Protein 8XZ6 (pdb70)

Secondary structure (DSSP, 8-state):
------EEEEEE-SS-EEEEEE-TT-BHHHHHHHHHHHHT---GGGEEEEEEBTTS-EEEPPTTSBGGGS-B---SSEEEEEEESS--S-HHHH--SHHHHHHHHHHHHHHHHTT-S---HHHHHHHHHHHHHHHH-S--TTTS-TTTTTTS--S-HHHHHHS---HHHHHHHHHHHHHHTTT--HHHHHHHHHHHHTTSTTTT-EEEEEE-TT--EEEEEEETTEEEEEETT-SSS-SEEEEGGGEEEEEEETTEEEEEESSTTSPPEEEE-SSHHHHHHHHHHHHHHHHHHHHHT-/--EEEEEE-SS-EEEEEE-TT-BHHHHHHHHHHHHT---GGGEEEEEEBTTS-EEEPPTTSBGGGS-BPP-SSEEEEEEESS--S-HHHH--SHHHHHHHHHHHHHHHHTTSS---HHHHHHHHHHHHHHHT-S--TTT--TTTTTTS--S-HHHHTS-SS-HHHHHHHHHHHHHTTTT--HHHHHHHHHHHHTTSTTTT-EEEEEE-TT--EEEEEEETTEEEEEETT-SSS-SEEEEGGGEEEEEEETTEEEEEESSTTSPPEEEE-SSHHHHHHHHHHHHHHHHHHHHHT-/-PPPEEEEEE-SS-EEEEEE-TT-BHHHHHHHHHHHHT---GGGEEEEEEBTTS-EEEPPTTSBGGGS-B---SSEEEEEEESS--S-HHHH--SHHHHHHHHHHHHHHHHTT-S---HHHHHHHHHHHHHHHH-S--TTTS-TTTTTTS--S-HHHHHSS---HHHHHHHHHHHHHTTTT--HHHHHHHHHHHHTTSTTTT-EEEEEE-TT--EEEEEEETTEEEEEETT-SSS-SEEEEGGGEEEEEEETTEEEEEES-TTSPPEEEE-SSHHHHHHHHHHHHHHHHHHHHHT-/----EEEEEE-SS-EEEEEE-TT-BHHHHHHHHHHHTT---GGGEEEEEEBTTS-EEEPPTTSBGGGS-B---SSEEEEEEE-S--S-HHHH--SHHHHHHHHHHHHHHHHTTSS---HHHHHHHHHHHHHHHH-S--TTTS-TTTTTTS--S-HHHHTSTTS-HHHHHHHHHHHHHHTTT--HHHHHHHHHHHHTTSTTTTPEEEEEE-TT--EEEEEEETTEEEEEETT-SSS-SEEEEGGGEEEEEEETTEEEEEESSTTSPPEEEE-SSHHHHHHHHHHHHHHHHHHHHHT-/--SS-EEEEE-/-EEEEE-/-EEEEE-/-EEEE--

Sequence (1216 aa):
GSMPKPINVRVTTMDAELEFAIQPNTTGKQLFDQVVKTVGLREVWFFGLQYVDSKGYSTWLKLNKKVTQQDVKKENPLQFKFRAKFFPEDVSEELIQEITQRLFFLQVKEAILNDEIYCPPETAVLLASYAVQAKYGDYNKEIHKPGYLANDRLLPQRVLEQHKLTKEQWEERIQNWHEEHRGMLREDSMMEYLKIAQDLEMYGVNYFEIKNKKGTELWLGVDALGLNIYEHDDK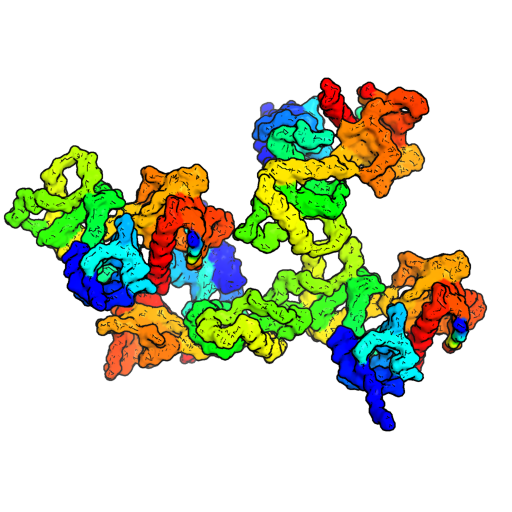LTPKIGFPWSEIRNISFNDKKFVIKPIDKKAPDFVFYAPRLRINKRILALCMGNHELYMRRRKKPINVRVTTMDAELEFAIQPNTTGKQLFDQVVKTVGLREVWFFGLQYVDSKGYSTWLKLNKKVTQQDVKKENPLQFKFRAKFFPEDVSEELIQEITQRLFFLQVKEAILNDEIYCPPETAVLLASYAVQAKYGDYNKEIHKPGYLANDRLLPQRVLEQHKLTKEQWEERIQNWHEEHRGMLREDSMMEYLKIAQDLEMYGVNYFEIKNKKGTELWLGVDALGLNIYEHDDKLTPKIGFPWSEIRNISFNDKKFVIKPIDKKAPDFVFYAPRLRINKRILALCMGNHELYMRRRKMPKPINVRVTTMDAELEFAIQPNTTGKQLFDQVVKTVGLREVWFFGLQYVDSKGYSTWLKLNKKVTQQDVKKENPLQFKFRAKFFPEDVSEELIQEITQRLFFLQVKEAILNDEIYCPPETAVLLASYAVQAKYGDYNKEIHKPGYLANDRLLPQRVLEQHKLTKEQWEERIQNWHEEHRGMLREDSMMEYLKIAQDLEMYGVNYFEIKNKKGTELWLGVDALGLNIYEHDDKLTPKIGFPWSEIRNISFNDKKFVIKPIDKKAPDFVFYAPRLRINKRILALCMGNHELYMRRRKMPKPINVRVTTMDAELEFAIQPNTTGKQLFDQVVKTVGLREVWFFGLQYVDSKGYSTWLKLNKKVTQQDVKKENPLQFKFRAKFFPEDVSEELIQEITQRLFFLQVKEAILNDEIYCPPETAVLLASYAVQAKYGDYNKEIHKPGYLANDRLLPQRVLEQHKLTKEQWEERIQNWHEEHRGMLREDSMMEYLKIAQDLEMYGVNYFEIKNKKGTELWLGVDALGLNIYEHDDKLTPKIGFPWSEIRNISFNDKKFVIKPIDKKAPDFVFYAPRLRINKRILALCMGNHELYMRRRKRCCDRYEEYDLRYEEYDLRYEEYDLRYEEYDL

Foldseek 3Di:
DDDFDWAWAWEDFLPDIDIDIDGQFAFLLNVLVVVCVVVVDDLSLFKFKWAAACVGDIDTGDRGGGPVPPRGHDDSHGYIYIAGPADDLACVPRPDDLVSLVRCLSVLVVCQQQVVFDDALVLLLLLLLLVCCLVVNQDDCVVCDQCNCVPPSRGHPVNPVPDPDDSSVSVVSSVVSNNVCRPDYSSNSSNVSVNSSSPGQSPQWDWAWWAAPVGQIWIWTFGLFAIFIGHPPDSRDGPDTDGPQQFDDWDDDWFKIWTAGPPNVDDIGIIGHPGSVRVVVVVVRNVSSVVVSVVVVD/DWAWAWEDFLPDIDTDTHHQFQAQQNVLVVVCVVVVHDLSLQKFKWAAACVGDIGTGDRPGGPNPPRGHDDRHGYIYIAGLADDPACVVRPDDLVSLVRCLSVLVVCQQQVVADDALVLLLLLLLLVVCLPPNQDDCVVCPQPPCVPPSRGHVVSCVVVPDDSSRSVVSSVVSNNVCRVAYNSRSSNVSVRSSCPGQLPQWDWAWWAAPVGQIWIWIQGLFGIFIGHPPDSRDGPDDDGPQQFDDWDDDWFKIWTAGPPNVDDIGIIGHPGSVRVVVVVVRNVSSVVVSVVVVD/DDDWAWAWEDFLPDIDTDTDDQFQFQQNVLVVVCVVVVHDLSLFKFKWAAACVGDIDTGDRPGGPVVPRGHDDRHRYIYIAGLADDPACVVRPDDLVSLVRCLSVLVVCQQQVVADDDLVLLLLLLLLVVCLVPNADDCVPCPQPSCVVPSRHHVVSCVPPPDDSSRSVVSSVVSNNVCNPPYNSRSSNVSVRSSSPGQCPQWDWAWWAAPVGQIWIWIDHLFAIFIGHPPDPRDGPDDGGPQQWDDWDDDWFKIWTQGPDPVDGIGIIGHPGSVVVVVRVVRNVSSVVVSVVVVD/DFDWAWAWEDFLPDIDIDTDGQQQFLLNVLVVVCVVVVHDLPLQKFKWAAACVGDIDTGDRRGGPVPPRGHDDSYRYIYIAGPADDLACVPRVDDLVSLVRCLSVLVVCQQQPVFDDALVLQLLLLLLVVCLVPNQDDCVPQPQCNCVPPSRGHVVNCVVVPDDPRVSVVSSVVSNNVCNPDYNSRSSSVSVRSSSPGQSPQWDWAWWAAPVGAIWIWTFHLFAIFIGHPPDSRDGPDTDGPQQFDDWDDDWFKIWTHGPPPVDDIGIIGHPGSVRVVVVVVSNVSSVVVSVVVVD/DDDPPDDDDDD/DDDDDDD/DDDDDDD/DDDDDDD

Structure (mmCIF, N/CA/C/O backbone):
data_8XZ6
#
_entry.id   8XZ6
#
_cell.length_a   70.310
_cell.length_b   94.100
_cell.length_c   134.300
_cell.angle_alpha   90.00
_cell.angle_beta   93.28
_cell.angle_gamma   90.00
#
_symmetry.space_group_name_H-M   'P 1 21 1'
#
loop_
_entity.id
_entity.type
_entity.pdbx_description
1 polymer Radixin
2 polymer "Spike protein S2'"
3 water water
#
loop_
_atom_site.group_PDB
_atom_site.id
_atom_site.type_symbol
_atom_site.label_atom_id
_atom_site.label_alt_id
_atom_site.label_comp_id
_atom_site.label_asym_id
_atom_site.label_entity_id
_atom_site.label_seq_id
_atom_site.pdbx_PDB_ins_code
_atom_site.Cartn_x
_atom_site.Cartn_y
_atom_site.Cartn_z
_atom_site.occupancy
_atom_site.B_iso_or_equiv
_atom_site.auth_seq_id
_atom_site.auth_comp_id
_atom_site.auth_asym_id
_atom_site.auth_atom_id
_atom_site.pdbx_PDB_model_num
ATOM 1 N N . GLY A 1 1 ? -8.350 51.708 17.137 1.00 47.80 -1 GLY A N 1
ATOM 2 C CA . GLY A 1 1 ? -7.647 50.742 17.963 1.00 56.51 -1 GLY A CA 1
ATOM 3 C C . GLY A 1 1 ? -8.180 49.347 17.714 1.00 57.07 -1 GLY A C 1
ATOM 4 O O . GLY A 1 1 ? -9.227 49.197 17.082 1.00 55.08 -1 GLY A O 1
ATOM 5 N N . SER A 1 2 ? -7.474 48.333 18.209 1.00 63.35 0 SER A N 1
ATOM 6 C CA . SER A 1 2 ? -7.835 46.942 17.953 1.00 60.92 0 SER A CA 1
ATOM 7 C C . SER A 1 2 ? -6.902 46.034 18.749 1.00 70.78 0 SER A C 1
ATOM 8 O O . SER A 1 2 ? -5.983 46.495 19.434 1.00 71.47 0 SER A O 1
ATOM 11 N N . MET A 1 3 ? -7.142 44.733 18.637 1.00 62.22 1 MET A N 1
ATOM 12 C CA . MET A 1 3 ? -6.440 43.705 19.386 1.00 71.36 1 MET A CA 1
ATOM 13 C C . MET A 1 3 ? -6.170 42.524 18.468 1.00 63.17 1 MET A C 1
ATOM 14 O O . MET A 1 3 ? -6.862 42.343 17.459 1.00 52.79 1 MET A O 1
ATOM 19 N N . PRO A 1 4 ? -5.165 41.708 18.781 1.00 68.55 2 PRO A N 1
ATOM 20 C CA . PRO A 1 4 ? -4.949 40.489 17.995 1.00 67.79 2 PRO A CA 1
ATOM 21 C C . PRO A 1 4 ? -6.114 39.523 18.162 1.00 65.64 2 PRO A C 1
ATOM 22 O O . PRO A 1 4 ? -6.795 39.505 19.189 1.00 67.10 2 PRO A O 1
ATOM 26 N N . LYS A 1 5 ? -6.348 38.725 17.117 1.00 58.94 3 LYS A N 1
ATOM 27 C CA . LYS A 1 5 ? -7.424 37.738 17.083 1.00 60.92 3 LYS A CA 1
ATOM 28 C C . LYS A 1 5 ? -6.804 36.344 17.036 1.00 59.55 3 LYS A C 1
ATOM 29 O O . LYS A 1 5 ? -6.650 35.756 15.954 1.00 55.69 3 LYS A O 1
ATOM 35 N N . PRO A 1 6 ? -6.444 35.782 18.189 1.00 53.28 4 PRO A N 1
ATOM 36 C CA . PRO A 1 6 ? -5.813 34.456 18.207 1.00 59.98 4 PRO A CA 1
ATOM 37 C C . PRO A 1 6 ? -6.776 33.380 17.731 1.00 68.76 4 PRO A C 1
ATOM 38 O O . PRO A 1 6 ? -7.982 33.593 17.579 1.00 63.25 4 PRO A O 1
ATOM 42 N N . ILE A 1 7 ? -6.216 32.195 17.494 1.00 63.76 5 ILE A N 1
ATOM 43 C CA . ILE A 1 7 ? -6.933 31.108 16.838 1.00 58.88 5 ILE A CA 1
ATOM 44 C C . ILE A 1 7 ? -6.547 29.798 17.510 1.00 57.90 5 ILE A C 1
ATOM 45 O O . ILE A 1 7 ? -5.382 29.387 17.459 1.00 55.64 5 ILE A O 1
ATOM 50 N N . ASN A 1 8 ? -7.520 29.157 18.152 1.00 58.99 6 ASN A N 1
ATOM 51 C CA . ASN A 1 8 ? -7.291 27.914 18.874 1.00 58.38 6 ASN A CA 1
ATOM 52 C C . ASN A 1 8 ? -7.201 26.749 17.905 1.00 51.55 6 ASN A C 1
ATOM 53 O O . ASN A 1 8 ? -7.976 26.653 16.950 1.00 55.70 6 ASN A O 1
ATOM 58 N N . VAL A 1 9 ? -6.249 25.863 18.154 1.00 53.04 7 VAL A N 1
ATOM 59 C CA . VAL A 1 9 ? -6.072 24.679 17.330 1.00 50.40 7 VAL A CA 1
ATOM 60 C C . VAL A 1 9 ? -5.860 23.493 18.252 1.00 54.39 7 VAL A C 1
ATOM 61 O O . VAL A 1 9 ? -5.348 23.628 19.369 1.00 53.60 7 VAL A O 1
ATOM 65 N N . ARG A 1 10 ? -6.280 22.324 17.779 1.00 51.96 8 ARG A N 1
ATOM 66 C CA . ARG A 1 10 ? -6.065 21.063 18.468 1.00 46.84 8 ARG A CA 1
ATOM 67 C C . ARG A 1 10 ? -5.314 20.136 17.523 1.00 46.54 8 ARG A C 1
ATOM 68 O O . ARG A 1 10 ? -5.709 19.978 16.361 1.00 45.58 8 ARG A O 1
ATOM 76 N N . VAL A 1 11 ? -4.225 19.546 18.009 1.00 44.19 9 VAL A N 1
ATOM 77 C CA . VAL A 1 11 ? -3.418 18.614 17.225 1.00 44.18 9 VAL A CA 1
ATOM 78 C C . VAL A 1 11 ? -3.302 17.317 18.011 1.00 48.84 9 VAL A C 1
ATOM 79 O O . VAL A 1 11 ? -2.889 17.329 19.178 1.00 50.71 9 VAL A O 1
ATOM 83 N N . THR A 1 12 ? -3.685 16.206 17.384 1.00 36.23 10 THR A N 1
ATOM 84 C CA . THR A 1 12 ? -3.558 14.886 17.980 1.00 39.43 10 THR A CA 1
ATOM 85 C C . THR A 1 12 ? -2.445 14.112 17.290 1.00 45.72 10 THR A C 1
ATOM 86 O O . THR A 1 12 ? -2.274 14.194 16.068 1.00 42.17 10 THR A O 1
ATOM 90 N N . THR A 1 13 ? -1.672 13.392 18.081 1.00 46.50 11 THR A N 1
ATOM 91 C CA . THR A 1 13 ? -0.818 12.346 17.558 1.00 46.64 11 THR A CA 1
ATOM 92 C C . THR A 1 13 ? -1.550 11.025 17.756 1.00 43.42 11 THR A C 1
ATOM 93 O O . THR A 1 13 ? -2.721 10.991 18.139 1.00 47.30 11 THR A O 1
ATOM 97 N N . MET A 1 14 ? -0.851 9.919 17.533 1.00 46.17 12 MET A N 1
ATOM 98 C CA . MET A 1 14 ? -1.468 8.622 17.761 1.00 47.05 12 MET A CA 1
ATOM 99 C C . MET A 1 14 ? -1.795 8.378 19.233 1.00 56.39 12 MET A C 1
ATOM 100 O O . MET A 1 14 ? -2.645 7.531 19.532 1.00 58.42 12 MET A O 1
ATOM 105 N N . ASP A 1 15 ? -1.159 9.104 20.162 1.00 55.11 13 ASP A N 1
ATOM 106 C CA . ASP A 1 15 ? -1.394 8.844 21.578 1.00 60.28 13 ASP A CA 1
ATOM 107 C C . ASP A 1 15 ? -1.353 10.113 22.427 1.00 52.82 13 ASP A C 1
ATOM 108 O O . ASP A 1 15 ? -1.184 10.025 23.648 1.00 50.94 13 ASP A O 1
ATOM 113 N N . ALA A 1 16 ? -1.496 11.288 21.825 1.00 55.29 14 ALA A N 1
ATOM 114 C CA . ALA A 1 16 ? -1.382 12.519 22.588 1.00 55.77 14 ALA A CA 1
ATOM 115 C C . ALA A 1 16 ? -2.249 13.593 21.954 1.00 55.49 14 ALA A C 1
ATOM 116 O O . ALA A 1 16 ? -2.568 13.542 20.761 1.00 51.76 14 ALA A O 1
ATOM 118 N N . GLU A 1 17 ? -2.633 14.569 22.776 1.00 55.82 15 GLU A N 1
ATOM 119 C CA . GLU A 1 17 ? -3.457 15.690 22.347 1.00 61.31 15 GLU A CA 1
ATOM 120 C C . GLU A 1 17 ? -2.776 16.993 22.742 1.00 56.68 15 GLU A C 1
ATOM 121 O O . GLU A 1 17 ? -2.342 17.149 23.888 1.00 49.79 15 GLU A O 1
ATOM 127 N N . LEU A 1 18 ? -2.692 17.926 21.795 1.00 47.93 16 LEU A N 1
ATOM 128 C CA . LEU A 1 18 ? -2.136 19.248 22.032 1.00 51.51 16 LEU A CA 1
ATOM 129 C C . LEU A 1 18 ? -3.179 20.311 21.718 1.00 58.18 16 LEU A C 1
ATOM 130 O O . LEU A 1 18 ? -3.959 20.171 20.769 1.00 53.24 16 LEU A O 1
ATOM 135 N N . GLU A 1 19 ? -3.187 21.379 22.515 1.00 56.43 17 GLU A N 1
ATOM 136 C CA . GLU A 1 19 ? -4.119 22.486 22.325 1.00 61.58 17 GLU A CA 1
ATOM 137 C C . GLU A 1 19 ? -3.384 23.785 22.614 1.00 64.87 17 GLU A C 1
ATOM 138 O O . GLU A 1 19 ? -2.785 23.932 23.683 1.00 70.59 17 GLU A O 1
ATOM 144 N N . PHE A 1 20 ? -3.419 24.715 21.661 1.00 61.07 18 PHE A N 1
ATOM 145 C CA . PHE A 1 20 ? -2.797 26.022 21.837 1.00 64.97 18 PHE A CA 1
ATOM 146 C C . PHE A 1 20 ? -3.326 26.958 20.759 1.00 65.74 18 PHE A C 1
ATOM 147 O O . PHE A 1 20 ? -4.060 26.545 19.858 1.00 58.00 18 PHE A O 1
ATOM 155 N N . ALA A 1 21 ? -2.941 28.232 20.864 1.00 54.60 19 ALA A N 1
ATOM 156 C CA . ALA A 1 21 ? -3.443 29.284 19.994 1.00 61.03 19 ALA A CA 1
ATOM 157 C C . ALA A 1 21 ? -2.368 29.718 19.008 1.00 59.83 19 ALA A C 1
ATOM 158 O O . ALA A 1 21 ? -1.169 29.657 19.296 1.00 47.81 19 ALA A O 1
ATOM 160 N N . ILE A 1 22 ? -2.811 30.151 17.834 1.00 58.85 20 ILE A N 1
ATOM 161 C CA . ILE A 1 22 ? -1.933 30.634 16.786 1.00 55.40 20 ILE A CA 1
ATOM 162 C C . ILE A 1 22 ? -2.458 31.983 16.302 1.00 56.60 20 ILE A C 1
ATOM 163 O O . ILE A 1 22 ? -3.479 32.480 16.774 1.00 48.65 20 ILE A O 1
ATOM 168 N N . GLN A 1 23 ? -1.749 32.569 15.348 1.00 51.48 21 GLN A N 1
ATOM 169 C CA . GLN A 1 23 ? -2.039 33.907 14.862 1.00 59.97 21 GLN A CA 1
ATOM 170 C C . GLN A 1 23 ? -2.570 33.865 13.432 1.00 53.72 21 GLN A C 1
ATOM 171 O O . GLN A 1 23 ? -2.299 32.917 12.689 1.00 57.19 21 GLN A O 1
ATOM 177 N N . PRO A 1 24 ? -3.345 34.883 13.010 1.00 65.32 22 PRO A N 1
ATOM 178 C CA . PRO A 1 24 ? -3.789 34.952 11.608 1.00 62.98 22 PRO A CA 1
ATOM 179 C C . PRO A 1 24 ? -2.671 34.805 10.581 1.00 55.80 22 PRO A C 1
ATOM 180 O O . PRO A 1 24 ? -2.933 34.414 9.438 1.00 47.52 22 PRO A O 1
ATOM 184 N N . ASN A 1 25 ? -1.430 35.115 10.959 1.00 50.86 23 ASN A N 1
ATOM 185 C CA . ASN A 1 25 ? -0.301 35.005 10.044 1.00 51.16 23 ASN A CA 1
ATOM 186 C C . ASN A 1 25 ? 0.594 33.809 10.352 1.00 55.31 23 ASN A C 1
ATOM 187 O O . ASN A 1 25 ? 1.695 33.711 9.798 1.00 51.83 23 ASN A O 1
ATOM 192 N N . THR A 1 26 ? 0.153 32.898 11.216 1.00 37.95 24 THR A N 1
ATOM 193 C CA . THR A 1 26 ? 0.966 31.738 11.547 1.00 50.85 24 THR A CA 1
ATOM 194 C C . THR A 1 26 ? 1.046 30.787 10.359 1.00 46.70 24 THR A C 1
ATOM 195 O O . THR A 1 26 ? 0.024 30.422 9.767 1.00 46.02 24 THR A O 1
ATOM 199 N N . THR A 1 27 ? 2.263 30.388 10.006 1.00 38.17 25 THR A N 1
ATOM 200 C CA . THR A 1 27 ? 2.458 29.459 8.904 1.00 37.51 25 THR A CA 1
ATOM 201 C C . THR A 1 27 ? 2.240 28.019 9.362 1.00 41.50 25 THR A C 1
ATOM 202 O O . THR A 1 27 ? 2.336 27.691 10.551 1.00 36.28 25 THR A O 1
ATOM 206 N N . GLY A 1 28 ? 1.981 27.143 8.390 1.00 39.41 26 GLY A N 1
ATOM 207 C CA . GLY A 1 28 ? 1.896 25.726 8.705 1.00 42.40 26 GLY A CA 1
ATOM 208 C C . GLY A 1 28 ? 3.195 25.189 9.277 1.00 45.05 26 GLY A C 1
ATOM 209 O O . GLY A 1 28 ? 3.192 24.398 10.225 1.00 40.37 26 GLY A O 1
ATOM 210 N N . LYS A 1 29 ? 4.326 25.633 8.725 1.00 37.81 27 LYS A N 1
ATOM 211 C CA . LYS A 1 29 ? 5.617 25.188 9.236 1.00 43.91 27 LYS A CA 1
ATOM 212 C C . LYS A 1 29 ? 5.800 25.583 10.698 1.00 42.45 27 LYS A C 1
ATOM 213 O O . LYS A 1 29 ? 6.306 24.791 11.504 1.00 42.65 27 LYS A O 1
ATOM 219 N N . GLN A 1 30 ? 5.384 26.802 11.059 1.00 38.64 28 GLN A N 1
ATOM 220 C CA . GLN A 1 30 ? 5.439 27.228 12.455 1.00 37.53 28 GLN A CA 1
ATOM 221 C C . GLN A 1 30 ? 4.557 26.348 13.341 1.00 45.04 28 GLN A C 1
ATOM 222 O O . GLN A 1 30 ? 4.934 26.015 14.471 1.00 45.55 28 GLN A O 1
ATOM 228 N N . LEU A 1 31 ? 3.371 25.970 12.857 1.00 37.82 29 LEU A N 1
ATOM 229 C CA . LEU A 1 31 ? 2.539 25.050 13.628 1.00 38.66 29 LEU A CA 1
ATOM 230 C C . LEU A 1 31 ? 3.215 23.689 13.734 1.00 39.19 29 LEU A C 1
ATOM 231 O O . LEU A 1 31 ? 3.321 23.114 14.826 1.00 36.59 29 LEU A O 1
ATOM 236 N N . PHE A 1 32 ? 3.710 23.176 12.605 1.00 41.00 30 PHE A N 1
ATOM 237 C CA . PHE A 1 32 ? 4.413 21.896 12.596 1.00 41.07 30 PHE A CA 1
ATOM 238 C C . PHE A 1 32 ? 5.595 21.912 13.557 1.00 42.80 30 PHE A C 1
ATOM 239 O O . PHE A 1 32 ? 5.783 20.980 14.350 1.00 42.45 30 PHE A O 1
ATOM 247 N N . ASP A 1 33 ? 6.402 22.973 13.513 1.00 41.32 31 ASP A N 1
ATOM 248 C CA . ASP A 1 33 ? 7.591 23.005 14.359 1.00 44.77 31 ASP A CA 1
ATOM 249 C C . ASP A 1 33 ? 7.235 23.081 15.838 1.00 45.20 31 ASP A C 1
ATOM 250 O O . ASP A 1 33 ? 7.958 22.528 16.673 1.00 40.68 31 ASP A O 1
ATOM 255 N N . GLN A 1 34 ? 6.127 23.742 16.188 1.00 41.37 32 GLN A N 1
ATOM 256 C CA . GLN A 1 34 ? 5.728 23.760 17.590 1.00 47.25 32 GLN A CA 1
ATOM 257 C C . GLN A 1 34 ? 5.180 22.407 18.025 1.00 46.48 32 GLN A C 1
ATOM 258 O O . GLN A 1 34 ? 5.382 21.996 19.173 1.00 51.43 32 GLN A O 1
ATOM 264 N N . VAL A 1 35 ? 4.500 21.700 17.122 1.00 49.76 33 VAL A N 1
ATOM 265 C CA . VAL A 1 35 ? 4.017 20.355 17.434 1.00 46.81 33 VAL A CA 1
ATOM 266 C C . VAL A 1 35 ? 5.186 19.427 17.757 1.00 42.77 33 VAL A C 1
ATOM 267 O O . VAL A 1 35 ? 5.222 18.795 18.818 1.00 44.05 33 VAL A O 1
ATOM 271 N N . VAL A 1 36 ? 6.169 19.341 16.856 1.00 40.78 34 VAL A N 1
ATOM 272 C CA . VAL A 1 36 ? 7.272 18.409 17.086 1.00 42.26 34 VAL A CA 1
ATOM 273 C C . VAL A 1 36 ? 8.188 18.865 18.214 1.00 48.69 34 VAL A C 1
ATOM 274 O O . VAL A 1 36 ? 8.857 18.031 18.832 1.00 50.16 34 VAL A O 1
ATOM 278 N N . LYS A 1 37 ? 8.250 20.165 18.504 1.00 49.45 35 LYS A N 1
ATOM 279 C CA . LYS A 1 37 ? 9.048 20.602 19.643 1.00 49.38 35 LYS A CA 1
ATOM 280 C C . LYS A 1 37 ? 8.455 20.090 20.952 1.00 48.19 35 LYS A C 1
ATOM 281 O O . LYS A 1 37 ? 9.183 19.593 21.819 1.00 54.67 35 LYS A O 1
ATOM 287 N N . THR A 1 38 ? 7.132 20.189 21.108 1.00 51.02 36 THR A N 1
ATOM 288 C CA . THR A 1 38 ? 6.524 19.842 22.391 1.00 51.48 36 THR A CA 1
ATOM 289 C C . THR A 1 38 ? 6.585 18.346 22.671 1.00 53.45 36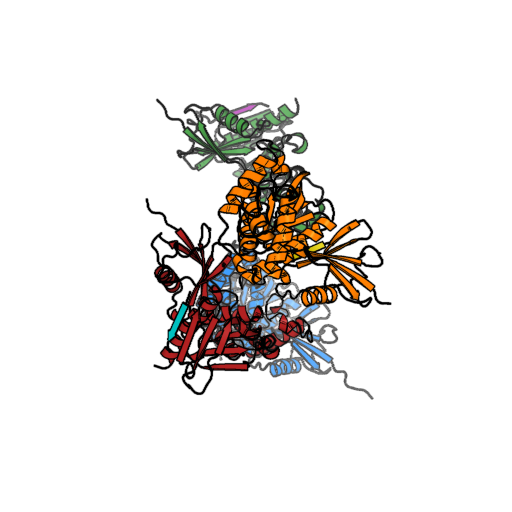 THR A C 1
ATOM 290 O O . THR A 1 38 ? 6.611 17.939 23.836 1.00 59.45 36 THR A O 1
ATOM 294 N N . VAL A 1 39 ? 6.592 17.515 21.628 1.00 52.70 37 VAL A N 1
ATOM 295 C CA . VAL A 1 39 ? 6.647 16.071 21.825 1.00 52.18 37 VAL A CA 1
ATOM 296 C C . VAL A 1 39 ? 8.054 15.517 21.635 1.00 58.69 37 VAL A C 1
ATOM 297 O O . VAL A 1 39 ? 8.274 14.315 21.857 1.00 57.17 37 VAL A O 1
ATOM 301 N N . GLY A 1 40 ? 9.018 16.352 21.266 1.00 51.05 38 GLY A N 1
ATOM 302 C CA . GLY A 1 40 ? 10.405 15.915 21.232 1.00 51.19 38 GLY A CA 1
ATOM 303 C C . GLY A 1 40 ? 10.748 15.009 20.072 1.00 52.40 38 GLY A C 1
ATOM 304 O O . GLY A 1 40 ? 11.559 14.088 20.232 1.00 51.90 38 GLY A O 1
ATOM 305 N N . LEU A 1 41 ? 10.168 15.256 18.904 1.00 49.35 39 LEU A N 1
ATOM 306 C CA . LEU A 1 41 ? 10.434 14.459 17.715 1.00 49.68 39 LEU A CA 1
ATOM 307 C C . LEU A 1 41 ? 11.397 15.201 16.796 1.00 44.41 39 LEU A C 1
ATOM 308 O O . LEU A 1 41 ? 11.146 16.353 16.423 1.00 49.80 39 LEU A O 1
ATOM 313 N N . ARG A 1 42 ? 12.488 14.534 16.416 1.00 40.99 40 ARG A N 1
ATOM 314 C CA . ARG A 1 42 ? 13.454 15.114 15.491 1.00 49.13 40 ARG A CA 1
ATOM 315 C C . ARG A 1 42 ? 13.422 14.486 14.104 1.00 45.28 40 ARG A C 1
ATOM 316 O O . ARG A 1 42 ? 13.881 15.119 13.148 1.00 43.20 40 ARG A O 1
ATOM 318 N N . GLU A 1 43 ? 12.870 13.281 13.964 1.00 42.39 41 GLU A N 1
ATOM 319 C CA . GLU A 1 43 ? 12.751 12.621 12.660 1.00 37.69 41 GLU A CA 1
ATOM 320 C C . GLU A 1 43 ? 11.457 13.078 11.977 1.00 49.27 41 GLU A C 1
ATOM 321 O O . GLU A 1 43 ? 10.524 12.312 11.728 1.00 40.66 41 GLU A O 1
ATOM 327 N N . VAL A 1 44 ? 11.440 14.373 11.646 1.00 39.66 42 VAL A N 1
ATOM 328 C CA . VAL A 1 44 ? 10.216 15.053 11.231 1.00 40.00 42 VAL A CA 1
ATOM 329 C C . VAL A 1 44 ? 9.886 14.876 9.754 1.00 36.82 42 VAL A C 1
ATOM 330 O O . VAL A 1 44 ? 8.740 15.117 9.359 1.00 35.93 42 VAL A O 1
ATOM 334 N N . TRP A 1 45 ? 10.855 14.490 8.919 1.00 37.31 43 TRP A N 1
ATOM 335 C CA . TRP A 1 45 ? 10.625 14.413 7.478 1.00 34.83 43 TRP A CA 1
ATOM 336 C C . TRP A 1 45 ? 9.582 13.369 7.091 1.00 36.33 43 TRP A C 1
ATOM 337 O O . TRP A 1 45 ? 9.121 13.380 5.944 1.00 36.10 43 TRP A O 1
ATOM 348 N N . PHE A 1 46 ? 9.208 12.462 7.999 1.00 34.93 44 PHE A N 1
ATOM 349 C CA . PHE A 1 46 ? 8.184 11.467 7.685 1.00 34.81 44 PHE A CA 1
ATOM 350 C C . PHE A 1 46 ? 6.767 12.006 7.827 1.00 41.15 44 PHE A C 1
ATOM 351 O O . PHE A 1 46 ? 5.830 11.414 7.273 1.00 34.48 44 PHE A O 1
ATOM 359 N N . PHE A 1 47 ? 6.581 13.096 8.560 1.00 32.84 45 PHE A N 1
ATOM 360 C CA . PHE A 1 47 ? 5.269 13.428 9.088 1.00 36.34 45 PHE A CA 1
ATOM 361 C C . PHE A 1 47 ? 4.680 14.654 8.403 1.00 39.82 45 PHE A C 1
ATOM 362 O O . PHE A 1 47 ? 5.380 15.444 7.767 1.00 33.07 45 PHE A O 1
ATOM 370 N N . GLY A 1 48 ? 3.365 14.790 8.543 1.00 32.37 46 GLY A N 1
ATOM 371 C CA . GLY A 1 48 ? 2.653 15.981 8.135 1.00 29.53 46 GLY A CA 1
ATOM 372 C C . GLY A 1 48 ? 1.487 16.191 9.076 1.00 42.74 46 GLY A C 1
ATOM 373 O O . GLY A 1 48 ? 1.252 15.395 9.992 1.00 38.19 46 GLY A O 1
ATOM 374 N N . LEU A 1 49 ? 0.745 17.274 8.839 1.00 35.57 47 LEU A N 1
ATOM 375 C CA . LEU A 1 49 ? -0.467 17.592 9.593 1.00 36.92 47 LEU A CA 1
ATOM 376 C C . LEU A 1 49 ? -1.682 17.439 8.685 1.00 37.52 47 LEU A C 1
ATOM 377 O O . LEU A 1 49 ? -1.771 18.092 7.633 1.00 39.87 47 LEU A O 1
ATOM 382 N N . GLN A 1 50 ? -2.618 16.595 9.105 1.00 34.10 48 GLN A N 1
ATOM 383 C CA . GLN A 1 50 ? -3.841 16.321 8.369 1.00 38.24 48 GLN A CA 1
ATOM 384 C C . GLN A 1 50 ? -4.972 17.188 8.895 1.00 33.86 48 GLN A C 1
ATOM 385 O O . GLN A 1 50 ? -5.164 17.309 10.108 1.00 35.66 48 GLN A O 1
ATOM 391 N N . TYR A 1 51 ? -5.754 17.743 7.979 1.00 39.40 49 TYR A N 1
ATOM 392 C CA . TYR A 1 51 ? -6.946 18.475 8.359 1.00 43.24 49 TYR A CA 1
ATOM 393 C C . TYR A 1 51 ? -8.069 18.127 7.397 1.00 36.09 49 TYR A C 1
ATOM 394 O O . TYR A 1 51 ? -7.873 17.422 6.405 1.00 35.16 49 TYR A O 1
ATOM 403 N N . VAL A 1 52 ? -9.254 18.634 7.713 1.00 35.24 50 VAL A N 1
ATOM 404 C CA . VAL A 1 52 ? -10.447 18.473 6.893 1.00 42.39 50 VAL A CA 1
ATOM 405 C C . VAL A 1 52 ? -10.843 19.851 6.380 1.00 40.18 50 VAL A C 1
ATOM 406 O O . VAL A 1 52 ? -10.957 20.794 7.172 1.00 33.67 50 VAL A O 1
ATOM 410 N N . ASP A 1 53 ? -11.082 19.949 5.075 1.00 35.76 51 ASP A N 1
ATOM 411 C CA . ASP A 1 53 ? -11.475 21.229 4.435 1.00 40.41 51 ASP A CA 1
ATOM 412 C C . ASP A 1 53 ? -12.958 21.552 4.654 1.00 41.85 51 ASP A C 1
ATOM 413 O O . ASP A 1 53 ? -13.662 20.728 5.246 1.00 38.71 51 ASP A O 1
ATOM 418 N N . SER A 1 54 ? -13.396 22.710 4.166 1.00 39.93 52 SER A N 1
ATOM 419 C CA . SER A 1 54 ? -14.793 23.171 4.359 1.00 48.32 52 SER A CA 1
ATOM 420 C C . SER A 1 54 ? -15.787 22.150 3.798 1.00 45.25 52 SER A C 1
ATOM 421 O O . SER A 1 54 ? -16.908 22.108 4.288 1.00 43.52 52 SER A O 1
ATOM 424 N N . LYS A 1 55 ? -15.368 21.353 2.822 1.00 48.74 53 LYS A N 1
ATOM 425 C CA . LYS A 1 55 ? -16.274 20.380 2.171 1.00 45.58 53 LYS A CA 1
ATOM 426 C C . LYS A 1 55 ? -16.041 18.953 2.691 1.00 47.60 53 LYS A C 1
ATOM 427 O O . LYS A 1 55 ? -16.545 18.031 2.061 1.00 41.65 53 LYS A O 1
ATOM 433 N N . GLY A 1 56 ? -15.314 18.780 3.793 1.00 45.32 54 GLY A N 1
ATOM 434 C CA . GLY A 1 56 ? -15.109 17.468 4.364 1.00 42.34 54 GLY A CA 1
ATOM 435 C C . GLY A 1 56 ? -14.031 16.624 3.716 1.00 40.67 54 GLY A C 1
ATOM 436 O O . GLY A 1 56 ? -13.984 15.418 3.976 1.00 43.84 54 GLY A O 1
ATOM 437 N N . TYR A 1 57 ? -13.161 17.205 2.892 1.00 35.84 55 TYR A N 1
ATOM 438 C CA . TYR A 1 57 ? -12.101 16.456 2.226 1.00 43.55 55 TYR A CA 1
ATOM 439 C C . TYR A 1 57 ? -10.831 16.462 3.073 1.00 52.06 55 TYR A C 1
ATOM 440 O O . TYR A 1 57 ? -10.360 17.529 3.486 1.00 39.11 55 TYR A O 1
ATOM 449 N N . SER A 1 58 ? -10.267 15.272 3.308 1.00 39.85 56 SER A N 1
ATOM 450 C CA . SER A 1 58 ? -9.017 15.153 4.056 1.00 36.14 56 SER A CA 1
ATOM 451 C C . SER A 1 58 ? -7.846 15.713 3.249 1.00 37.66 56 SER A C 1
ATOM 452 O O . SER A 1 58 ? -7.741 15.498 2.038 1.00 34.21 56 SER A O 1
ATOM 455 N N . THR A 1 59 ? -6.949 16.423 3.933 1.00 37.06 57 THR A N 1
ATOM 456 C CA . THR A 1 59 ? -5.939 17.232 3.259 1.00 33.45 57 THR A CA 1
ATOM 457 C C . THR A 1 59 ? -4.688 17.310 4.117 1.00 33.23 57 THR A C 1
ATOM 458 O O . THR A 1 59 ? -4.779 17.434 5.343 1.00 34.04 57 THR A O 1
ATOM 462 N N . TRP A 1 60 ? -3.527 17.262 3.464 1.00 33.58 58 TRP A N 1
ATOM 463 C CA . TRP A 1 60 ? -2.259 17.553 4.123 1.00 32.08 58 TRP A CA 1
ATOM 464 C C . TRP A 1 60 ? -2.022 19.061 4.158 1.00 42.00 58 TRP A C 1
ATOM 465 O O . TRP A 1 60 ? -2.054 19.731 3.118 1.00 35.19 58 TRP A O 1
ATOM 476 N N . LEU A 1 61 ? -1.776 19.589 5.353 1.00 33.50 59 LEU A N 1
ATOM 477 C CA . LEU A 1 61 ? -1.537 21.016 5.503 1.00 37.75 59 LEU A CA 1
ATOM 478 C C . LEU A 1 61 ? -0.225 21.405 4.830 1.00 42.70 59 LEU A C 1
ATOM 479 O O . LEU A 1 61 ? 0.813 20.783 5.071 1.00 42.32 59 LEU A O 1
ATOM 484 N N . LYS A 1 62 ? -0.272 22.423 3.972 1.00 38.85 60 LYS A N 1
ATOM 485 C CA . LYS A 1 62 ? 0.936 22.895 3.303 1.00 48.40 60 LYS A CA 1
ATOM 486 C C . LYS A 1 62 ? 1.715 23.799 4.251 1.00 41.70 60 LYS A C 1
ATOM 487 O O . LYS A 1 62 ? 1.178 24.791 4.756 1.00 39.32 60 LYS A O 1
ATOM 493 N N . LEU A 1 63 ? 2.975 23.438 4.510 1.00 39.61 61 LEU A N 1
ATOM 494 C CA . LEU A 1 63 ? 3.756 24.127 5.533 1.00 45.83 61 LEU A CA 1
ATOM 495 C C . LEU A 1 63 ? 4.258 25.493 5.078 1.00 48.66 61 LEU A C 1
ATOM 496 O O . LEU A 1 63 ? 4.649 26.304 5.923 1.00 45.01 61 LEU A O 1
ATOM 501 N N . ASN A 1 64 ? 4.251 25.772 3.776 1.00 41.03 62 ASN A N 1
ATOM 502 C CA . ASN A 1 64 ? 4.693 27.063 3.266 1.00 53.73 62 ASN A CA 1
ATOM 503 C C . ASN A 1 64 ? 3.540 28.044 3.077 1.00 50.84 62 ASN A C 1
ATOM 504 O O . ASN A 1 64 ? 3.698 29.040 2.365 1.00 49.13 62 ASN A O 1
ATOM 509 N N . LYS A 1 65 ? 2.382 27.782 3.684 1.00 53.22 63 LYS A N 1
ATOM 510 C CA . LYS A 1 65 ? 1.252 28.700 3.619 1.00 44.61 63 LYS A CA 1
ATOM 511 C C . LYS A 1 65 ? 0.689 28.913 5.016 1.00 40.48 63 LYS A C 1
ATOM 512 O O . LYS A 1 65 ? 0.989 28.161 5.947 1.00 43.19 63 LYS A O 1
ATOM 518 N N . LYS A 1 66 ? -0.119 29.963 5.157 1.00 38.32 64 LYS A N 1
ATOM 519 C CA . LYS A 1 66 ? -0.706 30.277 6.452 1.00 37.77 64 LYS A CA 1
ATOM 520 C C . LYS A 1 66 ? -1.767 29.251 6.814 1.00 41.54 64 LYS A C 1
ATOM 521 O O . LYS A 1 66 ? -2.533 28.796 5.961 1.00 33.91 64 LYS A O 1
ATOM 527 N N . VAL A 1 67 ? -1.805 28.895 8.099 1.00 37.59 65 VAL A N 1
ATOM 528 C CA . VAL A 1 67 ? -2.745 27.889 8.573 1.00 35.01 65 VAL A CA 1
ATOM 529 C C . VAL A 1 67 ? -4.177 28.304 8.273 1.00 42.86 65 VAL A C 1
ATOM 530 O O . VAL A 1 67 ? -5.017 27.471 7.909 1.00 41.80 65 VAL A O 1
ATOM 534 N N . THR A 1 68 ? -4.478 29.596 8.396 1.00 37.78 66 THR A N 1
ATOM 535 C CA . THR A 1 68 ? -5.837 30.087 8.196 1.00 34.89 66 THR A CA 1
ATOM 536 C C . THR A 1 68 ? -6.164 30.365 6.736 1.00 40.82 66 THR A C 1
ATOM 537 O O . THR A 1 68 ? -7.286 30.793 6.438 1.00 45.32 66 THR A O 1
ATOM 541 N N . GLN A 1 69 ? -5.229 30.133 5.817 1.00 36.12 67 GLN A N 1
ATOM 542 C CA . GLN A 1 69 ? -5.482 30.408 4.409 1.00 43.98 67 GLN A CA 1
ATOM 543 C C . GLN A 1 69 ? -5.468 29.130 3.577 1.00 37.30 67 GLN A C 1
ATOM 544 O O . GLN A 1 69 ? -5.045 29.125 2.421 1.00 42.50 67 GLN A O 1
ATOM 550 N N . GLN A 1 70 ? -6.020 28.035 4.114 1.00 34.71 68 GLN A N 1
ATOM 551 C CA . GLN A 1 70 ? -6.014 26.725 3.394 1.00 42.44 68 GLN A CA 1
ATOM 552 C C . GLN A 1 70 ? -7.391 26.046 3.459 1.00 46.82 68 GLN A C 1
ATOM 553 O O . GLN A 1 70 ? -7.449 24.850 3.182 1.00 44.80 68 GLN A O 1
ATOM 559 N N . ASP A 1 71 ? -8.451 26.784 3.800 1.00 51.78 69 ASP A N 1
ATOM 560 C CA . ASP A 1 71 ? -9.855 26.285 3.865 1.00 39.86 69 ASP A CA 1
ATOM 561 C C . ASP A 1 71 ? -9.988 25.132 4.855 1.00 42.22 69 ASP A C 1
ATOM 562 O O . ASP A 1 71 ? -10.772 24.228 4.596 1.00 45.87 69 ASP A O 1
ATOM 567 N N . VAL A 1 72 ? -9.263 25.227 5.960 1.00 47.89 70 VAL A N 1
ATOM 568 C CA . VAL A 1 72 ? -9.472 24.381 7.162 1.00 44.09 70 VAL A CA 1
ATOM 569 C C . VAL A 1 72 ? -10.880 24.657 7.683 1.00 59.78 70 VAL A C 1
ATOM 570 O O . VAL A 1 72 ? -11.310 25.806 7.619 1.00 61.97 70 VAL A O 1
ATOM 574 N N . LYS A 1 73 ? -11.555 23.642 8.206 1.00 62.22 71 LYS A N 1
ATOM 575 C CA . LYS A 1 73 ? -12.967 23.785 8.636 1.00 51.79 71 LYS A CA 1
ATOM 576 C C . LYS A 1 73 ? -13.148 24.646 9.883 1.00 54.08 71 LYS A C 1
ATOM 577 O O . LYS A 1 73 ? -12.216 24.715 10.670 1.00 53.41 71 LYS A O 1
ATOM 583 N N . LYS A 1 74 ? -14.348 25.194 10.064 1.00 51.86 72 LYS A N 1
ATOM 584 C CA . LYS A 1 74 ? -14.735 26.022 11.230 1.00 53.89 72 LYS A CA 1
ATOM 585 C C . LYS A 1 74 ? -14.970 25.227 12.487 1.00 43.17 72 LYS A C 1
ATOM 586 O O . LYS A 1 74 ? -15.995 24.561 12.573 1.00 63.18 72 LYS A O 1
ATOM 588 N N . GLU A 1 75 ? -14.106 25.384 13.447 1.00 54.86 73 GLU A N 1
ATOM 589 C CA . GLU A 1 75 ? -14.333 24.724 14.741 1.00 64.46 73 GLU A CA 1
ATOM 590 C C . GLU A 1 75 ? -13.604 25.656 15.684 1.00 51.37 73 GLU A C 1
ATOM 591 O O . GLU A 1 75 ? -12.589 26.212 15.256 1.00 45.60 73 GLU A O 1
ATOM 597 N N . ASN A 1 76 ? -14.127 25.850 16.888 1.00 61.23 74 ASN A N 1
ATOM 598 C CA . ASN A 1 76 ? -13.413 26.864 17.663 1.00 60.91 74 ASN A CA 1
ATOM 599 C C . ASN A 1 76 ? -11.980 26.393 17.843 1.00 78.00 74 ASN A C 1
ATOM 600 O O . ASN A 1 76 ? -11.044 27.154 17.531 1.00 79.12 74 ASN A O 1
ATOM 605 N N . PRO A 1 77 ? -11.733 25.161 18.294 1.00 68.45 75 PRO A N 1
ATOM 606 C CA . PRO A 1 77 ? -10.388 24.614 18.059 1.00 57.34 75 PRO A CA 1
ATOM 607 C C . PRO A 1 77 ? -10.358 23.997 16.669 1.00 52.93 75 PRO A C 1
ATOM 608 O O . PRO A 1 77 ? -11.204 23.169 16.326 1.00 42.26 75 PRO A O 1
ATOM 612 N N . LEU A 1 78 ? -9.435 24.470 15.841 1.00 49.70 76 LEU A N 1
ATOM 613 C CA . LEU A 1 78 ? -9.161 23.772 14.593 1.00 48.80 76 LEU A CA 1
ATOM 614 C C . LEU A 1 78 ? -8.588 22.399 14.924 1.00 44.52 76 LEU A C 1
ATOM 615 O O . LEU A 1 78 ? -7.892 22.224 15.927 1.00 46.78 76 LEU A O 1
ATOM 620 N N . GLN A 1 79 ? -8.910 21.412 14.096 1.00 42.82 77 GLN A N 1
ATOM 621 C CA . GLN A 1 79 ? -8.557 20.020 14.367 1.00 37.65 77 GLN A CA 1
ATOM 622 C C . GLN A 1 79 ? -7.525 19.550 13.353 1.00 39.48 77 GLN A C 1
ATOM 623 O O . GLN A 1 79 ? -7.793 19.543 12.146 1.00 42.33 77 GLN A O 1
ATOM 629 N N . PHE A 1 80 ? -6.351 19.158 13.844 1.00 38.44 78 PHE A N 1
ATOM 630 C CA . PHE A 1 80 ? -5.304 18.594 13.009 1.00 35.90 78 PHE A CA 1
ATOM 631 C C . PHE A 1 80 ? -4.906 17.224 13.537 1.00 35.48 78 PHE A C 1
ATOM 632 O O . PHE A 1 80 ? -4.925 16.974 14.745 1.00 37.40 78 PHE A O 1
ATOM 640 N N . LYS A 1 81 ? -4.523 16.344 12.614 1.00 41.04 79 LYS A N 1
ATOM 641 C CA . LYS A 1 81 ? -3.961 15.037 12.944 1.00 34.05 79 LYS A CA 1
ATOM 642 C C . LYS A 1 81 ? -2.505 14.991 12.506 1.00 38.47 79 LYS A C 1
ATOM 643 O O . LYS A 1 81 ? -2.203 15.133 11.315 1.00 34.80 79 LYS A O 1
ATOM 649 N N . PHE A 1 82 ? -1.609 14.772 13.461 1.00 33.78 80 PHE A N 1
ATOM 650 C CA . PHE A 1 82 ? -0.190 14.618 13.177 1.00 32.34 80 PHE A CA 1
ATOM 651 C C . PHE A 1 82 ? 0.069 13.154 12.832 1.00 36.55 80 PHE A C 1
ATOM 652 O O . PHE A 1 82 ? -0.043 12.282 13.698 1.00 39.06 80 PHE A O 1
ATOM 660 N N . ARG A 1 83 ? 0.414 12.877 11.573 1.00 33.42 81 ARG A N 1
ATOM 661 C CA . ARG A 1 83 ? 0.524 11.500 11.100 1.00 29.62 81 ARG A CA 1
ATOM 662 C C . ARG A 1 83 ? 1.719 11.348 10.171 1.00 40.23 81 ARG A C 1
ATOM 663 O O . ARG A 1 83 ? 2.255 12.325 9.639 1.00 39.47 81 ARG A O 1
ATOM 671 N N . ALA A 1 84 ? 2.115 10.098 9.954 1.00 31.96 82 ALA A N 1
ATOM 672 C CA . ALA A 1 84 ? 3.161 9.811 8.984 1.00 35.08 82 ALA A CA 1
ATOM 673 C C . ALA A 1 84 ? 2.567 9.830 7.579 1.00 33.95 82 ALA A C 1
ATOM 674 O O . ALA A 1 84 ? 1.586 9.133 7.305 1.00 33.71 82 ALA A O 1
ATOM 676 N N . LYS A 1 85 ? 3.149 10.649 6.705 1.00 34.27 83 LYS A N 1
ATOM 677 C CA . LYS A 1 85 ? 2.843 10.676 5.279 1.00 29.70 83 LYS A CA 1
ATOM 678 C C . LYS A 1 85 ? 3.774 9.782 4.469 1.00 32.62 83 LYS A C 1
ATOM 679 O O . LYS A 1 85 ? 3.366 9.228 3.439 1.00 34.61 83 LYS A O 1
ATOM 685 N N . PHE A 1 86 ? 5.024 9.653 4.894 1.00 32.26 84 PHE A N 1
ATOM 686 C CA . PHE A 1 86 ? 5.992 8.809 4.222 1.00 33.79 84 PHE A CA 1
ATOM 687 C C . PHE A 1 86 ? 6.466 7.737 5.186 1.00 35.62 84 PHE A C 1
ATOM 688 O O . PHE A 1 86 ? 6.463 7.936 6.403 1.00 34.64 84 PHE A O 1
ATOM 696 N N . PHE A 1 87 ? 6.853 6.589 4.632 1.00 34.91 85 PHE A N 1
ATOM 697 C CA . PHE A 1 87 ? 7.245 5.452 5.444 1.00 32.93 85 PHE A CA 1
ATOM 698 C C . PHE A 1 87 ? 8.656 5.017 5.070 1.00 31.18 85 PHE A C 1
ATOM 699 O O . PHE A 1 87 ? 9.020 5.015 3.885 1.00 33.04 85 PHE A O 1
ATOM 707 N N . PRO A 1 88 ? 9.482 4.675 6.055 1.00 33.79 86 PRO A N 1
ATOM 708 C CA . PRO A 1 88 ? 10.879 4.345 5.750 1.00 41.40 86 PRO A CA 1
ATOM 709 C C . PRO A 1 88 ? 10.967 3.083 4.908 1.00 42.12 86 PRO A C 1
ATOM 710 O O . PRO A 1 88 ? 10.032 2.280 4.838 1.00 36.05 86 PRO A O 1
ATOM 714 N N . GLU A 1 89 ? 12.100 2.934 4.225 1.00 37.81 87 GLU A N 1
ATOM 715 C CA . GLU A 1 89 ? 12.346 1.684 3.522 1.00 43.06 87 GLU A CA 1
ATOM 716 C C . GLU A 1 89 ? 12.696 0.570 4.493 1.00 42.60 87 GLU A C 1
ATOM 717 O O . GLU A 1 89 ? 12.522 -0.609 4.170 1.00 40.34 87 GLU A O 1
ATOM 723 N N . ASP A 1 90 ? 13.202 0.924 5.674 1.00 38.53 88 ASP A N 1
ATOM 724 C CA . ASP A 1 90 ? 13.704 -0.051 6.640 1.00 42.76 88 ASP A CA 1
ATOM 725 C C . ASP A 1 90 ? 13.589 0.583 8.016 1.00 35.31 88 ASP A C 1
ATOM 726 O O . ASP A 1 90 ? 14.336 1.509 8.344 1.00 39.89 88 ASP A O 1
ATOM 731 N N . VAL A 1 91 ? 12.657 0.072 8.815 1.00 39.81 89 VAL A N 1
ATOM 732 C CA . VAL A 1 91 ? 12.344 0.716 10.084 1.00 44.44 89 VAL A CA 1
ATOM 733 C C . VAL A 1 91 ? 13.523 0.618 11.047 1.00 53.31 89 VAL A C 1
ATOM 734 O O . VAL A 1 91 ? 13.799 1.560 11.797 1.00 47.16 89 VAL A O 1
ATOM 738 N N . SER A 1 92 ? 14.238 -0.516 11.044 1.00 48.41 90 SER A N 1
ATOM 739 C CA . SER A 1 92 ? 15.295 -0.718 12.029 1.00 47.90 90 SER A CA 1
ATOM 740 C C . SER A 1 92 ? 16.450 0.249 11.793 1.00 45.70 90 SER A C 1
ATOM 741 O O . SER A 1 92 ? 17.109 0.689 12.742 1.00 52.70 90 SER A O 1
ATOM 744 N N . GLU A 1 93 ? 16.684 0.628 10.536 1.00 39.24 91 GLU A N 1
ATOM 745 C CA . GLU A 1 93 ? 17.743 1.583 10.221 1.00 41.25 91 GLU A CA 1
ATOM 746 C C . GLU A 1 93 ? 17.321 3.043 10.353 1.00 47.74 91 GLU A C 1
ATOM 747 O O . GLU A 1 93 ? 18.185 3.892 10.584 1.00 46.16 91 GLU A O 1
ATOM 753 N N . GLU A 1 94 ? 16.029 3.365 10.210 1.00 48.77 92 GLU A N 1
ATOM 754 C CA . GLU A 1 94 ? 15.617 4.752 10.020 1.00 36.13 92 GLU A CA 1
ATOM 755 C C . GLU A 1 94 ? 14.841 5.355 11.178 1.00 42.55 92 GLU A C 1
ATOM 756 O O . GLU A 1 94 ? 14.704 6.580 11.228 1.00 47.13 92 GLU A O 1
ATOM 762 N N . LEU A 1 95 ? 14.317 4.547 12.091 1.00 46.80 93 LEU A N 1
ATOM 763 C CA . LEU A 1 95 ? 13.520 5.039 13.210 1.00 44.58 93 LEU A CA 1
ATOM 764 C C . LEU A 1 95 ? 14.373 4.911 14.464 1.00 47.43 93 LEU A C 1
ATOM 765 O O . LEU A 1 95 ? 14.494 3.821 15.033 1.00 45.70 93 LEU A O 1
ATOM 770 N N . ILE A 1 96 ? 14.953 6.024 14.897 1.00 43.85 94 ILE A N 1
ATOM 771 C CA . ILE A 1 96 ? 15.935 6.029 15.978 1.00 45.55 94 ILE A CA 1
ATOM 772 C C . ILE A 1 96 ? 15.308 6.414 17.313 1.00 48.13 94 ILE A C 1
ATOM 773 O O . ILE A 1 96 ? 15.497 5.724 18.313 1.00 53.79 94 ILE A O 1
ATOM 778 N N . GLN A 1 97 ? 14.570 7.522 17.352 1.00 38.06 95 GLN A N 1
ATOM 779 C CA . GLN A 1 97 ? 13.911 7.940 18.581 1.00 46.85 95 GLN A CA 1
ATOM 780 C C . GLN A 1 97 ? 12.782 6.991 18.957 1.00 49.82 95 GLN A C 1
ATOM 781 O O . GLN A 1 97 ? 12.095 6.433 18.098 1.00 46.63 95 GLN A O 1
ATOM 787 N N . GLU A 1 98 ? 12.562 6.855 20.267 1.00 47.65 96 GLU A N 1
ATOM 788 C CA . GLU A 1 98 ? 11.488 5.999 20.749 1.00 56.83 96 GLU A CA 1
ATOM 789 C C . GLU A 1 98 ? 10.120 6.598 20.453 1.00 51.89 96 GLU A C 1
ATOM 790 O O . GLU A 1 98 ? 9.158 5.853 20.235 1.00 50.66 96 GLU A O 1
ATOM 796 N N . ILE A 1 99 ? 10.015 7.932 20.416 1.00 54.30 97 ILE A N 1
ATOM 797 C CA . ILE A 1 99 ? 8.741 8.564 20.070 1.00 50.81 97 ILE A CA 1
ATOM 798 C C . ILE A 1 99 ? 8.361 8.235 18.632 1.00 40.70 97 ILE A C 1
ATOM 799 O O . ILE A 1 99 ? 7.218 7.856 18.346 1.00 43.20 97 ILE A O 1
ATOM 804 N N . THR A 1 100 ? 9.319 8.353 17.711 1.00 41.83 98 THR A N 1
ATOM 805 C CA . THR A 1 100 ? 9.067 8.048 16.306 1.00 43.88 98 THR A CA 1
ATOM 806 C C . THR A 1 100 ? 8.649 6.592 16.115 1.00 43.69 98 THR A C 1
ATOM 807 O O . THR A 1 100 ? 7.679 6.300 15.403 1.00 43.29 98 THR A O 1
ATOM 811 N N . GLN A 1 101 ? 9.371 5.663 16.748 1.00 42.92 99 GLN A N 1
ATOM 812 C CA . GLN A 1 101 ? 9.018 4.249 16.644 1.00 40.35 99 GLN A CA 1
ATOM 813 C C . GLN A 1 101 ? 7.608 3.998 17.155 1.00 36.14 99 GLN A C 1
ATOM 814 O O . GLN A 1 101 ? 6.813 3.309 16.507 1.00 39.25 99 GLN A O 1
ATOM 820 N N . ARG A 1 102 ? 7.282 4.549 18.324 1.00 39.43 100 ARG A N 1
ATOM 821 C CA . ARG A 1 102 ? 5.965 4.320 18.900 1.00 41.43 100 ARG A CA 1
ATOM 822 C C . ARG A 1 102 ? 4.870 4.899 18.018 1.00 40.00 100 ARG A C 1
ATOM 823 O O . ARG A 1 102 ? 3.808 4.286 17.853 1.00 40.63 100 ARG A O 1
ATOM 831 N N . LEU A 1 103 ? 5.110 6.077 17.433 1.00 38.38 101 LEU A N 1
ATOM 832 C CA . LEU A 1 103 ? 4.084 6.695 16.601 1.00 40.30 101 LEU A CA 1
ATOM 833 C C . LEU A 1 103 ? 3.861 5.901 15.318 1.00 38.67 101 LEU A C 1
ATOM 834 O O . LEU A 1 103 ? 2.714 5.693 14.903 1.00 37.43 101 LEU A O 1
ATOM 839 N N . PHE A 1 104 ? 4.940 5.450 14.674 1.00 36.69 102 PHE A N 1
ATOM 840 C CA . PHE A 1 104 ? 4.787 4.580 13.513 1.00 32.94 102 PHE A CA 1
ATOM 841 C C . PHE A 1 104 ? 4.092 3.279 13.892 1.00 40.10 102 PHE A C 1
ATOM 842 O O . PHE A 1 104 ? 3.181 2.829 13.189 1.00 37.76 102 PHE A O 1
ATOM 850 N N . PHE A 1 105 ? 4.505 2.666 15.007 1.00 38.11 103 PHE A N 1
ATOM 851 C CA . PHE A 1 105 ? 3.848 1.446 15.473 1.00 38.48 103 PHE A CA 1
ATOM 852 C C . PHE A 1 105 ? 2.349 1.653 15.616 1.00 39.89 103 PHE A C 1
ATOM 853 O O . PHE A 1 105 ? 1.548 0.871 15.092 1.00 34.83 103 PHE A O 1
ATOM 861 N N . LEU A 1 106 ? 1.951 2.710 16.328 1.00 35.40 104 LEU A N 1
ATOM 862 C CA . LEU A 1 106 ? 0.530 2.941 16.552 1.00 43.40 104 LEU A CA 1
ATOM 863 C C . LEU A 1 106 ? -0.204 3.180 15.238 1.00 39.72 104 LEU A C 1
ATOM 864 O O . LEU A 1 106 ? -1.313 2.671 15.040 1.00 39.54 104 LEU A O 1
ATOM 869 N N . GLN A 1 107 ? 0.407 3.931 14.317 1.00 33.26 105 GLN A N 1
ATOM 870 C CA . GLN A 1 107 ? -0.268 4.227 13.057 1.00 37.75 105 GLN A CA 1
ATOM 871 C C . GLN A 1 107 ? -0.355 2.991 12.172 1.00 34.41 105 GLN A C 1
ATOM 872 O O . GLN A 1 107 ? -1.401 2.722 11.567 1.00 33.22 105 GLN A O 1
ATOM 878 N N . VAL A 1 108 ? 0.731 2.228 12.077 1.00 28.38 106 VAL A N 1
ATOM 879 C CA . VAL A 1 108 ? 0.704 1.030 11.249 1.00 28.56 106 VAL A CA 1
ATOM 880 C C . VAL A 1 108 ? -0.252 -0.007 11.839 1.00 34.97 106 VAL A C 1
ATOM 881 O O . VAL A 1 108 ? -0.977 -0.697 11.104 1.00 33.92 106 VAL A O 1
ATOM 885 N N . LYS A 1 109 ? -0.279 -0.140 13.165 1.00 33.70 107 LYS A N 1
ATOM 886 C CA . LYS A 1 109 ? -1.181 -1.126 13.755 1.00 36.50 107 LYS A CA 1
ATOM 887 C C . LYS A 1 109 ? -2.630 -0.747 13.498 1.00 43.10 107 LYS A C 1
ATOM 888 O O . LYS A 1 109 ? -3.463 -1.611 13.202 1.00 42.00 107 LYS A O 1
ATOM 894 N N . GLU A 1 110 ? -2.941 0.549 13.588 1.00 34.89 108 GLU A N 1
ATOM 895 C CA . GLU A 1 110 ? -4.276 1.029 13.242 1.00 37.53 108 GLU A CA 1
ATOM 896 C C . GLU A 1 110 ? -4.642 0.657 11.806 1.00 41.48 108 GLU A C 1
ATOM 897 O O . GLU A 1 110 ? -5.737 0.144 11.545 1.00 37.35 108 GLU A O 1
ATOM 903 N N . ALA A 1 111 ? -3.733 0.899 10.856 1.00 31.27 109 ALA A N 1
ATOM 904 C CA . ALA A 1 111 ? -4.020 0.544 9.465 1.00 39.95 109 ALA A CA 1
ATOM 905 C C . ALA A 1 111 ? -4.267 -0.955 9.304 1.00 40.62 109 ALA A C 1
ATOM 906 O O . ALA A 1 111 ? -5.166 -1.364 8.558 1.00 47.03 109 ALA A O 1
ATOM 908 N N . ILE A 1 112 ? -3.485 -1.789 9.993 1.00 35.53 110 ILE A N 1
ATOM 909 C CA . ILE A 1 112 ? -3.640 -3.234 9.849 1.00 35.91 110 ILE A CA 1
ATOM 910 C C . ILE A 1 112 ? -4.974 -3.684 10.425 1.00 40.83 110 ILE A C 1
ATOM 911 O O . ILE A 1 112 ? -5.708 -4.459 9.802 1.00 38.68 110 ILE A O 1
ATOM 916 N N . LEU A 1 113 ? -5.297 -3.220 11.632 1.00 39.17 111 LEU A N 1
ATOM 917 C CA . LEU A 1 113 ? -6.558 -3.601 12.252 1.00 41.10 111 LEU A CA 1
ATOM 918 C C . LEU A 1 113 ? -7.755 -3.011 11.522 1.00 43.23 111 LEU A C 1
ATOM 919 O O . LEU A 1 113 ? -8.870 -3.504 11.693 1.00 39.46 111 LEU A O 1
ATOM 924 N N . ASN A 1 114 ? -7.552 -1.978 10.710 1.00 44.86 112 ASN A N 1
ATOM 925 C CA . ASN A 1 114 ? -8.600 -1.428 9.862 1.00 38.87 112 ASN A CA 1
ATOM 926 C C . ASN A 1 114 ? -8.662 -2.099 8.489 1.00 39.12 112 ASN A C 1
ATOM 927 O O . ASN A 1 114 ? -9.334 -1.586 7.592 1.00 41.02 112 ASN A O 1
ATOM 932 N N . ASP A 1 115 ? -7.973 -3.225 8.299 1.00 42.31 113 ASP A N 1
ATOM 933 C CA . ASP A 1 115 ? -8.042 -4.000 7.052 1.00 41.16 113 ASP A CA 1
ATOM 934 C C . ASP A 1 115 ? -7.510 -3.227 5.842 1.00 47.25 113 ASP A C 1
ATOM 935 O O . ASP A 1 115 ? -7.905 -3.496 4.705 1.00 44.75 113 ASP A O 1
ATOM 940 N N . GLU A 1 116 ? -6.590 -2.280 6.062 1.00 46.00 114 GLU A N 1
ATOM 941 C CA . GLU A 1 116 ? -5.953 -1.585 4.948 1.00 42.32 114 GLU A CA 1
ATOM 942 C C . GLU A 1 116 ? -4.813 -2.387 4.325 1.00 43.17 114 GLU A C 1
ATOM 943 O O . GLU A 1 116 ? -4.502 -2.194 3.145 1.00 43.43 114 GLU A O 1
ATOM 949 N N . ILE A 1 117 ? -4.195 -3.288 5.078 1.00 36.11 115 ILE A N 1
ATOM 950 C CA . ILE A 1 117 ? -3.022 -4.027 4.628 1.00 45.96 115 ILE A CA 1
ATOM 951 C C . ILE A 1 117 ? -3.347 -5.509 4.731 1.00 44.69 115 ILE A C 1
ATOM 952 O O . ILE A 1 117 ? -3.511 -6.036 5.839 1.00 42.11 115 ILE A O 1
ATOM 957 N N . TYR A 1 118 ? -3.426 -6.190 3.590 1.00 39.72 116 TYR A N 1
ATOM 958 C CA . TYR A 1 118 ? -3.723 -7.615 3.631 1.00 48.69 116 TYR A CA 1
ATOM 959 C C . TYR A 1 118 ? -2.673 -8.356 4.444 1.00 46.91 116 TYR A C 1
ATOM 960 O O . TYR A 1 118 ? -1.469 -8.130 4.300 1.00 45.57 116 TYR A O 1
ATOM 969 N N . CYS A 1 119 ? -3.137 -9.253 5.283 1.00 39.18 117 CYS A N 1
ATOM 970 C CA . CYS A 1 119 ? -2.272 -9.936 6.228 1.00 45.12 117 CYS A CA 1
ATOM 971 C C . CYS A 1 119 ? -2.607 -11.422 6.275 1.00 53.37 117 CYS A C 1
ATOM 972 O O . CYS A 1 119 ? -3.757 -11.785 6.554 1.00 54.54 117 CYS A O 1
ATOM 975 N N . PRO A 1 120 ? -1.657 -12.304 5.981 1.00 52.23 118 PRO A N 1
ATOM 976 C CA . PRO A 1 120 ? -1.896 -13.745 6.168 1.00 43.91 118 PRO A CA 1
ATOM 977 C C . PRO A 1 120 ? -2.171 -14.049 7.629 1.00 53.46 118 PRO A C 1
ATOM 978 O O . PRO A 1 120 ? -1.579 -13.421 8.521 1.00 45.00 118 PRO A O 1
ATOM 982 N N . PRO A 1 121 ? -3.070 -15.001 7.912 1.00 50.08 119 PRO A N 1
ATOM 983 C CA . PRO A 1 121 ? -3.536 -15.178 9.301 1.00 44.67 119 PRO A CA 1
ATOM 984 C C . PRO A 1 121 ? -2.422 -15.453 10.296 1.00 46.35 119 PRO A C 1
ATOM 985 O O . PRO A 1 121 ? -2.441 -14.899 11.402 1.00 49.11 119 PRO A O 1
ATOM 989 N N . GLU A 1 122 ? -1.446 -16.291 9.942 1.00 44.69 120 GLU A N 1
ATOM 990 C CA . GLU A 1 122 ? -0.372 -16.565 10.887 1.00 53.22 120 GLU A CA 1
ATOM 991 C C . GLU A 1 122 ? 0.504 -15.338 11.099 1.00 55.66 120 GLU A C 1
ATOM 992 O O . GLU A 1 122 ? 1.054 -15.156 12.191 1.00 55.66 120 GLU A O 1
ATOM 998 N N . THR A 1 123 ? 0.640 -14.482 10.081 1.00 49.66 121 THR A N 1
ATOM 999 C CA . THR A 1 123 ? 1.326 -13.212 10.289 1.00 43.90 121 THR A CA 1
ATOM 1000 C C . THR A 1 123 ? 0.516 -12.312 11.209 1.00 43.10 121 THR A C 1
ATOM 1001 O O . THR A 1 123 ? 1.064 -11.700 12.134 1.00 40.85 121 THR A O 1
ATOM 1005 N N . ALA A 1 124 ? -0.798 -12.242 10.980 1.00 44.24 122 ALA A N 1
ATOM 1006 C CA . ALA A 1 124 ? -1.659 -11.415 11.818 1.00 43.99 122 ALA A CA 1
ATOM 1007 C C . ALA A 1 124 ? -1.546 -11.814 13.281 1.00 46.48 122 ALA A C 1
ATOM 1008 O O . ALA A 1 124 ? -1.482 -10.952 14.165 1.00 40.74 122 ALA A O 1
ATOM 1010 N N . VAL A 1 125 ? -1.489 -13.121 13.551 1.00 52.01 123 VAL A N 1
ATOM 1011 C CA . VAL A 1 125 ? -1.393 -13.608 14.923 1.00 46.10 123 VAL A CA 1
ATOM 1012 C C . VAL A 1 125 ? -0.046 -13.233 15.526 1.00 42.11 123 VAL A C 1
ATOM 1013 O O . VAL A 1 125 ? 0.031 -12.782 16.677 1.00 48.85 123 VAL A O 1
ATOM 1017 N N . LEU A 1 126 ? 1.033 -13.389 14.760 1.00 40.59 124 LEU A N 1
ATOM 1018 C CA . LEU A 1 126 ? 2.339 -12.977 15.263 1.00 45.30 124 LEU A CA 1
ATOM 1019 C C . LEU A 1 126 ? 2.381 -11.469 15.504 1.00 46.30 124 LEU A C 1
ATOM 1020 O O . LEU A 1 126 ? 2.941 -11.008 16.507 1.00 37.81 124 LEU A O 1
ATOM 1025 N N . LEU A 1 127 ? 1.762 -10.689 14.612 1.00 48.22 125 LEU A N 1
ATOM 1026 C CA . LEU A 1 127 ? 1.659 -9.245 14.815 1.00 46.06 125 LEU A CA 1
ATOM 1027 C C . LEU A 1 127 ? 0.966 -8.919 16.133 1.00 45.04 125 LEU A C 1
ATOM 1028 O O . LEU A 1 127 ? 1.488 -8.144 16.947 1.00 41.66 125 LEU A O 1
ATOM 1033 N N . ALA A 1 128 ? -0.213 -9.512 16.360 1.00 38.68 126 ALA A N 1
ATOM 1034 C CA . ALA A 1 128 ? -0.962 -9.283 17.594 1.00 44.45 126 ALA A CA 1
ATOM 1035 C C . ALA A 1 128 ? -0.154 -9.639 18.836 1.00 40.55 126 ALA A C 1
ATOM 1036 O O . ALA A 1 128 ? -0.257 -8.952 19.860 1.00 42.62 126 ALA A O 1
ATOM 1038 N N . SER A 1 129 ? 0.649 -10.705 18.773 1.00 44.60 127 SER A N 1
ATOM 1039 C CA . SER A 1 129 ? 1.412 -11.118 19.949 1.00 42.12 127 SER A CA 1
ATOM 1040 C C . SER A 1 129 ? 2.445 -10.069 20.337 1.00 47.86 127 SER A C 1
ATOM 1041 O O . SER A 1 129 ? 2.655 -9.796 21.529 1.00 42.38 127 SER A O 1
ATOM 1044 N N . TYR A 1 130 ? 3.093 -9.459 19.348 1.00 42.48 128 TYR A N 1
ATOM 1045 C CA . TYR A 1 130 ? 3.997 -8.363 19.662 1.00 36.25 128 TYR A CA 1
ATOM 1046 C C . TYR A 1 130 ? 3.233 -7.161 20.207 1.00 41.78 128 TYR A C 1
ATOM 1047 O O . TYR A 1 130 ? 3.703 -6.496 21.137 1.00 39.50 128 TYR A O 1
ATOM 1056 N N . ALA A 1 131 ? 2.042 -6.875 19.665 1.00 35.18 129 ALA A N 1
ATOM 1057 C CA . ALA A 1 131 ? 1.265 -5.766 20.212 1.00 38.22 129 ALA A CA 1
ATOM 1058 C C . ALA A 1 131 ? 0.818 -6.070 21.633 1.00 39.61 129 ALA A C 1
ATOM 1059 O O . ALA A 1 131 ? 0.717 -5.160 22.464 1.00 40.90 129 ALA A O 1
ATOM 1061 N N . VAL A 1 132 ? 0.574 -7.348 21.933 1.00 46.69 130 VAL A N 1
ATOM 1062 C CA . VAL A 1 132 ? 0.235 -7.746 23.294 1.00 41.79 130 VAL A CA 1
ATOM 1063 C C . VAL A 1 132 ? 1.443 -7.586 24.213 1.00 39.76 130 VAL A C 1
ATOM 1064 O O . VAL A 1 132 ? 1.330 -7.061 25.328 1.00 41.40 130 VAL A O 1
ATOM 1068 N N . GLN A 1 133 ? 2.619 -8.027 23.762 1.00 39.83 131 GLN A N 1
ATOM 1069 C CA . GLN A 1 133 ? 3.812 -7.898 24.591 1.00 45.64 131 GLN A CA 1
ATOM 1070 C C . GLN A 1 133 ? 4.136 -6.433 24.869 1.00 52.99 131 GLN A C 1
ATOM 1071 O O . GLN A 1 133 ? 4.573 -6.083 25.973 1.00 50.61 131 GLN A O 1
ATOM 1077 N N . ALA A 1 134 ? 3.917 -5.559 23.885 1.00 48.55 132 ALA A N 1
ATOM 1078 C CA . ALA A 1 134 ? 4.178 -4.139 24.096 1.00 50.26 132 ALA A CA 1
ATOM 1079 C C . ALA A 1 134 ? 3.199 -3.528 25.090 1.00 48.17 132 ALA A C 1
ATOM 1080 O O . ALA A 1 134 ? 3.579 -2.649 25.870 1.00 48.75 132 ALA A O 1
ATOM 1082 N N . LYS A 1 135 ? 1.947 -3.988 25.088 1.00 45.23 133 LYS A N 1
ATOM 1083 C CA . LYS A 1 135 ? 0.916 -3.418 25.948 1.00 53.56 133 LYS A CA 1
ATOM 1084 C C . LYS A 1 135 ? 0.907 -4.040 27.347 1.00 50.77 133 LYS A C 1
ATOM 1085 O O . LYS A 1 135 ? 0.883 -3.316 28.347 1.00 54.47 133 LYS A O 1
ATOM 1091 N N . TYR A 1 136 ? 0.946 -5.372 27.435 1.00 46.51 134 TYR A N 1
ATOM 1092 C CA . TYR A 1 136 ? 0.852 -6.071 28.713 1.00 48.49 134 TYR A CA 1
ATOM 1093 C C . TYR A 1 136 ? 2.197 -6.310 29.384 1.00 50.81 134 TYR A C 1
ATOM 1094 O O . TYR A 1 136 ? 2.241 -6.480 30.610 1.00 54.37 134 TYR A O 1
ATOM 1103 N N . GLY A 1 137 ? 3.286 -6.328 28.626 1.00 52.72 135 GLY A N 1
ATOM 1104 C CA . GLY A 1 137 ? 4.559 -6.750 29.174 1.00 47.76 135 GLY A CA 1
ATOM 1105 C C . GLY A 1 137 ? 4.674 -8.267 29.168 1.00 54.19 135 GLY A C 1
ATOM 1106 O O . GLY A 1 137 ? 3.965 -8.979 28.441 1.00 49.59 135 GLY A O 1
ATOM 1107 N N . ASP A 1 138 ? 5.577 -8.763 30.010 1.00 53.07 136 ASP A N 1
ATOM 1108 C CA . ASP A 1 138 ? 5.881 -10.187 30.031 1.00 54.40 136 ASP A CA 1
ATOM 1109 C C . ASP A 1 138 ? 4.653 -10.997 30.414 1.00 56.09 136 ASP A C 1
ATOM 1110 O O . ASP A 1 138 ? 3.912 -10.643 31.338 1.00 48.00 136 ASP A O 1
ATOM 1115 N N . TYR A 1 139 ? 4.432 -12.086 29.684 1.00 54.83 137 TYR A N 1
ATOM 1116 C CA . TYR A 1 139 ? 3.356 -12.997 30.035 1.00 55.92 137 TYR A CA 1
ATOM 1117 C C . TYR A 1 139 ? 3.607 -13.600 31.411 1.00 61.35 137 TYR A C 1
ATOM 1118 O O . TYR A 1 139 ? 4.728 -14.001 31.737 1.00 54.44 137 TYR A O 1
ATOM 1127 N N . ASN A 1 140 ? 2.550 -13.659 32.219 1.00 57.05 138 ASN A N 1
ATOM 1128 C CA . ASN A 1 140 ? 2.583 -14.307 33.525 1.00 55.55 138 ASN A CA 1
ATOM 1129 C C . ASN A 1 140 ? 1.286 -15.084 33.696 1.00 60.92 138 ASN A C 1
ATOM 1130 O O . ASN A 1 140 ? 0.200 -14.496 33.644 1.00 59.00 138 ASN A O 1
ATOM 1135 N N . LYS A 1 141 ? 1.397 -16.403 33.898 1.00 57.37 139 LYS A N 1
ATOM 1136 C CA . LYS A 1 141 ? 0.205 -17.246 33.978 1.00 55.83 139 LYS A CA 1
ATOM 1137 C C . LYS A 1 141 ? -0.618 -16.947 35.223 1.00 58.42 139 LYS A C 1
ATOM 1138 O O . LYS A 1 141 ? -1.834 -17.168 35.233 1.00 64.40 139 LYS A O 1
ATOM 1144 N N . GLU A 1 142 ? 0.016 -16.430 36.270 1.00 67.39 140 GLU A N 1
ATOM 1145 C CA . GLU A 1 142 ? -0.705 -16.081 37.483 1.00 61.99 140 GLU A CA 1
ATOM 1146 C C . GLU A 1 142 ? -1.367 -14.710 37.411 1.00 61.31 140 GLU A C 1
ATOM 1147 O O . GLU A 1 142 ? -2.182 -14.393 38.283 1.00 58.01 140 GLU A O 1
ATOM 1153 N N . ILE A 1 143 ? -1.042 -13.899 36.405 1.00 64.29 141 ILE A N 1
ATOM 1154 C CA . ILE A 1 143 ? -1.638 -12.581 36.212 1.00 58.99 141 ILE A CA 1
ATOM 1155 C C . ILE A 1 143 ? -2.555 -12.564 34.994 1.00 53.02 141 ILE A C 1
ATOM 1156 O O . ILE A 1 143 ? -3.668 -12.040 35.048 1.00 52.89 141 ILE A O 1
ATOM 1161 N N . HIS A 1 144 ? -2.093 -13.129 33.880 1.00 55.16 142 HIS A N 1
ATOM 1162 C CA . HIS A 1 144 ? -2.877 -13.177 32.648 1.00 61.48 142 HIS A CA 1
ATOM 1163 C C . HIS A 1 144 ? -3.614 -14.509 32.610 1.00 62.85 142 HIS A C 1
ATOM 1164 O O . HIS A 1 144 ? -3.142 -15.495 32.042 1.00 55.07 142 HIS A O 1
ATOM 1171 N N . LYS A 1 145 ? -4.792 -14.529 33.234 1.00 59.04 143 LYS A N 1
ATOM 1172 C CA . LYS A 1 145 ? -5.627 -15.717 33.273 1.00 62.00 143 LYS A CA 1
ATOM 1173 C C . LYS A 1 145 ? -6.297 -15.940 31.918 1.00 65.08 143 LYS A C 1
ATOM 1174 O O . LYS A 1 145 ? -6.309 -15.044 31.069 1.00 64.75 143 LYS A O 1
ATOM 1180 N N . PRO A 1 146 ? -6.849 -17.134 31.683 1.00 67.51 144 PRO A N 1
ATOM 1181 C CA . PRO A 1 146 ? -7.571 -17.376 30.428 1.00 57.48 144 PRO A CA 1
ATOM 1182 C C . PRO A 1 146 ? -8.651 -16.330 30.196 1.00 58.62 144 PRO A C 1
ATOM 1183 O O . PRO A 1 146 ? -9.391 -15.957 31.109 1.00 61.40 144 PRO A O 1
ATOM 1187 N N . GLY A 1 147 ? -8.719 -15.839 28.962 1.00 64.73 145 GLY A N 1
ATOM 1188 C CA . GLY A 1 147 ? -9.607 -14.752 28.615 1.00 61.02 145 GLY A CA 1
ATOM 1189 C C . GLY A 1 147 ? -9.048 -13.362 28.824 1.00 60.16 145 GLY A C 1
ATOM 1190 O O . GLY A 1 147 ? -9.800 -12.389 28.690 1.00 60.21 145 GLY A O 1
ATOM 1191 N N . TYR A 1 148 ? -7.754 -13.228 29.142 1.00 61.50 146 TYR A N 1
ATOM 1192 C CA . TYR A 1 148 ? -7.201 -11.902 29.402 1.00 57.60 146 TYR A CA 1
ATOM 1193 C C . TYR A 1 148 ? -7.143 -11.042 28.147 1.00 53.08 146 TYR A C 1
ATOM 1194 O O . TYR A 1 148 ? -7.060 -9.816 28.259 1.00 52.36 146 TYR A O 1
ATOM 1203 N N . LEU A 1 149 ? -7.215 -11.653 26.965 1.00 52.41 147 LEU A N 1
ATOM 1204 C CA . LEU A 1 149 ? -7.264 -10.940 25.696 1.00 54.60 147 LEU A CA 1
ATOM 1205 C C . LEU A 1 149 ? -8.678 -10.811 25.142 1.00 58.18 147 LEU A C 1
ATOM 1206 O O . LEU A 1 149 ? -8.838 -10.460 23.968 1.00 56.94 147 LEU A O 1
ATOM 1211 N N . ALA A 1 150 ? -9.704 -11.092 25.953 1.00 57.37 148 ALA A N 1
ATOM 1212 C CA . ALA A 1 150 ? -11.053 -11.259 25.418 1.00 59.48 148 ALA A CA 1
ATOM 1213 C C . ALA A 1 150 ? -11.636 -9.956 24.887 1.00 61.08 148 ALA A C 1
ATOM 1214 O O . ALA A 1 150 ? -12.445 -9.982 23.954 1.00 64.58 148 ALA A O 1
ATOM 1216 N N . ASN A 1 151 ? -11.254 -8.817 25.462 1.00 60.89 149 ASN A N 1
ATOM 1217 C CA . ASN A 1 151 ? -11.773 -7.523 25.039 1.00 61.04 149 ASN A CA 1
ATOM 1218 C C . ASN A 1 151 ? -10.788 -6.742 24.179 1.00 65.31 149 ASN A C 1
ATOM 1219 O O . ASN A 1 151 ? -11.055 -5.584 23.848 1.00 62.65 149 ASN A O 1
ATOM 1224 N N . ASP A 1 152 ? -9.663 -7.343 23.809 1.00 61.05 150 ASP A N 1
ATOM 1225 C CA . ASP A 1 152 ? -8.700 -6.670 22.952 1.00 58.12 150 ASP A CA 1
ATOM 1226 C C . ASP A 1 152 ? -9.106 -6.794 21.488 1.00 58.18 150 ASP A C 1
ATOM 1227 O O . ASP A 1 152 ? -9.502 -7.869 21.028 1.00 52.13 150 ASP A O 1
ATOM 1232 N N . ARG A 1 153 ? -9.029 -5.680 20.768 1.00 58.13 151 ARG A N 1
ATOM 1233 C CA . ARG A 1 153 ? -9.059 -5.705 19.310 1.00 50.65 151 ARG A CA 1
ATOM 1234 C C . ARG A 1 153 ? -7.699 -6.197 18.831 1.00 55.93 151 ARG A C 1
ATOM 1235 O O . ARG A 1 153 ? -6.696 -5.485 18.951 1.00 53.15 151 ARG A O 1
ATOM 1243 N N . LEU A 1 154 ? -7.657 -7.429 18.323 1.00 50.42 152 LEU A N 1
ATOM 1244 C CA . LEU A 1 154 ? -6.409 -8.137 18.086 1.00 47.79 152 LEU A CA 1
ATOM 1245 C C . LEU A 1 154 ? -6.111 -8.405 16.623 1.00 42.62 152 LEU A C 1
ATOM 1246 O O . LEU A 1 154 ? -4.941 -8.388 16.232 1.00 36.30 152 LEU A O 1
ATOM 1251 N N . LEU A 1 155 ? -7.128 -8.666 15.813 1.00 36.64 153 LEU A N 1
ATOM 1252 C CA . LEU A 1 155 ? -6.926 -9.119 14.449 1.00 39.37 153 LEU A CA 1
ATOM 1253 C C . LEU A 1 155 ? -7.759 -8.291 13.484 1.00 35.22 153 LEU A C 1
ATOM 1254 O O . LEU A 1 155 ? -8.810 -7.760 13.856 1.00 52.21 153 LEU A O 1
ATOM 1259 N N . PRO A 1 156 ? -7.313 -8.165 12.237 1.00 38.56 154 PRO A N 1
ATOM 1260 C CA . PRO A 1 156 ? -8.142 -7.503 11.227 1.00 42.64 154 PRO A CA 1
ATOM 1261 C C . PRO A 1 156 ? -9.383 -8.325 10.922 1.00 53.74 154 PRO A C 1
ATOM 1262 O O . PRO A 1 156 ? -9.348 -9.559 10.916 1.00 51.24 154 PRO A O 1
ATOM 1266 N N . GLN A 1 157 ? -10.486 -7.620 10.663 1.00 50.49 155 GLN A N 1
ATOM 1267 C CA . GLN A 1 157 ? -11.766 -8.285 10.441 1.00 53.27 155 GLN A CA 1
ATOM 1268 C C . GLN A 1 157 ? -11.688 -9.279 9.293 1.00 55.07 155 GLN A C 1
ATOM 1269 O O . GLN A 1 157 ? -12.273 -10.366 9.362 1.00 49.22 155 GLN A O 1
ATOM 1275 N N . ARG A 1 158 ? -10.969 -8.931 8.228 1.00 45.58 156 ARG A N 1
ATOM 1276 C CA . ARG A 1 158 ? -10.956 -9.807 7.066 1.00 53.94 156 ARG A CA 1
ATOM 1277 C C . ARG A 1 158 ? -10.106 -11.053 7.289 1.00 61.15 156 ARG A C 1
ATOM 1278 O O . ARG A 1 158 ? -10.291 -12.043 6.572 1.00 57.39 156 ARG A O 1
ATOM 1286 N N . VAL A 1 159 ? -9.193 -11.039 8.266 1.00 50.69 157 VAL A N 1
ATOM 1287 C CA . VAL A 1 159 ? -8.536 -12.283 8.659 1.00 59.12 157 VAL A CA 1
ATOM 1288 C C . VAL A 1 159 ? -9.545 -13.212 9.323 1.00 63.09 157 VAL A C 1
ATOM 1289 O O . VAL A 1 159 ? -9.540 -14.428 9.095 1.00 57.60 157 VAL A O 1
ATOM 1293 N N . LEU A 1 160 ? -10.447 -12.644 10.126 1.00 59.61 158 LEU A N 1
ATOM 1294 C CA . LEU A 1 160 ? -11.444 -13.446 10.823 1.00 55.14 158 LEU A CA 1
ATOM 1295 C C . LEU A 1 160 ? -12.496 -13.999 9.868 1.00 60.53 158 LEU A C 1
ATOM 1296 O O . LEU A 1 160 ? -13.057 -15.072 10.122 1.00 59.03 158 LEU A O 1
ATOM 1301 N N . GLU A 1 161 ? -12.732 -13.306 8.779 1.00 52.53 159 GLU A N 1
ATOM 1302 C CA . GLU A 1 161 ? -13.828 -13.749 7.902 1.00 59.50 159 GLU A CA 1
ATOM 1303 C C . GLU A 1 161 ? -13.343 -14.909 7.029 1.00 67.11 159 GLU A C 1
ATOM 1304 O O . GLU A 1 161 ? -14.174 -15.735 6.658 1.00 71.23 159 GLU A O 1
ATOM 1310 N N . GLN A 1 162 ? -12.049 -15.000 6.759 1.00 62.73 160 GLN A N 1
ATOM 1311 C CA . GLN A 1 162 ? -11.563 -16.022 5.800 1.00 64.39 160 GLN A CA 1
ATOM 1312 C C . GLN A 1 162 ? -11.116 -17.283 6.532 1.00 70.19 160 GLN A C 1
ATOM 1313 O O . GLN A 1 162 ? -11.549 -18.371 6.145 1.00 76.30 160 GLN A O 1
ATOM 1319 N N . HIS A 1 163 ? -10.259 -17.138 7.528 1.00 73.83 161 HIS A N 1
ATOM 1320 C CA . HIS A 1 163 ? -9.737 -18.310 8.271 1.00 77.06 161 HIS A CA 1
ATOM 1321 C C . HIS A 1 163 ? -10.702 -18.530 9.430 1.00 74.40 161 HIS A C 1
ATOM 1322 O O . HIS A 1 163 ? -10.832 -17.641 10.280 1.00 75.96 161 HIS A O 1
ATOM 1329 N N . LYS A 1 164 ? -11.363 -19.678 9.467 1.00 65.15 162 LYS A N 1
ATOM 1330 C CA . LYS A 1 164 ? -12.416 -19.848 10.497 1.00 67.39 162 LYS A CA 1
ATOM 1331 C C . LYS A 1 164 ? -11.934 -20.556 11.759 1.00 70.58 162 LYS A C 1
ATOM 1332 O O . LYS A 1 164 ? -11.636 -21.748 11.678 1.00 75.06 162 LYS A O 1
ATOM 1338 N N . LEU A 1 165 ? -11.826 -19.827 12.860 1.00 70.26 163 LEU A N 1
ATOM 1339 C CA . LEU A 1 165 ? -11.569 -20.398 14.179 1.00 63.98 163 LEU A CA 1
ATOM 1340 C C . LEU A 1 165 ? -12.455 -19.659 15.176 1.00 58.39 163 LEU A C 1
ATOM 1341 O O . LEU A 1 165 ? -13.065 -18.638 14.844 1.00 67.45 163 LEU A O 1
ATOM 1346 N N . THR A 1 166 ? -12.543 -20.173 16.405 1.00 63.08 164 THR A N 1
ATOM 1347 C CA . THR A 1 166 ? -13.348 -19.467 17.399 1.00 65.03 164 THR A CA 1
ATOM 1348 C C . THR A 1 166 ? -12.539 -18.349 18.044 1.00 63.95 164 THR A C 1
ATOM 1349 O O . THR A 1 166 ? -11.306 -18.324 17.986 1.00 57.50 164 THR A O 1
ATOM 1353 N N . LYS A 1 167 ? -13.264 -17.411 18.660 1.00 62.87 165 LYS A N 1
ATOM 1354 C CA . LYS A 1 167 ? -12.620 -16.294 19.340 1.00 60.19 165 LYS A CA 1
ATOM 1355 C C . LYS A 1 167 ? -11.543 -16.783 20.300 1.00 72.44 165 LYS A C 1
ATOM 1356 O O . LYS A 1 167 ? -10.428 -16.241 20.329 1.00 60.29 165 LYS A O 1
ATOM 1362 N N . GLU A 1 168 ? -11.841 -17.843 21.057 1.00 63.96 166 GLU A N 1
ATOM 1363 C CA . GLU A 1 168 ? -10.897 -18.317 22.064 1.00 68.45 166 GLU A CA 1
ATOM 1364 C C . GLU A 1 168 ? -9.696 -19.016 21.437 1.00 61.16 166 GLU A C 1
ATOM 1365 O O . GLU A 1 168 ? -8.595 -18.962 21.999 1.00 62.05 166 GLU A O 1
ATOM 1371 N N . GLN A 1 169 ? -9.872 -19.664 20.280 1.00 56.30 167 GLN A N 1
ATOM 1372 C CA . GLN A 1 169 ? -8.732 -20.280 19.603 1.00 59.88 167 GLN A CA 1
ATOM 1373 C C . GLN A 1 169 ? -7.729 -19.227 19.147 1.00 56.61 167 GLN A C 1
ATOM 1374 O O . GLN A 1 169 ? -6.519 -19.377 19.362 1.00 59.53 167 GLN A O 1
ATOM 1380 N N . TRP A 1 170 ? -8.215 -18.165 18.494 1.00 54.83 168 TRP A N 1
ATOM 1381 C CA . TRP A 1 170 ? -7.351 -17.056 18.095 1.00 56.24 168 TRP A CA 1
ATOM 1382 C C . TRP A 1 170 ? -6.538 -16.548 19.279 1.00 47.62 168 TRP A C 1
ATOM 1383 O O . TRP A 1 170 ? -5.315 -16.400 19.194 1.00 58.08 168 TRP A O 1
ATOM 1394 N N . GLU A 1 171 ? -7.211 -16.284 20.400 1.00 51.31 169 GLU A N 1
ATOM 1395 C CA . GLU A 1 171 ? -6.530 -15.718 21.560 1.00 56.33 169 GLU A CA 1
ATOM 1396 C C . GLU A 1 171 ? -5.536 -16.698 22.158 1.00 55.18 169 GLU A C 1
ATOM 1397 O O . GLU A 1 171 ? -4.481 -16.289 22.658 1.00 56.76 169 GLU A O 1
ATOM 1403 N N . GLU A 1 172 ? -5.851 -17.993 22.127 1.00 52.88 170 GLU A N 1
ATOM 1404 C CA . GLU A 1 172 ? -4.896 -18.974 22.629 1.00 62.65 170 GLU A CA 1
ATOM 1405 C C . GLU A 1 172 ? -3.640 -18.995 21.772 1.00 45.14 170 GLU A C 1
ATOM 1406 O O . GLU A 1 172 ? -2.523 -19.048 22.297 1.00 57.64 170 GLU A O 1
ATOM 1412 N N . ARG A 1 173 ? -3.803 -18.939 20.448 1.00 54.15 171 ARG A N 1
ATOM 1413 C CA . ARG A 1 173 ? -2.641 -18.849 19.569 1.00 53.68 171 ARG A CA 1
ATOM 1414 C C . ARG A 1 173 ? -1.852 -17.570 19.828 1.00 47.76 171 ARG A C 1
ATOM 1415 O O . ARG A 1 173 ? -0.616 -17.593 19.883 1.00 55.36 171 ARG A O 1
ATOM 1423 N N . ILE A 1 174 ? -2.548 -16.444 19.997 1.00 45.15 172 ILE A N 1
ATOM 1424 C CA . ILE A 1 174 ? -1.859 -15.194 20.306 1.00 51.59 172 ILE A CA 1
ATOM 1425 C C . ILE A 1 174 ? -1.156 -15.298 21.655 1.00 43.65 172 ILE A C 1
ATOM 1426 O O . ILE A 1 174 ? 0.001 -14.886 21.803 1.00 54.12 172 ILE A O 1
ATOM 1431 N N . GLN A 1 175 ? -1.833 -15.871 22.655 1.00 53.55 173 GLN A N 1
ATOM 1432 C CA . GLN A 1 175 ? -1.213 -16.031 23.967 1.00 49.91 173 GLN A CA 1
ATOM 1433 C C . GLN A 1 175 ? 0.022 -16.916 23.887 1.00 52.99 173 GLN A C 1
ATOM 1434 O O . GLN A 1 175 ? 1.028 -16.657 24.562 1.00 56.92 173 GLN A O 1
ATOM 1440 N N . ASN A 1 176 ? -0.027 -17.956 23.053 1.00 51.76 174 ASN A N 1
ATOM 1441 C CA . ASN A 1 176 ? 1.118 -18.852 22.928 1.00 54.25 174 ASN A CA 1
ATOM 1442 C C . ASN A 1 176 ? 2.341 -18.122 22.381 1.00 55.02 174 ASN A C 1
ATOM 1443 O O . ASN A 1 176 ? 3.475 -18.391 22.800 1.00 52.95 174 ASN A O 1
ATOM 1448 N N . TRP A 1 177 ? 2.136 -17.188 21.449 1.00 55.72 175 TRP A N 1
ATOM 1449 C CA . TRP A 1 177 ? 3.258 -16.375 20.990 1.00 53.74 175 TRP A CA 1
ATOM 1450 C C . TRP A 1 177 ? 3.655 -15.338 22.035 1.00 53.22 175 TRP A C 1
ATOM 1451 O O . TRP A 1 177 ? 4.832 -14.968 22.128 1.00 51.97 175 TRP A O 1
ATOM 1462 N N . HIS A 1 178 ? 2.691 -14.857 22.824 1.00 47.95 176 HIS A N 1
ATOM 1463 C CA . HIS A 1 178 ? 3.013 -13.918 23.895 1.00 49.72 176 HIS A CA 1
ATOM 1464 C C . HIS A 1 178 ? 4.009 -14.530 24.872 1.00 59.22 176 HIS A C 1
ATOM 1465 O O . HIS A 1 178 ? 4.972 -13.871 25.287 1.00 55.28 176 HIS A O 1
ATOM 1472 N N . GLU A 1 179 ? 3.814 -15.807 25.214 1.00 56.98 177 GLU A N 1
ATOM 1473 C CA . GLU A 1 179 ? 4.712 -16.495 26.139 1.00 55.60 177 GLU A CA 1
ATOM 1474 C C . GLU A 1 179 ? 6.153 -16.472 25.653 1.00 60.25 177 GLU A C 1
ATOM 1475 O O . GLU A 1 179 ? 7.075 -16.219 26.438 1.00 65.50 177 GLU A O 1
ATOM 1481 N N . GLU A 1 180 ? 6.377 -16.749 24.368 1.00 60.63 178 GLU A N 1
ATOM 1482 C CA . GLU A 1 180 ? 7.751 -16.833 23.889 1.00 60.38 178 GLU A CA 1
ATOM 1483 C C . GLU A 1 180 ? 8.459 -15.485 23.870 1.00 65.59 178 GLU A C 1
ATOM 1484 O O . GLU A 1 180 ? 9.683 -15.456 23.692 1.00 67.10 178 GLU A O 1
ATOM 1490 N N . HIS A 1 181 ? 7.753 -14.373 24.091 1.00 56.68 179 HIS A N 1
ATOM 1491 C CA . HIS A 1 181 ? 8.384 -13.060 24.128 1.00 53.38 179 HIS A CA 1
ATOM 1492 C C . HIS A 1 181 ? 8.822 -12.650 25.531 1.00 59.14 179 HIS A C 1
ATOM 1493 O O . HIS A 1 181 ? 9.015 -11.453 25.773 1.00 64.09 179 HIS A O 1
ATOM 1500 N N . ARG A 1 182 ? 8.998 -13.606 26.448 1.00 66.08 180 ARG A N 1
ATOM 1501 C CA . ARG A 1 182 ? 9.253 -13.283 27.851 1.00 66.35 180 ARG A CA 1
ATOM 1502 C C . ARG A 1 182 ? 10.429 -12.331 28.050 1.00 62.91 180 ARG A C 1
ATOM 1503 O O . ARG A 1 182 ? 10.523 -11.690 29.100 1.00 77.70 180 ARG A O 1
ATOM 1511 N N . GLY A 1 183 ? 11.322 -12.194 27.082 1.00 65.57 181 GLY A N 1
ATOM 1512 C CA . GLY A 1 183 ? 12.417 -11.262 27.292 1.00 73.28 181 GLY A CA 1
ATOM 1513 C C . GLY A 1 183 ? 12.173 -9.840 26.819 1.00 68.19 181 GLY A C 1
ATOM 1514 O O . GLY A 1 183 ? 12.907 -8.921 27.197 1.00 61.53 181 GLY A O 1
ATOM 1515 N N . MET A 1 184 ? 11.126 -9.635 26.024 1.00 60.48 182 MET A N 1
ATOM 1516 C CA . MET A 1 184 ? 11.060 -8.479 25.137 1.00 55.83 182 MET A CA 1
ATOM 1517 C C . MET A 1 184 ? 10.637 -7.203 25.859 1.00 60.93 182 MET A C 1
ATOM 1518 O O . MET A 1 184 ? 9.585 -7.161 26.508 1.00 51.71 182 MET A O 1
ATOM 1523 N N . LEU A 1 185 ? 11.449 -6.155 25.717 1.00 60.35 183 LEU A N 1
ATOM 1524 C CA . LEU A 1 185 ? 11.061 -4.831 26.183 1.00 56.05 183 LEU A CA 1
ATOM 1525 C C . LEU A 1 185 ? 9.939 -4.268 25.317 1.00 50.68 183 LEU A C 1
ATOM 1526 O O . LEU A 1 185 ? 9.839 -4.561 24.121 1.00 53.99 183 LEU A O 1
ATOM 1531 N N . ARG A 1 186 ? 9.090 -3.454 25.946 1.00 55.27 184 ARG A N 1
ATOM 1532 C CA . ARG A 1 186 ? 7.986 -2.808 25.238 1.00 56.05 184 ARG A CA 1
ATOM 1533 C C . ARG A 1 186 ? 8.461 -2.130 23.958 1.00 57.09 184 ARG A C 1
ATOM 1534 O O . ARG A 1 186 ? 7.867 -2.322 22.889 1.00 48.14 184 ARG A O 1
ATOM 1542 N N . GLU A 1 187 ? 9.552 -1.363 24.041 1.00 51.94 185 GLU A N 1
ATOM 1543 C CA . GLU A 1 187 ? 10.069 -0.663 22.870 1.00 51.51 185 GLU A CA 1
ATOM 1544 C C . GLU A 1 187 ? 10.579 -1.645 21.819 1.00 55.31 185 GLU A C 1
ATOM 1545 O O . GLU A 1 187 ? 10.400 -1.427 20.612 1.00 45.93 185 GLU A O 1
ATOM 1551 N N . ASP A 1 188 ? 11.216 -2.735 22.257 1.00 53.47 186 ASP A N 1
ATOM 1552 C CA . ASP A 1 188 ? 11.660 -3.754 21.313 1.00 50.62 186 ASP A CA 1
ATOM 1553 C C . ASP A 1 188 ? 10.477 -4.433 20.631 1.00 48.79 186 ASP A C 1
ATOM 1554 O O . ASP A 1 188 ? 10.559 -4.778 19.445 1.00 45.17 186 ASP A O 1
ATOM 1559 N N . SER A 1 189 ? 9.372 -4.610 21.362 1.00 51.42 187 SER A N 1
ATOM 1560 C CA . SER A 1 189 ? 8.189 -5.271 20.811 1.00 52.32 187 SER A CA 1
ATOM 1561 C C . SER A 1 189 ? 7.626 -4.514 19.618 1.00 39.68 187 SER A C 1
ATOM 1562 O O . SER A 1 189 ? 7.364 -5.099 18.559 1.00 41.42 187 SER A O 1
ATOM 1565 N N . MET A 1 190 ? 7.408 -3.212 19.780 1.00 43.69 188 MET A N 1
ATOM 1566 C CA . MET A 1 190 ? 6.831 -2.427 18.697 1.00 37.25 188 MET A CA 1
ATOM 1567 C C . MET A 1 190 ? 7.707 -2.462 17.453 1.00 41.60 188 MET A C 1
ATOM 1568 O O . MET A 1 190 ? 7.188 -2.414 16.330 1.00 39.95 188 MET A O 1
ATOM 1573 N N . MET A 1 191 ? 9.032 -2.577 17.629 1.00 46.55 189 MET A N 1
ATOM 1574 C CA . MET A 1 191 ? 9.939 -2.669 16.489 1.00 39.96 189 MET A CA 1
ATOM 1575 C C . MET A 1 191 ? 9.827 -4.009 15.773 1.00 39.19 189 MET A C 1
ATOM 1576 O O . MET A 1 191 ? 9.807 -4.046 14.537 1.00 34.98 189 MET A O 1
ATOM 1581 N N . GLU A 1 192 ? 9.767 -5.115 16.522 1.00 39.92 190 GLU A N 1
ATOM 1582 C CA . GLU A 1 192 ? 9.514 -6.411 15.896 1.00 43.48 190 GLU A CA 1
ATOM 1583 C C . GLU A 1 192 ? 8.219 -6.381 15.092 1.00 42.26 190 GLU A C 1
ATOM 1584 O O . GLU A 1 192 ? 8.172 -6.870 13.956 1.00 38.69 190 GLU A O 1
ATOM 1590 N N . TYR A 1 193 ? 7.159 -5.807 15.671 1.00 43.06 191 TYR A N 1
ATOM 1591 C CA . TYR A 1 193 ? 5.915 -5.586 14.939 1.00 38.26 191 TYR A CA 1
ATOM 1592 C C . TYR A 1 193 ? 6.182 -4.868 13.623 1.00 32.61 191 TYR A C 1
ATOM 1593 O O . TYR A 1 193 ? 5.811 -5.353 12.547 1.00 33.82 191 TYR A O 1
ATOM 1602 N N . LEU A 1 194 ? 6.846 -3.711 13.693 1.00 36.91 192 LEU A N 1
ATOM 1603 C CA . LEU A 1 194 ? 7.129 -2.943 12.485 1.00 36.64 192 LEU A CA 1
ATOM 1604 C C . LEU A 1 194 ? 7.980 -3.740 11.506 1.00 37.43 192 LEU A C 1
ATOM 1605 O O . LEU A 1 194 ? 7.740 -3.696 10.294 1.00 36.97 192 LEU A O 1
ATOM 1610 N N . LYS A 1 195 ? 8.970 -4.489 12.007 1.00 40.37 193 LYS A N 1
ATOM 1611 C CA . LYS A 1 195 ? 9.826 -5.250 11.102 1.00 43.88 193 LYS A CA 1
ATOM 1612 C C . LYS A 1 195 ? 9.025 -6.291 10.336 1.00 42.28 193 LYS A C 1
ATOM 1613 O O . LYS A 1 195 ? 9.366 -6.625 9.194 1.00 45.90 193 LYS A O 1
ATOM 1619 N N . ILE A 1 196 ? 7.951 -6.793 10.941 1.00 39.59 194 ILE A N 1
ATOM 1620 C CA . ILE A 1 196 ? 7.074 -7.749 10.272 1.00 41.15 194 ILE A CA 1
ATOM 1621 C C . ILE A 1 196 ? 6.117 -7.036 9.331 1.00 36.10 194 ILE A C 1
ATOM 1622 O O . ILE A 1 196 ? 5.948 -7.432 8.172 1.00 37.97 194 ILE A O 1
ATOM 1627 N N . ALA A 1 197 ? 5.477 -5.972 9.818 1.00 34.16 195 ALA A N 1
ATOM 1628 C CA . ALA A 1 197 ? 4.494 -5.269 9.003 1.00 36.22 195 ALA A CA 1
ATOM 1629 C C . ALA A 1 197 ? 5.114 -4.705 7.734 1.00 35.07 195 ALA A C 1
ATOM 1630 O O . ALA A 1 197 ? 4.479 -4.731 6.671 1.00 33.89 195 ALA A O 1
ATOM 1632 N N . GLN A 1 198 ? 6.359 -4.223 7.810 1.00 33.47 196 GLN A N 1
ATOM 1633 C CA . GLN A 1 198 ? 6.931 -3.503 6.677 1.00 35.13 196 GLN A CA 1
ATOM 1634 C C . GLN A 1 198 ? 7.230 -4.407 5.492 1.00 38.96 196 GLN A C 1
ATOM 1635 O O . GLN A 1 198 ? 7.453 -3.890 4.390 1.00 37.01 196 GLN A O 1
ATOM 1641 N N . ASP A 1 199 ? 7.216 -5.730 5.682 1.00 35.50 197 ASP A N 1
ATOM 1642 C CA . ASP A 1 199 ? 7.422 -6.672 4.591 1.00 35.03 197 ASP A CA 1
ATOM 1643 C C . ASP A 1 199 ? 6.118 -7.089 3.922 1.00 44.43 197 ASP A C 1
ATOM 1644 O O . ASP A 1 199 ? 6.152 -7.786 2.901 1.00 42.25 197 ASP A O 1
ATOM 1649 N N . LEU A 1 200 ? 4.972 -6.696 4.469 1.00 38.92 198 LEU A N 1
ATOM 1650 C CA . LEU A 1 200 ? 3.718 -7.011 3.809 1.00 40.19 198 LEU A CA 1
ATOM 1651 C C . LEU A 1 200 ? 3.630 -6.244 2.493 1.00 43.95 198 LEU A C 1
ATOM 1652 O O . LEU A 1 200 ? 4.124 -5.120 2.372 1.00 36.05 198 LEU A O 1
ATOM 1657 N N . GLU A 1 201 ? 3.021 -6.879 1.486 1.00 41.00 199 GLU A N 1
ATOM 1658 C CA . GLU A 1 201 ? 3.020 -6.313 0.136 1.00 48.90 199 GLU A CA 1
ATOM 1659 C C . GLU A 1 201 ? 2.305 -4.967 0.071 1.00 42.65 199 GLU A C 1
ATOM 1660 O O . GLU A 1 201 ? 2.698 -4.095 -0.713 1.00 36.57 199 GLU A O 1
ATOM 1666 N N . MET A 1 202 ? 1.235 -4.786 0.847 1.00 34.67 200 MET A N 1
ATOM 1667 C CA . MET A 1 202 ? 0.469 -3.544 0.783 1.00 42.51 200 MET A CA 1
ATOM 1668 C C . MET A 1 202 ? 0.961 -2.491 1.759 1.00 33.22 200 MET A C 1
ATOM 1669 O O . MET A 1 202 ? 0.428 -1.374 1.761 1.00 35.44 200 MET A O 1
ATOM 1674 N N . TYR A 1 203 ? 1.940 -2.827 2.597 1.00 35.75 201 TYR A N 1
ATOM 1675 C CA . TYR A 1 203 ? 2.493 -1.872 3.549 1.00 35.42 201 TYR A CA 1
ATOM 1676 C C . TYR A 1 203 ? 3.131 -0.698 2.819 1.00 39.79 201 TYR A C 1
ATOM 1677 O O . TYR A 1 203 ? 3.905 -0.886 1.875 1.00 34.30 201 TYR A O 1
ATOM 1686 N N . GLY A 1 204 ? 2.829 0.513 3.284 1.00 35.68 202 GLY A N 1
ATOM 1687 C CA . GLY A 1 204 ? 3.482 1.695 2.758 1.00 34.71 202 GLY A CA 1
ATOM 1688 C C . GLY A 1 204 ? 3.033 2.113 1.379 1.00 37.95 202 GLY A C 1
ATOM 1689 O O . GLY A 1 204 ? 3.682 2.956 0.756 1.00 35.07 202 GLY A O 1
ATOM 1690 N N . VAL A 1 205 ? 1.932 1.564 0.876 1.00 37.49 203 VAL A N 1
ATOM 1691 C CA . VAL A 1 205 ? 1.473 1.862 -0.473 1.00 34.44 203 VAL A CA 1
ATOM 1692 C C . VAL A 1 205 ? 0.265 2.783 -0.395 1.00 45.68 203 VAL A C 1
ATOM 1693 O O . VAL A 1 205 ? -0.713 2.480 0.302 1.00 32.21 203 VAL A O 1
ATOM 1697 N N . ASN A 1 206 ? 0.338 3.908 -1.109 1.00 32.37 204 ASN A N 1
ATOM 1698 C CA . ASN A 1 206 ? -0.808 4.789 -1.301 1.00 33.30 204 ASN A CA 1
ATOM 1699 C C . ASN A 1 206 ? -1.524 4.388 -2.583 1.00 32.75 204 ASN A C 1
ATOM 1700 O O . ASN A 1 206 ? -0.948 4.482 -3.669 1.00 32.74 204 ASN A O 1
ATOM 1705 N N . TYR A 1 207 ? -2.781 3.965 -2.456 1.00 35.35 205 TYR A N 1
ATOM 1706 C CA . TYR A 1 207 ? -3.559 3.412 -3.559 1.00 39.33 205 TYR A CA 1
ATOM 1707 C C . TYR A 1 207 ? -4.531 4.448 -4.103 1.00 40.37 205 TYR A C 1
ATOM 1708 O O . TYR A 1 207 ? -5.208 5.137 -3.338 1.00 35.39 205 TYR A O 1
ATOM 1717 N N . PHE A 1 208 ? -4.626 4.526 -5.427 1.00 32.36 206 PHE A N 1
ATOM 1718 C CA . PHE A 1 208 ? -5.573 5.424 -6.073 1.00 35.80 206 PHE A CA 1
ATOM 1719 C C . PHE A 1 208 ? -6.295 4.676 -7.184 1.00 41.75 206 PHE A C 1
ATOM 1720 O O . PHE A 1 208 ? -5.692 3.859 -7.890 1.00 34.00 206 PHE A O 1
ATOM 1728 N N . GLU A 1 209 ? -7.589 4.953 -7.323 1.00 29.52 207 GLU A N 1
ATOM 1729 C CA . GLU A 1 209 ? -8.395 4.354 -8.375 1.00 41.19 207 GLU A CA 1
ATOM 1730 C C . GLU A 1 209 ? -8.209 5.125 -9.669 1.00 39.61 207 GLU A C 1
ATOM 1731 O O . GLU A 1 209 ? -8.355 6.352 -9.699 1.00 44.38 207 GLU A O 1
ATOM 1737 N N . ILE A 1 210 ? -7.904 4.406 -10.745 1.00 34.53 208 ILE A N 1
ATOM 1738 C CA . ILE A 1 210 ? -7.572 5.018 -12.025 1.00 41.13 208 ILE A CA 1
ATOM 1739 C C . ILE A 1 210 ? -8.074 4.115 -13.145 1.00 39.22 208 ILE A C 1
ATOM 1740 O O . ILE A 1 210 ? -8.507 2.984 -12.917 1.00 40.07 208 ILE A O 1
ATOM 1745 N N . LYS A 1 211 ? -7.993 4.622 -14.373 1.00 45.76 209 LYS A N 1
ATOM 1746 C CA . LYS A 1 211 ? -8.279 3.842 -15.567 1.00 48.78 209 LYS A CA 1
ATOM 1747 C C . LYS A 1 211 ? -7.195 4.111 -16.602 1.00 44.37 209 LYS A C 1
ATOM 1748 O O . LYS A 1 211 ? -6.492 5.122 -16.539 1.00 43.23 209 LYS A O 1
ATOM 1754 N N . ASN A 1 212 ? -7.059 3.195 -17.559 1.00 47.56 210 ASN A N 1
ATOM 1755 C CA . ASN A 1 212 ? -6.204 3.429 -18.711 1.00 56.37 210 ASN A CA 1
ATOM 1756 C C . ASN A 1 212 ? -7.057 3.945 -19.866 1.00 58.19 210 ASN A C 1
ATOM 1757 O O . ASN A 1 212 ? -8.263 4.160 -19.729 1.00 60.27 210 ASN A O 1
ATOM 1762 N N . LYS A 1 213 ? -6.419 4.142 -21.022 1.00 64.32 211 LYS A N 1
ATOM 1763 C CA . LYS A 1 213 ? -7.119 4.743 -22.160 1.00 66.74 211 LYS A CA 1
ATOM 1764 C C . LYS A 1 213 ? -8.322 3.912 -22.597 1.00 67.37 211 LYS A C 1
ATOM 1765 O O . LYS A 1 213 ? -9.389 4.461 -22.897 1.00 66.29 211 LYS A O 1
ATOM 1771 N N . LYS A 1 214 ? -8.181 2.586 -22.633 1.00 62.89 212 LYS A N 1
ATOM 1772 C CA . LYS A 1 214 ? -9.304 1.736 -23.031 1.00 65.72 212 LYS A CA 1
ATOM 1773 C C . LYS A 1 214 ? -10.396 1.700 -21.980 1.00 67.80 212 LYS A C 1
ATOM 1774 O O . LYS A 1 214 ? -11.546 1.343 -22.294 1.00 68.49 212 LYS A O 1
ATOM 1780 N N . GLY A 1 215 ? -10.091 2.106 -20.739 1.00 61.49 213 GLY A N 1
ATOM 1781 C CA . GLY A 1 215 ? -11.078 2.279 -19.694 1.00 61.93 213 GLY A CA 1
ATOM 1782 C C . GLY A 1 215 ? -11.027 1.243 -18.597 1.00 65.15 213 GLY A C 1
ATOM 1783 O O . GLY A 1 215 ? -11.889 1.273 -17.711 1.00 60.10 213 GLY A O 1
ATOM 1784 N N . THR A 1 216 ? -10.068 0.317 -18.641 1.00 63.71 214 THR A N 1
ATOM 1785 C CA . THR A 1 216 ? -9.918 -0.690 -17.596 1.00 54.78 214 THR A CA 1
ATOM 1786 C C . THR A 1 216 ? -9.636 -0.027 -16.251 1.00 54.12 214 THR A C 1
ATOM 1787 O O . THR A 1 216 ? -8.745 0.821 -16.138 1.00 55.02 214 THR A O 1
ATOM 1791 N N . GLU A 1 217 ? -10.405 -0.414 -15.233 1.00 53.42 215 GLU A N 1
ATOM 1792 C CA . GLU A 1 217 ? -10.199 0.091 -13.880 1.00 48.10 215 GLU A CA 1
ATOM 1793 C C . GLU A 1 217 ? -8.969 -0.567 -13.270 1.00 51.83 215 GLU A C 1
ATOM 1794 O O . GLU A 1 217 ? -8.903 -1.796 -13.168 1.00 49.26 215 GLU A O 1
ATOM 1800 N N . LEU A 1 218 ? -8.006 0.249 -12.855 1.00 46.89 216 LEU A N 1
ATOM 1801 C CA . LEU A 1 218 ? -6.758 -0.214 -12.270 1.00 41.11 216 LEU A CA 1
ATOM 1802 C C . LEU A 1 218 ? -6.531 0.488 -10.939 1.00 43.04 216 LEU A C 1
ATOM 1803 O O . LEU A 1 218 ? -7.242 1.429 -10.577 1.00 39.76 216 LEU A O 1
ATOM 1808 N N . TRP A 1 219 ? -5.523 0.024 -10.205 1.00 35.91 217 TRP A N 1
ATOM 1809 C CA . TRP A 1 219 ? -5.037 0.713 -9.018 1.00 35.59 217 TRP A CA 1
ATOM 1810 C C . TRP A 1 219 ? -3.641 1.261 -9.285 1.00 38.99 217 TRP A C 1
ATOM 1811 O O . TRP A 1 219 ? -2.789 0.577 -9.863 1.00 38.29 217 TRP A O 1
ATOM 1822 N N . LEU A 1 220 ? -3.413 2.493 -8.856 1.00 35.42 218 LEU A N 1
ATOM 1823 C CA . LEU A 1 220 ? -2.101 3.117 -8.901 1.00 40.44 218 LEU A CA 1
ATOM 1824 C C . LEU A 1 220 ? -1.550 3.147 -7.486 1.00 43.56 218 LEU A C 1
ATOM 1825 O O . LEU A 1 220 ? -2.223 3.626 -6.569 1.00 40.93 218 LEU A O 1
ATOM 1830 N N . GLY A 1 221 ? -0.351 2.606 -7.301 1.00 38.88 219 GLY A N 1
ATOM 1831 C CA . GLY A 1 221 ? 0.327 2.633 -6.016 1.00 31.54 219 GLY A CA 1
ATOM 1832 C C . GLY A 1 221 ? 1.483 3.618 -6.063 1.00 29.87 219 GLY A C 1
ATOM 1833 O O . GLY A 1 221 ? 2.174 3.723 -7.080 1.00 37.17 219 GLY A O 1
ATOM 1834 N N . VAL A 1 222 ? 1.678 4.348 -4.964 1.00 29.87 220 VAL A N 1
ATOM 1835 C CA . VAL A 1 222 ? 2.869 5.165 -4.737 1.00 26.73 220 VAL A CA 1
ATOM 1836 C C . VAL A 1 222 ? 3.479 4.717 -3.424 1.00 31.68 220 VAL A C 1
ATOM 1837 O O . VAL A 1 222 ? 2.799 4.725 -2.393 1.00 29.77 220 VAL A O 1
ATOM 1841 N N . ASP A 1 223 ? 4.761 4.352 -3.441 1.00 29.18 221 ASP A N 1
ATOM 1842 C CA . ASP A 1 223 ? 5.413 3.961 -2.203 1.00 35.66 221 ASP A CA 1
ATOM 1843 C C . ASP A 1 223 ? 6.834 4.503 -2.196 1.00 31.52 221 ASP A C 1
ATOM 1844 O O . ASP A 1 223 ? 7.250 5.236 -3.096 1.00 33.08 221 ASP A O 1
ATOM 1849 N N . ALA A 1 224 ? 7.585 4.133 -1.163 1.00 30.39 222 ALA A N 1
ATOM 1850 C CA . ALA A 1 224 ? 8.916 4.694 -0.978 1.00 33.15 222 ALA A CA 1
ATOM 1851 C C . ALA A 1 224 ? 9.825 4.418 -2.169 1.00 36.95 222 ALA A C 1
ATOM 1852 O O . ALA A 1 224 ? 10.793 5.161 -2.379 1.00 40.91 222 ALA A O 1
ATOM 1854 N N . LEU A 1 225 ? 9.504 3.402 -2.975 1.00 32.26 223 LEU A N 1
ATOM 1855 C CA . LEU A 1 225 ? 10.386 2.901 -4.008 1.00 32.13 223 LEU A CA 1
ATOM 1856 C C . LEU A 1 225 ? 9.977 3.319 -5.412 1.00 30.73 223 LEU A C 1
ATOM 1857 O O . LEU A 1 225 ? 10.766 3.133 -6.348 1.00 36.47 223 LEU A O 1
ATOM 1862 N N . GLY A 1 226 ? 8.793 3.851 -5.597 1.00 34.00 224 GLY A N 1
ATOM 1863 C CA . GLY A 1 226 ? 8.376 4.160 -6.952 1.00 29.74 224 GLY A CA 1
ATOM 1864 C C . GLY A 1 226 ? 6.876 3.987 -7.098 1.00 37.16 224 GLY A C 1
ATOM 1865 O O . GLY A 1 226 ? 6.129 4.117 -6.130 1.00 34.21 224 GLY A O 1
ATOM 1866 N N . LEU A 1 227 ? 6.465 3.709 -8.331 1.00 36.33 225 LEU A N 1
ATOM 1867 C CA . LEU A 1 227 ? 5.064 3.561 -8.672 1.00 34.31 225 LEU A CA 1
ATOM 1868 C C . LEU A 1 227 ? 4.777 2.126 -9.091 1.00 45.06 225 LEU A C 1
ATOM 1869 O O . LEU A 1 227 ? 5.661 1.411 -9.570 1.00 36.81 225 LEU A O 1
ATOM 1874 N N . ASN A 1 228 ? 3.520 1.715 -8.915 1.00 33.91 226 ASN A N 1
ATOM 1875 C CA . ASN A 1 228 ? 3.072 0.399 -9.346 1.00 39.31 226 ASN A CA 1
ATOM 1876 C C . ASN A 1 228 ? 1.661 0.491 -9.898 1.00 39.94 226 ASN A C 1
ATOM 1877 O O . ASN A 1 228 ? 0.860 1.320 -9.461 1.00 43.09 226 ASN A O 1
ATOM 1882 N N . ILE A 1 229 ? 1.368 -0.363 -10.874 1.00 39.18 227 ILE A N 1
ATOM 1883 C CA . ILE A 1 229 ? 0.022 -0.519 -11.414 1.00 36.28 227 ILE A CA 1
ATOM 1884 C C . ILE A 1 229 ? -0.489 -1.900 -11.027 1.00 43.74 227 ILE A C 1
ATOM 1885 O O . ILE A 1 229 ? 0.222 -2.903 -11.185 1.00 39.53 227 ILE A O 1
ATOM 1890 N N . TYR A 1 230 ? -1.716 -1.949 -10.514 1.00 39.41 228 TYR A N 1
ATOM 1891 C CA . TYR A 1 230 ? -2.362 -3.188 -10.108 1.00 42.76 228 TYR A CA 1
ATOM 1892 C C . TYR A 1 230 ? -3.648 -3.386 -10.898 1.00 42.44 228 TYR A C 1
ATOM 1893 O O . TYR A 1 230 ? -4.329 -2.419 -11.256 1.00 38.14 228 TYR A O 1
ATOM 1902 N N . GLU A 1 231 ? -3.982 -4.648 -11.157 1.00 35.25 229 GLU A N 1
ATOM 1903 C CA . GLU A 1 231 ? -5.303 -4.955 -11.679 1.00 44.62 229 GLU A CA 1
ATOM 1904 C C . GLU A 1 231 ? -6.354 -4.676 -10.607 1.00 42.78 229 GLU A C 1
ATOM 1905 O O . GLU A 1 231 ? -6.059 -4.655 -9.410 1.00 40.68 229 GLU A O 1
ATOM 1911 N N . HIS A 1 232 ? -7.599 -4.460 -11.054 1.00 50.84 230 HIS A N 1
ATOM 1912 C CA . HIS A 1 232 ? -8.643 -3.973 -10.150 1.00 47.13 230 HIS A CA 1
ATOM 1913 C C . HIS A 1 232 ? -8.850 -4.894 -8.955 1.00 48.22 230 HIS A C 1
ATOM 1914 O O . HIS A 1 232 ? -9.166 -4.415 -7.860 1.00 48.69 230 HIS A O 1
ATOM 1921 N N . ASP A 1 233 ? -8.655 -6.204 -9.129 1.00 47.17 231 ASP A N 1
ATOM 1922 C CA . ASP A 1 233 ? -8.956 -7.187 -8.093 1.00 46.46 231 ASP A CA 1
ATOM 1923 C C . ASP A 1 233 ? -7.723 -7.685 -7.344 1.00 50.61 231 ASP A C 1
ATOM 1924 O O . ASP A 1 233 ? -7.824 -8.662 -6.596 1.00 46.89 231 ASP A O 1
ATOM 1929 N N . ASP A 1 234 ? -6.561 -7.051 -7.519 1.00 41.87 232 ASP A N 1
ATOM 1930 C CA . ASP A 1 234 ? -5.366 -7.538 -6.823 1.00 43.13 232 ASP A CA 1
ATOM 1931 C C . ASP A 1 234 ? -4.499 -6.332 -6.459 1.00 43.09 232 ASP A C 1
ATOM 1932 O O . ASP A 1 234 ? -3.653 -5.901 -7.245 1.00 36.23 232 ASP A O 1
ATOM 1937 N N . LYS A 1 235 ? -4.703 -5.821 -5.246 1.00 45.14 233 LYS A N 1
ATOM 1938 C CA . LYS A 1 235 ? -3.871 -4.756 -4.703 1.00 40.90 233 LYS A CA 1
ATOM 1939 C C . LYS A 1 235 ? -2.591 -5.273 -4.056 1.00 48.84 233 LYS A C 1
ATOM 1940 O O . LYS A 1 235 ? -1.797 -4.461 -3.567 1.00 39.11 233 LYS A O 1
ATOM 1946 N N . LEU A 1 236 ? -2.377 -6.593 -4.035 1.00 36.50 234 LEU A N 1
ATOM 1947 C CA . LEU A 1 236 ? -1.191 -7.173 -3.406 1.00 43.35 234 LEU A CA 1
ATOM 1948 C C . LEU A 1 236 ? 0.037 -7.046 -4.296 1.00 37.24 234 LEU A C 1
ATOM 1949 O O . LEU A 1 236 ? 1.075 -6.531 -3.878 1.00 39.03 234 LEU A O 1
ATOM 1954 N N . THR A 1 237 ? -0.060 -7.559 -5.516 1.00 40.77 235 THR A N 1
ATOM 1955 C CA . THR A 1 237 ? 1.097 -7.818 -6.353 1.00 41.11 235 THR A CA 1
ATOM 1956 C C . THR A 1 237 ? 0.993 -6.953 -7.598 1.00 40.58 235 THR A C 1
ATOM 1957 O O . THR A 1 237 ? 0.066 -7.147 -8.405 1.00 38.77 235 THR A O 1
ATOM 1961 N N . PRO A 1 238 ? 1.898 -5.993 -7.781 1.00 37.65 236 PRO A N 1
ATOM 1962 C CA . PRO A 1 238 ? 1.872 -5.153 -8.985 1.00 34.28 236 PRO A CA 1
ATOM 1963 C C . PRO A 1 238 ? 1.870 -5.979 -10.261 1.00 38.82 236 PRO A C 1
ATOM 1964 O O . PRO A 1 238 ? 2.468 -7.056 -10.337 1.00 41.85 236 PRO A O 1
ATOM 1968 N N . LYS A 1 239 ? 1.198 -5.450 -11.280 1.00 45.27 237 LYS A N 1
ATOM 1969 C CA . LYS A 1 239 ? 1.328 -6.002 -12.620 1.00 44.69 237 LYS A CA 1
ATOM 1970 C C . LYS A 1 239 ? 2.420 -5.301 -13.422 1.00 48.50 237 LYS A C 1
ATOM 1971 O O . LYS A 1 239 ? 3.100 -5.939 -14.233 1.00 49.12 237 LYS A O 1
ATOM 1977 N N . ILE A 1 240 ? 2.599 -3.998 -13.211 1.00 43.92 238 ILE A N 1
ATOM 1978 C CA . ILE A 1 240 ? 3.688 -3.231 -13.807 1.00 47.40 238 ILE A CA 1
ATOM 1979 C C . ILE A 1 240 ? 4.364 -2.423 -12.707 1.00 42.63 238 ILE A C 1
ATOM 1980 O O . ILE A 1 240 ? 3.692 -1.801 -11.878 1.00 42.21 238 ILE A O 1
ATOM 1985 N N . GLY A 1 241 ? 5.690 -2.441 -12.686 1.00 46.59 239 GLY A N 1
ATOM 1986 C CA . GLY A 1 241 ? 6.468 -1.705 -11.699 1.00 38.58 239 GLY A CA 1
ATOM 1987 C C . GLY A 1 241 ? 7.139 -0.504 -12.344 1.00 39.55 239 GLY A C 1
ATOM 1988 O O . GLY A 1 241 ? 7.543 -0.560 -13.505 1.00 38.82 239 GLY A O 1
ATOM 1989 N N . PHE A 1 242 ? 7.255 0.578 -11.587 1.00 38.23 240 PHE A N 1
ATOM 1990 C CA . PHE A 1 242 ? 7.917 1.794 -12.051 1.00 34.07 240 PHE A CA 1
ATOM 1991 C C . PHE A 1 242 ? 8.870 2.250 -10.963 1.00 33.96 240 PHE A C 1
ATOM 1992 O O . PHE A 1 242 ? 8.585 3.219 -10.249 1.00 33.56 240 PHE A O 1
ATOM 2000 N N . PRO A 1 243 ? 10.007 1.569 -10.800 1.00 40.25 241 PRO A N 1
ATOM 2001 C CA . PRO A 1 243 ? 11.008 2.038 -9.840 1.00 38.42 241 PRO A CA 1
ATOM 2002 C C . PRO A 1 243 ? 11.519 3.405 -10.262 1.00 39.06 241 PRO A C 1
ATOM 2003 O O . PRO A 1 243 ? 11.541 3.731 -11.449 1.00 36.78 241 PRO A O 1
ATOM 2007 N N . TRP A 1 244 ? 11.926 4.205 -9.270 1.00 32.51 242 TRP A N 1
ATOM 2008 C CA . TRP A 1 244 ? 12.449 5.544 -9.546 1.00 42.76 242 TRP A CA 1
ATOM 2009 C C . TRP A 1 244 ? 13.513 5.526 -10.642 1.00 49.70 242 TRP A C 1
ATOM 2010 O O . TRP A 1 244 ? 13.456 6.323 -11.585 1.00 40.75 242 TRP A O 1
ATOM 2021 N N . SER A 1 245 ? 14.485 4.602 -10.543 1.00 43.86 243 SER A N 1
ATOM 2022 C CA . SER A 1 245 ? 15.610 4.570 -11.481 1.00 39.26 243 SER A CA 1
ATOM 2023 C C . SER A 1 245 ? 15.190 4.326 -12.929 1.00 49.80 243 SER A C 1
ATOM 2024 O O . SER A 1 245 ? 16.005 4.533 -13.835 1.00 51.77 243 SER A O 1
ATOM 2027 N N . GLU A 1 246 ? 13.960 3.869 -13.175 1.00 49.21 244 GLU A N 1
ATOM 2028 C CA . GLU A 1 246 ? 13.470 3.709 -14.540 1.00 48.26 244 GLU A CA 1
ATOM 2029 C C . GLU A 1 246 ? 12.644 4.893 -15.013 1.00 41.44 244 GLU A C 1
ATOM 2030 O O . GLU A 1 246 ? 12.410 5.028 -16.217 1.00 48.00 244 GLU A O 1
ATOM 2036 N N . ILE A 1 247 ? 12.204 5.743 -14.103 1.00 45.70 245 ILE A N 1
ATOM 2037 C CA . ILE A 1 247 ? 11.346 6.871 -14.434 1.00 45.68 245 ILE A CA 1
ATOM 2038 C C . ILE A 1 247 ? 12.214 8.077 -14.765 1.00 50.02 245 ILE A C 1
ATOM 2039 O O . ILE A 1 247 ? 13.079 8.464 -13.971 1.00 44.55 245 ILE A O 1
ATOM 2044 N N . ARG A 1 248 ? 11.972 8.689 -15.923 1.00 54.63 246 ARG A N 1
ATOM 2045 C CA . ARG A 1 248 ? 12.642 9.939 -16.263 1.00 59.20 246 ARG A CA 1
ATOM 2046 C C . ARG A 1 248 ? 11.810 11.172 -15.935 1.00 57.24 246 ARG A C 1
ATOM 2047 O O . ARG A 1 248 ? 12.385 12.220 -15.619 1.00 56.43 246 ARG A O 1
ATOM 2055 N N . ASN A 1 249 ? 10.476 11.061 -15.968 1.00 58.24 247 ASN A N 1
ATOM 2056 C CA . ASN A 1 249 ? 9.596 12.214 -15.806 1.00 53.17 247 ASN A CA 1
ATOM 2057 C C . ASN A 1 249 ? 8.144 11.795 -15.565 1.00 53.10 247 ASN A C 1
ATOM 2058 O O . ASN A 1 249 ? 7.594 10.971 -16.301 1.00 51.06 247 ASN A O 1
ATOM 2063 N N . ILE A 1 250 ? 7.509 12.368 -14.541 1.00 51.06 248 ILE A N 1
ATOM 2064 C CA . ILE A 1 250 ? 6.082 12.192 -14.306 1.00 50.04 248 ILE A CA 1
ATOM 2065 C C . ILE A 1 250 ? 5.409 13.554 -14.399 1.00 53.08 248 ILE A C 1
ATOM 2066 O O . ILE A 1 250 ? 5.941 14.561 -13.916 1.00 44.71 248 ILE A O 1
ATOM 2071 N N . SER A 1 251 ? 4.238 13.581 -15.024 1.00 55.29 249 SER A N 1
ATOM 2072 C CA . SER A 1 251 ? 3.516 14.827 -15.227 1.00 54.54 249 SER A CA 1
ATOM 2073 C C . SER A 1 251 ? 2.039 14.513 -15.388 1.00 44.91 249 SER A C 1
ATOM 2074 O O . SER A 1 251 ? 1.657 13.392 -15.729 1.00 47.88 249 SER A O 1
ATOM 2077 N N . PHE A 1 252 ? 1.213 15.524 -15.156 1.00 47.42 250 PHE A N 1
ATOM 2078 C CA . PHE A 1 252 ? -0.213 15.388 -15.402 1.00 54.34 250 PHE A CA 1
ATOM 2079 C C . PHE A 1 252 ? -0.773 16.692 -15.941 1.00 55.33 250 PHE A C 1
ATOM 2080 O O . PHE A 1 252 ? -0.239 17.773 -15.682 1.00 56.94 250 PHE A O 1
ATOM 2088 N N . ASN A 1 253 ? -1.858 16.572 -16.700 1.00 53.58 251 ASN A N 1
ATOM 2089 C CA . ASN A 1 253 ? -2.637 17.713 -17.165 1.00 57.17 251 ASN A CA 1
ATOM 2090 C C . ASN A 1 253 ? -4.102 17.373 -16.940 1.00 54.94 251 ASN A C 1
ATOM 2091 O O . ASN A 1 253 ? -4.635 16.472 -17.594 1.00 54.08 251 ASN A O 1
ATOM 2096 N N . ASP A 1 254 ? -4.743 18.095 -16.021 1.00 57.59 252 ASP A N 1
ATOM 2097 C CA . ASP A 1 254 ? -6.074 17.759 -15.531 1.00 56.15 252 ASP A CA 1
ATOM 2098 C C . ASP A 1 254 ? -6.104 16.310 -15.063 1.00 55.23 252 ASP A C 1
ATOM 2099 O O . ASP A 1 254 ? -5.462 15.967 -14.067 1.00 58.41 252 ASP A O 1
ATOM 2104 N N . LYS A 1 255 ? -6.831 15.453 -15.777 1.00 52.91 253 LYS A N 1
ATOM 2105 C CA . LYS A 1 255 ? -7.018 14.070 -15.361 1.00 58.08 253 LYS A CA 1
ATOM 2106 C C . LYS A 1 255 ? -5.988 13.116 -15.960 1.00 54.54 253 LYS A C 1
ATOM 2107 O O . LYS A 1 255 ? -5.851 11.988 -15.472 1.00 49.65 253 LYS A O 1
ATOM 2113 N N . LYS A 1 256 ? -5.260 13.541 -16.986 1.00 52.66 254 LYS A N 1
ATOM 2114 C CA . LYS A 1 256 ? -4.324 12.672 -17.683 1.00 56.17 254 LYS A CA 1
ATOM 2115 C C . LYS A 1 256 ? -2.972 12.714 -16.983 1.00 47.82 254 LYS A C 1
ATOM 2116 O O . LYS A 1 256 ? -2.354 13.776 -16.877 1.00 46.68 254 LYS A O 1
ATOM 2122 N N . PHE A 1 257 ? -2.520 11.559 -16.508 1.00 52.48 255 PHE A N 1
ATOM 2123 C CA . PHE A 1 257 ? -1.212 11.399 -15.889 1.00 49.31 255 PHE A CA 1
ATOM 2124 C C . PHE A 1 257 ? -0.311 10.611 -16.833 1.00 45.60 255 PHE A C 1
ATOM 2125 O O . PHE A 1 257 ? -0.762 9.663 -17.485 1.00 53.02 255 PHE A O 1
ATOM 2133 N N . VAL A 1 258 ? 0.957 11.008 -16.922 1.00 53.31 256 VAL A N 1
ATOM 2134 C CA . VAL A 1 258 ? 1.902 10.388 -17.845 1.00 47.15 256 VAL A CA 1
ATOM 2135 C C . VAL A 1 258 ? 3.201 10.088 -17.111 1.00 49.41 256 VAL A C 1
ATOM 2136 O O . VAL A 1 258 ? 3.775 10.973 -16.465 1.00 47.25 256 VAL A O 1
ATOM 2140 N N . ILE A 1 259 ? 3.664 8.842 -17.217 1.00 50.31 257 ILE A N 1
ATOM 2141 C CA . ILE A 1 259 ? 4.958 8.417 -16.693 1.00 47.19 257 ILE A CA 1
ATOM 2142 C C . ILE A 1 259 ? 5.868 8.128 -17.881 1.00 57.25 257 ILE A C 1
ATOM 2143 O O . ILE A 1 259 ? 5.546 7.278 -18.724 1.00 49.95 257 ILE A O 1
ATOM 2148 N N . LYS A 1 260 ? 7.011 8.822 -17.943 1.00 41.79 258 LYS A N 1
ATOM 2149 C CA . LYS A 1 260 ? 7.933 8.657 -19.059 1.00 57.87 258 LYS A CA 1
ATOM 2150 C C . LYS A 1 260 ? 9.197 7.936 -18.616 1.00 55.16 258 LYS A C 1
ATOM 2151 O O . LYS A 1 260 ? 9.771 8.273 -17.571 1.00 51.96 258 LYS A O 1
ATOM 2157 N N . PRO A 1 261 ? 9.653 6.944 -19.373 1.00 50.08 259 PRO A N 1
ATOM 2158 C CA . PRO A 1 261 ? 10.815 6.156 -18.955 1.00 49.76 259 PRO A CA 1
ATOM 2159 C C . PRO A 1 261 ? 12.148 6.746 -19.390 1.00 55.51 259 PRO A C 1
ATOM 2160 O O . PRO A 1 261 ? 12.268 7.433 -20.406 1.00 58.63 259 PRO A O 1
ATOM 2164 N N . ILE A 1 262 ? 13.165 6.459 -18.576 1.00 47.71 260 ILE A N 1
ATOM 2165 C CA . ILE A 1 262 ? 14.539 6.807 -18.925 1.00 56.91 260 ILE A CA 1
ATOM 2166 C C . ILE A 1 262 ? 14.940 6.144 -20.237 1.00 64.95 260 ILE A C 1
ATOM 2167 O O . ILE A 1 262 ? 15.545 6.777 -21.111 1.00 68.01 260 ILE A O 1
ATOM 2172 N N . ASP A 1 263 ? 14.602 4.866 -20.400 1.00 58.70 261 ASP A N 1
ATOM 2173 C CA . ASP A 1 263 ? 14.844 4.157 -21.651 1.00 59.82 261 ASP A CA 1
ATOM 2174 C C . ASP A 1 263 ? 13.783 4.570 -22.662 1.00 67.15 261 ASP A C 1
ATOM 2175 O O . ASP A 1 263 ? 12.624 4.153 -22.560 1.00 70.72 261 ASP A O 1
ATOM 2180 N N . LYS A 1 264 ? 14.178 5.378 -23.650 1.00 71.31 262 LYS A N 1
ATOM 2181 C CA . LYS A 1 264 ? 13.234 5.822 -24.671 1.00 71.58 262 LYS A CA 1
ATOM 2182 C C . LYS A 1 264 ? 12.656 4.660 -25.475 1.00 71.05 262 LYS A C 1
ATOM 2183 O O . LYS A 1 264 ? 11.619 4.825 -26.125 1.00 67.43 262 LYS A O 1
ATOM 2189 N N . LYS A 1 265 ? 13.301 3.489 -25.444 1.00 65.22 263 LYS A N 1
ATOM 2190 C CA . LYS A 1 265 ? 12.773 2.333 -26.163 1.00 75.24 263 LYS A CA 1
ATOM 2191 C C . LYS A 1 265 ? 11.467 1.839 -25.552 1.00 74.88 263 LYS A C 1
ATOM 2192 O O . LYS A 1 265 ? 10.634 1.259 -26.259 1.00 71.14 263 LYS A O 1
ATOM 2198 N N . ALA A 1 266 ? 11.269 2.056 -24.245 1.00 75.34 264 ALA A N 1
ATOM 2199 C CA . ALA A 1 266 ? 10.052 1.643 -23.562 1.00 69.36 264 ALA A CA 1
ATOM 2200 C C . ALA A 1 266 ? 8.928 2.649 -23.806 1.00 60.48 264 ALA A C 1
ATOM 2201 O O . ALA A 1 266 ? 9.180 3.844 -23.992 1.00 65.53 264 ALA A O 1
ATOM 2203 N N . PRO A 1 267 ? 7.677 2.191 -23.815 1.00 68.20 265 PRO A N 1
ATOM 2204 C CA . PRO A 1 267 ? 6.561 3.108 -24.071 1.00 57.56 265 PRO A CA 1
ATOM 2205 C C . PRO A 1 267 ? 6.173 3.883 -22.823 1.00 60.68 265 PRO A C 1
ATOM 2206 O O . PRO A 1 267 ? 6.210 3.363 -21.704 1.00 59.77 265 PRO A O 1
ATOM 2210 N N . ASP A 1 268 ? 5.811 5.149 -23.027 1.00 58.00 266 ASP A N 1
ATOM 2211 C CA . ASP A 1 268 ? 5.217 5.940 -21.959 1.00 56.78 266 ASP A CA 1
ATOM 2212 C C . ASP A 1 268 ? 4.004 5.222 -21.385 1.00 65.17 266 ASP A C 1
ATOM 2213 O O . ASP A 1 268 ? 3.263 4.538 -22.099 1.00 56.15 266 ASP A O 1
ATOM 2218 N N . PHE A 1 269 ? 3.801 5.378 -20.082 1.00 57.29 267 PHE A N 1
ATOM 2219 C CA . PHE A 1 269 ? 2.601 4.868 -19.441 1.00 54.40 267 PHE A CA 1
ATOM 2220 C C . PHE A 1 269 ? 1.672 6.027 -19.117 1.00 48.84 267 PHE A C 1
ATOM 2221 O O . PHE A 1 269 ? 2.092 7.023 -18.517 1.00 44.95 267 PHE A O 1
ATOM 2229 N N . VAL A 1 270 ? 0.410 5.881 -19.506 1.00 44.36 268 VAL A N 1
ATOM 2230 C CA . VAL A 1 270 ? -0.591 6.925 -19.357 1.00 50.79 268 VAL A CA 1
ATOM 2231 C C . VAL A 1 270 ? -1.809 6.322 -18.677 1.00 48.80 268 VAL A C 1
ATOM 2232 O O . VAL A 1 270 ? -2.255 5.230 -19.051 1.00 49.01 268 VAL A O 1
ATOM 2236 N N . PHE A 1 271 ? -2.330 7.018 -17.666 1.00 44.67 269 PHE A N 1
ATOM 2237 C CA . PHE A 1 271 ? -3.581 6.637 -17.024 1.00 50.07 269 PHE A CA 1
ATOM 2238 C C . PHE A 1 271 ? -4.384 7.896 -16.729 1.00 52.20 269 PHE A C 1
ATOM 2239 O O . PHE A 1 271 ? -3.902 9.023 -16.890 1.00 38.89 269 PHE A O 1
ATOM 2247 N N . TYR A 1 272 ? -5.623 7.694 -16.287 1.00 54.89 270 TYR A N 1
ATOM 2248 C CA . TYR A 1 272 ? -6.561 8.791 -16.092 1.00 52.11 270 TYR A CA 1
ATOM 2249 C C . TYR A 1 272 ? -7.131 8.733 -14.683 1.00 44.99 270 TYR A C 1
ATOM 2250 O O . TYR A 1 272 ? -7.634 7.692 -14.252 1.00 41.87 270 TYR A O 1
ATOM 2259 N N . ALA A 1 273 ? -7.012 9.835 -13.964 1.00 44.60 271 ALA A N 1
ATOM 2260 C CA . ALA A 1 273 ? -7.594 10.001 -12.645 1.00 45.10 271 ALA A CA 1
ATOM 2261 C C . ALA A 1 273 ? -9.022 10.515 -12.765 1.00 44.25 271 ALA A C 1
ATOM 2262 O O . ALA A 1 273 ? -9.390 11.112 -13.782 1.00 47.50 271 ALA A O 1
ATOM 2264 N N . PRO A 1 274 ? -9.860 10.284 -11.747 1.00 48.11 272 PRO A N 1
ATOM 2265 C CA . PRO A 1 274 ? -11.229 10.831 -11.802 1.00 47.22 272 PRO A CA 1
ATOM 2266 C C . PRO A 1 274 ? -11.287 12.338 -11.613 1.00 53.83 272 PRO A C 1
ATOM 2267 O O . PRO A 1 274 ? -12.130 13.002 -12.231 1.00 54.09 272 PRO A O 1
ATOM 2271 N N . ARG A 1 275 ? -10.419 12.895 -10.767 1.00 56.89 273 ARG A N 1
ATOM 2272 C CA . ARG A 1 275 ? -10.401 14.316 -10.453 1.00 54.80 273 ARG A CA 1
ATOM 2273 C C . ARG A 1 275 ? -8.975 14.836 -10.532 1.00 60.08 273 ARG A C 1
ATOM 2274 O O . ARG A 1 275 ? -8.012 14.088 -10.337 1.00 44.02 273 ARG A O 1
ATOM 2282 N N . LEU A 1 276 ? -8.855 16.136 -10.819 1.00 60.30 274 LEU A N 1
ATOM 2283 C CA . LEU A 1 276 ? -7.549 16.787 -10.786 1.00 55.67 274 LEU A CA 1
ATOM 2284 C C . LEU A 1 276 ? -6.912 16.643 -9.412 1.00 55.85 274 LEU A C 1
ATOM 2285 O O . LEU A 1 276 ? -5.706 16.393 -9.300 1.00 55.31 274 LEU A O 1
ATOM 2290 N N . ARG A 1 277 ? -7.720 16.778 -8.358 1.00 48.09 275 ARG A N 1
ATOM 2291 C CA . ARG A 1 277 ? -7.224 16.633 -6.993 1.00 52.61 275 ARG A CA 1
ATOM 2292 C C . ARG A 1 277 ? -6.477 15.311 -6.798 1.00 48.15 275 ARG A C 1
ATOM 2293 O O . ARG A 1 277 ? -5.452 15.265 -6.105 1.00 43.64 275 ARG A O 1
ATOM 2301 N N . ILE A 1 278 ? -6.969 14.228 -7.411 1.00 46.23 276 ILE A N 1
ATOM 2302 C CA . ILE A 1 278 ? -6.314 12.927 -7.266 1.00 49.44 276 ILE A CA 1
ATOM 2303 C C . ILE A 1 278 ? -4.896 12.987 -7.822 1.00 44.98 276 ILE A C 1
ATOM 2304 O O . ILE A 1 278 ? -3.935 12.577 -7.165 1.00 51.49 276 ILE A O 1
ATOM 2309 N N . ASN A 1 279 ? -4.745 13.529 -9.033 1.00 44.93 277 ASN A N 1
ATOM 2310 C CA . ASN A 1 279 ? -3.424 13.613 -9.650 1.00 48.06 277 ASN A CA 1
ATOM 2311 C C . ASN A 1 279 ? -2.480 14.503 -8.853 1.00 46.97 277 ASN A C 1
ATOM 2312 O O . ASN A 1 279 ? -1.278 14.222 -8.791 1.00 42.01 277 ASN A O 1
ATOM 2317 N N . LYS A 1 280 ? -3.000 15.570 -8.237 1.00 45.53 278 LYS A N 1
ATOM 2318 C CA . LYS A 1 280 ? -2.168 16.426 -7.395 1.00 43.02 278 LYS A CA 1
ATOM 2319 C C . LYS A 1 280 ? -1.644 15.662 -6.183 1.00 40.32 278 LYS A C 1
ATOM 2320 O O . LYS A 1 280 ? -0.470 15.783 -5.813 1.00 41.57 278 LYS A O 1
ATOM 2326 N N . ARG A 1 281 ? -2.510 14.884 -5.534 1.00 40.46 279 ARG A N 1
ATOM 2327 C CA . ARG A 1 281 ? -2.058 14.104 -4.387 1.00 39.96 279 ARG A CA 1
ATOM 2328 C C . ARG A 1 281 ? -1.053 13.048 -4.815 1.00 36.86 279 ARG A C 1
ATOM 2329 O O . ARG A 1 281 ? -0.078 12.788 -4.102 1.00 34.94 279 ARG A O 1
ATOM 2337 N N . ILE A 1 282 ? -1.265 12.448 -5.987 1.00 38.23 280 ILE A N 1
ATOM 2338 C CA . ILE A 1 282 ? -0.321 11.454 -6.483 1.00 43.59 280 ILE A CA 1
ATOM 2339 C C . ILE A 1 282 ? 1.040 12.090 -6.699 1.00 43.04 280 ILE A C 1
ATOM 2340 O O . ILE A 1 282 ? 2.078 11.506 -6.363 1.00 42.64 280 ILE A O 1
ATOM 2345 N N . LEU A 1 283 ? 1.061 13.308 -7.239 1.00 38.61 281 LEU A N 1
ATOM 2346 C CA . LEU A 1 283 ? 2.340 13.941 -7.524 1.00 35.32 281 LEU A CA 1
ATOM 2347 C C . LEU A 1 283 ? 3.029 14.394 -6.244 1.00 38.92 281 LEU A C 1
ATOM 2348 O O . LEU A 1 283 ? 4.250 14.245 -6.110 1.00 43.34 281 LEU A O 1
ATOM 2353 N N . ALA A 1 284 ? 2.280 14.945 -5.289 1.00 32.08 282 ALA A N 1
ATOM 2354 C CA . ALA A 1 284 ? 2.918 15.321 -4.031 1.00 31.53 282 ALA A CA 1
ATOM 2355 C C . ALA A 1 284 ? 3.541 14.104 -3.349 1.00 36.96 282 ALA A C 1
ATOM 2356 O O . ALA A 1 284 ? 4.645 14.192 -2.800 1.00 41.31 282 ALA A O 1
ATOM 2358 N N . LEU A 1 285 ? 2.877 12.944 -3.418 1.00 40.35 283 LEU A N 1
ATOM 2359 C CA . LEU A 1 285 ? 3.431 11.730 -2.810 1.00 39.64 283 LEU A CA 1
ATOM 2360 C C . LEU A 1 285 ? 4.620 11.193 -3.602 1.00 38.09 283 LEU A C 1
ATOM 2361 O O . LEU A 1 285 ? 5.570 10.644 -3.022 1.00 32.38 283 LEU A O 1
ATOM 2366 N N . CYS A 1 286 ? 4.564 11.303 -4.929 1.00 32.89 284 CYS A N 1
ATOM 2367 C CA . CYS A 1 286 ? 5.684 10.888 -5.762 1.00 39.20 284 CYS A CA 1
ATOM 2368 C C . CYS A 1 286 ? 6.920 11.725 -5.453 1.00 42.34 284 CYS A C 1
ATOM 2369 O O . CYS A 1 286 ? 8.022 11.194 -5.275 1.00 39.56 284 CYS A O 1
ATOM 2372 N N . MET A 1 287 ? 6.749 13.047 -5.403 1.00 33.88 285 MET A N 1
ATOM 2373 C CA . MET A 1 287 ? 7.884 13.936 -5.178 1.00 38.86 285 MET A CA 1
ATOM 2374 C C . MET A 1 287 ? 8.441 13.778 -3.773 1.00 37.84 285 MET A C 1
ATOM 2375 O O . MET A 1 287 ? 9.665 13.780 -3.580 1.00 41.15 285 MET A O 1
ATOM 2380 N N . GLY A 1 288 ? 7.560 13.653 -2.777 1.00 32.07 286 GLY A N 1
ATOM 2381 C CA . GLY A 1 288 ? 8.027 13.427 -1.418 1.00 31.64 286 GLY A CA 1
ATOM 2382 C C . GLY A 1 288 ? 8.791 12.122 -1.281 1.00 43.07 286 GLY A C 1
ATOM 2383 O O . GLY A 1 288 ? 9.899 12.084 -0.739 1.00 36.99 286 GLY A O 1
ATOM 2384 N N . ASN A 1 289 ? 8.217 11.032 -1.786 1.00 36.32 287 ASN A N 1
ATOM 2385 C CA . ASN A 1 289 ? 8.892 9.746 -1.662 1.00 32.53 287 ASN A CA 1
ATOM 2386 C C . ASN A 1 289 ? 10.203 9.734 -2.439 1.00 38.62 287 ASN A C 1
ATOM 2387 O O . ASN A 1 289 ? 11.231 9.260 -1.938 1.00 30.98 287 ASN A O 1
ATOM 2392 N N . HIS A 1 290 ? 10.200 10.269 -3.663 1.00 35.55 288 HIS A N 1
ATOM 2393 C CA . HIS A 1 290 ? 11.439 10.268 -4.431 1.00 37.09 288 HIS A CA 1
ATOM 2394 C C . HIS A 1 290 ? 12.519 11.074 -3.730 1.00 36.70 288 HIS A C 1
ATOM 2395 O O . HIS A 1 290 ? 13.697 10.699 -3.770 1.00 38.74 288 HIS A O 1
ATOM 2402 N N . GLU A 1 291 ? 12.136 12.165 -3.060 1.00 39.13 289 GLU A N 1
ATOM 2403 C CA . GLU A 1 291 ? 13.113 12.973 -2.341 1.00 38.55 289 GLU A CA 1
ATOM 2404 C C . GLU A 1 291 ? 13.746 12.193 -1.196 1.00 41.02 289 GLU A C 1
ATOM 2405 O O . GLU A 1 291 ? 14.970 12.208 -1.027 1.00 41.40 289 GLU A O 1
ATOM 2411 N N . LEU A 1 292 ? 12.933 11.515 -0.384 1.00 35.76 290 LEU A N 1
ATOM 2412 C CA . LEU A 1 292 ? 13.502 10.727 0.705 1.00 42.78 290 LEU A CA 1
ATOM 2413 C C . LEU A 1 292 ? 14.337 9.569 0.167 1.00 38.55 290 LEU A C 1
ATOM 2414 O O . LEU A 1 292 ? 15.369 9.215 0.749 1.00 38.28 290 LEU A O 1
ATOM 2419 N N . TYR A 1 293 ? 13.901 8.969 -0.944 1.00 35.94 291 TYR A N 1
ATOM 2420 C CA . TYR A 1 293 ? 14.679 7.911 -1.585 1.00 37.92 291 TYR A CA 1
ATOM 2421 C C . TYR A 1 293 ? 16.070 8.407 -1.964 1.00 40.65 291 TYR A C 1
ATOM 2422 O O . TYR A 1 293 ? 17.071 7.718 -1.721 1.00 36.68 291 TYR A O 1
ATOM 2431 N N . MET A 1 294 ? 16.151 9.604 -2.555 1.00 41.66 292 MET A N 1
ATOM 2432 C CA . MET A 1 294 ? 17.443 10.156 -2.953 1.00 46.30 292 MET A CA 1
ATOM 2433 C C . MET A 1 294 ? 18.306 10.454 -1.737 1.00 43.66 292 MET A C 1
ATOM 2434 O O . MET A 1 294 ? 19.497 10.126 -1.713 1.00 44.35 292 MET A O 1
ATOM 2439 N N . ARG A 1 295 ? 17.720 11.077 -0.715 1.00 37.43 293 ARG A N 1
ATOM 2440 C CA . ARG A 1 295 ? 18.512 11.439 0.452 1.00 42.98 293 ARG A CA 1
ATOM 2441 C C . ARG A 1 295 ? 19.113 10.220 1.131 1.00 45.78 293 ARG A C 1
ATOM 2442 O O . ARG A 1 295 ? 20.197 10.314 1.713 1.00 40.93 293 ARG A O 1
ATOM 2450 N N . ARG A 1 296 ? 18.466 9.070 1.040 1.00 44.89 294 ARG A N 1
ATOM 2451 C CA . ARG A 1 296 ? 18.996 7.892 1.756 1.00 45.59 294 ARG A CA 1
ATOM 2452 C C . ARG A 1 296 ? 20.218 7.398 0.986 1.00 39.33 294 ARG A C 1
ATOM 2453 O O . ARG A 1 296 ? 21.075 6.773 1.594 1.00 40.56 294 ARG A O 1
ATOM 2461 N N . ARG A 1 297 ? 20.297 7.734 -0.292 1.00 37.67 295 ARG A N 1
ATOM 2462 C CA . ARG A 1 297 ? 21.370 7.191 -1.156 1.00 48.97 295 ARG A CA 1
ATOM 2463 C C . ARG A 1 297 ? 22.400 8.279 -1.475 1.00 58.65 295 ARG A C 1
ATOM 2464 O O . ARG A 1 297 ? 22.843 8.354 -2.616 1.00 59.80 295 ARG A O 1
ATOM 2472 N N . LYS A 1 298 ? 22.758 9.086 -0.491 1.00 54.28 296 LYS A N 1
ATOM 2473 C CA . LYS A 1 298 ? 23.783 10.121 -0.722 1.00 69.88 296 LYS A CA 1
ATOM 2474 C C . LYS A 1 298 ? 25.034 9.777 0.095 1.00 51.47 296 LYS A C 1
ATOM 2475 O O . LYS A 1 298 ? 26.120 9.851 -0.484 1.00 65.14 296 LYS A O 1
ATOM 2477 N N . LYS B 1 5 ? -45.582 7.322 84.897 1.00 70.53 3 LYS B N 1
ATOM 2478 C CA . LYS B 1 5 ? -46.096 6.195 85.721 1.00 72.45 3 LYS B CA 1
ATOM 2479 C C . LYS B 1 5 ? -45.334 4.893 85.474 1.00 71.09 3 LYS B C 1
ATOM 2480 O O . LYS B 1 5 ? -45.239 4.465 84.326 1.00 64.95 3 LYS B O 1
ATOM 2486 N N . PRO B 1 6 ? -44.812 4.245 86.526 1.00 66.40 4 PRO B N 1
ATOM 2487 C CA . PRO B 1 6 ? -44.156 2.954 86.373 1.00 66.97 4 PRO B CA 1
ATOM 2488 C C . PRO B 1 6 ? -45.112 1.855 85.887 1.00 67.81 4 PRO B C 1
ATOM 2489 O O . PRO B 1 6 ? -46.289 1.959 86.133 1.00 63.32 4 PRO B O 1
ATOM 2493 N N . ILE B 1 7 ? -44.572 0.841 85.210 1.00 63.99 5 ILE B N 1
ATOM 2494 C CA . ILE B 1 7 ? -45.388 -0.286 84.677 1.00 59.50 5 ILE B CA 1
ATOM 2495 C C . ILE B 1 7 ? -45.173 -1.499 85.572 1.00 56.61 5 ILE B C 1
ATOM 2496 O O . ILE B 1 7 ? -44.023 -1.871 85.780 1.00 60.04 5 ILE B O 1
ATOM 2501 N N . ASN B 1 8 ? -46.249 -2.046 86.115 1.00 51.18 6 ASN B N 1
ATOM 2502 C CA . ASN B 1 8 ? -46.136 -3.250 86.926 1.00 56.20 6 ASN B CA 1
ATOM 2503 C C . ASN B 1 8 ? -46.023 -4.468 86.022 1.00 57.21 6 ASN B C 1
ATOM 2504 O O . ASN B 1 8 ? -46.768 -4.599 85.045 1.00 55.89 6 ASN B O 1
ATOM 2509 N N . VAL B 1 9 ? -45.079 -5.353 86.340 1.00 50.79 7 VAL B N 1
ATOM 2510 C CA . VAL B 1 9 ? -44.853 -6.559 85.561 1.00 43.98 7 VAL B CA 1
ATOM 2511 C C . VAL B 1 9 ? -44.737 -7.742 86.509 1.00 57.21 7 VAL B C 1
ATOM 2512 O O . VAL B 1 9 ? -44.422 -7.604 87.695 1.00 55.39 7 VAL B O 1
ATOM 2516 N N . ARG B 1 10 ? -44.993 -8.920 85.961 1.00 40.69 8 ARG B N 1
ATOM 2517 C CA . ARG B 1 10 ? -44.844 -10.157 86.699 1.00 53.25 8 ARG B CA 1
ATOM 2518 C C . ARG B 1 10 ? -44.146 -11.144 85.779 1.00 53.23 8 ARG B C 1
ATOM 2519 O O . ARG B 1 10 ? -44.578 -11.351 84.641 1.00 51.23 8 ARG B O 1
ATOM 2527 N N . VAL B 1 11 ? -43.048 -11.718 86.255 1.00 50.78 9 VAL B N 1
ATOM 2528 C CA . VAL B 1 11 ? -42.267 -12.675 85.486 1.00 44.56 9 VAL B CA 1
ATOM 2529 C C . VAL B 1 11 ? -42.175 -13.954 86.295 1.00 49.27 9 VAL B C 1
ATOM 2530 O O . VAL B 1 11 ? -41.698 -13.942 87.437 1.00 52.37 9 VAL B O 1
ATOM 2534 N N . THR B 1 12 ? -42.645 -15.052 85.715 1.00 44.48 10 THR B N 1
ATOM 2535 C CA . THR B 1 12 ? -42.539 -16.360 86.337 1.00 48.71 10 THR B CA 1
ATOM 2536 C C . THR B 1 12 ? -41.435 -17.173 85.670 1.00 52.11 10 THR B C 1
ATOM 2537 O O . THR B 1 12 ? -41.245 -17.106 84.451 1.00 45.79 10 THR B O 1
ATOM 2541 N N . THR B 1 13 ? -40.673 -17.894 86.483 1.00 50.72 11 THR B N 1
ATOM 2542 C CA . THR B 1 13 ? -39.905 -19.024 86.000 1.00 50.06 11 THR B CA 1
ATOM 2543 C C . THR B 1 13 ? -40.679 -20.296 86.344 1.00 51.31 11 THR B C 1
ATOM 2544 O O . THR B 1 13 ? -41.800 -20.252 86.855 1.00 56.72 11 THR B O 1
ATOM 2548 N N . MET B 1 14 ? -40.078 -21.448 86.066 1.00 46.27 12 MET B N 1
ATOM 2549 C CA . MET B 1 14 ? -40.713 -22.716 86.393 1.00 52.37 12 MET B CA 1
ATOM 2550 C C . MET B 1 14 ? -40.981 -22.874 87.889 1.00 54.34 12 MET B C 1
ATOM 2551 O O . MET B 1 14 ? -41.904 -23.601 88.267 1.00 54.50 12 MET B O 1
ATOM 2556 N N . ASP B 1 15 ? -40.216 -22.198 88.748 1.00 57.09 13 ASP B N 1
ATOM 2557 C CA . ASP B 1 15 ? -40.320 -22.405 90.187 1.00 62.84 13 ASP B CA 1
ATOM 2558 C C . ASP B 1 15 ? -40.356 -21.118 91.001 1.00 57.89 13 ASP B C 1
ATOM 2559 O O . ASP B 1 15 ? -40.351 -21.187 92.235 1.00 68.05 13 ASP B O 1
ATOM 2564 N N . ALA B 1 16 ? -40.384 -19.955 90.360 1.00 53.53 14 ALA B N 1
ATOM 2565 C CA . ALA B 1 16 ? -40.256 -18.698 91.078 1.00 56.98 14 ALA B CA 1
ATOM 2566 C C . ALA B 1 16 ? -41.210 -17.671 90.489 1.00 60.40 14 ALA B C 1
ATOM 2567 O O . ALA B 1 16 ? -41.634 -17.766 89.334 1.00 57.73 14 ALA B O 1
ATOM 2569 N N . GLU B 1 17 ? -41.539 -16.681 91.313 1.00 56.91 15 GLU B N 1
ATOM 2570 C CA . GLU B 1 17 ? -42.447 -15.604 90.949 1.00 59.86 15 GLU B CA 1
ATOM 2571 C C . GLU B 1 17 ? -41.743 -14.285 91.222 1.00 59.86 15 GLU B C 1
ATOM 2572 O O . GLU B 1 17 ? -41.293 -14.045 92.348 1.00 63.73 15 GLU B O 1
ATOM 2578 N N . LEU B 1 18 ? -41.626 -13.446 90.194 1.00 54.20 16 LEU B N 1
ATOM 2579 C CA . LEU B 1 18 ? -41.016 -12.128 90.318 1.00 51.70 16 LEU B CA 1
ATOM 2580 C C . LEU B 1 18 ? -42.068 -11.084 89.990 1.00 60.10 16 LEU B C 1
ATOM 2581 O O . LEU B 1 18 ? -42.677 -11.130 88.916 1.00 56.74 16 LEU B O 1
ATOM 2586 N N . GLU B 1 19 ? -42.285 -10.153 90.915 1.00 60.71 17 GLU B N 1
ATOM 2587 C CA . GLU B 1 19 ? -43.203 -9.040 90.708 1.00 65.80 17 GLU B CA 1
ATOM 2588 C C . GLU B 1 19 ? -42.453 -7.758 91.018 1.00 63.87 17 GLU B C 1
ATOM 2589 O O . GLU B 1 19 ? -41.918 -7.603 92.120 1.00 68.50 17 GLU B O 1
ATOM 2595 N N . PHE B 1 20 ? -42.403 -6.852 90.049 1.00 58.50 18 PHE B N 1
ATOM 2596 C CA . PHE B 1 20 ? -41.689 -5.597 90.229 1.00 61.63 18 PHE B CA 1
ATOM 2597 C C . PHE B 1 20 ? -42.139 -4.636 89.144 1.00 53.84 18 PHE B C 1
ATOM 2598 O O . PHE B 1 20 ? -42.852 -5.012 88.210 1.00 49.94 18 PHE B O 1
ATOM 2606 N N . ALA B 1 21 ? -41.708 -3.385 89.279 1.00 49.66 19 ALA B N 1
ATOM 2607 C CA . ALA B 1 21 ? -42.108 -2.318 88.378 1.00 53.85 19 ALA B CA 1
ATOM 2608 C C . ALA B 1 21 ? -40.941 -1.903 87.494 1.00 53.96 19 ALA B C 1
ATOM 2609 O O . ALA B 1 21 ? -39.775 -2.019 87.879 1.00 65.57 19 ALA B O 1
ATOM 2611 N N . ILE B 1 22 ? -41.272 -1.410 86.300 1.00 57.23 20 ILE B N 1
ATOM 2612 C CA . ILE B 1 22 ? -40.286 -0.952 85.331 1.00 45.95 20 ILE B CA 1
ATOM 2613 C C . ILE B 1 22 ? -40.734 0.387 84.758 1.00 56.55 20 ILE B C 1
ATOM 2614 O O . ILE B 1 22 ? -41.920 0.725 84.750 1.00 56.20 20 ILE B O 1
ATOM 2619 N N . GLN B 1 23 ? -39.757 1.152 84.279 1.00 57.43 21 GLN B N 1
ATOM 2620 C CA . GLN B 1 23 ? -40.050 2.402 83.597 1.00 59.69 21 GLN B CA 1
ATOM 2621 C C . GLN B 1 23 ? -40.799 2.116 82.298 1.00 52.07 21 GLN B C 1
ATOM 2622 O O . GLN B 1 23 ? -40.672 1.030 81.726 1.00 59.85 21 GLN B O 1
ATOM 2628 N N . PRO B 1 24 ? -41.603 3.068 81.822 1.00 53.50 22 PRO B N 1
ATOM 2629 C CA . PRO B 1 24 ? -42.379 2.823 80.597 1.00 54.25 22 PRO B CA 1
ATOM 2630 C C . PRO B 1 24 ? -41.531 2.493 79.393 1.00 46.69 22 PRO B C 1
ATOM 2631 O O . PRO B 1 24 ? -42.005 1.806 78.483 1.00 56.74 22 PRO B O 1
ATOM 2635 N N . ASN B 1 25 ? -40.293 2.966 79.341 1.00 49.87 23 ASN B N 1
ATOM 2636 C CA . ASN B 1 25 ? -39.489 2.816 78.143 1.00 49.26 23 ASN B CA 1
ATOM 2637 C C . ASN B 1 25 ? -38.441 1.731 78.278 1.00 42.77 23 ASN B C 1
ATOM 2638 O O . ASN B 1 25 ? -37.564 1.633 77.420 1.00 48.69 23 ASN B O 1
ATOM 2643 N N . THR B 1 26 ? -38.512 0.927 79.340 1.00 34.75 24 THR B N 1
ATOM 2644 C CA . THR B 1 26 ? -37.652 -0.241 79.472 1.00 45.38 24 THR B CA 1
ATOM 2645 C C . THR B 1 26 ? -37.707 -1.088 78.207 1.00 50.21 24 THR B C 1
ATOM 2646 O O . THR B 1 26 ? -38.788 -1.396 77.696 1.00 41.57 24 THR B O 1
ATOM 2650 N N . THR B 1 27 ? -36.534 -1.437 77.687 1.00 46.69 25 THR B N 1
ATOM 2651 C CA . THR B 1 27 ? -36.483 -2.353 76.563 1.00 44.53 25 THR B CA 1
ATOM 2652 C C . THR B 1 27 ? -36.623 -3.787 77.053 1.00 46.87 25 THR B C 1
ATOM 2653 O O . THR B 1 27 ? -36.449 -4.089 78.240 1.00 42.74 25 THR B O 1
ATOM 2657 N N . GLY B 1 28 ? -36.939 -4.682 76.115 1.00 46.64 26 GLY B N 1
ATOM 2658 C CA . GLY B 1 28 ? -36.978 -6.097 76.452 1.00 40.80 26 GLY B CA 1
ATOM 2659 C C . GLY B 1 28 ? -35.685 -6.571 77.085 1.00 35.89 26 GLY B C 1
ATOM 2660 O O . GLY B 1 28 ? -35.697 -7.305 78.077 1.00 38.47 26 GLY B O 1
ATOM 2661 N N . LYS B 1 29 ? -34.550 -6.128 76.540 1.00 44.00 27 LYS B N 1
ATOM 2662 C CA . LYS B 1 29 ? -33.257 -6.534 77.088 1.00 43.20 27 LYS B CA 1
ATOM 2663 C C . LYS B 1 29 ? -33.107 -6.115 78.548 1.00 41.77 27 LYS B C 1
ATOM 2664 O O . LYS B 1 29 ? -32.669 -6.914 79.388 1.00 40.46 27 LYS B O 1
ATOM 2670 N N . GLN B 1 30 ? -33.482 -4.871 78.876 1.00 52.71 28 GLN B N 1
ATOM 2671 C CA . GLN B 1 30 ? -33.343 -4.391 80.252 1.00 44.89 28 GLN B CA 1
ATOM 2672 C C . GLN B 1 30 ? -34.253 -5.160 81.196 1.00 45.20 28 GLN B C 1
ATOM 2673 O O . GLN B 1 30 ? -33.866 -5.488 82.324 1.00 49.39 28 GLN B O 1
ATOM 2679 N N . LEU B 1 31 ? -35.478 -5.441 80.763 1.00 42.96 29 LEU B N 1
ATOM 2680 C CA . LEU B 1 31 ? -36.335 -6.312 81.553 1.00 41.44 29 LEU B CA 1
ATOM 2681 C C . LEU B 1 31 ? -35.688 -7.681 81.717 1.00 47.08 29 LEU B C 1
ATOM 2682 O O . LEU B 1 31 ? -35.584 -8.206 82.834 1.00 47.81 29 LEU B O 1
ATOM 2687 N N . PHE B 1 32 ? -35.201 -8.249 80.605 1.00 45.15 30 PHE B N 1
ATOM 2688 C CA . PHE B 1 32 ? -34.538 -9.552 80.634 1.00 44.79 30 PHE B CA 1
ATOM 2689 C C . PHE B 1 32 ? -33.375 -9.571 81.620 1.00 40.56 30 PHE B C 1
ATOM 2690 O O . PHE B 1 32 ? -33.200 -10.537 82.375 1.00 46.92 30 PHE B O 1
ATOM 2698 N N . ASP B 1 33 ? -32.571 -8.509 81.633 1.00 43.87 31 ASP B N 1
ATOM 2699 C CA . ASP B 1 33 ? -31.387 -8.513 82.487 1.00 46.16 31 ASP B CA 1
ATOM 2700 C C . ASP B 1 33 ? -31.749 -8.413 83.962 1.00 46.15 31 ASP B C 1
ATOM 2701 O O . ASP B 1 33 ? -31.041 -8.972 84.808 1.00 45.39 31 ASP B O 1
ATOM 2706 N N . GLN B 1 34 ? -32.847 -7.720 84.291 1.00 42.24 32 GLN B N 1
ATOM 2707 C CA . GLN B 1 34 ? -33.276 -7.641 85.684 1.00 43.26 32 GLN B CA 1
ATOM 2708 C C . GLN B 1 34 ? -33.809 -8.978 86.179 1.00 44.36 32 GLN B C 1
ATOM 2709 O O . GLN B 1 34 ? -33.653 -9.315 87.360 1.00 40.90 32 GLN B O 1
ATOM 2715 N N . VAL B 1 35 ? -34.442 -9.751 85.299 1.00 47.71 33 VAL B N 1
ATOM 2716 C CA . VAL B 1 35 ? -34.890 -11.083 85.687 1.00 49.12 33 VAL B CA 1
ATOM 2717 C C . VAL B 1 35 ? -33.694 -11.952 86.060 1.00 53.12 33 VAL B C 1
ATOM 2718 O O . VAL B 1 35 ? -33.610 -12.485 87.174 1.00 51.01 33 VAL B O 1
ATOM 2722 N N . VAL B 1 36 ? -32.734 -12.081 85.137 1.00 54.86 34 VAL B N 1
ATOM 2723 C CA . VAL B 1 36 ? -31.640 -13.032 85.330 1.00 49.73 34 VAL B CA 1
ATOM 2724 C C . VAL B 1 36 ? -30.746 -12.616 86.490 1.00 56.02 34 VAL B C 1
ATOM 2725 O O . VAL B 1 36 ? -30.116 -13.466 87.134 1.00 61.75 34 VAL B O 1
ATOM 2729 N N . LYS B 1 37 ? -30.675 -11.314 86.780 1.00 52.91 35 LYS B N 1
ATOM 2730 C CA . LYS B 1 37 ? -29.875 -10.855 87.909 1.00 54.36 35 LYS B CA 1
ATOM 2731 C C . LYS B 1 37 ? -30.552 -11.201 89.227 1.00 56.69 35 LYS B C 1
ATOM 2732 O O . LYS B 1 37 ? -29.884 -11.582 90.195 1.00 56.15 35 LYS B O 1
ATOM 2738 N N . THR B 1 38 ? -31.884 -11.076 89.280 1.00 55.94 36 THR B N 1
ATOM 2739 C CA . THR B 1 38 ? -32.616 -11.399 90.503 1.00 50.13 36 THR B CA 1
ATOM 2740 C C . THR B 1 38 ? -32.514 -12.882 90.825 1.00 54.09 36 THR B C 1
ATOM 2741 O O . THR B 1 38 ? -32.401 -13.261 91.996 1.00 62.19 36 THR B O 1
ATOM 2745 N N . VAL B 1 39 ? -32.549 -13.745 89.801 1.00 58.90 37 VAL B N 1
ATOM 2746 C CA . VAL B 1 39 ? -32.461 -15.184 90.030 1.00 56.56 37 VAL B CA 1
ATOM 2747 C C . VAL B 1 39 ? -31.030 -15.700 89.962 1.00 60.90 37 VAL B C 1
ATOM 2748 O O . VAL B 1 39 ? -30.804 -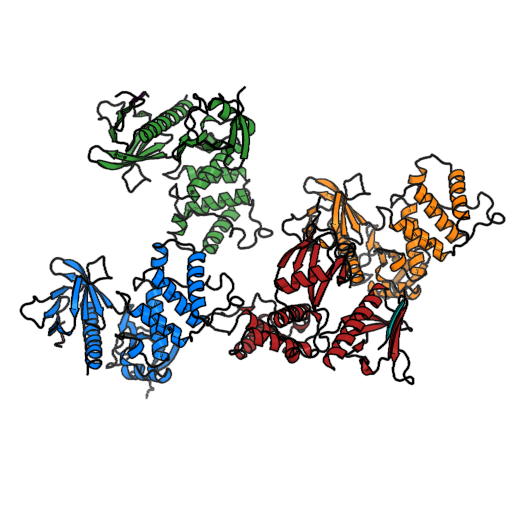16.897 90.188 1.00 60.09 37 VAL B O 1
ATOM 2752 N N . GLY B 1 40 ? -30.057 -14.840 89.666 1.00 59.32 38 GLY B N 1
ATOM 2753 C CA . GLY B 1 40 ? -28.663 -15.246 89.657 1.00 57.00 38 GLY B CA 1
ATOM 2754 C C . GLY B 1 40 ? -28.350 -16.276 88.593 1.00 60.98 38 GLY B C 1
ATOM 2755 O O . GLY B 1 40 ? -27.777 -17.331 88.886 1.00 62.45 38 GLY B O 1
ATOM 2756 N N . LEU B 1 41 ? -28.723 -15.985 87.350 1.00 57.31 39 LEU B N 1
ATOM 2757 C CA . LEU B 1 41 ? -28.522 -16.897 86.232 1.00 58.59 39 LEU B CA 1
ATOM 2758 C C . LEU B 1 41 ? -27.616 -16.219 85.218 1.00 54.46 39 LEU B C 1
ATOM 2759 O O . LEU B 1 41 ? -27.941 -15.137 84.719 1.00 53.18 39 LEU B O 1
ATOM 2764 N N . ARG B 1 42 ? -26.493 -16.861 84.907 1.00 57.03 40 ARG B N 1
ATOM 2765 C CA . ARG B 1 42 ? -25.536 -16.315 83.954 1.00 59.09 40 ARG B CA 1
ATOM 2766 C C . ARG B 1 42 ? -25.614 -16.966 82.580 1.00 52.10 40 ARG B C 1
ATOM 2767 O O . ARG B 1 42 ? -25.244 -16.330 81.587 1.00 52.22 40 ARG B O 1
ATOM 2769 N N . GLU B 1 43 ? -26.078 -18.213 82.494 1.00 45.30 41 GLU B N 1
ATOM 2770 C CA . GLU B 1 43 ? -26.194 -18.912 81.213 1.00 44.37 41 GLU B CA 1
ATOM 2771 C C . GLU B 1 43 ? -27.477 -18.481 80.496 1.00 47.74 41 GLU B C 1
ATOM 2772 O O . GLU B 1 43 ? -28.389 -19.266 80.234 1.00 45.37 41 GLU B O 1
ATOM 2778 N N . VAL B 1 44 ? -27.517 -17.189 80.163 1.00 39.62 42 VAL B N 1
ATOM 2779 C CA . VAL B 1 44 ? -28.762 -16.542 79.758 1.00 41.33 42 VAL B CA 1
ATOM 2780 C C . VAL B 1 44 ? -29.120 -16.780 78.299 1.00 42.25 42 VAL B C 1
ATOM 2781 O O . VAL B 1 44 ? -30.276 -16.558 77.915 1.00 37.35 42 VAL B O 1
ATOM 2785 N N . TRP B 1 45 ? -28.167 -17.223 77.471 1.00 38.61 43 TRP B N 1
ATOM 2786 C CA . TRP B 1 45 ? -28.393 -17.293 76.028 1.00 34.58 43 TRP B CA 1
ATOM 2787 C C . TRP B 1 45 ? -29.429 -18.340 75.627 1.00 37.24 43 TRP B C 1
ATOM 2788 O O . TRP B 1 45 ? -29.874 -18.331 74.472 1.00 34.92 43 TRP B O 1
ATOM 2799 N N . PHE B 1 46 ? -29.807 -19.253 76.531 1.00 36.42 44 PHE B N 1
ATOM 2800 C CA . PHE B 1 46 ? -30.829 -20.252 76.210 1.00 39.64 44 PHE B CA 1
ATOM 2801 C C . PHE B 1 46 ? -32.248 -19.711 76.317 1.00 42.19 44 PHE B C 1
ATOM 2802 O O . PHE B 1 46 ? -33.180 -20.355 75.814 1.00 40.60 44 PHE B O 1
ATOM 2810 N N . PHE B 1 47 ? -32.433 -18.565 76.968 1.00 35.13 45 PHE B N 1
ATOM 2811 C CA . PHE B 1 47 ? -33.721 -18.173 77.516 1.00 36.04 45 PHE B CA 1
ATOM 2812 C C . PHE B 1 47 ? -34.304 -16.960 76.808 1.00 39.03 45 PHE B C 1
ATOM 2813 O O . PHE B 1 47 ? -33.593 -16.151 76.209 1.00 35.97 45 PHE B O 1
ATOM 2821 N N . GLY B 1 48 ? -35.627 -16.839 76.918 1.00 36.47 46 GLY B N 1
ATOM 2822 C CA . GLY B 1 48 ? -36.349 -15.675 76.449 1.00 30.31 46 GLY B CA 1
ATOM 2823 C C . GLY B 1 48 ? -37.510 -15.389 77.379 1.00 41.74 46 GLY B C 1
ATOM 2824 O O . GLY B 1 48 ? -37.750 -16.110 78.351 1.00 34.41 46 GLY B O 1
ATOM 2825 N N . LEU B 1 49 ? -38.224 -14.308 77.077 1.00 34.96 47 LEU B N 1
ATOM 2826 C CA . LEU B 1 49 ? -39.424 -13.921 77.809 1.00 42.73 47 LEU B CA 1
ATOM 2827 C C . LEU B 1 49 ? -40.600 -14.029 76.854 1.00 36.41 47 LEU B C 1
ATOM 2828 O O . LEU B 1 49 ? -40.626 -13.359 75.816 1.00 35.40 47 LEU B O 1
ATOM 2833 N N . GLN B 1 50 ? -41.556 -14.879 77.181 1.00 33.92 48 GLN B N 1
ATOM 2834 C CA . GLN B 1 50 ? -42.717 -14.983 76.320 1.00 38.41 48 GLN B CA 1
ATOM 2835 C C . GLN B 1 50 ? -43.902 -14.284 76.969 1.00 40.70 48 GLN B C 1
ATOM 2836 O O . GLN B 1 50 ? -43.992 -14.168 78.195 1.00 35.90 48 GLN B O 1
ATOM 2842 N N . TYR B 1 51 ? -44.779 -13.763 76.121 1.00 34.07 49 TYR B N 1
ATOM 2843 C CA . TYR B 1 51 ? -45.937 -13.017 76.569 1.00 44.34 49 TYR B CA 1
ATOM 2844 C C . TYR B 1 51 ? -47.090 -13.330 75.634 1.00 42.71 49 TYR B C 1
ATOM 2845 O O . TYR B 1 51 ? -46.925 -14.011 74.616 1.00 36.52 49 TYR B O 1
ATOM 2854 N N . VAL B 1 52 ? -48.250 -12.806 76.013 1.00 43.50 50 VAL B N 1
ATOM 2855 C CA . VAL B 1 52 ? -49.465 -12.949 75.178 1.00 38.58 50 VAL B CA 1
ATOM 2856 C C . VAL B 1 52 ? -49.809 -11.576 74.593 1.00 36.53 50 VAL B C 1
ATOM 2857 O O . VAL B 1 52 ? -49.851 -10.605 75.352 1.00 35.20 50 VAL B O 1
ATOM 2861 N N . ASP B 1 53 ? -50.031 -11.520 73.290 1.00 32.73 51 ASP B N 1
ATOM 2862 C CA . ASP B 1 53 ? -50.421 -10.272 72.597 1.00 39.11 51 ASP B CA 1
ATOM 2863 C C . ASP B 1 53 ? -51.896 -9.920 72.854 1.00 45.66 51 ASP B C 1
ATOM 2864 O O . ASP B 1 53 ? -52.569 -10.690 73.543 1.00 38.31 51 ASP B O 1
ATOM 2869 N N . SER B 1 54 ? -52.367 -8.811 72.285 1.00 41.99 52 SER B N 1
ATOM 2870 C CA . SER B 1 54 ? -53.756 -8.336 72.503 1.00 49.38 52 SER B CA 1
ATOM 2871 C C . SER B 1 54 ? -54.765 -9.392 72.051 1.00 47.42 52 SER B C 1
ATOM 2872 O O . SER B 1 54 ? -55.839 -9.443 72.641 1.00 44.99 52 SER B O 1
ATOM 2875 N N . LYS B 1 55 ? -54.403 -10.203 71.061 1.00 45.78 53 LYS B N 1
ATOM 2876 C CA . LYS B 1 55 ? -55.320 -11.210 70.475 1.00 45.81 53 LYS B CA 1
ATOM 2877 C C . LYS B 1 55 ? -55.101 -12.610 71.063 1.00 53.70 53 LYS B C 1
ATOM 2878 O O . LYS B 1 55 ? -55.617 -13.549 70.470 1.00 77.31 53 LYS B O 1
ATOM 2884 N N . GLY B 1 56 ? -54.344 -12.756 72.148 1.00 41.63 54 GLY B N 1
ATOM 2885 C CA . GLY B 1 56 ? -54.148 -14.054 72.825 1.00 45.22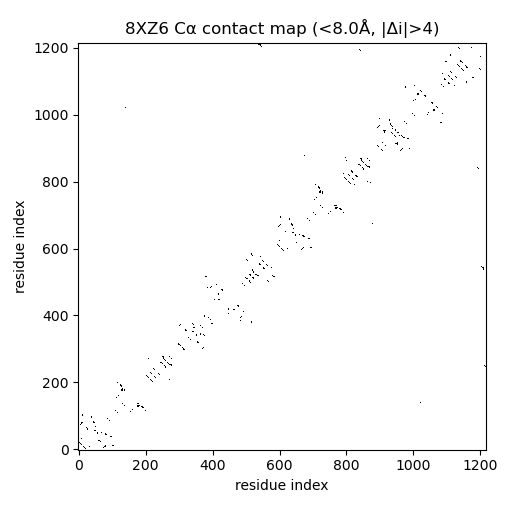 54 GLY B CA 1
ATOM 2886 C C . GLY B 1 56 ? -53.043 -14.938 72.263 1.00 41.81 54 GLY B C 1
ATOM 2887 O O . GLY B 1 56 ? -53.007 -16.114 72.623 1.00 41.05 54 GLY B O 1
ATOM 2888 N N . TYR B 1 57 ? -52.163 -14.394 71.435 1.00 32.61 55 TYR B N 1
ATOM 2889 C CA . TYR B 1 57 ? -51.097 -15.199 70.799 1.00 36.01 55 TYR B CA 1
ATOM 2890 C C . TYR B 1 57 ? -49.827 -15.198 71.656 1.00 44.33 55 TYR B C 1
ATOM 2891 O O . TYR B 1 57 ? -49.375 -14.113 72.051 1.00 44.56 55 TYR B O 1
ATOM 2900 N N . SER B 1 58 ? -49.282 -16.379 71.948 1.00 40.46 56 SER B N 1
ATOM 2901 C CA . SER B 1 58 ? -47.989 -16.464 72.670 1.00 36.64 56 SER B CA 1
ATOM 2902 C C . SER B 1 58 ? -46.893 -15.893 71.775 1.00 32.85 56 SER B C 1
ATOM 2903 O O . SER B 1 58 ? -46.817 -16.272 70.606 1.00 33.88 56 SER B O 1
ATOM 2906 N N . THR B 1 59 ? -46.082 -15.012 72.330 1.00 35.98 57 THR B N 1
ATOM 2907 C CA . THR B 1 59 ? -45.048 -14.313 71.537 1.00 38.39 57 THR B CA 1
ATOM 2908 C C . THR B 1 59 ? -43.768 -14.163 72.360 1.00 34.62 57 THR B C 1
ATOM 2909 O O . THR B 1 59 ? -43.867 -13.987 73.571 1.00 33.97 57 THR B O 1
ATOM 2913 N N . TRP B 1 60 ? -42.617 -14.277 71.708 1.00 32.62 58 TRP B N 1
ATOM 2914 C CA . TRP B 1 60 ? -41.316 -14.058 72.383 1.00 41.20 58 TRP B CA 1
ATOM 2915 C C . TRP B 1 60 ? -41.038 -12.555 72.396 1.00 34.08 58 TRP B C 1
ATOM 2916 O O . TRP B 1 60 ? -41.156 -11.917 71.348 1.00 32.18 58 TRP B O 1
ATOM 2927 N N . LEU B 1 61 ? -40.652 -12.045 73.548 1.00 33.03 59 LEU B N 1
ATOM 2928 C CA . LEU B 1 61 ? -40.374 -10.600 73.668 1.00 36.78 59 LEU B CA 1
ATOM 2929 C C . LEU B 1 61 ? -39.124 -10.250 72.864 1.00 40.31 59 LEU B C 1
ATOM 2930 O O . LEU B 1 61 ? -38.108 -10.908 73.041 1.00 41.37 59 LEU B O 1
ATOM 2935 N N . LYS B 1 62 ? -39.237 -9.266 71.993 1.00 40.83 60 LYS B N 1
ATOM 2936 C CA . LYS B 1 62 ? -38.055 -8.778 71.253 1.00 44.17 60 LYS B CA 1
ATOM 2937 C C . LYS B 1 62 ? -37.247 -7.938 72.236 1.00 48.20 60 LYS B C 1
ATOM 2938 O O . LYS B 1 62 ? -37.802 -6.988 72.782 1.00 40.43 60 LYS B O 1
ATOM 2944 N N . LEU B 1 63 ? -35.988 -8.291 72.448 1.00 39.90 61 LEU B N 1
ATOM 2945 C CA . LEU B 1 63 ? -35.181 -7.625 73.493 1.00 43.83 61 LEU B CA 1
ATOM 2946 C C . LEU B 1 63 ? -34.696 -6.253 73.023 1.00 47.17 61 LEU B C 1
ATOM 2947 O O . LEU B 1 63 ? -34.481 -5.402 73.884 1.00 45.83 61 LEU B O 1
ATOM 2952 N N . ASN B 1 64 ? -34.611 -6.046 71.713 1.00 48.40 62 ASN B N 1
ATOM 2953 C CA . ASN B 1 64 ? -34.101 -4.774 71.144 1.00 49.72 62 ASN B CA 1
ATOM 2954 C C . ASN B 1 64 ? -35.261 -3.820 70.867 1.00 48.85 62 ASN B C 1
ATOM 2955 O O . ASN B 1 64 ? -35.067 -2.862 70.119 1.00 46.05 62 ASN B O 1
ATOM 2960 N N . LYS B 1 65 ? -36.428 -4.120 71.412 1.00 48.67 63 LYS B N 1
ATOM 2961 C CA . LYS B 1 65 ? -37.566 -3.188 71.251 1.00 40.59 63 LYS B CA 1
ATOM 2962 C C . LYS B 1 65 ? -38.157 -2.916 72.634 1.00 43.57 63 LYS B C 1
ATOM 2963 O O . LYS B 1 65 ? -37.803 -3.628 73.581 1.00 35.69 63 LYS B O 1
ATOM 2969 N N . LYS B 1 66 ? -38.991 -1.890 72.733 1.00 36.83 64 LYS B N 1
ATOM 2970 C CA . LYS B 1 66 ? -39.571 -1.511 74.044 1.00 43.63 64 LYS B CA 1
ATOM 2971 C C . LYS B 1 66 ? -40.699 -2.476 74.431 1.00 39.54 64 LYS B C 1
ATOM 2972 O O . LYS B 1 66 ? -41.402 -2.934 73.547 1.00 35.06 64 LYS B O 1
ATOM 2978 N N . VAL B 1 67 ? -40.828 -2.766 75.718 1.00 32.79 65 VAL B N 1
ATOM 2979 C CA . VAL B 1 67 ? -41.873 -3.690 76.232 1.00 37.39 65 VAL B CA 1
ATOM 2980 C C . VAL B 1 67 ? -43.268 -3.113 75.980 1.00 40.17 65 VAL B C 1
ATOM 2981 O O . VAL B 1 67 ? -44.207 -3.901 75.933 1.00 40.54 65 VAL B O 1
ATOM 2985 N N . THR B 1 68 ? -43.382 -1.800 75.793 1.00 37.44 66 THR B N 1
ATOM 2986 C CA . THR B 1 68 ? -44.695 -1.127 75.618 1.00 36.64 66 THR B CA 1
ATOM 2987 C C . THR B 1 68 ? -45.057 -0.991 74.139 1.00 37.17 66 THR B C 1
ATOM 2988 O O . THR B 1 68 ? -46.129 -0.476 73.856 1.00 42.83 66 THR B O 1
ATOM 2992 N N . GLN B 1 69 ? -44.197 -1.451 73.244 1.00 41.42 67 GLN B N 1
ATOM 2993 C CA . GLN B 1 69 ? -44.440 -1.282 71.789 1.00 41.82 67 GLN B CA 1
ATOM 2994 C C . GLN B 1 69 ? -44.436 -2.648 71.098 1.00 39.39 67 GLN B C 1
ATOM 2995 O O . GLN B 1 69 ? -44.087 -2.712 69.920 1.00 45.67 67 GLN B O 1
ATOM 3001 N N . GLN B 1 70 ? -44.846 -3.688 71.811 1.00 45.57 68 GLN B N 1
ATOM 3002 C CA . GLN B 1 70 ? -44.862 -5.064 71.248 1.00 47.67 68 GLN B CA 1
ATOM 3003 C C . GLN B 1 70 ? -46.272 -5.675 71.373 1.00 55.26 68 GLN B C 1
ATOM 3004 O O . GLN B 1 70 ? -46.385 -6.898 71.229 1.00 43.61 68 GLN B O 1
ATOM 3010 N N . ASP B 1 71 ? -47.305 -4.854 71.607 1.00 55.01 69 ASP B N 1
ATOM 3011 C CA . ASP B 1 71 ? -48.727 -5.292 71.701 1.00 45.13 69 ASP B CA 1
ATOM 3012 C C . ASP B 1 71 ? -48.929 -6.294 72.832 1.00 44.15 69 ASP B C 1
ATOM 3013 O O . ASP B 1 71 ? -49.776 -7.160 72.692 1.00 38.45 69 ASP B O 1
ATOM 3018 N N . VAL B 1 72 ? -48.193 -6.132 73.918 1.00 48.31 70 VAL B N 1
ATOM 3019 C CA . VAL B 1 72 ? -48.390 -7.010 75.096 1.00 39.35 70 VAL B CA 1
ATOM 3020 C C . VAL B 1 72 ? -49.798 -6.758 75.626 1.00 48.27 70 VAL B C 1
ATOM 3021 O O . VAL B 1 72 ? -50.203 -5.604 75.721 1.00 44.86 70 VAL B O 1
ATOM 3025 N N . LYS B 1 73 ? -50.512 -7.830 75.917 1.00 45.60 71 LYS B N 1
ATOM 3026 C CA . LYS B 1 73 ? -51.856 -7.715 76.472 1.00 46.81 71 LYS B CA 1
ATOM 3027 C C . LYS B 1 73 ? -51.852 -6.809 77.699 1.00 49.26 71 LYS B C 1
ATOM 3028 O O . LYS B 1 73 ? -50.927 -6.859 78.514 1.00 48.42 71 LYS B O 1
ATOM 3034 N N . LYS B 1 74 ? -52.857 -5.937 77.753 1.00 43.41 72 LYS B N 1
ATOM 3035 C CA . LYS B 1 74 ? -52.924 -4.906 78.818 1.00 50.05 72 LYS B CA 1
ATOM 3036 C C . LYS B 1 74 ? -53.566 -5.454 80.087 1.00 50.12 72 LYS B C 1
ATOM 3037 O O . LYS B 1 74 ? -54.732 -5.839 80.049 1.00 76.02 72 LYS B O 1
ATOM 3043 N N . GLU B 1 75 ? -52.804 -5.490 81.154 1.00 40.57 73 GLU B N 1
ATOM 3044 C CA . GLU B 1 75 ? -53.302 -6.005 82.444 1.00 54.13 73 GLU B CA 1
ATOM 3045 C C . GLU B 1 75 ? -52.466 -5.247 83.457 1.00 43.18 73 GLU B C 1
ATOM 3046 O O . GLU B 1 75 ? -51.367 -4.851 83.085 1.00 49.53 73 GLU B O 1
ATOM 3052 N N . ASN B 1 76 ? -52.987 -5.020 84.658 1.00 63.32 74 ASN B N 1
ATOM 3053 C CA . ASN B 1 76 ? -52.211 -4.138 85.562 1.00 65.00 74 ASN B CA 1
ATOM 3054 C C . ASN B 1 76 ? -50.823 -4.751 85.626 1.00 83.60 74 ASN B C 1
ATOM 3055 O O . ASN B 1 76 ? -49.871 -4.109 85.137 1.00 83.12 74 ASN B O 1
ATOM 3060 N N . PRO B 1 77 ? -50.657 -5.970 86.162 1.00 73.32 75 PRO B N 1
ATOM 3061 C CA . PRO B 1 77 ? -49.355 -6.576 86.095 1.00 55.93 75 PRO B CA 1
ATOM 3062 C C . PRO B 1 77 ? -49.191 -7.224 84.722 1.00 57.97 75 PRO B C 1
ATOM 3063 O O . PRO B 1 77 ? -49.920 -8.138 84.447 1.00 46.17 75 PRO B O 1
ATOM 3067 N N . LEU B 1 78 ? -48.319 -6.683 83.867 1.00 50.94 76 LEU B N 1
ATOM 3068 C CA . LEU B 1 78 ? -48.019 -7.419 82.648 1.00 48.49 76 LEU B CA 1
ATOM 3069 C C . LEU B 1 78 ? -47.466 -8.788 83.021 1.00 51.95 76 LEU B C 1
ATOM 3070 O O . LEU B 1 78 ? -46.738 -8.929 84.006 1.00 55.29 76 LEU B O 1
ATOM 3075 N N . GLN B 1 79 ? -47.836 -9.808 82.249 1.00 44.41 77 GLN B N 1
ATOM 3076 C CA . GLN B 1 79 ? -47.466 -11.185 82.549 1.00 44.89 77 GLN B CA 1
ATOM 3077 C C . GLN B 1 79 ? -46.411 -11.661 81.559 1.00 45.58 77 GLN B C 1
ATOM 3078 O O . GLN B 1 79 ? -46.611 -11.590 80.340 1.00 40.09 77 GLN B O 1
ATOM 3084 N N . PHE B 1 80 ? -45.290 -12.136 82.086 1.00 44.66 78 PHE B N 1
ATOM 3085 C CA . PHE B 1 80 ? -44.230 -12.693 81.271 1.00 43.49 78 PHE B CA 1
ATOM 3086 C C . PHE B 1 80 ? -43.829 -14.048 81.828 1.00 43.63 78 PHE B C 1
ATOM 3087 O O . PHE B 1 80 ? -43.866 -14.281 83.042 1.00 41.97 78 PHE B O 1
ATOM 3095 N N . LYS B 1 81 ? -43.456 -14.947 80.925 1.00 42.04 79 LYS B N 1
ATOM 3096 C CA . LYS B 1 81 ? -42.948 -16.261 81.294 1.00 39.29 79 LYS B CA 1
ATOM 3097 C C . LYS B 1 81 ? -41.497 -16.346 80.854 1.00 37.00 79 LYS B C 1
ATOM 3098 O O . LYS B 1 81 ? -41.193 -16.167 79.670 1.00 44.22 79 LYS B O 1
ATOM 3104 N N . PHE B 1 82 ? -40.607 -16.586 81.808 1.00 40.63 80 PHE B N 1
ATOM 3105 C CA . PHE B 1 82 ? -39.183 -16.757 81.539 1.00 39.60 80 PHE B CA 1
ATOM 3106 C C . PHE B 1 82 ? -38.935 -18.230 81.231 1.00 41.15 80 PHE B C 1
ATOM 3107 O O . PHE B 1 82 ? -38.985 -19.068 82.135 1.00 39.59 80 PHE B O 1
ATOM 3115 N N . ARG B 1 83 ? -38.680 -18.549 79.958 1.00 43.45 81 ARG B N 1
ATOM 3116 C CA . ARG B 1 83 ? -38.558 -19.939 79.527 1.00 37.65 81 ARG B CA 1
ATOM 3117 C C . ARG B 1 83 ? -37.385 -20.093 78.576 1.00 41.45 81 ARG B C 1
ATOM 3118 O O . ARG B 1 83 ? -36.946 -19.135 77.934 1.00 38.14 81 ARG B O 1
ATOM 3126 N N . ALA B 1 84 ? -36.907 -21.329 78.464 1.00 40.85 82 ALA B N 1
ATOM 3127 C CA . ALA B 1 84 ? -35.850 -21.647 77.518 1.00 38.30 82 ALA B CA 1
ATOM 3128 C C . ALA B 1 84 ? -36.418 -21.666 76.104 1.00 33.50 82 ALA B C 1
ATOM 3129 O O . ALA B 1 84 ? -37.343 -22.428 75.806 1.00 39.75 82 ALA B O 1
ATOM 3131 N N . LYS B 1 85 ? -35.865 -20.816 75.245 1.00 38.26 83 LYS B N 1
ATOM 3132 C CA . LYS B 1 85 ? -36.158 -20.803 73.821 1.00 28.47 83 LYS B CA 1
ATOM 3133 C C . LYS B 1 85 ? -35.244 -21.732 73.030 1.00 41.59 83 LYS B C 1
ATOM 3134 O O . LYS B 1 85 ? -35.660 -22.265 71.992 1.00 35.91 83 LYS B O 1
ATOM 3140 N N . PHE B 1 86 ? -34.008 -21.936 73.494 1.00 34.96 84 PHE B N 1
ATOM 3141 C CA . PHE B 1 86 ? -33.040 -22.785 72.814 1.00 36.81 84 PHE B CA 1
ATOM 3142 C C . PHE B 1 86 ? -32.548 -23.877 73.753 1.00 32.04 84 PHE B C 1
ATOM 3143 O O . PHE B 1 86 ? -32.499 -23.699 74.973 1.00 36.34 84 PHE B O 1
ATOM 3151 N N . PHE B 1 87 ? -32.201 -25.023 73.174 1.00 34.13 85 PHE B N 1
ATOM 3152 C CA . PHE B 1 87 ? -31.799 -26.167 73.971 1.00 37.94 85 PHE B CA 1
ATOM 3153 C C . PHE B 1 87 ? -30.394 -26.618 73.593 1.00 45.27 85 PHE B C 1
ATOM 3154 O O . PHE B 1 87 ? -30.029 -26.630 72.407 1.00 34.25 85 PHE B O 1
ATOM 3162 N N . PRO B 1 88 ? -29.579 -26.970 74.582 1.00 33.61 86 PRO B N 1
ATOM 3163 C CA . PRO B 1 88 ? -28.196 -27.345 74.298 1.00 38.20 86 PRO B CA 1
ATOM 3164 C C . PRO B 1 88 ? -28.127 -28.620 73.484 1.00 43.25 86 PRO B C 1
ATOM 3165 O O . PRO B 1 88 ? -29.076 -29.409 73.405 1.00 41.79 86 PRO B O 1
ATOM 3169 N N . GLU B 1 89 ? -26.974 -28.803 72.850 1.00 38.83 87 GLU B N 1
ATOM 3170 C CA . GLU B 1 89 ? -26.686 -30.080 72.224 1.00 36.14 87 GLU B CA 1
ATOM 3171 C C . GLU B 1 89 ? -26.351 -31.154 73.250 1.00 38.53 87 GLU B C 1
ATOM 3172 O O . GLU B 1 89 ? -26.563 -32.337 72.970 1.00 34.97 87 GLU B O 1
ATOM 3178 N N . ASP B 1 90 ? -25.859 -30.772 74.431 1.00 32.22 88 ASP B N 1
ATOM 3179 C CA . ASP B 1 90 ? -25.574 -31.737 75.496 1.00 43.63 88 ASP B CA 1
ATOM 3180 C C . ASP B 1 90 ? -25.710 -31.027 76.838 1.00 47.65 88 ASP B C 1
ATOM 3181 O O . ASP B 1 90 ? -24.934 -30.113 77.127 1.00 41.85 88 ASP B O 1
ATOM 3186 N N . VAL B 1 91 ? -26.671 -31.459 77.663 1.00 43.84 89 VAL B N 1
ATOM 3187 C CA . VAL B 1 91 ? -26.897 -30.796 78.950 1.00 38.07 89 VAL B CA 1
ATOM 3188 C C . VAL B 1 91 ? -25.681 -30.945 79.861 1.00 45.47 89 VAL B C 1
ATOM 3189 O O . VAL B 1 91 ? -25.353 -30.038 80.635 1.00 46.29 89 VAL B O 1
ATOM 3193 N N . SER B 1 92 ? -25.006 -32.097 79.802 1.00 44.15 90 SER B N 1
ATOM 3194 C CA . SER B 1 92 ? -23.870 -32.336 80.688 1.00 51.55 90 SER B CA 1
ATOM 3195 C C . SER B 1 92 ? -22.746 -31.347 80.420 1.00 44.68 90 SER B C 1
ATOM 3196 O O . SER B 1 92 ? -22.107 -30.850 81.353 1.00 51.03 90 SER B O 1
ATOM 3199 N N . GLU B 1 93 ? -22.507 -31.031 79.150 1.00 44.09 91 GLU B N 1
ATOM 3200 C CA . GLU B 1 93 ? -21.440 -30.100 78.813 1.00 51.06 91 GLU B CA 1
ATOM 3201 C C . GLU B 1 93 ? -21.857 -28.648 78.999 1.00 53.17 91 GLU B C 1
ATOM 3202 O O . GLU B 1 93 ? -21.021 -27.818 79.371 1.00 51.52 91 GLU B O 1
ATOM 3208 N N . GLU B 1 94 ? -23.132 -28.318 78.774 1.00 46.25 92 GLU B N 1
ATOM 3209 C CA . GLU B 1 94 ? -23.528 -26.924 78.641 1.00 48.27 92 GLU B CA 1
ATOM 3210 C C . GLU B 1 94 ? -24.302 -26.355 79.822 1.00 47.13 92 GLU B C 1
ATOM 3211 O O . GLU B 1 94 ? -24.423 -25.134 79.911 1.00 41.65 92 GLU B O 1
ATOM 3217 N N . LEU B 1 95 ? -24.814 -27.179 80.732 1.00 43.46 93 LEU B N 1
ATOM 3218 C CA . LEU B 1 95 ? -25.611 -26.685 81.855 1.00 44.83 93 LEU B CA 1
ATOM 3219 C C . LEU B 1 95 ? -24.786 -26.795 83.132 1.00 47.55 93 LEU B C 1
ATOM 3220 O O . LEU B 1 95 ? -24.734 -27.858 83.757 1.00 49.57 93 LEU B O 1
ATOM 3225 N N . ILE B 1 96 ? -24.168 -25.687 83.529 1.00 45.27 94 ILE B N 1
ATOM 3226 C CA . ILE B 1 96 ? -23.220 -25.665 84.643 1.00 49.77 94 ILE B CA 1
ATOM 3227 C C . ILE B 1 96 ? -23.876 -25.201 85.941 1.00 47.00 94 ILE B C 1
ATOM 3228 O O . ILE B 1 96 ? -23.710 -25.832 86.985 1.00 60.82 94 ILE B O 1
ATOM 3233 N N . GLN B 1 97 ? -24.612 -24.093 85.906 1.00 46.46 95 GLN B N 1
ATOM 3234 C CA . GLN B 1 97 ? -25.243 -23.587 87.119 1.00 56.09 95 GLN B CA 1
ATOM 3235 C C . GLN B 1 97 ? -26.379 -24.494 87.562 1.00 50.11 95 GLN B C 1
ATOM 3236 O O . GLN B 1 97 ? -27.119 -25.033 86.735 1.00 55.03 95 GLN B O 1
ATOM 3242 N N . GLU B 1 98 ? -26.534 -24.632 88.882 1.00 45.80 96 GLU B N 1
ATOM 3243 C CA . GLU B 1 98 ? -27.602 -25.470 89.414 1.00 56.37 96 GLU B CA 1
ATOM 3244 C C . GLU B 1 98 ? -28.981 -24.930 89.051 1.00 48.16 96 GLU B C 1
ATOM 3245 O O . GLU B 1 98 ? -29.909 -25.716 88.827 1.00 56.29 96 GLU B O 1
ATOM 3251 N N . ILE B 1 99 ? -29.142 -23.605 88.984 1.00 53.84 97 ILE B N 1
ATOM 3252 C CA . ILE B 1 99 ? -30.458 -23.053 88.663 1.00 52.21 97 ILE B CA 1
ATOM 3253 C C . ILE B 1 99 ? -30.791 -23.281 87.192 1.00 50.65 97 ILE B C 1
ATOM 3254 O O . ILE B 1 99 ? -31.931 -23.616 86.848 1.00 54.26 97 ILE B O 1
ATOM 3259 N N . THR B 1 100 ? -29.805 -23.113 86.303 1.00 48.31 98 THR B N 1
ATOM 3260 C CA . THR B 1 100 ? -30.017 -23.396 84.885 1.00 50.94 98 THR B CA 1
ATOM 3261 C C . THR B 1 100 ? -30.416 -24.853 84.672 1.00 51.29 98 THR B C 1
ATOM 3262 O O . THR B 1 100 ? -31.319 -25.151 83.881 1.00 45.01 98 THR B O 1
ATOM 3266 N N . GLN B 1 101 ? -29.748 -25.775 85.370 1.00 53.01 99 GLN B N 1
ATOM 3267 C CA . GLN B 1 101 ? -30.124 -27.182 85.297 1.00 48.45 99 GLN B CA 1
ATOM 3268 C C . GLN B 1 101 ? -31.524 -27.415 85.856 1.00 52.62 99 GLN B C 1
ATOM 3269 O O . GLN B 1 101 ? -32.289 -28.219 85.310 1.00 45.64 99 GLN B O 1
ATOM 3275 N N . ARG B 1 102 ? -31.867 -26.742 86.956 1.00 48.49 100 ARG B N 1
ATOM 3276 C CA . ARG B 1 102 ? -33.186 -26.932 87.551 1.00 50.62 100 ARG B CA 1
ATOM 3277 C C . ARG B 1 102 ? -34.282 -26.396 86.641 1.00 48.39 100 ARG B C 1
ATOM 3278 O O . ARG B 1 102 ? -35.328 -27.035 86.480 1.00 51.26 100 ARG B O 1
ATOM 3286 N N . LEU B 1 103 ? -34.060 -25.225 86.037 1.00 41.88 101 LEU B N 1
ATOM 3287 C CA . LEU B 1 103 ? -35.068 -24.630 85.166 1.00 43.60 101 LEU B CA 1
ATOM 3288 C C . LEU B 1 103 ? -35.299 -25.488 83.927 1.00 44.99 101 LEU B C 1
ATOM 3289 O O . LEU B 1 103 ? -36.446 -25.733 83.538 1.00 47.47 101 LEU B O 1
ATOM 3294 N N . PHE B 1 104 ? -34.221 -25.963 83.299 1.00 43.53 102 PHE B N 1
ATOM 3295 C CA . PHE B 1 104 ? -34.378 -26.874 82.169 1.00 44.39 102 PHE B CA 1
ATOM 3296 C C . PHE B 1 104 ? -35.110 -28.139 82.587 1.00 41.65 102 PHE B C 1
ATOM 3297 O O . PHE B 1 104 ? -35.990 -28.623 81.867 1.00 43.91 102 PHE B O 1
ATOM 3305 N N . PHE B 1 105 ? -34.767 -28.681 83.759 1.00 40.24 103 PHE B N 1
ATOM 3306 C CA . PHE B 1 105 ? -35.393 -29.915 84.217 1.00 44.87 103 PHE B CA 1
ATOM 3307 C C . PHE B 1 105 ? -36.902 -29.744 84.340 1.00 45.76 103 PHE B C 1
ATOM 3308 O O . PHE B 1 105 ? -37.676 -30.579 83.859 1.00 44.64 103 PHE B O 1
ATOM 3316 N N . LEU B 1 106 ? -37.338 -28.653 84.973 1.00 40.45 104 LEU B N 1
ATOM 3317 C CA . LEU B 1 106 ? -38.768 -28.445 85.177 1.00 44.49 104 LEU B CA 1
ATOM 3318 C C . LEU B 1 106 ? -39.491 -28.228 83.853 1.00 42.84 104 LEU B C 1
ATOM 3319 O O . LEU B 1 106 ? -40.571 -28.788 83.629 1.00 46.69 104 LEU B O 1
ATOM 3324 N N . GLN B 1 107 ? -38.908 -27.425 82.959 1.00 44.40 105 GLN B N 1
ATOM 3325 C CA . GLN B 1 107 ? -39.558 -27.158 81.681 1.00 38.60 105 GLN B CA 1
ATOM 3326 C C . GLN B 1 107 ? -39.608 -28.405 80.811 1.00 41.57 105 GLN B C 1
ATOM 3327 O O . GLN B 1 107 ? -40.625 -28.672 80.163 1.00 40.76 105 GLN B O 1
ATOM 3333 N N . VAL B 1 108 ? -38.520 -29.180 80.777 1.00 42.80 106 VAL B N 1
ATOM 3334 C CA . VAL B 1 108 ? -38.507 -30.385 79.953 1.00 38.05 106 VAL B CA 1
ATOM 3335 C C . VAL B 1 108 ? -39.484 -31.419 80.505 1.00 37.34 106 VAL B C 1
ATOM 3336 O O . VAL B 1 108 ? -40.214 -32.069 79.746 1.00 34.98 106 VAL B O 1
ATOM 3340 N N . LYS B 1 109 ? -39.523 -31.585 81.829 1.00 38.31 107 LYS B N 1
ATOM 3341 C CA . LYS B 1 109 ? -40.474 -32.520 82.426 1.00 42.94 107 LYS B CA 1
ATOM 3342 C C . LYS B 1 109 ? -41.907 -32.091 82.149 1.00 44.73 107 LYS B C 1
ATOM 3343 O O . LYS B 1 109 ? -42.775 -32.928 81.867 1.00 40.93 107 LYS B O 1
ATOM 3349 N N . GLU B 1 110 ? -42.171 -30.786 82.220 1.00 47.75 108 GLU B N 1
ATOM 3350 C CA . GLU B 1 110 ? -43.506 -30.290 81.911 1.00 45.06 108 GLU B CA 1
ATOM 3351 C C . GLU B 1 110 ? -43.905 -30.647 80.485 1.00 43.63 108 GLU B C 1
ATOM 3352 O O . GLU B 1 110 ? -45.037 -31.075 80.241 1.00 47.04 108 GLU B O 1
ATOM 3358 N N . ALA B 1 111 ? -42.979 -30.510 79.533 1.00 40.36 109 ALA B N 1
ATOM 3359 C CA . ALA B 1 111 ? -43.284 -30.872 78.150 1.00 41.16 109 ALA B CA 1
ATOM 3360 C C . ALA B 1 111 ? -43.588 -32.360 78.024 1.00 46.95 109 ALA B C 1
ATOM 3361 O O . ALA B 1 111 ? -44.556 -32.753 77.362 1.00 52.06 109 ALA B O 1
ATOM 3363 N N . ILE B 1 112 ? -42.768 -33.205 78.656 1.00 41.12 110 ILE B N 1
ATOM 3364 C CA . ILE B 1 112 ? -42.978 -34.649 78.571 1.00 47.82 110 ILE B CA 1
ATOM 3365 C C . ILE B 1 112 ? -44.311 -35.039 79.200 1.00 41.81 110 ILE B C 1
ATOM 3366 O O . ILE B 1 112 ? -45.061 -35.851 78.645 1.00 45.10 110 ILE B O 1
ATOM 3371 N N . LEU B 1 113 ? -44.634 -34.457 80.359 1.00 45.99 111 LEU B N 1
ATOM 3372 C CA . LEU B 1 113 ? -45.861 -34.792 81.074 1.00 48.74 111 LEU B CA 1
ATOM 3373 C C . LEU B 1 113 ? -47.120 -34.239 80.411 1.00 54.63 111 LEU B C 1
ATOM 3374 O O . LEU B 1 113 ? -48.222 -34.644 80.793 1.00 54.26 111 LEU B O 1
ATOM 3379 N N . ASN B 1 114 ? -46.990 -33.322 79.449 1.00 46.11 112 ASN B N 1
ATOM 3380 C CA . ASN B 1 114 ? -48.124 -32.869 78.653 1.00 51.44 112 ASN B CA 1
ATOM 3381 C C . ASN B 1 114 ? -48.101 -33.437 77.239 1.00 48.85 112 ASN B C 1
ATOM 3382 O O . ASN B 1 114 ? -48.773 -32.903 76.353 1.00 48.88 112 ASN B O 1
ATOM 3387 N N . ASP B 1 115 ? -47.333 -34.508 77.025 1.00 43.23 113 ASP B N 1
ATOM 3388 C CA . ASP B 1 115 ? -47.298 -35.289 75.790 1.00 47.16 113 ASP B CA 1
ATOM 3389 C C . ASP B 1 115 ? -46.765 -34.509 74.588 1.00 47.62 113 ASP B C 1
ATOM 3390 O O . ASP B 1 115 ? -46.966 -34.924 73.442 1.00 45.46 113 ASP B O 1
ATOM 3395 N N . GLU B 1 116 ? -46.048 -33.406 74.818 1.00 45.67 114 GLU B N 1
ATOM 3396 C CA . GLU B 1 116 ? -45.448 -32.674 73.706 1.00 47.09 114 GLU B CA 1
ATOM 3397 C C . GLU B 1 116 ? -44.337 -33.470 73.029 1.00 50.44 114 GLU B C 1
ATOM 3398 O O . GLU B 1 116 ? -44.095 -33.297 71.827 1.00 52.58 114 GLU B O 1
ATOM 3404 N N . ILE B 1 117 ? -43.651 -34.332 73.776 1.00 47.54 115 ILE B N 1
ATOM 3405 C CA . ILE B 1 117 ? -42.533 -35.123 73.274 1.00 46.02 115 ILE B CA 1
ATOM 3406 C C . ILE B 1 117 ? -42.896 -36.599 73.371 1.00 53.06 115 ILE B C 1
ATOM 3407 O O . ILE B 1 117 ? -43.268 -37.080 74.447 1.00 53.07 115 ILE B O 1
ATOM 3412 N N . TYR B 1 118 ? -42.781 -37.314 72.254 1.00 42.40 116 TYR B N 1
ATOM 3413 C CA . TYR B 1 118 ? -43.029 -38.746 72.283 1.00 48.69 116 TYR B CA 1
ATOM 3414 C C . TYR B 1 118 ? -42.044 -39.415 73.225 1.00 58.18 116 TYR B C 1
ATOM 3415 O O . TYR B 1 118 ? -40.836 -39.161 73.160 1.00 48.48 116 TYR B O 1
ATOM 3424 N N . CYS B 1 119 ? -42.562 -40.269 74.107 1.00 43.30 117 CYS B N 1
ATOM 3425 C CA . CYS B 1 119 ? -41.741 -40.963 75.096 1.00 48.41 117 CYS B CA 1
ATOM 3426 C C . CYS B 1 119 ? -42.145 -42.430 75.131 1.00 53.95 117 CYS B C 1
ATOM 3427 O O . CYS B 1 119 ? -43.336 -42.737 75.349 1.00 57.73 117 CYS B O 1
ATOM 3430 N N . PRO B 1 120 ? -41.215 -43.358 74.908 1.00 59.32 118 PRO B N 1
ATOM 3431 C CA . PRO B 1 120 ? -41.531 -44.764 75.148 1.00 49.52 118 PRO B CA 1
ATOM 3432 C C . PRO B 1 120 ? -41.898 -44.989 76.570 1.00 52.43 118 PRO B C 1
ATOM 3433 O O . PRO B 1 120 ? -41.402 -44.304 77.501 1.00 48.75 118 PRO B O 1
ATOM 3437 N N . PRO B 1 121 ? -42.779 -45.960 76.859 1.00 55.88 119 PRO B N 1
ATOM 3438 C CA . PRO B 1 121 ? -43.285 -46.135 78.229 1.00 53.62 119 PRO B CA 1
ATOM 3439 C C . PRO B 1 121 ? -42.203 -46.451 79.244 1.00 47.15 119 PRO B C 1
ATOM 3440 O O . PRO B 1 121 ? -42.222 -45.891 80.348 1.00 50.67 119 PRO B O 1
ATOM 3444 N N . GLU B 1 122 ? -41.256 -47.333 78.902 1.00 50.00 120 GLU B N 1
ATOM 3445 C CA . GLU B 1 122 ? -40.180 -47.661 79.836 1.00 58.08 120 GLU B CA 1
ATOM 3446 C C . GLU B 1 122 ? -39.289 -46.455 80.090 1.00 50.43 120 GLU B C 1
ATOM 3447 O O . GLU B 1 122 ? -38.854 -46.221 81.225 1.00 54.64 120 GLU B O 1
ATOM 3453 N N . THR B 1 123 ? -38.992 -45.685 79.045 1.00 54.24 121 THR B N 1
ATOM 3454 C CA . THR B 1 123 ? -38.286 -44.428 79.257 1.00 42.38 121 THR B CA 1
ATOM 3455 C C . THR B 1 123 ? -39.100 -43.503 80.156 1.00 48.63 121 THR B C 1
ATOM 3456 O O . THR B 1 123 ? -38.550 -42.852 81.054 1.00 42.68 121 THR B O 1
ATOM 3460 N N . ALA B 1 124 ? -40.427 -43.485 79.971 1.00 44.43 122 ALA B N 1
ATOM 3461 C CA . ALA B 1 124 ? -41.286 -42.646 80.804 1.00 44.00 122 ALA B CA 1
ATOM 3462 C C . ALA B 1 124 ? -41.204 -43.034 82.276 1.00 49.43 122 ALA B C 1
ATOM 3463 O O . ALA B 1 124 ? -41.184 -42.159 83.150 1.00 49.13 122 ALA B O 1
ATOM 3465 N N . VAL B 1 125 ? -41.158 -44.337 82.580 1.00 49.78 123 VAL B N 1
ATOM 3466 C CA . VAL B 1 125 ? -41.072 -44.734 83.984 1.00 50.53 123 VAL B CA 1
ATOM 3467 C C . VAL B 1 125 ? -39.681 -44.423 84.533 1.00 47.81 123 VAL B C 1
ATOM 3468 O O . VAL B 1 125 ? -39.543 -43.911 85.651 1.00 48.25 123 VAL B O 1
ATOM 3472 N N . LEU B 1 126 ? -38.634 -44.655 83.735 1.00 46.17 124 LEU B N 1
ATOM 3473 C CA . LEU B 1 126 ? -37.287 -44.292 84.174 1.00 52.38 124 LEU B CA 1
ATOM 3474 C C . LEU B 1 126 ? -37.181 -42.798 84.461 1.00 50.94 124 LEU B C 1
ATOM 3475 O O . LEU B 1 126 ? -36.592 -42.390 85.471 1.00 48.58 124 LEU B O 1
ATOM 3480 N N . LEU B 1 127 ? -37.749 -41.966 83.586 1.00 52.04 125 LEU B N 1
ATOM 3481 C CA . LEU B 1 127 ? -37.735 -40.524 83.816 1.00 53.00 125 LEU B CA 1
ATOM 3482 C C . LEU B 1 127 ? -38.433 -40.175 85.127 1.00 48.16 125 LEU B C 1
ATOM 3483 O O . LEU B 1 127 ? -37.902 -39.414 85.945 1.00 49.35 125 LEU B O 1
ATOM 3488 N N . ALA B 1 128 ? -39.624 -40.742 85.351 1.00 44.38 126 ALA B N 1
ATOM 3489 C CA . ALA B 1 128 ? -40.363 -40.445 86.575 1.00 48.34 126 ALA B CA 1
ATOM 3490 C C . ALA B 1 128 ? -39.583 -40.856 87.818 1.00 50.64 126 ALA B C 1
ATOM 3491 O O . ALA B 1 128 ? -39.670 -40.188 88.855 1.00 53.87 126 ALA B O 1
ATOM 3493 N N . SER B 1 129 ? -38.801 -41.934 87.733 1.00 48.21 127 SER B N 1
ATOM 3494 C CA . SER B 1 129 ? -37.995 -42.339 88.881 1.00 47.75 127 SER B CA 1
ATOM 3495 C C . SER B 1 129 ? -36.965 -41.275 89.237 1.00 56.78 127 SER B C 1
ATOM 3496 O O . SER B 1 129 ? -36.744 -40.984 90.419 1.00 62.26 127 SER B O 1
ATOM 3499 N N . TYR B 1 130 ? -36.328 -40.676 88.233 1.00 56.21 128 TYR B N 1
ATOM 3500 C CA . TYR B 1 130 ? -35.371 -39.623 88.542 1.00 50.51 128 TYR B CA 1
ATOM 3501 C C . TYR B 1 130 ? -36.070 -38.391 89.095 1.00 54.04 128 TYR B C 1
ATOM 3502 O O . TYR B 1 130 ? -35.519 -37.704 89.961 1.00 55.40 128 TYR B O 1
ATOM 3511 N N . ALA B 1 131 ? -37.292 -38.115 88.632 1.00 54.31 129 ALA B N 1
ATOM 3512 C CA . ALA B 1 131 ? -38.054 -36.999 89.187 1.00 60.39 129 ALA B CA 1
ATOM 3513 C C . ALA B 1 131 ? -38.433 -37.261 90.642 1.00 63.75 129 ALA B C 1
ATOM 3514 O O . ALA B 1 131 ? -38.448 -36.331 91.461 1.00 60.29 129 ALA B O 1
ATOM 3516 N N . VAL B 1 132 ? -38.735 -38.520 90.982 1.00 62.93 130 VAL B N 1
ATOM 3517 C CA . VAL B 1 132 ? -39.084 -38.868 92.359 1.00 56.91 130 VAL B CA 1
ATOM 3518 C C . VAL B 1 132 ? -37.867 -38.734 93.269 1.00 68.69 130 VAL B C 1
ATOM 3519 O O . VAL B 1 132 ? -37.952 -38.167 94.365 1.00 69.02 130 VAL B O 1
ATOM 3523 N N . GLN B 1 133 ? -36.717 -39.257 92.831 1.00 65.89 131 GLN B N 1
ATOM 3524 C CA . GLN B 1 133 ? -35.487 -39.085 93.601 1.00 65.41 131 GLN B CA 1
ATOM 3525 C C . GLN B 1 133 ? -35.149 -37.613 93.796 1.00 74.13 131 GLN B C 1
ATOM 3526 O O . GLN B 1 133 ? -34.549 -37.242 94.813 1.00 71.33 131 GLN B O 1
ATOM 3532 N N . ALA B 1 134 ? -35.530 -36.761 92.840 1.00 72.92 132 ALA B N 1
ATOM 3533 C CA . ALA B 1 134 ? -35.280 -35.331 92.977 1.00 66.56 132 ALA B CA 1
ATOM 3534 C C . ALA B 1 134 ? -36.189 -34.715 94.032 1.00 69.63 132 ALA B C 1
ATOM 3535 O O . ALA B 1 134 ? -35.715 -34.045 94.958 1.00 72.15 132 ALA B O 1
ATOM 3537 N N . LYS B 1 135 ? -37.499 -34.933 93.910 1.00 72.59 133 LYS B N 1
ATOM 3538 C CA . LYS B 1 135 ? -38.469 -34.323 94.814 1.00 75.82 133 LYS B CA 1
ATOM 3539 C C . LYS B 1 135 ? -38.271 -34.790 96.251 1.00 77.71 133 LYS B C 1
ATOM 3540 O O . LYS B 1 135 ? -37.901 -33.996 97.123 1.00 75.77 133 LYS B O 1
ATOM 3546 N N . TYR B 1 136 ? -38.518 -36.078 96.502 1.00 74.71 134 TYR B N 1
ATOM 3547 C CA . TYR B 1 136 ? -38.425 -36.614 97.856 1.00 80.32 134 TYR B CA 1
ATOM 3548 C C . TYR B 1 136 ? -36.973 -36.799 98.289 1.00 81.96 134 TYR B C 1
ATOM 3549 O O . TYR B 1 136 ? -36.512 -36.162 99.242 1.00 90.86 134 TYR B O 1
ATOM 3558 N N . GLY B 1 137 ? -36.239 -37.662 97.599 1.00 75.84 135 GLY B N 1
ATOM 3559 C CA . GLY B 1 137 ? -34.906 -38.019 98.031 1.00 73.97 135 GLY B CA 1
ATOM 3560 C C . GLY B 1 137 ? -34.733 -39.517 97.889 1.00 74.60 135 GLY B C 1
ATOM 3561 O O . GLY B 1 137 ? -35.409 -40.136 97.071 1.00 75.60 135 GLY B O 1
ATOM 3562 N N . ASP B 1 138 ? -33.845 -40.094 98.692 1.00 80.50 136 ASP B N 1
ATOM 3563 C CA . ASP B 1 138 ? -33.631 -41.532 98.642 1.00 79.99 136 ASP B CA 1
ATOM 3564 C C . ASP B 1 138 ? -34.834 -42.275 99.193 1.00 85.97 136 ASP B C 1
ATOM 3565 O O . ASP B 1 138 ? -35.458 -41.851 100.173 1.00 83.14 136 ASP B O 1
ATOM 3570 N N . TYR B 1 139 ? -35.154 -43.393 98.551 1.00 88.55 137 TYR B N 1
ATOM 3571 C CA . TYR B 1 139 ? -36.267 -44.202 99.010 1.00 88.39 137 TYR B CA 1
ATOM 3572 C C . TYR B 1 139 ? -36.001 -44.686 100.422 1.00 95.84 137 TYR B C 1
ATOM 3573 O O . TYR B 1 139 ? -34.883 -45.084 100.768 1.00 89.90 137 TYR B O 1
ATOM 3582 N N . ASN B 1 140 ? -37.038 -44.651 101.234 1.00 98.96 138 ASN B N 1
ATOM 3583 C CA . ASN B 1 140 ? -36.941 -45.098 102.616 1.00 98.75 138 ASN B CA 1
ATOM 3584 C C . ASN B 1 140 ? -38.265 -45.772 102.962 1.00 99.56 138 ASN B C 1
ATOM 3585 O O . ASN B 1 140 ? -39.276 -45.094 103.160 1.00 93.49 138 ASN B O 1
ATOM 3590 N N . LYS B 1 141 ? -38.238 -47.110 103.060 1.00 99.78 139 LYS B N 1
ATOM 3591 C CA . LYS B 1 141 ? -39.444 -47.889 103.329 1.00 96.12 139 LYS B CA 1
ATOM 3592 C C . LYS B 1 141 ? -40.153 -47.445 104.615 1.00 95.58 139 LYS B C 1
ATOM 3593 O O . LYS B 1 141 ? -41.373 -47.584 104.730 1.00 98.25 139 LYS B O 1
ATOM 3599 N N . GLU B 1 142 ? -39.421 -46.914 105.593 1.00 96.18 140 GLU B N 1
ATOM 3600 C CA . GLU B 1 142 ? -40.061 -46.254 106.743 1.00 95.88 140 GLU B CA 1
ATOM 3601 C C . GLU B 1 142 ? -40.989 -45.128 106.302 1.00 100.47 140 GLU B C 1
ATOM 3602 O O . GLU B 1 142 ? -42.193 -45.148 106.595 1.00 101.71 140 GLU B O 1
ATOM 3608 N N . ILE B 1 143 ? -40.459 -44.156 105.553 1.00 101.67 141 ILE B N 1
ATOM 3609 C CA . ILE B 1 143 ? -41.213 -42.944 105.254 1.00 98.65 141 ILE B CA 1
ATOM 3610 C C . ILE B 1 143 ? -42.158 -43.142 104.068 1.00 94.83 141 ILE B C 1
ATOM 3611 O O . ILE B 1 143 ? -43.258 -42.579 104.034 1.00 94.49 141 ILE B O 1
ATOM 3616 N N . HIS B 1 144 ? -41.737 -43.935 103.088 1.00 97.37 142 HIS B N 1
ATOM 3617 C CA . HIS B 1 144 ? -42.456 -44.139 101.833 1.00 93.33 142 HIS B CA 1
ATOM 3618 C C . HIS B 1 144 ? -43.058 -45.541 101.854 1.00 95.29 142 HIS B C 1
ATOM 3619 O O . HIS B 1 144 ? -42.548 -46.469 101.223 1.00 96.96 142 HIS B O 1
ATOM 3626 N N . LYS B 1 145 ? -44.133 -45.701 102.615 1.00 96.66 143 LYS B N 1
ATOM 3627 C CA . LYS B 1 145 ? -44.908 -46.908 102.395 1.00 99.87 143 LYS B CA 1
ATOM 3628 C C . LYS B 1 145 ? -45.741 -46.635 101.147 1.00 97.88 143 LYS B C 1
ATOM 3629 O O . LYS B 1 145 ? -45.873 -45.482 100.731 1.00 99.00 143 LYS B O 1
ATOM 3635 N N . PRO B 1 146 ? -46.287 -47.701 100.513 1.00 100.77 144 PRO B N 1
ATOM 3636 C CA . PRO B 1 146 ? -47.104 -47.526 99.300 1.00 93.71 144 PRO B CA 1
ATOM 3637 C C . PRO B 1 146 ? -48.214 -46.481 99.372 1.00 99.42 144 PRO B C 1
ATOM 3638 O O . PRO B 1 146 ? -48.840 -46.274 100.416 1.00 97.69 144 PRO B O 1
ATOM 3642 N N . GLY B 1 147 ? -48.467 -45.826 98.236 1.00 97.30 145 GLY B N 1
ATOM 3643 C CA . GLY B 1 147 ? -49.355 -44.686 98.180 1.00 91.88 145 GLY B CA 1
ATOM 3644 C C . GLY B 1 147 ? -48.663 -43.348 98.318 1.00 89.99 145 GLY B C 1
ATOM 3645 O O . GLY B 1 147 ? -49.328 -42.309 98.197 1.00 86.23 145 GLY B O 1
ATOM 3646 N N . TYR B 1 148 ? -47.351 -43.337 98.568 1.00 86.85 146 TYR B N 1
ATOM 3647 C CA . TYR B 1 148 ? -46.633 -42.079 98.726 1.00 83.52 146 TYR B CA 1
ATOM 3648 C C . TYR B 1 148 ? -46.454 -41.347 97.402 1.00 80.49 146 TYR B C 1
ATOM 3649 O O . TYR B 1 148 ? -46.187 -40.142 97.407 1.00 82.06 146 TYR B O 1
ATOM 3658 N N . LEU B 1 149 ? -46.615 -42.041 96.276 1.00 77.16 147 LEU B N 1
ATOM 3659 C CA . LEU B 1 149 ? -46.602 -41.425 94.958 1.00 82.62 147 LEU B CA 1
ATOM 3660 C C . LEU B 1 149 ? -48.006 -41.196 94.402 1.00 86.57 147 LEU B C 1
ATOM 3661 O O . LEU B 1 149 ? -48.144 -40.855 93.222 1.00 87.50 147 LEU B O 1
ATOM 3666 N N . ALA B 1 150 ? -49.049 -41.357 95.229 1.00 89.57 148 ALA B N 1
ATOM 3667 C CA . ALA B 1 150 ? -50.419 -41.384 94.720 1.00 80.01 148 ALA B CA 1
ATOM 3668 C C . ALA B 1 150 ? -50.897 -40.021 94.225 1.00 75.18 148 ALA B C 1
ATOM 3669 O O . ALA B 1 150 ? -51.703 -39.958 93.292 1.00 78.54 148 ALA B O 1
ATOM 3671 N N . ASN B 1 151 ? -50.434 -38.930 94.834 1.00 80.19 149 ASN B N 1
ATOM 3672 C CA . ASN B 1 151 ? -50.844 -37.585 94.439 1.00 84.88 149 ASN B CA 1
ATOM 3673 C C . ASN B 1 151 ? -49.944 -36.989 93.362 1.00 86.37 149 ASN B C 1
ATOM 3674 O O . ASN B 1 151 ? -50.214 -35.880 92.888 1.00 86.32 149 ASN B O 1
ATOM 3679 N N . ASP B 1 152 ? -48.892 -37.686 92.954 1.00 83.19 150 ASP B N 1
ATOM 3680 C CA . ASP B 1 152 ? -47.927 -37.102 92.034 1.00 77.24 150 ASP B CA 1
ATOM 3681 C C . ASP B 1 152 ? -48.346 -37.319 90.585 1.00 74.90 150 ASP B C 1
ATOM 3682 O O . ASP B 1 152 ? -48.837 -38.390 90.210 1.00 74.85 150 ASP B O 1
ATOM 3687 N N . ARG B 1 153 ? -48.160 -36.275 89.780 1.00 67.87 151 ARG B N 1
ATOM 3688 C CA . ARG B 1 153 ? -48.305 -36.365 88.333 1.00 56.71 151 ARG B CA 1
ATOM 3689 C C . ARG B 1 153 ? -46.997 -36.937 87.779 1.00 65.72 151 ARG B C 1
ATOM 3690 O O . ARG B 1 153 ? -45.993 -36.240 87.693 1.00 60.43 151 ARG B O 1
ATOM 3698 N N . LEU B 1 154 ? -47.009 -38.219 87.400 1.00 59.70 152 LEU B N 1
ATOM 3699 C CA . LEU B 1 154 ? -45.763 -38.933 87.135 1.00 56.25 152 LEU B CA 1
ATOM 3700 C C . LEU B 1 154 ? -45.533 -39.287 85.680 1.00 53.52 152 LEU B C 1
ATOM 3701 O O . LEU B 1 154 ? -44.381 -39.395 85.270 1.00 56.21 152 LEU B O 1
ATOM 3706 N N . LEU B 1 155 ? -46.581 -39.481 84.893 1.00 49.38 153 LEU B N 1
ATOM 3707 C CA . LEU B 1 155 ? -46.443 -40.019 83.551 1.00 52.72 153 LEU B CA 1
ATOM 3708 C C . LEU B 1 155 ? -47.240 -39.193 82.556 1.00 53.79 153 LEU B C 1
ATOM 3709 O O . LEU B 1 155 ? -48.217 -38.530 82.924 1.00 54.59 153 LEU B O 1
ATOM 3714 N N . PRO B 1 156 ? -46.836 -39.199 81.284 1.00 52.68 154 PRO B N 1
ATOM 3715 C CA . PRO B 1 156 ? -47.655 -38.560 80.252 1.00 60.34 154 PRO B CA 1
ATOM 3716 C C . PRO B 1 156 ? -48.906 -39.376 79.987 1.00 63.97 154 PRO B C 1
ATOM 3717 O O . PRO B 1 156 ? -48.912 -40.605 80.099 1.00 59.13 154 PRO B O 1
ATOM 3721 N N . GLN B 1 157 ? -49.973 -38.669 79.618 1.00 55.32 155 GLN B N 1
ATOM 3722 C CA . GLN B 1 157 ? -51.267 -39.325 79.472 1.00 66.95 155 GLN B CA 1
ATOM 3723 C C . GLN B 1 157 ? -51.244 -40.372 78.366 1.00 64.16 155 GLN B C 1
ATOM 3724 O O . GLN B 1 157 ? -51.865 -41.431 78.499 1.00 65.39 155 GLN B O 1
ATOM 3730 N N . ARG B 1 158 ? -50.526 -40.108 77.270 1.00 56.63 156 ARG B N 1
ATOM 3731 C CA . ARG B 1 158 ? -50.567 -41.053 76.154 1.00 67.21 156 ARG B CA 1
ATOM 3732 C C . ARG B 1 158 ? -49.793 -42.321 76.480 1.00 69.41 156 ARG B C 1
ATOM 3733 O O . ARG B 1 158 ? -50.041 -43.372 75.876 1.00 70.04 156 ARG B O 1
ATOM 3741 N N . VAL B 1 159 ? -48.862 -42.251 77.433 1.00 64.35 157 VAL B N 1
ATOM 3742 C CA . VAL B 1 159 ? -48.279 -43.469 77.982 1.00 67.53 157 VAL B CA 1
ATOM 3743 C C . VAL B 1 159 ? -49.333 -44.256 78.757 1.00 70.97 157 VAL B C 1
ATOM 3744 O O . VAL B 1 159 ? -49.406 -45.488 78.659 1.00 66.08 157 VAL B O 1
ATOM 3748 N N . LEU B 1 160 ? -50.180 -43.563 79.523 1.00 70.25 158 LEU B N 1
ATOM 3749 C CA . LEU B 1 160 ? -51.241 -44.251 80.249 1.00 70.47 158 LEU B CA 1
ATOM 3750 C C . LEU B 1 160 ? -52.347 -44.730 79.324 1.00 77.57 158 LEU B C 1
ATOM 3751 O O . LEU B 1 160 ? -53.063 -45.675 79.671 1.00 80.13 158 LEU B O 1
ATOM 3756 N N . GLU B 1 161 ? -52.491 -44.117 78.151 1.00 80.33 159 GLU B N 1
ATOM 3757 C CA . GLU B 1 161 ? -53.583 -44.458 77.252 1.00 77.44 159 GLU B CA 1
ATOM 3758 C C . GLU B 1 161 ? -53.391 -45.784 76.532 1.00 85.01 159 GLU B C 1
ATOM 3759 O O . GLU B 1 161 ? -54.225 -46.146 75.701 1.00 90.87 159 GLU B O 1
ATOM 3765 N N . GLN B 1 162 ? -52.306 -46.512 76.800 1.00 81.87 160 GLN B N 1
ATOM 3766 C CA . GLN B 1 162 ? -52.305 -47.963 76.661 1.00 83.89 160 GLN B CA 1
ATOM 3767 C C . GLN B 1 162 ? -52.488 -48.485 78.081 1.00 92.22 160 GLN B C 1
ATOM 3768 O O . GLN B 1 162 ? -51.640 -48.271 78.946 1.00 97.12 160 GLN B O 1
ATOM 3774 N N . HIS B 1 163 ? -53.642 -49.098 78.347 1.00 97.66 161 HIS B N 1
ATOM 3775 C CA . HIS B 1 163 ? -53.972 -49.499 79.713 1.00 95.29 161 HIS B CA 1
ATOM 3776 C C . HIS B 1 163 ? -53.409 -50.874 80.022 1.00 92.98 161 HIS B C 1
ATOM 3777 O O . HIS B 1 163 ? -54.138 -51.755 80.485 1.00 89.62 161 HIS B O 1
ATOM 3784 N N . LYS B 1 164 ? -52.113 -51.073 79.784 1.00 92.38 162 LYS B N 1
ATOM 3785 C CA . LYS B 1 164 ? -51.495 -52.336 80.188 1.00 97.43 162 LYS B CA 1
ATOM 3786 C C . LYS B 1 164 ? -51.134 -52.360 81.663 1.00 99.34 162 LYS B C 1
ATOM 3787 O O . LYS B 1 164 ? -50.627 -53.382 82.150 1.00 109.92 162 LYS B O 1
ATOM 3793 N N . LEU B 1 165 ? -51.404 -51.278 82.390 1.00 88.53 163 LEU B N 1
ATOM 3794 C CA . LEU B 1 165 ? -51.047 -51.173 83.792 1.00 85.00 163 LEU B CA 1
ATOM 3795 C C . LEU B 1 165 ? -52.213 -50.555 84.537 1.00 77.47 163 LEU B C 1
ATOM 3796 O O . LEU B 1 165 ? -53.215 -50.147 83.938 1.00 86.87 163 LEU B O 1
ATOM 3801 N N . THR B 1 166 ? -52.085 -50.493 85.854 1.00 79.21 164 THR B N 1
ATOM 3802 C CA . THR B 1 166 ? -52.991 -49.759 86.719 1.00 72.69 164 THR B CA 1
ATOM 3803 C C . THR B 1 166 ? -52.229 -48.625 87.397 1.00 74.84 164 THR B C 1
ATOM 3804 O O . THR B 1 166 ? -50.998 -48.605 87.422 1.00 77.48 164 THR B O 1
ATOM 3808 N N . LYS B 1 167 ? -52.982 -47.683 87.985 1.00 64.93 165 LYS B N 1
ATOM 3809 C CA . LYS B 1 167 ? -52.346 -46.506 88.578 1.00 76.87 165 LYS B CA 1
ATOM 3810 C C . LYS B 1 167 ? -51.373 -46.883 89.688 1.00 83.46 165 LYS B C 1
ATOM 3811 O O . LYS B 1 167 ? -50.345 -46.216 89.868 1.00 81.35 165 LYS B O 1
ATOM 3817 N N . GLU B 1 168 ? -51.664 -47.943 90.442 1.00 84.49 166 GLU B N 1
ATOM 3818 C CA . GLU B 1 168 ? -50.717 -48.424 91.439 1.00 80.02 166 GLU B CA 1
ATOM 3819 C C . GLU B 1 168 ? -49.663 -49.337 90.839 1.00 79.93 166 GLU B C 1
ATOM 3820 O O . GLU B 1 168 ? -48.525 -49.349 91.320 1.00 83.59 166 GLU B O 1
ATOM 3826 N N . GLN B 1 169 ? -50.015 -50.097 89.800 1.00 77.65 167 GLN B N 1
ATOM 3827 C CA . GLN B 1 169 ? -49.011 -50.878 89.087 1.00 79.38 167 GLN B CA 1
ATOM 3828 C C . GLN B 1 169 ? -47.938 -49.973 88.484 1.00 78.00 167 GLN B C 1
ATOM 3829 O O . GLN B 1 169 ? -46.748 -50.309 88.513 1.00 73.64 167 GLN B O 1
ATOM 3835 N N . TRP B 1 170 ? -48.340 -48.826 87.924 1.00 75.27 168 TRP B N 1
ATOM 3836 C CA . TRP B 1 170 ? -47.365 -47.827 87.489 1.00 75.25 168 TRP B CA 1
ATOM 3837 C C . TRP B 1 170 ? -46.569 -47.297 88.677 1.00 71.67 168 TRP B C 1
ATOM 3838 O O . TRP B 1 170 ? -45.333 -47.251 88.643 1.00 73.65 168 TRP B O 1
ATOM 3849 N N . GLU B 1 171 ? -47.269 -46.879 89.737 1.00 69.97 169 GLU B N 1
ATOM 3850 C CA . GLU B 1 171 ? -46.591 -46.381 90.930 1.00 69.25 169 GLU B CA 1
ATOM 3851 C C . GLU B 1 171 ? -45.649 -47.430 91.503 1.00 78.60 169 GLU B C 1
ATOM 3852 O O . GLU B 1 171 ? -44.574 -47.096 92.014 1.00 73.81 169 GLU B O 1
ATOM 3858 N N . GLU B 1 172 ? -46.039 -48.704 91.432 1.00 79.05 170 GLU B N 1
ATOM 3859 C CA . GLU B 1 172 ? -45.140 -49.777 91.839 1.00 82.15 170 GLU B CA 1
ATOM 3860 C C . GLU B 1 172 ? -43.843 -49.718 91.048 1.00 75.92 170 GLU B C 1
ATOM 3861 O O . GLU B 1 172 ? -42.769 -49.474 91.610 1.00 79.79 170 GLU B O 1
ATOM 3867 N N . ARG B 1 173 ? -43.934 -49.901 89.727 1.00 75.40 171 ARG B N 1
ATOM 3868 C CA . ARG B 1 173 ? -42.738 -49.982 88.894 1.00 78.80 171 ARG B CA 1
ATOM 3869 C C . ARG B 1 173 ? -41.880 -48.723 88.994 1.00 68.30 171 ARG B C 1
ATOM 3870 O O . ARG B 1 173 ? -40.650 -48.806 88.898 1.00 73.97 171 ARG B O 1
ATOM 3878 N N . ILE B 1 174 ? -42.500 -47.557 89.191 1.00 71.47 172 ILE B N 1
ATOM 3879 C CA . ILE B 1 174 ? -41.732 -46.330 89.402 1.00 73.11 172 ILE B CA 1
ATOM 3880 C C . ILE B 1 174 ? -40.979 -46.397 90.726 1.00 73.82 172 ILE B C 1
ATOM 3881 O O . ILE B 1 174 ? -39.786 -46.083 90.800 1.00 66.19 172 ILE B O 1
ATOM 3886 N N . GLN B 1 175 ? -41.670 -46.809 91.793 1.00 78.90 173 GLN B N 1
ATOM 3887 C CA . GLN B 1 175 ? -41.035 -46.910 93.104 1.00 73.75 173 GLN B CA 1
ATOM 3888 C C . GLN B 1 175 ? -39.842 -47.861 93.083 1.00 76.23 173 GLN B C 1
ATOM 3889 O O . GLN B 1 175 ? -38.862 -47.640 93.806 1.00 72.82 173 GLN B O 1
ATOM 3895 N N . ASN B 1 176 ? -39.904 -48.914 92.259 1.00 69.12 174 ASN B N 1
ATOM 3896 C CA . ASN B 1 176 ? -38.797 -49.857 92.171 1.00 72.42 174 ASN B CA 1
ATOM 3897 C C . ASN B 1 176 ? -37.550 -49.187 91.597 1.00 73.88 174 ASN B C 1
ATOM 3898 O O . ASN B 1 176 ? -36.456 -49.302 92.157 1.00 71.70 174 ASN B O 1
ATOM 3903 N N . TRP B 1 177 ? -37.702 -48.467 90.482 1.00 74.07 175 TRP B N 1
ATOM 3904 C CA . TRP B 1 177 ? -36.579 -47.702 89.942 1.00 71.22 175 TRP B CA 1
ATOM 3905 C C . TRP B 1 177 ? -36.107 -46.634 90.921 1.00 64.81 175 TRP B C 1
ATOM 3906 O O . TRP B 1 177 ? -34.907 -46.345 90.993 1.00 63.54 175 TRP B O 1
ATOM 3917 N N . HIS B 1 178 ? -37.034 -46.036 91.675 1.00 65.53 176 HIS B N 1
ATOM 3918 C CA . HIS B 1 178 ? -36.663 -45.078 92.712 1.00 63.90 176 HIS B CA 1
ATOM 3919 C C . HIS B 1 178 ? -35.776 -45.716 93.774 1.00 70.18 176 HIS B C 1
ATOM 3920 O O . HIS B 1 178 ? -34.975 -45.023 94.412 1.00 67.27 176 HIS B O 1
ATOM 3927 N N . GLU B 1 179 ? -35.908 -47.029 93.978 1.00 75.51 177 GLU B N 1
ATOM 3928 C CA . GLU B 1 179 ? -35.108 -47.712 94.987 1.00 76.91 177 GLU B CA 1
ATOM 3929 C C . GLU B 1 179 ? -33.642 -47.805 94.586 1.00 69.92 177 GLU B C 1
ATOM 3930 O O . GLU B 1 179 ? -32.763 -47.734 95.451 1.00 75.15 177 GLU B O 1
ATOM 3936 N N . GLU B 1 180 ? -33.357 -47.964 93.291 1.00 71.26 178 GLU B N 1
ATOM 3937 C CA . GLU B 1 180 ? -31.973 -48.091 92.851 1.00 65.77 178 GLU B CA 1
ATOM 3938 C C . GLU B 1 180 ? -31.226 -46.763 92.840 1.00 72.50 178 GLU B C 1
ATOM 3939 O O . GLU B 1 180 ? -30.008 -46.764 92.623 1.00 76.48 178 GLU B O 1
ATOM 3945 N N . HIS B 1 181 ? -31.897 -45.642 93.108 1.00 68.12 179 HIS B N 1
ATOM 3946 C CA . HIS B 1 181 ? -31.272 -44.326 93.000 1.00 71.59 179 HIS B CA 1
ATOM 3947 C C . HIS B 1 181 ? -30.766 -43.785 94.330 1.00 75.36 179 HIS B C 1
ATOM 3948 O O . HIS B 1 181 ? -30.720 -42.567 94.499 1.00 78.64 179 HIS B O 1
ATOM 3955 N N . ARG B 1 182 ? -30.372 -44.651 95.270 1.00 75.81 180 ARG B N 1
ATOM 3956 C CA . ARG B 1 182 ? -30.134 -44.140 96.620 1.00 79.71 180 ARG B CA 1
ATOM 3957 C C . ARG B 1 182 ? -28.794 -43.440 96.754 1.00 82.19 180 ARG B C 1
ATOM 3958 O O . ARG B 1 182 ? -28.597 -42.663 97.709 1.00 85.26 180 ARG B O 1
ATOM 3966 N N . GLY B 1 183 ? -27.875 -43.617 95.804 1.00 84.72 181 GLY B N 1
ATOM 3967 C CA . GLY B 1 183 ? -26.658 -42.834 95.848 1.00 84.84 181 GLY B CA 1
ATOM 3968 C C . GLY B 1 183 ? -26.721 -41.564 95.021 1.00 86.38 181 GLY B C 1
ATOM 3969 O O . GLY B 1 183 ? -25.718 -41.189 94.406 1.00 81.63 181 GLY B O 1
ATOM 3970 N N . MET B 1 184 ? -27.867 -40.877 95.007 1.00 81.19 182 MET B N 1
ATOM 3971 C CA . MET B 1 184 ? -28.100 -39.788 94.060 1.00 74.19 182 MET B CA 1
ATOM 3972 C C . MET B 1 184 ? -28.559 -38.524 94.773 1.00 62.13 182 MET B C 1
ATOM 3973 O O . MET B 1 184 ? -29.605 -38.520 95.428 1.00 67.41 182 MET B O 1
ATOM 3978 N N . LEU B 1 185 ? -27.788 -37.449 94.620 1.00 64.71 183 LEU B N 1
ATOM 3979 C CA . LEU B 1 185 ? -28.222 -36.140 95.076 1.00 67.70 183 LEU B CA 1
ATOM 3980 C C . LEU B 1 185 ? -29.421 -35.674 94.258 1.00 65.21 183 LEU B C 1
ATOM 3981 O O . LEU B 1 185 ? -29.704 -36.188 93.172 1.00 67.58 183 LEU B O 1
ATOM 3986 N N . ARG B 1 186 ? -30.131 -34.682 94.795 1.00 62.32 184 ARG B N 1
ATOM 3987 C CA . ARG B 1 186 ? -31.260 -34.114 94.070 1.00 67.19 184 ARG B CA 1
ATOM 3988 C C . ARG B 1 186 ? -30.805 -33.527 92.736 1.00 65.86 184 ARG B C 1
ATOM 3989 O O . ARG B 1 186 ? -31.394 -33.808 91.684 1.00 56.58 184 ARG B O 1
ATOM 3997 N N . GLU B 1 187 ? -29.726 -32.736 92.757 1.00 67.44 185 GLU B N 1
ATOM 3998 C CA . GLU B 1 187 ? -29.244 -32.095 91.536 1.00 54.89 185 GLU B CA 1
ATOM 3999 C C . GLU B 1 187 ? -28.764 -33.113 90.515 1.00 56.19 185 GLU B C 1
ATOM 4000 O O . GLU B 1 187 ? -28.855 -32.870 89.305 1.00 50.93 185 GLU B O 1
ATOM 4006 N N . ASP B 1 188 ? -28.250 -34.253 90.977 1.00 64.63 186 ASP B N 1
ATOM 4007 C CA . ASP B 1 188 ? -27.771 -35.277 90.060 1.00 61.27 186 ASP B CA 1
ATOM 4008 C C . ASP B 1 188 ? -28.915 -36.039 89.412 1.00 55.84 186 ASP B C 1
ATOM 4009 O O . ASP B 1 188 ? -28.802 -36.449 88.253 1.00 55.10 186 ASP B O 1
ATOM 4014 N N . SER B 1 189 ? -30.018 -36.242 90.133 1.00 60.06 187 SER B N 1
ATOM 4015 C CA . SER B 1 189 ? -31.153 -36.929 89.529 1.00 60.26 187 SER B CA 1
ATOM 4016 C C . SER B 1 189 ? -31.812 -36.079 88.449 1.00 54.65 187 SER B C 1
ATOM 4017 O O . SER B 1 189 ? -32.292 -36.621 87.448 1.00 50.70 187 SER B O 1
ATOM 4020 N N . MET B 1 190 ? -31.830 -34.752 88.620 1.00 49.53 188 MET B N 1
ATOM 4021 C CA . MET B 1 190 ? -32.364 -33.884 87.574 1.00 50.31 188 MET B CA 1
ATOM 4022 C C . MET B 1 190 ? -31.513 -33.936 86.312 1.00 52.72 188 MET B C 1
ATOM 4023 O O . MET B 1 190 ? -32.050 -33.872 85.199 1.00 49.27 188 MET B O 1
ATOM 4028 N N . MET B 1 191 ? -30.193 -34.060 86.461 1.00 52.16 189 MET B N 1
ATOM 4029 C CA . MET B 1 191 ? -29.326 -34.134 85.294 1.00 44.57 189 MET B CA 1
ATOM 4030 C C . MET B 1 191 ? -29.413 -35.498 84.615 1.00 45.83 189 MET B C 1
ATOM 4031 O O . MET B 1 191 ? -29.388 -35.578 83.380 1.00 44.34 189 MET B O 1
ATOM 4036 N N . GLU B 1 192 ? -29.514 -36.582 85.394 1.00 45.48 190 GLU B N 1
ATOM 4037 C CA . GLU B 1 192 ? -29.805 -37.879 84.789 1.00 48.88 190 GLU B CA 1
ATOM 4038 C C . GLU B 1 192 ? -31.111 -37.821 84.006 1.00 45.21 190 GLU B C 1
ATOM 4039 O O . GLU B 1 192 ? -31.224 -38.400 82.916 1.00 45.20 190 GLU B O 1
ATOM 4045 N N . TYR B 1 193 ? -32.107 -37.117 84.549 1.00 47.22 191 TYR B N 1
ATOM 4046 C CA . TYR B 1 193 ? -33.369 -36.933 83.844 1.00 44.44 191 TYR B CA 1
ATOM 4047 C C . TYR B 1 193 ? -33.137 -36.276 82.490 1.00 43.45 191 TYR B C 1
ATOM 4048 O O . TYR B 1 193 ? -33.555 -36.800 81.451 1.00 41.87 191 TYR B O 1
ATOM 4057 N N . LEU B 1 194 ? -32.445 -35.135 82.483 1.00 42.02 192 LEU B N 1
ATOM 4058 C CA . LEU B 1 194 ? -32.216 -34.416 81.233 1.00 40.47 192 LEU B CA 1
ATOM 4059 C C . LEU B 1 194 ? -31.412 -35.256 80.247 1.00 43.80 192 LEU B C 1
ATOM 4060 O O . LEU B 1 194 ? -31.697 -35.256 79.042 1.00 37.60 192 LEU B O 1
ATOM 4065 N N . LYS B 1 195 ? -30.402 -35.982 80.739 1.00 42.30 193 LYS B N 1
ATOM 4066 C CA . LYS B 1 195 ? -29.589 -36.809 79.854 1.00 42.14 193 LYS B CA 1
ATOM 4067 C C . LYS B 1 195 ? -30.444 -37.835 79.120 1.00 45.14 193 LYS B C 1
ATOM 4068 O O . LYS B 1 195 ? -30.260 -38.062 77.918 1.00 43.81 193 LYS B O 1
ATOM 4074 N N . ILE B 1 196 ? -31.405 -38.445 79.817 1.00 39.71 194 ILE B N 1
ATOM 4075 C CA . ILE B 1 196 ? -32.329 -39.354 79.145 1.00 47.14 194 ILE B CA 1
ATOM 4076 C C . ILE B 1 196 ? -33.226 -38.588 78.182 1.00 34.23 194 ILE B C 1
ATOM 4077 O O . ILE B 1 196 ? -33.424 -39.000 77.033 1.00 47.06 194 ILE B O 1
ATOM 4082 N N . ALA B 1 197 ? -33.774 -37.458 78.631 1.00 36.92 195 ALA B N 1
ATOM 4083 C CA . ALA B 1 197 ? -34.782 -36.759 77.834 1.00 33.80 195 ALA B CA 1
ATOM 4084 C C . ALA B 1 197 ? -34.193 -36.189 76.546 1.00 42.49 195 ALA B C 1
ATOM 4085 O O . ALA B 1 197 ? -34.870 -36.151 75.511 1.00 35.20 195 ALA B O 1
ATOM 4087 N N . GLN B 1 198 ? -32.936 -35.745 76.579 1.00 43.76 196 GLN B N 1
ATOM 4088 C CA . GLN B 1 198 ? -32.396 -35.071 75.403 1.00 41.40 196 GLN B CA 1
ATOM 4089 C C . GLN B 1 198 ? -32.160 -36.019 74.235 1.00 42.09 196 GLN B C 1
ATOM 4090 O O . GLN B 1 198 ? -31.979 -35.554 73.103 1.00 40.54 196 GLN B O 1
ATOM 4096 N N . ASP B 1 199 ? -32.190 -37.327 74.469 1.00 38.00 197 ASP B N 1
ATOM 4097 C CA . ASP B 1 199 ? -32.002 -38.292 73.393 1.00 43.65 197 ASP B CA 1
ATOM 4098 C C . ASP B 1 199 ? -33.311 -38.729 72.748 1.00 40.17 197 ASP B C 1
ATOM 4099 O O . ASP B 1 199 ? -33.276 -39.444 71.739 1.00 45.07 197 ASP B O 1
ATOM 4104 N N . LEU B 1 200 ? -34.453 -38.318 73.295 1.00 39.50 198 LEU B N 1
ATOM 4105 C CA . LEU B 1 200 ? -35.726 -38.571 72.634 1.00 38.27 198 LEU B CA 1
ATOM 4106 C C . LEU B 1 200 ? -35.776 -37.850 71.290 1.00 43.65 198 LEU B C 1
ATOM 4107 O O . LEU B 1 200 ? -35.261 -36.736 71.143 1.00 44.93 198 LEU B O 1
ATOM 4112 N N . GLU B 1 201 ? -36.408 -38.495 70.303 1.00 35.88 199 GLU B N 1
ATOM 4113 C CA . GLU B 1 201 ? -36.338 -38.017 68.925 1.00 48.21 199 GLU B CA 1
ATOM 4114 C C . GLU B 1 201 ? -36.971 -36.640 68.767 1.00 48.74 199 GLU B C 1
ATOM 4115 O O . GLU B 1 201 ? -36.503 -35.822 67.963 1.00 44.72 199 GLU B O 1
ATOM 4121 N N . MET B 1 202 ? -38.045 -36.371 69.503 1.00 34.50 200 MET B N 1
ATOM 4122 C CA . MET B 1 202 ? -38.757 -35.106 69.389 1.00 44.83 200 MET B CA 1
ATOM 4123 C C . MET B 1 202 ? -38.192 -34.009 70.290 1.00 45.88 200 MET B C 1
ATOM 4124 O O . MET B 1 202 ? -38.676 -32.874 70.231 1.00 37.40 200 MET B O 1
ATOM 4129 N N . TYR B 1 203 ? -37.192 -34.316 71.118 1.00 41.93 201 TYR B N 1
ATOM 4130 C CA . TYR B 1 203 ? -36.696 -33.361 72.102 1.00 34.08 201 TYR B CA 1
ATOM 4131 C C . TYR B 1 203 ? -36.012 -32.188 71.416 1.00 38.76 201 TYR B C 1
ATOM 4132 O O . TYR B 1 203 ? -35.237 -32.371 70.474 1.00 33.51 201 TYR B O 1
ATOM 4141 N N . GLY B 1 204 ? -36.281 -30.980 71.910 1.00 35.72 202 GLY B N 1
ATOM 4142 C CA . GLY B 1 204 ? -35.616 -29.796 71.376 1.00 34.89 202 GLY B CA 1
ATOM 4143 C C . GLY B 1 204 ? -35.966 -29.476 69.939 1.00 35.97 202 GLY B C 1
ATOM 4144 O O . GLY B 1 204 ? -35.206 -28.774 69.270 1.00 33.59 202 GLY B O 1
ATOM 4145 N N . VAL B 1 205 ? -37.100 -29.961 69.438 1.00 32.93 203 VAL B N 1
ATOM 4146 C CA . VAL B 1 205 ? -37.528 -29.653 68.078 1.00 35.45 203 VAL B CA 1
ATOM 4147 C C . VAL B 1 205 ? -38.727 -28.713 68.138 1.00 34.26 203 VAL B C 1
ATOM 4148 O O . VAL B 1 205 ? -39.689 -28.972 68.870 1.00 33.10 203 VAL B O 1
ATOM 4152 N N . ASN B 1 206 ? -38.651 -27.606 67.393 1.00 33.02 204 ASN B N 1
ATOM 4153 C CA . ASN B 1 206 ? -39.784 -26.706 67.188 1.00 33.14 204 ASN B CA 1
ATOM 4154 C C . ASN B 1 206 ? -40.502 -27.112 65.909 1.00 29.28 204 ASN B C 1
ATOM 4155 O O . ASN B 1 206 ? -39.941 -26.991 64.815 1.00 31.42 204 ASN B O 1
ATOM 4160 N N . TYR B 1 207 ? -41.752 -27.563 66.035 1.00 31.04 205 TYR B N 1
ATOM 4161 C CA . TYR B 1 207 ? -42.519 -28.094 64.912 1.00 38.34 205 TYR B CA 1
ATOM 4162 C C . TYR B 1 207 ? -43.504 -27.058 64.386 1.00 31.81 205 TYR B C 1
ATOM 4163 O O . TYR B 1 207 ? -44.165 -26.373 65.165 1.00 35.12 205 TYR B O 1
ATOM 4172 N N . PHE B 1 208 ? -43.651 -27.007 63.062 1.00 33.89 206 PHE B N 1
ATOM 4173 C CA . PHE B 1 208 ? -44.567 -26.082 62.408 1.00 33.43 206 PHE B CA 1
ATOM 4174 C C . PHE B 1 208 ? -45.257 -26.795 61.258 1.00 40.84 206 PHE B C 1
ATOM 4175 O O . PHE B 1 208 ? -44.591 -27.431 60.433 1.00 34.01 206 PHE B O 1
ATOM 4183 N N . GLU B 1 209 ? -46.587 -26.670 61.204 1.00 35.78 207 GLU B N 1
ATOM 4184 C CA . GLU B 1 209 ? -47.378 -27.218 60.107 1.00 40.89 207 GLU B CA 1
ATOM 4185 C C . GLU B 1 209 ? -47.185 -26.388 58.848 1.00 36.32 207 GLU B C 1
ATOM 4186 O O . GLU B 1 209 ? -47.361 -25.167 58.862 1.00 37.82 207 GLU B O 1
ATOM 4192 N N . ILE B 1 210 ? -46.879 -27.063 57.748 1.00 34.46 208 ILE B N 1
ATOM 4193 C CA . ILE B 1 210 ? -46.483 -26.440 56.496 1.00 40.28 208 ILE B CA 1
ATOM 4194 C C . ILE B 1 210 ? -47.025 -27.286 55.349 1.00 41.84 208 ILE B C 1
ATOM 4195 O O . ILE B 1 210 ? -47.575 -28.375 55.550 1.00 37.11 208 ILE B O 1
ATOM 4200 N N . LYS B 1 211 ? -46.831 -26.789 54.130 1.00 37.56 209 LYS B N 1
ATOM 4201 C CA . LYS B 1 211 ? -47.196 -27.514 52.924 1.00 42.83 209 LYS B CA 1
ATOM 4202 C C . LYS B 1 211 ? -46.102 -27.321 51.885 1.00 43.71 209 LYS B C 1
ATOM 4203 O O . LYS B 1 211 ? -45.381 -26.319 51.909 1.00 37.25 209 LYS B O 1
ATOM 4209 N N . ASN B 1 212 ? -45.979 -28.286 50.973 1.00 39.78 210 ASN B N 1
ATOM 4210 C CA . ASN B 1 212 ? -45.130 -28.104 49.808 1.00 46.95 210 ASN B CA 1
ATOM 4211 C C . ASN B 1 212 ? -45.962 -27.556 48.651 1.00 51.68 210 ASN B C 1
ATOM 4212 O O . ASN B 1 212 ? -47.155 -27.277 48.793 1.00 59.17 210 ASN B O 1
ATOM 4217 N N . LYS B 1 213 ? -45.315 -27.398 47.490 1.00 54.17 211 LYS B N 1
ATOM 4218 C CA . LYS B 1 213 ? -45.954 -26.735 46.354 1.00 62.26 211 LYS B CA 1
ATOM 4219 C C . LYS B 1 213 ? -47.269 -27.411 45.982 1.00 65.56 211 LYS B C 1
ATOM 4220 O O . LYS B 1 213 ? -48.291 -26.744 45.775 1.00 65.22 211 LYS B O 1
ATOM 4226 N N . LYS B 1 214 ? -47.264 -28.738 45.902 1.00 63.29 212 LYS B N 1
ATOM 4227 C CA . LYS B 1 214 ? -48.459 -29.486 45.531 1.00 64.12 212 LYS B CA 1
ATOM 4228 C C . LYS B 1 214 ? -49.494 -29.568 46.650 1.00 62.09 212 LYS B C 1
ATOM 4229 O O . LYS B 1 214 ? -50.514 -30.239 46.472 1.00 70.40 212 LYS B O 1
ATOM 4235 N N . GLY B 1 215 ? -49.271 -28.904 47.783 1.00 57.33 213 GLY B N 1
ATOM 4236 C CA . GLY B 1 215 ? -50.269 -28.851 48.836 1.00 59.93 213 GLY B CA 1
ATOM 4237 C C . GLY B 1 215 ? -50.241 -29.993 49.826 1.00 52.73 213 GLY B C 1
ATOM 4238 O O . GLY B 1 215 ? -51.133 -30.068 50.684 1.00 40.84 213 GLY B O 1
ATOM 4239 N N . THR B 1 216 ? -49.257 -30.886 49.734 1.00 49.29 214 THR B N 1
ATOM 4240 C CA . THR B 1 216 ? -49.110 -31.952 50.714 1.00 43.19 214 THR B CA 1
ATOM 4241 C C . THR B 1 216 ? -48.737 -31.357 52.067 1.00 50.89 214 THR B C 1
ATOM 4242 O O . THR B 1 216 ? -47.896 -30.456 52.153 1.00 47.66 214 THR B O 1
ATOM 4246 N N . GLU B 1 217 ? -49.374 -31.860 53.125 1.00 45.39 215 GLU B N 1
ATOM 4247 C CA . GLU B 1 217 ? -49.170 -31.355 54.479 1.00 45.56 215 GLU B CA 1
ATOM 4248 C C . GLU B 1 217 ? -47.948 -32.009 55.118 1.00 41.98 215 GLU B C 1
ATOM 4249 O O . GLU B 1 217 ? -47.827 -33.237 55.133 1.00 46.48 215 GLU B O 1
ATOM 4255 N N . LEU B 1 218 ? -47.056 -31.181 55.662 1.00 41.51 216 LEU B N 1
ATOM 4256 C CA . LEU B 1 218 ? -45.802 -31.639 56.240 1.00 37.55 216 LEU B CA 1
ATOM 4257 C C . LEU B 1 218 ? -45.572 -30.935 57.569 1.00 40.15 216 LEU B C 1
ATOM 4258 O O . LEU B 1 218 ? -46.286 -29.998 57.936 1.00 35.85 216 LEU B O 1
ATOM 4263 N N . TRP B 1 219 ? -44.560 -31.405 58.294 1.00 37.30 217 TRP B N 1
ATOM 4264 C CA . TRP B 1 219 ? -44.067 -30.736 59.492 1.00 40.37 217 TRP B CA 1
ATOM 4265 C C . TRP B 1 219 ? -42.675 -30.192 59.217 1.00 40.16 217 TRP B C 1
ATOM 4266 O O . TRP B 1 219 ? -41.817 -30.906 58.683 1.00 38.95 217 TRP B O 1
ATOM 4277 N N . LEU B 1 220 ? -42.464 -28.928 59.564 1.00 33.43 218 LEU B N 1
ATOM 4278 C CA . LEU B 1 220 ? -41.150 -28.313 59.542 1.00 39.39 218 LEU B CA 1
ATOM 4279 C C . LEU B 1 220 ? -40.597 -28.357 60.957 1.00 42.66 218 LEU B C 1
ATOM 4280 O O . LEU B 1 220 ? -41.256 -27.891 61.895 1.00 46.59 218 LEU B O 1
ATOM 4285 N N . GLY B 1 221 ? -39.411 -28.940 61.113 1.00 34.29 219 GLY B N 1
ATOM 4286 C CA . GLY B 1 221 ? -38.718 -28.911 62.386 1.00 35.26 219 GLY B CA 1
ATOM 4287 C C . GLY B 1 221 ? -37.506 -27.988 62.375 1.00 40.46 219 GLY B C 1
ATOM 4288 O O . GLY B 1 221 ? -36.772 -27.939 61.386 1.00 30.67 219 GLY B O 1
ATOM 4289 N N . VAL B 1 222 ? -37.310 -27.239 63.463 1.00 26.65 220 VAL B N 1
ATOM 4290 C CA . VAL B 1 222 ? -36.113 -26.431 63.684 1.00 34.62 220 VAL B CA 1
ATOM 4291 C C . VAL B 1 222 ? -35.523 -26.847 65.025 1.00 34.57 220 VAL B C 1
ATOM 4292 O O . VAL B 1 222 ? -36.236 -26.892 66.034 1.00 30.21 220 VAL B O 1
ATOM 4296 N N . ASP B 1 223 ? -34.231 -27.156 65.039 1.00 34.41 221 ASP B N 1
ATOM 4297 C CA . ASP B 1 223 ? -33.585 -27.576 66.273 1.00 33.72 221 ASP B CA 1
ATOM 4298 C C . ASP B 1 223 ? -32.149 -27.076 66.251 1.00 33.29 221 ASP B C 1
ATOM 4299 O O . ASP B 1 223 ? -31.719 -26.399 65.314 1.00 32.14 221 ASP B O 1
ATOM 4304 N N . ALA B 1 224 ? -31.397 -27.435 67.289 1.00 30.69 222 ALA B N 1
ATOM 4305 C CA . ALA B 1 224 ? -30.046 -26.921 67.456 1.00 36.57 222 ALA B CA 1
ATOM 4306 C C . ALA B 1 224 ? -29.144 -27.253 66.271 1.00 34.03 222 ALA B C 1
ATOM 4307 O O . ALA B 1 224 ? -28.219 -26.485 65.980 1.00 36.06 222 ALA B O 1
ATOM 4309 N N . LEU B 1 225 ? -29.422 -28.349 65.551 1.00 30.72 223 LEU B N 1
ATOM 4310 C CA . LEU B 1 225 ? -28.556 -28.831 64.478 1.00 37.49 223 LEU B CA 1
ATOM 4311 C C . LEU B 1 225 ? -29.003 -28.411 63.081 1.00 35.59 223 LEU B C 1
ATOM 4312 O O . LEU B 1 225 ? -28.230 -28.563 62.133 1.00 34.09 223 LEU B O 1
ATOM 4317 N N . GLY B 1 226 ? -30.202 -27.897 62.922 1.00 35.91 224 GLY B N 1
ATOM 4318 C CA . GLY B 1 226 ? -30.631 -27.479 61.602 1.00 33.12 224 GLY B CA 1
ATOM 4319 C C . GLY B 1 226 ? -32.138 -27.622 61.467 1.00 34.82 224 GLY B C 1
ATOM 4320 O O . GLY B 1 226 ? -32.867 -27.548 62.454 1.00 32.43 224 GLY B O 1
ATOM 4321 N N . LEU B 1 227 ? -32.569 -27.812 60.222 1.00 28.32 225 LEU B N 1
ATOM 4322 C CA . LEU B 1 227 ? -33.969 -27.943 59.864 1.00 38.35 225 LEU B CA 1
ATOM 4323 C C . LEU B 1 227 ? -34.258 -29.381 59.461 1.00 43.58 225 LEU B C 1
ATOM 4324 O O . LEU B 1 227 ? -33.364 -30.114 59.033 1.00 35.30 225 LEU B O 1
ATOM 4329 N N . ASN B 1 228 ? -35.532 -29.764 59.570 1.00 30.68 226 ASN B N 1
ATOM 4330 C CA . ASN B 1 228 ? -35.979 -31.086 59.157 1.00 35.01 226 ASN B CA 1
ATOM 4331 C C . ASN B 1 228 ? -37.404 -30.996 58.627 1.00 41.81 226 ASN B C 1
ATOM 4332 O O . ASN B 1 228 ? -38.214 -30.207 59.125 1.00 38.46 226 ASN B O 1
ATOM 4337 N N . ILE B 1 229 ? -37.687 -31.785 57.593 1.00 37.54 227 ILE B N 1
ATOM 4338 C CA . ILE B 1 229 ? -39.028 -31.954 57.046 1.00 41.34 227 ILE B CA 1
ATOM 4339 C C . ILE B 1 229 ? -39.528 -33.334 57.452 1.00 42.84 227 ILE B C 1
ATOM 4340 O O . ILE B 1 229 ? -38.812 -34.330 57.290 1.00 35.94 227 ILE B O 1
ATOM 4345 N N . TYR B 1 230 ? -40.750 -33.389 57.982 1.00 38.21 228 TYR B N 1
ATOM 4346 C CA . TYR B 1 230 ? -41.395 -34.630 58.391 1.00 34.99 228 TYR B CA 1
ATOM 4347 C C . TYR B 1 230 ? -42.697 -34.810 57.626 1.00 44.00 228 TYR B C 1
ATOM 4348 O O . TYR B 1 230 ? -43.416 -33.837 57.372 1.00 35.34 228 TYR B O 1
ATOM 4357 N N . GLU B 1 231 ? -43.012 -36.060 57.285 1.00 41.90 229 GLU B N 1
ATOM 4358 C CA . GLU B 1 231 ? -44.342 -36.363 56.780 1.00 44.55 229 GLU B CA 1
ATOM 4359 C C . GLU B 1 231 ? -45.378 -36.173 57.889 1.00 41.69 229 GLU B C 1
ATOM 4360 O O . GLU B 1 231 ? -45.070 -36.259 59.083 1.00 42.41 229 GLU B O 1
ATOM 4366 N N . HIS B 1 232 ? -46.623 -35.905 57.474 1.00 49.69 230 HIS B N 1
ATOM 4367 C CA . HIS B 1 232 ? -47.642 -35.416 58.404 1.00 45.43 230 HIS B CA 1
ATOM 4368 C C . HIS B 1 232 ? -47.811 -36.345 59.598 1.00 44.14 230 HIS B C 1
ATOM 4369 O O . HIS B 1 232 ? -47.948 -35.884 60.738 1.00 44.65 230 HIS B O 1
ATOM 4376 N N . ASP B 1 233 ? -47.773 -37.655 59.363 1.00 41.85 231 ASP B N 1
ATOM 4377 C CA . ASP B 1 233 ? -48.062 -38.646 60.388 1.00 46.38 231 ASP B CA 1
ATOM 4378 C C . ASP B 1 233 ? -46.804 -39.225 61.037 1.00 43.57 231 ASP B C 1
ATOM 4379 O O . ASP B 1 233 ? -46.875 -40.294 61.651 1.00 47.80 231 ASP B O 1
ATOM 4384 N N . ASP B 1 234 ? -45.657 -38.547 60.931 1.00 39.20 232 ASP B N 1
ATOM 4385 C CA . ASP B 1 234 ? -44.443 -39.075 61.563 1.00 42.07 232 ASP B CA 1
ATOM 4386 C C . ASP B 1 234 ? -43.547 -37.903 61.976 1.00 42.14 232 ASP B C 1
ATOM 4387 O O . ASP B 1 234 ? -42.683 -37.467 61.211 1.00 37.59 232 ASP B O 1
ATOM 4392 N N . LYS B 1 235 ? -43.737 -37.437 63.209 1.00 40.15 233 LYS B N 1
ATOM 4393 C CA . LYS B 1 235 ? -42.925 -36.374 63.785 1.00 40.09 233 LYS B CA 1
ATOM 4394 C C . LYS B 1 235 ? -41.660 -36.901 64.452 1.00 48.85 233 LYS B C 1
ATOM 4395 O O . LYS B 1 235 ? -40.927 -36.122 65.077 1.00 38.15 233 LYS B O 1
ATOM 4401 N N . LEU B 1 236 ? -41.383 -38.198 64.322 1.00 41.52 234 LEU B N 1
ATOM 4402 C CA . LEU B 1 236 ? -40.221 -38.798 64.968 1.00 40.16 234 LEU B CA 1
ATOM 4403 C C . LEU B 1 236 ? -38.985 -38.769 64.083 1.00 41.53 234 LEU B C 1
ATOM 4404 O O . LEU B 1 236 ? -37.884 -38.493 64.569 1.00 41.88 234 LEU B O 1
ATOM 4409 N N . THR B 1 237 ? -39.145 -39.071 62.797 1.00 36.31 235 THR B N 1
ATOM 4410 C CA . THR B 1 237 ? -38.021 -39.303 61.905 1.00 33.77 235 THR B CA 1
ATOM 4411 C C . THR B 1 237 ? -38.120 -38.385 60.701 1.00 35.05 235 THR B C 1
ATOM 4412 O O . THR B 1 237 ? -39.105 -38.473 59.947 1.00 35.66 235 THR B O 1
ATOM 4416 N N . PRO B 1 238 ? -37.124 -37.523 60.470 1.00 35.06 236 PRO B N 1
ATOM 4417 C CA . PRO B 1 238 ? -37.161 -36.636 59.300 1.00 36.88 236 PRO B CA 1
ATOM 4418 C C . PRO B 1 238 ? -37.231 -37.415 57.995 1.00 40.57 236 PRO B C 1
ATOM 4419 O O . PRO B 1 238 ? -36.588 -38.454 57.827 1.00 40.22 236 PRO B O 1
ATOM 4423 N N . LYS B 1 239 ? -38.034 -36.897 57.071 1.00 49.38 237 LYS B N 1
ATOM 4424 C CA . LYS B 1 239 ? -38.012 -37.336 55.685 1.00 43.64 237 LYS B CA 1
ATOM 4425 C C . LYS B 1 239 ? -36.926 -36.628 54.887 1.00 44.54 237 LYS B C 1
ATOM 4426 O O . LYS B 1 239 ? -36.397 -37.204 53.930 1.00 48.28 237 LYS B O 1
ATOM 4432 N N . ILE B 1 240 ? -36.597 -35.383 55.254 1.00 46.78 238 ILE B N 1
ATOM 4433 C CA . ILE B 1 240 ? -35.504 -34.612 54.656 1.00 41.07 238 ILE B CA 1
ATOM 4434 C C . ILE B 1 240 ? -34.777 -33.867 55.768 1.00 41.27 238 ILE B C 1
ATOM 4435 O O . ILE B 1 240 ? -35.417 -33.217 56.604 1.00 40.62 238 ILE B O 1
ATOM 4440 N N . GLY B 1 241 ? -33.444 -33.941 55.768 1.00 38.14 239 GLY B N 1
ATOM 4441 C CA . GLY B 1 241 ? -32.620 -33.258 56.750 1.00 38.55 239 GLY B CA 1
ATOM 4442 C C . GLY B 1 241 ? -31.901 -32.065 56.146 1.00 35.80 239 GLY B C 1
ATOM 4443 O O . GLY B 1 241 ? -31.527 -32.079 54.972 1.00 39.59 239 GLY B O 1
ATOM 4444 N N . PHE B 1 242 ? -31.716 -31.022 56.954 1.00 34.15 240 PHE B N 1
ATOM 4445 C CA . PHE B 1 242 ? -31.048 -29.791 56.523 1.00 39.88 240 PHE B CA 1
ATOM 4446 C C . PHE B 1 242 ? -30.081 -29.346 57.609 1.00 32.94 240 PHE B C 1
ATOM 4447 O O . PHE B 1 242 ? -30.324 -28.359 58.313 1.00 42.61 240 PHE B O 1
ATOM 4455 N N . PRO B 1 243 ? -28.971 -30.060 57.780 1.00 38.65 241 PRO B N 1
ATOM 4456 C CA . PRO B 1 243 ? -27.925 -29.574 58.685 1.00 36.47 241 PRO B CA 1
ATOM 4457 C C . PRO B 1 243 ? -27.460 -28.185 58.250 1.00 37.04 241 PRO B C 1
ATOM 4458 O O . PRO B 1 243 ? -27.431 -27.871 57.058 1.00 29.15 241 PRO B O 1
ATOM 4462 N N . TRP B 1 244 ? -27.113 -27.347 59.236 1.00 33.64 242 TRP B N 1
ATOM 4463 C CA . TRP B 1 244 ? -26.609 -26.000 58.944 1.00 42.02 242 TRP B CA 1
ATOM 4464 C C . TRP B 1 244 ? -25.537 -26.013 57.853 1.00 46.58 242 TRP B C 1
ATOM 4465 O O . TRP B 1 244 ? -25.603 -25.229 56.898 1.00 37.74 242 TRP B O 1
ATOM 4476 N N . SER B 1 245 ? -24.546 -26.915 57.974 1.00 35.49 243 SER B N 1
ATOM 4477 C CA . SER B 1 245 ? -23.398 -26.936 57.066 1.00 41.43 243 SER B CA 1
ATOM 4478 C C . SER B 1 245 ? -23.792 -27.100 55.604 1.00 43.02 243 SER B C 1
ATOM 4479 O O . SER B 1 245 ? -23.018 -26.717 54.720 1.00 47.88 243 SER B O 1
ATOM 4482 N N . GLU B 1 246 ? -24.965 -27.654 55.324 1.00 48.77 244 GLU B N 1
ATOM 4483 C CA . GLU B 1 246 ? -25.421 -27.834 53.953 1.00 40.24 244 GLU B CA 1
ATOM 4484 C C . GLU B 1 246 ? -26.289 -26.679 53.463 1.00 43.48 244 GLU B C 1
ATOM 4485 O O . GLU B 1 246 ? -26.700 -26.681 52.301 1.00 43.98 244 GLU B O 1
ATOM 4491 N N . ILE B 1 247 ? -26.546 -25.678 54.299 1.00 40.57 245 ILE B N 1
ATOM 4492 C CA . ILE B 1 247 ? -27.503 -24.623 53.985 1.00 40.12 245 ILE B CA 1
ATOM 4493 C C . ILE B 1 247 ? -26.747 -23.339 53.670 1.00 42.96 245 ILE B C 1
ATOM 4494 O O . ILE B 1 247 ? -26.016 -22.814 54.516 1.00 44.48 245 ILE B O 1
ATOM 4499 N N . ARG B 1 248 ? -26.962 -22.810 52.464 1.00 41.12 246 ARG B N 1
ATOM 4500 C CA . ARG B 1 248 ? -26.328 -21.560 52.056 1.00 52.88 246 ARG B CA 1
ATOM 4501 C C . ARG B 1 248 ? -27.113 -20.343 52.529 1.00 51.99 246 ARG B C 1
ATOM 4502 O O . ARG B 1 248 ? -26.520 -19.326 52.902 1.00 49.36 246 ARG B O 1
ATOM 4510 N N . ASN B 1 249 ? -28.441 -20.424 52.529 1.00 50.53 247 ASN B N 1
ATOM 4511 C CA . ASN B 1 249 ? -29.251 -19.256 52.839 1.00 43.49 247 ASN B CA 1
ATOM 4512 C C . ASN B 1 249 ? -30.692 -19.690 53.059 1.00 44.77 247 ASN B C 1
ATOM 4513 O O . ASN B 1 249 ? -31.208 -20.530 52.320 1.00 45.86 247 ASN B O 1
ATOM 4518 N N . ILE B 1 250 ? -31.336 -19.118 54.071 1.00 42.60 248 ILE B N 1
ATOM 4519 C CA . ILE B 1 250 ? -32.759 -19.328 54.298 1.00 45.18 248 ILE B CA 1
ATOM 4520 C C . ILE B 1 250 ? -33.459 -17.982 54.214 1.00 54.55 248 ILE B C 1
ATOM 4521 O O . ILE B 1 250 ? -32.929 -16.965 54.678 1.00 40.28 248 ILE B O 1
ATOM 4526 N N . SER B 1 251 ? -34.654 -17.977 53.624 1.00 49.06 249 SER B N 1
ATOM 4527 C CA . SER B 1 251 ? -35.407 -16.741 53.470 1.00 46.79 249 SER B CA 1
ATOM 4528 C C . SER B 1 251 ? -36.882 -17.070 53.339 1.00 48.36 249 SER B C 1
ATOM 4529 O O . SER B 1 251 ? -37.264 -18.198 53.013 1.00 46.34 249 SER B O 1
ATOM 4532 N N . PHE B 1 252 ? -37.690 -16.035 53.588 1.00 45.64 250 PHE B N 1
ATOM 4533 C CA . PHE B 1 252 ? -39.155 -16.136 53.414 1.00 46.18 250 PHE B CA 1
ATOM 4534 C C . PHE B 1 252 ? -39.686 -14.882 52.721 1.00 51.56 250 PHE B C 1
ATOM 4535 O O . PHE B 1 252 ? -39.158 -13.799 52.983 1.00 48.89 250 PHE B O 1
ATOM 4543 N N . ASN B 1 253 ? -40.637 -15.049 51.810 1.00 49.95 251 ASN B N 1
ATOM 4544 C CA . ASN B 1 253 ? -41.356 -13.906 51.195 1.00 53.29 251 ASN B CA 1
ATOM 4545 C C . ASN B 1 253 ? -42.831 -14.200 51.447 1.00 49.20 251 ASN B C 1
ATOM 4546 O O . ASN B 1 253 ? -43.363 -15.103 50.806 1.00 45.18 251 ASN B O 1
ATOM 4551 N N . ASP B 1 254 ? -43.423 -13.499 52.401 1.00 52.04 252 ASP B N 1
ATOM 4552 C CA . ASP B 1 254 ? -44.821 -13.769 52.807 1.00 44.65 252 ASP B CA 1
ATOM 4553 C C . ASP B 1 254 ? -44.838 -15.238 53.222 1.00 43.88 252 ASP B C 1
ATOM 4554 O O . ASP B 1 254 ? -44.191 -15.557 54.208 1.00 46.98 252 ASP B O 1
ATOM 4559 N N . LYS B 1 255 ? -45.546 -16.089 52.488 1.00 46.77 253 LYS B N 1
ATOM 4560 C CA . LYS B 1 255 ? -45.831 -17.428 53.034 1.00 47.78 253 LYS B CA 1
ATOM 4561 C C . LYS B 1 255 ? -44.830 -18.393 52.402 1.00 45.64 253 LYS B C 1
ATOM 4562 O O . LYS B 1 255 ? -44.715 -19.512 52.883 1.00 44.08 253 LYS B O 1
ATOM 4568 N N . LYS B 1 256 ? -44.122 -17.931 51.380 1.00 45.13 254 LYS B N 1
ATOM 4569 C CA . LYS B 1 256 ? -43.198 -18.813 50.680 1.00 51.48 254 LYS B CA 1
ATOM 4570 C C . LYS B 1 256 ? -41.842 -18.785 51.377 1.00 48.25 254 LYS B C 1
ATOM 4571 O O . LYS B 1 256 ? -41.222 -17.724 51.497 1.00 46.05 254 LYS B O 1
ATOM 4577 N N . PHE B 1 257 ? -41.391 -19.948 51.836 1.00 51.40 255 PHE B N 1
ATOM 4578 C CA . PHE B 1 257 ? -40.112 -20.105 52.513 1.00 44.67 255 PHE B CA 1
ATOM 4579 C C . PHE B 1 257 ? -39.171 -20.895 51.617 1.00 41.36 255 PHE B C 1
ATOM 4580 O O . PHE B 1 257 ? -39.588 -21.856 50.963 1.00 41.22 255 PHE B O 1
ATOM 4588 N N . VAL B 1 258 ? -37.900 -20.494 51.576 1.00 40.47 256 VAL B N 1
ATOM 4589 C CA . VAL B 1 258 ? -36.940 -21.077 50.644 1.00 35.76 256 VAL B CA 1
ATOM 4590 C C . VAL B 1 258 ? -35.653 -21.418 51.385 1.00 45.59 256 VAL B C 1
ATOM 4591 O O . VAL B 1 258 ? -35.092 -20.571 52.088 1.00 40.04 256 VAL B O 1
ATOM 4595 N N . ILE B 1 259 ? -35.184 -22.656 51.217 1.00 38.75 257 ILE B N 1
ATOM 4596 C CA . ILE B 1 259 ? -33.912 -23.117 51.764 1.00 46.69 257 ILE B CA 1
ATOM 4597 C C . ILE B 1 259 ? -32.979 -23.415 50.597 1.00 49.79 257 ILE B C 1
ATOM 4598 O O . ILE B 1 259 ? -33.253 -24.310 49.787 1.00 43.08 257 ILE B O 1
ATOM 4603 N N . LYS B 1 260 ? -31.874 -22.677 50.515 1.00 47.34 258 LYS B N 1
ATOM 4604 C CA . LYS B 1 260 ? -30.952 -22.814 49.399 1.00 49.05 258 LYS B CA 1
ATOM 4605 C C . LYS B 1 260 ? -29.698 -23.552 49.835 1.00 42.40 258 LYS B C 1
ATOM 4606 O O . LYS B 1 260 ? -29.132 -23.243 50.892 1.00 48.32 258 LYS B O 1
ATOM 4612 N N . PRO B 1 261 ? -29.251 -24.534 49.069 1.00 43.72 259 PRO B N 1
ATOM 4613 C CA . PRO B 1 261 ? -28.128 -25.366 49.510 1.00 50.36 259 PRO B CA 1
ATOM 4614 C C . PRO B 1 261 ? -26.772 -24.745 49.199 1.00 54.25 259 PRO B C 1
ATOM 4615 O O . PRO B 1 261 ? -26.610 -23.976 48.249 1.00 47.31 259 PRO B O 1
ATOM 4619 N N . ILE B 1 262 ? -25.787 -25.092 50.035 1.00 51.54 260 ILE B N 1
ATOM 4620 C CA . ILE B 1 262 ? -24.393 -24.782 49.716 1.00 57.49 260 ILE B CA 1
ATOM 4621 C C . ILE B 1 262 ? -24.000 -25.435 48.395 1.00 58.36 260 ILE B C 1
ATOM 4622 O O . ILE B 1 262 ? -23.447 -24.784 47.500 1.00 59.85 260 ILE B O 1
ATOM 4627 N N . ASP B 1 263 ? -24.268 -26.735 48.257 1.00 60.09 261 ASP B N 1
ATOM 4628 C CA . ASP B 1 263 ? -24.064 -27.421 46.986 1.00 61.59 261 ASP B CA 1
ATOM 4629 C C . ASP B 1 263 ? -25.053 -26.870 45.971 1.00 63.32 261 ASP B C 1
ATOM 4630 O O . ASP B 1 263 ? -26.248 -27.156 46.046 1.00 60.11 261 ASP B O 1
ATOM 4635 N N . LYS B 1 264 ? -24.564 -26.079 45.019 1.00 70.13 262 LYS B N 1
ATOM 4636 C CA . LYS B 1 264 ? -25.440 -25.479 44.022 1.00 67.96 262 LYS B CA 1
ATOM 4637 C C . LYS B 1 264 ? -25.870 -26.457 42.932 1.00 73.52 262 LYS B C 1
ATOM 4638 O O . LYS B 1 264 ? -26.745 -26.114 42.130 1.00 71.38 262 LYS B O 1
ATOM 4644 N N . LYS B 1 265 ? -25.297 -27.664 42.890 1.00 73.26 263 LYS B N 1
ATOM 4645 C CA . LYS B 1 265 ? -25.805 -28.706 42.000 1.00 78.77 263 LYS B CA 1
ATOM 4646 C C . LYS B 1 265 ? -27.171 -29.217 42.419 1.00 72.73 263 LYS B C 1
ATOM 4647 O O . LYS B 1 265 ? -27.735 -30.079 41.730 1.00 81.94 263 LYS B O 1
ATOM 4649 N N . ALA B 1 266 ? -27.696 -28.716 43.556 1.00 73.60 264 ALA B N 1
ATOM 4650 C CA . ALA B 1 266 ? -28.867 -29.060 44.348 1.00 68.97 264 ALA B CA 1
ATOM 4651 C C . ALA B 1 266 ? -29.990 -28.049 44.133 1.00 60.97 264 ALA B C 1
ATOM 4652 O O . ALA B 1 266 ? -29.725 -26.848 44.031 1.00 61.58 264 ALA B O 1
ATOM 4654 N N . PRO B 1 267 ? -31.244 -28.482 44.011 1.00 60.01 265 PRO B N 1
ATOM 4655 C CA . PRO B 1 267 ? -32.332 -27.505 43.961 1.00 61.37 265 PRO B CA 1
ATOM 4656 C C . PRO B 1 267 ? -32.682 -26.989 45.345 1.00 47.71 265 PRO B C 1
ATOM 4657 O O . PRO B 1 267 ? -32.532 -27.676 46.359 1.00 50.09 265 PRO B O 1
ATOM 4661 N N . ASP B 1 268 ? -33.137 -25.743 45.371 1.00 55.10 266 ASP B N 1
ATOM 4662 C CA . ASP B 1 268 ? -33.686 -25.189 46.598 1.00 48.35 266 ASP B CA 1
ATOM 4663 C C . ASP B 1 268 ? -34.880 -26.015 47.056 1.00 49.12 266 ASP B C 1
ATOM 4664 O O . ASP B 1 268 ? -35.609 -26.595 46.247 1.00 48.46 266 ASP B O 1
ATOM 4669 N N . PHE B 1 269 ? -35.069 -26.081 48.368 1.00 46.18 267 PHE B N 1
ATOM 4670 C CA . PHE B 1 269 ? -36.301 -26.605 48.930 1.00 50.39 267 PHE B CA 1
ATOM 4671 C C . PHE B 1 269 ? -37.216 -25.441 49.287 1.00 46.54 267 PHE B C 1
ATOM 4672 O O . PHE B 1 269 ? -36.767 -24.437 49.847 1.00 44.23 267 PHE B O 1
ATOM 4680 N N . VAL B 1 270 ? -38.496 -25.582 48.950 1.00 42.16 268 VAL B N 1
ATOM 4681 C CA . VAL B 1 270 ? -39.493 -24.541 49.172 1.00 46.74 268 VAL B CA 1
ATOM 4682 C C . VAL B 1 270 ? -40.707 -25.159 49.852 1.00 51.96 268 VAL B C 1
ATOM 4683 O O . VAL B 1 270 ? -41.191 -26.217 49.431 1.00 51.01 268 VAL B O 1
ATOM 4687 N N . PHE B 1 271 ? -41.182 -24.512 50.916 1.00 45.72 269 PHE B N 1
ATOM 4688 C CA . PHE B 1 271 ? -42.457 -24.839 51.531 1.00 45.24 269 PHE B CA 1
ATOM 4689 C C . PHE B 1 271 ? -43.239 -23.555 51.765 1.00 48.34 269 PHE B C 1
ATOM 4690 O O . PHE B 1 271 ? -42.705 -22.446 51.680 1.00 40.20 269 PHE B O 1
ATOM 4698 N N . TYR B 1 272 ? -44.524 -23.723 52.060 1.00 51.11 270 TYR B N 1
ATOM 4699 C CA . TYR B 1 272 ? -45.447 -22.611 52.228 1.00 47.12 270 TYR B CA 1
ATOM 4700 C C . TYR B 1 272 ? -46.032 -22.677 53.629 1.00 37.23 270 TYR B C 1
ATOM 4701 O O . TYR B 1 272 ? -46.592 -23.705 54.027 1.00 43.98 270 TYR B O 1
ATOM 4710 N N . ALA B 1 273 ? -45.870 -21.593 54.376 1.00 40.55 271 ALA B N 1
ATOM 4711 C CA . ALA B 1 273 ? -46.478 -21.444 55.683 1.00 42.85 271 ALA B CA 1
ATOM 4712 C C . ALA B 1 273 ? -47.943 -21.036 55.543 1.00 47.38 271 ALA B C 1
ATOM 4713 O O . ALA B 1 273 ? -48.366 -20.562 54.484 1.00 42.70 271 ALA B O 1
ATOM 4715 N N . PRO B 1 274 ? -48.754 -21.225 56.606 1.00 41.33 272 PRO B N 1
ATOM 4716 C CA . PRO B 1 274 ? -50.134 -20.712 56.575 1.00 52.66 272 PRO B CA 1
ATOM 4717 C C . PRO B 1 274 ? -50.211 -19.202 56.771 1.00 51.16 272 PRO B C 1
ATOM 4718 O O . PRO B 1 274 ? -51.119 -18.558 56.236 1.00 45.32 272 PRO B O 1
ATOM 4722 N N . ARG B 1 275 ? -49.273 -18.626 57.529 1.00 49.67 273 ARG B N 1
ATOM 4723 C CA . ARG B 1 275 ? -49.239 -17.194 57.804 1.00 47.28 273 ARG B CA 1
ATOM 4724 C C . ARG B 1 275 ? -47.809 -16.686 57.739 1.00 48.95 273 ARG B C 1
ATOM 4725 O O . ARG B 1 275 ? -46.857 -17.425 57.999 1.00 43.21 273 ARG B O 1
ATOM 4733 N N . LEU B 1 276 ? -47.674 -15.398 57.410 1.00 49.68 274 LEU B N 1
ATOM 4734 C CA . LEU B 1 276 ? -46.374 -14.740 57.469 1.00 40.54 274 LEU B CA 1
ATOM 4735 C C . LEU B 1 276 ? -45.772 -14.848 58.866 1.00 49.80 274 LEU B C 1
ATOM 4736 O O . LEU B 1 276 ? -44.554 -15.016 59.018 1.00 48.07 274 LEU B O 1
ATOM 4741 N N . ARG B 1 277 ? -46.621 -14.787 59.896 1.00 40.07 275 ARG B N 1
ATOM 4742 C CA . ARG B 1 277 ? -46.149 -14.868 61.274 1.00 46.80 275 ARG B CA 1
ATOM 4743 C C . ARG B 1 277 ? -45.450 -16.198 61.551 1.00 47.79 275 ARG B C 1
ATOM 4744 O O . ARG B 1 277 ? -44.441 -16.235 62.266 1.00 43.60 275 ARG B O 1
ATOM 4752 N N . ILE B 1 278 ? -45.971 -17.297 60.997 1.00 43.14 276 ILE B N 1
ATOM 4753 C CA . ILE B 1 278 ? -45.312 -18.600 61.130 1.00 47.52 276 ILE B CA 1
ATOM 4754 C C . ILE B 1 278 ? -43.890 -18.534 60.585 1.00 38.39 276 ILE B C 1
ATOM 4755 O O . ILE B 1 278 ? -42.929 -18.942 61.250 1.00 43.74 276 ILE B O 1
ATOM 4760 N N . ASN B 1 279 ? -43.738 -18.024 59.356 1.00 41.83 277 ASN B N 1
ATOM 4761 C CA . ASN B 1 279 ? -42.415 -17.933 58.741 1.00 43.99 277 ASN B CA 1
ATOM 4762 C C . ASN B 1 279 ? -41.485 -17.051 59.563 1.00 45.09 277 ASN B C 1
ATOM 4763 O O . ASN B 1 279 ? -40.291 -17.349 59.700 1.00 41.69 277 ASN B O 1
ATOM 4768 N N . LYS B 1 280 ? -42.021 -15.974 60.134 1.00 39.03 278 LYS B N 1
ATOM 4769 C CA . LYS B 1 280 ? -41.212 -15.110 60.992 1.00 45.75 278 LYS B CA 1
ATOM 4770 C C . LYS B 1 280 ? -40.665 -15.865 62.196 1.00 43.29 278 LYS B C 1
ATOM 4771 O O . LYS B 1 280 ? -39.482 -15.735 62.530 1.00 37.60 278 LYS B O 1
ATOM 4777 N N . ARG B 1 281 ? -41.509 -16.651 62.872 1.00 33.91 279 ARG B N 1
ATOM 4778 C CA . ARG B 1 281 ? -41.019 -17.365 64.042 1.00 43.47 279 ARG B CA 1
ATOM 4779 C C . ARG B 1 281 ? -40.056 -18.479 63.653 1.00 37.01 279 ARG B C 1
ATOM 4780 O O . ARG B 1 281 ? -39.149 -18.813 64.417 1.00 32.65 279 ARG B O 1
ATOM 4788 N N . ILE B 1 282 ? -40.247 -19.070 62.472 1.00 33.40 280 ILE B N 1
ATOM 4789 C CA . ILE B 1 282 ? -39.301 -20.074 61.980 1.00 38.14 280 ILE B CA 1
ATOM 4790 C C . ILE B 1 282 ? -37.928 -19.444 61.793 1.00 37.66 280 ILE B C 1
ATOM 4791 O O . ILE B 1 282 ? -36.908 -19.991 62.223 1.00 32.99 280 ILE B O 1
ATOM 4796 N N . LEU B 1 283 ? -37.885 -18.291 61.119 1.00 39.67 281 LEU B N 1
ATOM 4797 C CA . LEU B 1 283 ? -36.598 -17.651 60.860 1.00 36.76 281 LEU B CA 1
ATOM 4798 C C . LEU B 1 283 ? -35.930 -17.210 62.154 1.00 33.41 281 LEU B C 1
ATOM 4799 O O . LEU B 1 283 ? -34.726 -17.433 62.341 1.00 34.60 281 LEU B O 1
ATOM 4804 N N . ALA B 1 284 ? -36.677 -16.575 63.061 1.00 31.63 282 ALA B N 1
ATOM 4805 C CA . ALA B 1 284 ? -36.077 -16.232 64.348 1.00 34.76 282 ALA B CA 1
ATOM 4806 C C . ALA B 1 284 ? -35.480 -17.465 65.024 1.00 31.54 282 ALA B C 1
ATOM 4807 O O . ALA B 1 284 ? -34.364 -17.412 65.552 1.00 37.72 282 ALA B O 1
ATOM 4809 N N . LEU B 1 285 ? -36.181 -18.602 64.981 1.00 36.53 283 LEU B N 1
ATOM 4810 C CA . LEU B 1 285 ? -35.643 -19.796 65.632 1.00 37.80 283 LEU B CA 1
ATOM 4811 C C . LEU B 1 285 ? -34.400 -20.333 64.924 1.00 32.94 283 LEU B C 1
ATOM 4812 O O . LEU B 1 285 ? -33.486 -20.842 65.585 1.00 31.41 283 LEU B O 1
ATOM 4817 N N . CYS B 1 286 ? -34.348 -20.248 63.590 1.00 34.27 284 CYS B N 1
ATOM 4818 C CA . CYS B 1 286 ? -33.174 -20.735 62.867 1.00 35.22 284 CYS B CA 1
ATOM 4819 C C . CYS B 1 286 ? -31.951 -19.869 63.133 1.00 41.74 284 CYS B C 1
ATOM 4820 O O . CYS B 1 286 ? -30.836 -20.383 63.287 1.00 35.74 284 CYS B O 1
ATOM 4823 N N . MET B 1 287 ? -32.129 -18.547 63.124 1.00 39.21 285 MET B N 1
ATOM 4824 C CA . MET B 1 287 ? -30.998 -17.652 63.342 1.00 35.66 285 MET B CA 1
ATOM 4825 C C . MET B 1 287 ? -30.444 -17.816 64.751 1.00 41.26 285 MET B C 1
ATOM 4826 O O . MET B 1 287 ? -29.222 -17.892 64.940 1.00 38.96 285 MET B O 1
ATOM 4831 N N . GLY B 1 288 ? -31.330 -17.885 65.748 1.00 36.06 286 GLY B N 1
ATOM 4832 C CA . GLY B 1 288 ? -30.886 -18.118 67.114 1.00 30.44 286 GLY B CA 1
ATOM 4833 C C . GLY B 1 288 ? -30.193 -19.456 67.286 1.00 37.28 286 GLY B C 1
ATOM 4834 O O . GLY B 1 288 ? -29.155 -19.548 67.943 1.00 33.50 286 GLY B O 1
ATOM 4835 N N . ASN B 1 289 ? -30.749 -20.514 66.696 1.00 37.41 287 ASN B N 1
ATOM 4836 C CA . ASN B 1 289 ? -30.112 -21.819 66.836 1.00 35.26 287 ASN B CA 1
ATOM 4837 C C . ASN B 1 289 ? -28.786 -21.878 66.087 1.00 33.56 287 ASN B C 1
ATOM 4838 O O . ASN B 1 289 ? -27.800 -22.413 66.605 1.00 33.38 287 ASN B O 1
ATOM 4843 N N . HIS B 1 290 ? -28.738 -21.343 64.865 1.00 33.32 288 HIS B N 1
ATOM 4844 C CA . HIS B 1 290 ? -27.488 -21.359 64.112 1.00 37.65 288 HIS B CA 1
ATOM 4845 C C . HIS B 1 290 ? -26.409 -20.581 64.848 1.00 37.48 288 HIS B C 1
ATOM 4846 O O . HIS B 1 290 ? -25.240 -20.997 64.885 1.00 34.02 288 HIS B O 1
ATOM 4853 N N . GLU B 1 291 ? -26.798 -19.468 65.475 1.00 31.17 289 GLU B N 1
ATOM 4854 C CA . GLU B 1 291 ? -25.851 -18.652 66.229 1.00 40.22 289 GLU B CA 1
ATOM 4855 C C . GLU B 1 291 ? -25.216 -19.447 67.362 1.00 39.29 289 GLU B C 1
ATOM 4856 O O . GLU B 1 291 ? -23.994 -19.426 67.539 1.00 36.08 289 GLU B O 1
ATOM 4862 N N . LEU B 1 292 ? -26.032 -20.152 68.148 1.00 37.40 290 LEU B N 1
ATOM 4863 C CA . LEU B 1 292 ? -25.470 -20.941 69.239 1.00 34.69 290 LEU B CA 1
ATOM 4864 C C . LEU B 1 292 ? -24.680 -22.135 68.713 1.00 40.13 290 LEU B C 1
ATOM 4865 O O . LEU B 1 292 ? -23.726 -22.575 69.361 1.00 41.93 290 LEU B O 1
ATOM 4870 N N . TYR B 1 293 ? -25.065 -22.667 67.548 1.00 33.56 291 TYR B N 1
ATOM 4871 C CA . TYR B 1 293 ? -24.294 -23.731 66.908 1.00 34.24 291 TYR B CA 1
ATOM 4872 C C . TYR B 1 293 ? -22.887 -23.250 66.564 1.00 36.29 291 TYR B C 1
ATOM 4873 O O . TYR B 1 293 ? -21.900 -23.940 66.845 1.00 33.47 291 TYR B O 1
ATOM 4882 N N . MET B 1 294 ? -22.776 -22.055 65.964 1.00 40.93 292 MET B N 1
ATOM 4883 C CA . MET B 1 294 ? -21.459 -21.519 65.613 1.00 43.08 292 MET B CA 1
ATOM 4884 C C . MET B 1 294 ? -20.643 -21.183 66.854 1.00 39.11 292 MET B C 1
ATOM 4885 O O . MET B 1 294 ? -19.425 -21.393 66.879 1.00 51.76 292 MET B O 1
ATOM 4890 N N . ARG B 1 295 ? -21.288 -20.631 67.882 1.00 36.97 293 ARG B N 1
ATOM 4891 C CA . ARG B 1 295 ? -20.554 -20.256 69.084 1.00 40.85 293 ARG B CA 1
ATOM 4892 C C . ARG B 1 295 ? -19.957 -21.479 69.767 1.00 51.10 293 ARG B C 1
ATOM 4893 O O . ARG B 1 295 ? -18.867 -21.403 70.342 1.00 42.62 293 ARG B O 1
ATOM 4901 N N . ARG B 1 296 ? -20.647 -22.621 69.701 1.00 36.00 294 ARG B N 1
ATOM 4902 C CA . ARG B 1 296 ? -20.115 -23.830 70.325 1.00 44.82 294 ARG B CA 1
ATOM 4903 C C . ARG B 1 296 ? -18.821 -24.291 69.657 1.00 41.89 294 ARG B C 1
ATOM 4904 O O . ARG B 1 296 ? -17.985 -24.937 70.302 1.00 44.96 294 ARG B O 1
ATOM 4912 N N . ARG B 1 297 ? -18.684 -24.012 68.371 1.00 40.57 295 ARG B N 1
ATOM 4913 C CA . ARG B 1 297 ? -17.559 -24.572 67.597 1.00 41.44 295 ARG B CA 1
ATOM 4914 C C . ARG B 1 297 ? -16.533 -23.499 67.237 1.00 50.97 295 ARG B C 1
ATOM 4915 O O . ARG B 1 297 ? -15.917 -23.631 66.187 1.00 59.26 295 ARG B O 1
ATOM 4923 N N . LYS B 1 298 ? -16.352 -22.490 68.079 1.00 50.46 296 LYS B N 1
ATOM 4924 C CA . LYS B 1 298 ? -15.445 -21.375 67.725 1.00 70.73 296 LYS B CA 1
ATOM 4925 C C . LYS B 1 298 ? -14.036 -21.638 68.278 1.00 52.69 296 LYS B C 1
ATOM 4926 O O . LYS B 1 298 ? -13.902 -22.555 69.090 1.00 55.51 296 LYS B O 1
ATOM 4928 N N . MET C 1 3 ? -28.943 -72.735 16.526 1.00 73.33 1 MET C N 1
ATOM 4929 C CA . MET C 1 3 ? -29.172 -72.187 17.881 1.00 82.77 1 MET C CA 1
ATOM 4930 C C . MET C 1 3 ? -28.746 -70.723 17.845 1.00 79.06 1 MET C C 1
ATOM 4931 O O . MET C 1 3 ? -27.985 -70.309 18.730 1.00 79.04 1 MET C O 1
ATOM 4936 N N . PRO C 1 4 ? -29.257 -69.904 16.904 1.00 86.12 2 PRO C N 1
ATOM 4937 C CA . PRO C 1 4 ? -28.742 -68.539 16.703 1.00 80.73 2 PRO C CA 1
ATOM 4938 C C . PRO C 1 4 ? -28.917 -67.525 17.837 1.00 80.15 2 PRO C C 1
ATOM 4939 O O . PRO C 1 4 ? -29.944 -67.509 18.463 1.00 77.32 2 PRO C O 1
ATOM 4943 N N . LYS C 1 5 ? -27.905 -66.685 18.023 1.00 79.34 3 LYS C N 1
ATOM 4944 C CA . LYS C 1 5 ? -27.930 -65.668 19.101 1.00 76.08 3 LYS C CA 1
ATOM 4945 C C . LYS C 1 5 ? -28.701 -64.442 18.636 1.00 72.99 3 LYS C C 1
ATOM 4946 O O . LYS C 1 5 ? -28.714 -64.159 17.434 1.00 63.13 3 LYS C O 1
ATOM 4952 N N . PRO C 1 6 ? -29.348 -63.712 19.554 1.00 65.05 4 PRO C N 1
ATOM 4953 C CA . PRO C 1 6 ? -30.018 -62.463 19.179 1.00 65.13 4 PRO C CA 1
ATOM 4954 C C . PRO C 1 6 ? -29.013 -61.385 18.799 1.00 66.17 4 PRO C C 1
ATOM 4955 O O . PRO C 1 6 ? -27.810 -61.470 19.061 1.00 70.14 4 PRO C O 1
ATOM 4959 N N . ILE C 1 7 ? -29.540 -60.345 18.160 1.00 68.63 5 ILE C N 1
ATOM 4960 C CA . ILE C 1 7 ? -28.747 -59.213 17.696 1.00 59.21 5 ILE C CA 1
ATOM 4961 C C . ILE C 1 7 ? -28.986 -58.038 18.631 1.00 62.11 5 ILE C C 1
ATOM 4962 O O . ILE C 1 7 ? -30.137 -57.646 18.870 1.00 55.23 5 ILE C O 1
ATOM 4967 N N . ASN C 1 8 ? -27.905 -57.483 19.170 1.00 60.68 6 ASN C N 1
ATOM 4968 C CA . ASN C 1 8 ? -27.994 -56.265 19.961 1.00 63.24 6 ASN C CA 1
ATOM 4969 C C . ASN C 1 8 ? -28.187 -55.067 19.042 1.00 62.79 6 ASN C C 1
ATOM 4970 O O . ASN C 1 8 ? -27.548 -54.967 17.991 1.00 55.96 6 ASN C O 1
ATOM 4975 N N . VAL C 1 9 ? -29.081 -54.159 19.434 1.00 56.32 7 VAL C N 1
ATOM 4976 C CA . VAL C 1 9 ? -29.321 -52.940 18.672 1.00 53.72 7 VAL C CA 1
ATOM 4977 C C . VAL C 1 9 ? -29.430 -51.766 19.630 1.00 57.77 7 VAL C C 1
ATOM 4978 O O . VAL C 1 9 ? -29.737 -51.917 20.814 1.00 58.10 7 VAL C O 1
ATOM 4982 N N . ARG C 1 10 ? -29.173 -50.581 19.090 1.00 46.50 8 ARG C N 1
ATOM 4983 C CA . ARG C 1 10 ? -29.348 -49.332 19.809 1.00 55.27 8 ARG C CA 1
ATOM 4984 C C . ARG C 1 10 ? -30.054 -48.370 18.867 1.00 54.48 8 ARG C C 1
ATOM 4985 O O . ARG C 1 10 ? -29.594 -48.148 17.741 1.00 47.43 8 ARG C O 1
ATOM 4993 N N . VAL C 1 11 ? -31.182 -47.830 19.311 1.00 57.59 9 VAL C N 1
ATOM 4994 C CA . VAL C 1 11 ? -31.966 -46.885 18.528 1.00 53.48 9 VAL C CA 1
ATOM 4995 C C . VAL C 1 11 ? -32.038 -45.590 19.314 1.00 56.21 9 VAL C C 1
ATOM 4996 O O . VAL C 1 11 ? -32.480 -45.580 20.470 1.00 55.57 9 VAL C O 1
ATOM 5000 N N . THR C 1 12 ? -31.598 -44.503 18.695 1.00 46.73 10 THR C N 1
ATOM 5001 C CA . THR C 1 12 ? -31.684 -43.185 19.291 1.00 45.50 10 THR C CA 1
ATOM 5002 C C . THR C 1 12 ? -32.756 -42.361 18.591 1.00 50.41 10 THR C C 1
ATOM 5003 O O . THR C 1 12 ? -32.865 -42.374 17.359 1.00 48.60 10 THR C O 1
ATOM 5007 N N . THR C 1 13 ? -33.555 -41.666 19.385 1.00 49.91 11 THR C N 1
ATOM 5008 C CA . THR C 1 13 ? -34.347 -40.552 18.908 1.00 50.37 11 THR C CA 1
ATOM 5009 C C . THR C 1 13 ? -33.609 -39.265 19.268 1.00 50.57 11 THR C C 1
ATOM 5010 O O . THR C 1 13 ? -32.443 -39.283 19.678 1.00 50.36 11 THR C O 1
ATOM 5014 N N . MET C 1 14 ? -34.291 -38.133 19.130 1.00 55.57 12 MET C N 1
ATOM 5015 C CA . MET C 1 14 ? -33.676 -36.849 19.439 1.00 56.46 12 MET C CA 1
ATOM 5016 C C . MET C 1 14 ? -33.374 -36.676 20.925 1.00 58.49 12 MET C C 1
ATOM 5017 O O . MET C 1 14 ? -32.560 -35.816 21.279 1.00 63.39 12 MET C O 1
ATOM 5022 N N . ASP C 1 15 ? -33.997 -37.471 21.810 1.00 56.63 13 ASP C N 1
ATOM 5023 C CA . ASP C 1 15 ? -33.702 -37.323 23.234 1.00 62.29 13 ASP C CA 1
ATOM 5024 C C . ASP C 1 15 ? -33.874 -38.617 24.027 1.00 57.25 13 ASP C C 1
ATOM 5025 O O . ASP C 1 15 ? -33.971 -38.560 25.259 1.00 60.90 13 ASP C O 1
ATOM 5030 N N . ALA C 1 16 ? -33.913 -39.770 23.372 1.00 53.86 14 ALA C N 1
ATOM 5031 C CA . ALA C 1 16 ? -34.035 -41.047 24.054 1.00 63.42 14 ALA C CA 1
ATOM 5032 C C . ALA C 1 16 ? -33.001 -42.018 23.509 1.00 57.31 14 ALA C C 1
ATOM 5033 O O . ALA C 1 16 ? -32.638 -41.972 22.330 1.00 58.14 14 ALA C O 1
ATOM 5035 N N . GLU C 1 17 ? -32.515 -42.885 24.389 1.00 64.06 15 GLU C N 1
ATOM 5036 C CA . GLU C 1 17 ? -31.684 -44.019 24.012 1.00 64.19 15 GLU C CA 1
ATOM 5037 C C . GLU C 1 17 ? -32.495 -45.287 24.220 1.00 59.94 15 GLU C C 1
ATOM 5038 O O . GLU C 1 17 ? -33.032 -45.510 25.310 1.00 60.33 15 GLU C O 1
ATOM 5044 N N . LEU C 1 18 ? -32.601 -46.101 23.176 1.00 54.69 16 LEU C N 1
ATOM 5045 C CA . LEU C 1 18 ? -33.254 -47.399 23.263 1.00 58.40 16 LEU C CA 1
ATOM 5046 C C . LEU C 1 18 ? -32.223 -48.473 22.954 1.00 62.59 16 LEU C C 1
ATOM 5047 O O . LEU C 1 18 ? -31.587 -48.440 21.896 1.00 64.51 16 LEU C O 1
ATOM 5052 N N . GLU C 1 19 ? -32.055 -49.416 23.876 1.00 62.97 17 GLU C N 1
ATOM 5053 C CA . GLU C 1 19 ? -31.131 -50.527 23.705 1.00 67.45 17 GLU C CA 1
ATOM 5054 C C . GLU C 1 19 ? -31.864 -51.821 24.023 1.00 70.38 17 GLU C C 1
ATOM 5055 O O . GLU C 1 19 ? -32.498 -51.932 25.077 1.00 67.43 17 GLU C O 1
ATOM 5061 N N . PHE C 1 20 ? -31.788 -52.788 23.117 1.00 67.60 18 PHE C N 1
ATOM 5062 C CA . PHE C 1 20 ? -32.453 -54.072 23.319 1.00 65.48 18 PHE C CA 1
ATOM 5063 C C . PHE C 1 20 ? -31.969 -55.039 22.247 1.00 64.81 18 PHE C C 1
ATOM 5064 O O . PHE C 1 20 ? -31.211 -54.672 21.344 1.00 59.42 18 PHE C O 1
ATOM 5072 N N . ALA C 1 21 ? -32.427 -56.283 22.355 1.00 60.86 19 ALA C N 1
ATOM 5073 C CA . ALA C 1 21 ? -32.058 -57.352 21.445 1.00 62.44 19 ALA C CA 1
ATOM 5074 C C . ALA C 1 21 ? -33.224 -57.676 20.521 1.00 63.65 19 ALA C C 1
ATOM 5075 O O . ALA C 1 21 ? -34.388 -57.450 20.860 1.00 68.11 19 ALA C O 1
ATOM 5077 N N . ILE C 1 22 ? -32.903 -58.211 19.342 1.00 63.17 20 ILE C N 1
ATOM 5078 C CA . ILE C 1 22 ? -33.917 -58.591 18.371 1.00 57.26 20 ILE C CA 1
ATOM 5079 C C . ILE C 1 22 ? -33.561 -59.936 17.764 1.00 62.04 20 ILE C C 1
ATOM 5080 O O . ILE C 1 22 ? -32.389 -60.289 17.609 1.00 59.92 20 ILE C O 1
ATOM 5085 N N . GLN C 1 23 ? -34.601 -60.680 17.430 1.00 63.47 21 GLN C N 1
ATOM 5086 C CA . GLN C 1 23 ? -34.478 -61.932 16.705 1.00 63.41 21 GLN C CA 1
ATOM 5087 C C . GLN C 1 23 ? -33.635 -61.739 15.440 1.00 61.35 21 GLN C C 1
ATOM 5088 O O . GLN C 1 23 ? -33.737 -60.693 14.783 1.00 56.49 21 GLN C O 1
ATOM 5094 N N . PRO C 1 24 ? -32.778 -62.708 15.089 1.00 55.41 22 PRO C N 1
ATOM 5095 C CA . PRO C 1 24 ? -31.911 -62.548 13.911 1.00 59.49 22 PRO C CA 1
ATOM 5096 C C . PRO C 1 24 ? -32.632 -62.190 12.616 1.00 54.09 22 PRO C C 1
ATOM 5097 O O . PRO C 1 24 ? -32.050 -61.490 11.781 1.00 58.10 22 PRO C O 1
ATOM 5101 N N . ASN C 1 25 ? -33.865 -62.652 12.409 1.00 52.04 23 ASN C N 1
ATOM 5102 C CA . ASN C 1 25 ? -34.549 -62.393 11.146 1.00 57.28 23 ASN C CA 1
ATOM 5103 C C . ASN C 1 25 ? -35.654 -61.353 11.275 1.00 43.53 23 ASN C C 1
ATOM 5104 O O . ASN C 1 25 ? -36.517 -61.270 10.398 1.00 49.56 23 ASN C O 1
ATOM 5109 N N . THR C 1 26 ? -35.612 -60.544 12.333 1.00 42.25 24 THR C N 1
ATOM 5110 C CA . THR C 1 26 ? -36.527 -59.420 12.478 1.00 44.90 24 THR C CA 1
ATOM 5111 C C . THR C 1 26 ? -36.471 -58.525 11.242 1.00 49.59 24 THR C C 1
ATOM 5112 O O . THR C 1 26 ? -35.391 -58.198 10.742 1.00 48.37 24 THR C O 1
ATOM 5116 N N . THR C 1 27 ? -37.639 -58.152 10.736 1.00 48.12 25 THR C N 1
ATOM 5117 C CA . THR C 1 27 ? -37.693 -57.225 9.616 1.00 49.86 25 THR C CA 1
ATOM 5118 C C . THR C 1 27 ? -37.518 -55.791 10.097 1.00 46.26 25 THR C C 1
ATOM 5119 O O . THR C 1 27 ? -37.694 -55.475 11.279 1.00 42.72 25 THR C O 1
ATOM 5123 N N . GLY C 1 28 ? -37.202 -54.907 9.150 1.00 48.01 26 GLY C N 1
ATOM 5124 C CA . GLY C 1 28 ? -37.140 -53.490 9.483 1.00 43.73 26 GLY C CA 1
ATOM 5125 C C . GLY C 1 28 ? -38.438 -52.992 10.089 1.00 38.81 26 GLY C C 1
ATOM 5126 O O . GLY C 1 28 ? -38.433 -52.268 11.088 1.00 38.42 26 GLY C O 1
ATOM 5127 N N . LYS C 1 29 ? -39.568 -53.411 9.515 1.00 43.79 27 LYS C N 1
ATOM 5128 C CA . LYS C 1 29 ? -40.867 -53.004 10.042 1.00 37.62 27 LYS C CA 1
ATOM 5129 C C . LYS C 1 29 ? -41.081 -53.496 11.469 1.00 41.60 27 LYS C C 1
ATOM 5130 O O . LYS C 1 29 ? -41.676 -52.780 12.287 1.00 40.41 27 LYS C O 1
ATOM 5136 N N . GLN C 1 30 ? -40.589 -54.697 11.795 1.00 48.23 28 GLN C N 1
ATOM 5137 C CA . GLN C 1 30 ? -40.766 -55.224 13.146 1.00 44.80 28 GLN C CA 1
ATOM 5138 C C . GLN C 1 30 ? -39.905 -54.465 14.142 1.00 46.86 28 GLN C C 1
ATOM 5139 O O . GLN C 1 30 ? -40.348 -54.170 15.259 1.00 46.19 28 GLN C O 1
ATOM 5145 N N . LEU C 1 31 ? -38.665 -54.150 13.763 1.00 48.78 29 LEU C N 1
ATOM 5146 C CA . LEU C 1 31 ? -37.846 -53.280 14.599 1.00 44.69 29 LEU C CA 1
ATOM 5147 C C . LEU C 1 31 ? -38.503 -51.916 14.736 1.00 43.15 29 LEU C C 1
ATOM 5148 O O . LEU C 1 31 ? -38.631 -51.380 15.845 1.00 45.27 29 LEU C O 1
ATOM 5153 N N . PHE C 1 32 ? -38.951 -51.353 13.608 1.00 47.08 30 PHE C N 1
ATOM 5154 C CA . PHE C 1 32 ? -39.606 -50.047 13.615 1.00 47.66 30 PHE C CA 1
ATOM 5155 C C . PHE C 1 32 ? -40.791 -50.025 14.575 1.00 47.81 30 PHE C C 1
ATOM 5156 O O . PHE C 1 32 ? -41.037 -49.021 15.257 1.00 51.49 30 PHE C O 1
ATOM 5164 N N . ASP C 1 33 ? -41.529 -51.131 14.654 1.00 50.43 31 ASP C N 1
ATOM 5165 C CA . ASP C 1 33 ? -42.707 -51.160 15.514 1.00 46.95 31 ASP C CA 1
ATOM 5166 C C . ASP C 1 33 ? -42.321 -51.231 16.987 1.00 45.92 31 ASP C C 1
ATOM 5167 O O . ASP C 1 33 ? -42.976 -50.615 17.831 1.00 45.43 31 ASP C O 1
ATOM 5172 N N . GLN C 1 34 ? -41.245 -51.949 17.318 1.00 50.85 32 GLN C N 1
ATOM 5173 C CA . GLN C 1 34 ? -40.818 -52.017 18.713 1.00 48.59 32 GLN C CA 1
ATOM 5174 C C . GLN C 1 34 ? -40.362 -50.651 19.214 1.00 54.50 32 GLN C C 1
ATOM 5175 O O . GLN C 1 34 ? -40.708 -50.240 20.331 1.00 53.12 32 GLN C O 1
ATOM 5181 N N . VAL C 1 35 ? -39.580 -49.931 18.402 1.00 46.47 33 VAL C N 1
ATOM 5182 C CA . VAL C 1 35 ? -39.184 -48.572 18.769 1.00 50.97 33 VAL C CA 1
ATOM 5183 C C . VAL C 1 35 ? -40.417 -47.716 19.022 1.00 49.83 33 VAL C C 1
ATOM 5184 O O . VAL C 1 35 ? -40.524 -47.016 20.036 1.00 46.68 33 VAL C O 1
ATOM 5188 N N . VAL C 1 36 ? -41.377 -47.786 18.107 1.00 50.78 34 VAL C N 1
ATOM 5189 C CA . VAL C 1 36 ? -42.531 -46.898 18.155 1.00 53.42 34 VAL C CA 1
ATOM 5190 C C . VAL C 1 36 ? -43.399 -47.193 19.377 1.00 61.39 34 VAL C C 1
ATOM 5191 O O . VAL C 1 36 ? -43.880 -46.271 20.050 1.00 58.93 34 VAL C O 1
ATOM 5195 N N . LYS C 1 37 ? -43.595 -48.480 19.701 1.00 61.36 35 LYS C N 1
ATOM 5196 C CA . LYS C 1 37 ? -44.386 -48.831 20.879 1.00 51.30 35 LYS C CA 1
ATOM 5197 C C . LYS C 1 37 ? -43.675 -48.425 22.162 1.00 60.07 35 LYS C C 1
ATOM 5198 O O . LYS C 1 37 ? -44.322 -47.986 23.122 1.00 61.89 35 LYS C O 1
ATOM 5204 N N . THR C 1 38 ? -42.346 -48.566 22.200 1.00 56.93 36 THR C N 1
ATOM 5205 C CA . THR C 1 38 ? -41.609 -48.235 23.414 1.00 51.69 36 THR C CA 1
ATOM 5206 C C . THR C 1 38 ? -41.710 -46.752 23.755 1.00 64.81 36 THR C C 1
ATOM 5207 O O . THR C 1 38 ? -41.777 -46.394 24.936 1.00 72.97 36 THR C O 1
ATOM 5211 N N . VAL C 1 39 ? -41.739 -45.875 22.745 1.00 65.64 37 VAL C N 1
ATOM 5212 C CA . VAL C 1 39 ? -41.806 -44.441 23.013 1.00 64.42 37 VAL C CA 1
ATOM 5213 C C . VAL C 1 39 ? -43.227 -43.905 23.007 1.00 63.73 37 VAL C C 1
ATOM 5214 O O . VAL C 1 39 ? -43.447 -42.761 23.429 1.00 63.64 37 VAL C O 1
ATOM 5218 N N . GLY C 1 40 ? -44.198 -44.689 22.548 1.00 62.70 38 GLY C N 1
ATOM 5219 C CA . GLY C 1 40 ? -45.585 -44.265 22.570 1.00 63.87 38 GLY C CA 1
ATOM 5220 C C . GLY C 1 40 ? -45.915 -43.250 21.499 1.00 64.05 38 GLY C C 1
ATOM 5221 O O . GLY C 1 40 ? -46.552 -42.230 21.774 1.00 59.63 38 GLY C O 1
ATOM 5222 N N . LEU C 1 41 ? -45.491 -43.526 20.271 1.00 60.84 39 LEU C N 1
ATOM 5223 C CA . LEU C 1 41 ? -45.692 -42.630 19.143 1.00 55.71 39 LEU C CA 1
ATOM 5224 C C . LEU C 1 41 ? -46.634 -43.289 18.147 1.00 52.90 39 LEU C C 1
ATOM 5225 O O . LEU C 1 41 ? -46.381 -44.412 17.706 1.00 54.37 39 LEU C O 1
ATOM 5230 N N . ARG C 1 42 ? -47.709 -42.593 17.787 1.00 52.81 40 ARG C N 1
ATOM 5231 C CA . ARG C 1 42 ? -48.690 -43.147 16.865 1.00 51.81 40 ARG C CA 1
ATOM 5232 C C . ARG C 1 42 ? -48.624 -42.554 15.465 1.00 48.79 40 ARG C C 1
ATOM 5233 O O . ARG C 1 42 ? -49.048 -43.210 14.513 1.00 54.18 40 ARG C O 1
ATOM 5235 N N . GLU C 1 43 ? -48.109 -41.333 15.319 1.00 54.74 41 GLU C N 1
ATOM 5236 C CA . GLU C 1 43 ? -48.013 -40.683 14.009 1.00 49.60 41 GLU C CA 1
ATOM 5237 C C . GLU C 1 43 ? -46.699 -41.098 13.349 1.00 51.37 41 GLU C C 1
ATOM 5238 O O . GLU C 1 43 ? -45.776 -40.309 13.128 1.00 43.56 41 GLU C O 1
ATOM 5244 N N . VAL C 1 44 ? -46.649 -42.393 13.023 1.00 46.64 42 VAL C N 1
ATOM 5245 C CA . VAL C 1 44 ? -45.407 -43.047 12.627 1.00 46.02 42 VAL C CA 1
ATOM 5246 C C . VAL C 1 44 ? -45.055 -42.839 11.166 1.00 45.28 42 VAL C C 1
ATOM 5247 O O . VAL C 1 44 ? -43.907 -43.091 10.776 1.00 39.75 42 VAL C O 1
ATOM 5251 N N . TRP C 1 45 ? -46.008 -42.397 10.343 1.00 38.92 43 TRP C N 1
ATOM 5252 C CA . TRP C 1 45 ? -45.789 -42.331 8.904 1.00 43.54 43 TRP C CA 1
ATOM 5253 C C . TRP C 1 45 ? -44.772 -41.270 8.496 1.00 42.00 43 TRP C C 1
ATOM 5254 O O . TRP C 1 45 ? -44.362 -41.265 7.331 1.00 41.77 43 TRP C O 1
ATOM 5265 N N . PHE C 1 46 ? -44.360 -40.377 9.406 1.00 39.77 44 PHE C N 1
ATOM 5266 C CA . PHE C 1 46 ? -43.320 -39.395 9.097 1.00 41.99 44 PHE C CA 1
ATOM 5267 C C . PHE C 1 46 ? -41.908 -39.952 9.233 1.00 45.15 44 PHE C C 1
ATOM 5268 O O . PHE C 1 46 ? -40.981 -39.400 8.629 1.00 43.67 44 PHE C O 1
ATOM 5276 N N . PHE C 1 47 ? -41.716 -41.012 10.013 1.00 41.99 45 PHE C N 1
ATOM 5277 C CA . PHE C 1 47 ? -40.394 -41.364 10.505 1.00 37.37 45 PHE C CA 1
ATOM 5278 C C . PHE C 1 47 ? -39.819 -42.568 9.776 1.00 41.59 45 PHE C C 1
ATOM 5279 O O . PHE C 1 47 ? -40.521 -43.319 9.093 1.00 35.27 45 PHE C O 1
ATOM 5287 N N . GLY C 1 48 ? -38.509 -42.731 9.939 1.00 36.30 46 GLY C N 1
ATOM 5288 C CA . GLY C 1 48 ? -37.805 -43.897 9.454 1.00 33.53 46 GLY C CA 1
ATOM 5289 C C . GLY C 1 48 ? -36.656 -44.189 10.392 1.00 43.89 46 GLY C C 1
ATOM 5290 O O . GLY C 1 48 ? -36.404 -43.459 11.357 1.00 37.86 46 GLY C O 1
ATOM 5291 N N . LEU C 1 49 ? -35.961 -45.282 10.100 1.00 39.28 47 LEU C N 1
ATOM 5292 C CA . LEU C 1 49 ? -34.775 -45.673 10.847 1.00 42.53 47 LEU C CA 1
ATOM 5293 C C . LEU C 1 49 ? -33.573 -45.519 9.930 1.00 41.38 47 LEU C C 1
ATOM 5294 O O . LEU C 1 49 ? -33.549 -46.073 8.824 1.00 40.17 47 LEU C O 1
ATOM 5299 N N . GLN C 1 50 ? -32.600 -44.747 10.386 1.00 33.55 48 GLN C N 1
ATOM 5300 C CA . GLN C 1 50 ? -31.414 -44.412 9.624 1.00 41.15 48 GLN C CA 1
ATOM 5301 C C . GLN C 1 50 ? -30.267 -45.274 10.122 1.00 37.43 48 GLN C C 1
ATOM 5302 O O . GLN C 1 50 ? -30.144 -45.521 11.326 1.00 37.93 48 GLN C O 1
ATOM 5308 N N . TYR C 1 51 ? -29.438 -45.750 9.199 1.00 35.61 49 TYR C N 1
ATOM 5309 C CA . TYR C 1 51 ? -28.278 -46.526 9.601 1.00 35.74 49 TYR C CA 1
ATOM 5310 C C . TYR C 1 51 ? -27.112 -46.206 8.684 1.00 43.99 49 TYR C C 1
ATOM 5311 O O . TYR C 1 51 ? -27.246 -45.491 7.688 1.00 40.85 49 TYR C O 1
ATOM 5320 N N . VAL C 1 52 ? -25.956 -46.747 9.050 1.00 39.68 50 VAL C N 1
ATOM 5321 C CA . VAL C 1 52 ? -24.716 -46.624 8.295 1.00 43.94 50 VAL C CA 1
ATOM 5322 C C . VAL C 1 52 ? -24.405 -47.992 7.698 1.00 42.33 50 VAL C C 1
ATOM 5323 O O . VAL C 1 52 ? -24.366 -48.986 8.427 1.00 38.58 50 VAL C O 1
ATOM 5327 N N . ASP C 1 53 ? -24.136 -48.034 6.397 1.00 36.47 51 ASP C N 1
ATOM 5328 C CA . ASP C 1 53 ? -23.727 -49.290 5.729 1.00 37.27 51 ASP C CA 1
ATOM 5329 C C . ASP C 1 53 ? -22.242 -49.591 5.998 1.00 46.62 51 ASP C C 1
ATOM 5330 O O . ASP C 1 53 ? -21.583 -48.821 6.699 1.00 41.49 51 ASP C O 1
ATOM 5335 N N . SER C 1 54 ? -21.780 -50.705 5.438 1.00 44.10 52 SER C N 1
ATOM 5336 C CA . SER C 1 54 ? -20.402 -51.247 5.524 1.00 46.38 52 SER C CA 1
ATOM 5337 C C . SER C 1 54 ? -19.380 -50.216 5.049 1.00 46.60 52 SER C C 1
ATOM 5338 O O . SER C 1 54 ? -18.267 -50.227 5.574 1.00 45.75 52 SER C O 1
ATOM 5341 N N . LYS C 1 55 ? -19.759 -49.373 4.096 1.00 44.22 53 LYS C N 1
ATOM 5342 C CA . LYS C 1 55 ? -18.819 -48.404 3.488 1.00 40.94 53 LYS C CA 1
ATOM 5343 C C . LYS C 1 55 ? -19.031 -46.996 4.059 1.00 45.21 53 LYS C C 1
ATOM 5344 O O . LYS C 1 55 ? -18.432 -46.068 3.529 1.00 43.39 53 LYS C O 1
ATOM 5350 N N . GLY C 1 56 ? -19.849 -46.848 5.098 1.00 42.67 54 GLY C N 1
ATOM 5351 C CA . GLY C 1 56 ? -20.032 -45.559 5.738 1.00 41.91 54 GLY C CA 1
ATOM 5352 C C . GLY C 1 56 ? -21.130 -44.683 5.169 1.00 41.79 54 GLY C C 1
ATOM 5353 O O . GLY C 1 56 ? -21.198 -43.499 5.521 1.00 40.65 54 GLY C O 1
ATOM 5354 N N . TYR C 1 57 ? -21.997 -45.219 4.314 1.00 40.24 55 TYR C N 1
ATOM 5355 C CA . TYR C 1 57 ? -23.078 -44.442 3.717 1.00 38.05 55 TYR C CA 1
ATOM 5356 C C . TYR C 1 57 ? -24.305 -44.484 4.624 1.00 45.89 55 TYR C C 1
ATOM 5357 O O . TYR C 1 57 ? -24.806 -45.566 4.958 1.00 40.57 55 TYR C O 1
ATOM 5366 N N . SER C 1 58 ? -24.792 -43.308 5.015 1.00 42.29 56 SER C N 1
ATOM 5367 C CA . SER C 1 58 ? -26.054 -43.228 5.741 1.00 34.78 56 SER C CA 1
ATOM 5368 C C . SER C 1 58 ? -27.203 -43.679 4.844 1.00 40.47 56 SER C C 1
ATOM 5369 O O . SER C 1 58 ? -27.250 -43.354 3.656 1.00 41.90 56 SER C O 1
ATOM 5372 N N . THR C 1 59 ? -28.138 -44.436 5.417 1.00 36.70 57 THR C N 1
ATOM 5373 C CA . THR C 1 59 ? -29.114 -45.184 4.633 1.00 36.23 57 THR C CA 1
ATOM 5374 C C . THR C 1 59 ? -30.400 -45.314 5.433 1.00 38.59 57 THR C C 1
ATOM 5375 O O . THR C 1 59 ? -30.355 -45.526 6.652 1.00 33.65 57 THR C O 1
ATOM 5379 N N . TRP C 1 60 ? -31.537 -45.193 4.745 1.00 36.30 58 TRP C N 1
ATOM 5380 C CA . TRP C 1 60 ? -32.833 -45.469 5.355 1.00 36.99 58 TRP C CA 1
ATOM 5381 C C . TRP C 1 60 ? -33.073 -46.976 5.375 1.00 40.39 58 TRP C C 1
ATOM 5382 O O . TRP C 1 60 ? -32.938 -47.653 4.348 1.00 34.13 58 TRP C O 1
ATOM 5393 N N . LEU C 1 61 ? -33.418 -47.502 6.542 1.00 41.80 59 LEU C N 1
ATOM 5394 C CA . LEU C 1 61 ? -33.705 -48.925 6.647 1.00 38.14 59 LEU C CA 1
ATOM 5395 C C . LEU C 1 61 ? -34.969 -49.265 5.865 1.00 43.11 59 LEU C C 1
ATOM 5396 O O . LEU C 1 61 ? -35.988 -48.577 5.986 1.00 43.52 59 LEU C O 1
ATOM 5401 N N . LYS C 1 62 ? -34.906 -50.313 5.045 1.00 42.23 60 LYS C N 1
ATOM 5402 C CA . LYS C 1 62 ? -36.089 -50.751 4.314 1.00 48.96 60 LYS C CA 1
ATOM 5403 C C . LYS C 1 62 ? -36.915 -51.647 5.228 1.00 50.12 60 LYS C C 1
ATOM 5404 O O . LYS C 1 62 ? -36.399 -52.626 5.779 1.00 41.39 60 LYS C O 1
ATOM 5410 N N . LEU C 1 63 ? -38.189 -51.297 5.410 1.00 47.24 61 LEU C N 1
ATOM 5411 C CA . LEU C 1 63 ? -38.990 -51.933 6.446 1.00 46.27 61 LEU C CA 1
ATOM 5412 C C . LEU C 1 63 ? -39.432 -53.336 6.065 1.00 49.07 61 LEU C C 1
ATOM 5413 O O . LEU C 1 63 ? -39.652 -54.167 6.955 1.00 46.36 61 LEU C O 1
ATOM 5418 N N . ASN C 1 64 ? -39.562 -53.621 4.767 1.00 51.17 62 ASN C N 1
ATOM 5419 C CA . ASN C 1 64 ? -39.996 -54.928 4.284 1.00 51.51 62 ASN C CA 1
ATOM 5420 C C . ASN C 1 64 ? -38.829 -55.829 3.897 1.00 51.76 62 ASN C C 1
ATOM 5421 O O . ASN C 1 64 ? -39.017 -56.782 3.132 1.00 55.13 62 ASN C O 1
ATOM 5426 N N . LYS C 1 65 ? -37.625 -55.533 4.379 1.00 44.85 63 LYS C N 1
ATOM 5427 C CA . LYS C 1 65 ? -36.493 -56.440 4.268 1.00 44.75 63 LYS C CA 1
ATOM 5428 C C . LYS C 1 65 ? -35.956 -56.718 5.666 1.00 48.82 63 LYS C C 1
ATOM 5429 O O . LYS C 1 65 ? -36.265 -55.999 6.624 1.00 44.20 63 LYS C O 1
ATOM 5435 N N . LYS C 1 66 ? -35.169 -57.787 5.779 1.00 43.90 64 LYS C N 1
ATOM 5436 C CA . LYS C 1 66 ? -34.604 -58.166 7.064 1.00 45.83 64 LYS C CA 1
ATOM 5437 C C . LYS C 1 66 ? -33.475 -57.215 7.443 1.00 45.42 64 LYS C C 1
ATOM 5438 O O . LYS C 1 66 ? -32.725 -56.738 6.590 1.00 36.53 64 LYS C O 1
ATOM 5440 N N . VAL C 1 67 ? -33.364 -56.949 8.746 1.00 42.02 65 VAL C N 1
ATOM 5441 C CA . VAL C 1 67 ? -32.386 -55.991 9.244 1.00 40.80 65 VAL C CA 1
ATOM 5442 C C . VAL C 1 67 ? -30.962 -56.472 9.001 1.00 46.85 65 VAL C C 1
ATOM 5443 O O . VAL C 1 67 ? -30.058 -55.653 8.792 1.00 49.73 65 VAL C O 1
ATOM 5447 N N . THR C 1 68 ? -30.727 -57.786 9.021 1.00 41.17 66 THR C N 1
ATOM 5448 C CA . THR C 1 68 ? -29.396 -58.331 8.775 1.00 39.58 66 THR C CA 1
ATOM 5449 C C . THR C 1 68 ? -29.089 -58.506 7.294 1.00 37.58 66 THR C C 1
ATOM 5450 O O . THR C 1 68 ? -27.995 -58.956 6.953 1.00 45.92 66 THR C O 1
ATOM 5454 N N . GLN C 1 69 ? -30.010 -58.158 6.401 1.00 44.70 67 GLN C N 1
ATOM 5455 C CA . GLN C 1 69 ? -29.802 -58.357 4.971 1.00 45.00 67 GLN C CA 1
ATOM 5456 C C . GLN C 1 69 ? -29.675 -57.037 4.216 1.00 41.47 67 GLN C C 1
ATOM 5457 O O . GLN C 1 69 ? -29.853 -57.000 2.995 1.00 47.28 67 GLN C O 1
ATOM 5463 N N . GLN C 1 70 ? -29.309 -55.977 4.934 1.00 46.57 68 GLN C N 1
ATOM 5464 C CA . GLN C 1 70 ? -29.260 -54.616 4.339 1.00 50.92 68 GLN C CA 1
ATOM 5465 C C . GLN C 1 70 ? -27.874 -53.969 4.498 1.00 56.21 68 GLN C C 1
ATOM 5466 O O . GLN C 1 70 ? -27.801 -52.735 4.417 1.00 44.12 68 GLN C O 1
ATOM 5472 N N . ASP C 1 71 ? -26.822 -54.763 4.695 1.00 49.28 69 ASP C N 1
ATOM 5473 C CA . ASP C 1 71 ? -25.419 -54.273 4.811 1.00 49.97 69 ASP C CA 1
ATOM 5474 C C . ASP C 1 71 ? -25.275 -53.262 5.947 1.00 48.16 69 ASP C C 1
ATOM 5475 O O . ASP C 1 71 ? -24.510 -52.316 5.793 1.00 47.69 69 ASP C O 1
ATOM 5480 N N . VAL C 1 72 ? -25.959 -53.499 7.052 1.00 46.57 70 VAL C N 1
ATOM 5481 C CA . VAL C 1 72 ? -25.763 -52.634 8.245 1.00 44.39 70 VAL C CA 1
ATOM 5482 C C . VAL C 1 72 ? -24.356 -52.916 8.769 1.00 54.60 70 VAL C C 1
ATOM 5483 O O . VAL C 1 72 ? -23.932 -54.069 8.710 1.00 60.74 70 VAL C O 1
ATOM 5487 N N . LYS C 1 73 ? -23.673 -51.903 9.269 1.00 57.14 71 LYS C N 1
ATOM 5488 C CA . LYS C 1 73 ? -22.275 -52.020 9.744 1.00 59.13 71 LYS C CA 1
ATOM 5489 C C . LYS C 1 73 ? -22.197 -52.979 10.921 1.00 58.28 71 LYS C C 1
ATOM 5490 O O . LYS C 1 73 ? -23.014 -52.862 11.827 1.00 61.07 71 LYS C O 1
ATOM 5496 N N . LYS C 1 74 ? -21.215 -53.864 10.888 1.00 58.75 72 LYS C N 1
ATOM 5497 C CA . LYS C 1 74 ? -21.059 -54.880 11.954 1.00 60.20 72 LYS C CA 1
ATOM 5498 C C . LYS C 1 74 ? -20.492 -54.231 13.213 1.00 58.42 72 LYS C C 1
ATOM 5499 O O . LYS C 1 74 ? -19.299 -53.945 13.222 1.00 73.62 72 LYS C O 1
ATOM 5505 N N . GLU C 1 75 ? -21.337 -53.989 14.201 1.00 51.08 73 GLU C N 1
ATOM 5506 C CA . GLU C 1 75 ? -20.887 -53.418 15.489 1.00 58.74 73 GLU C CA 1
ATOM 5507 C C . GLU C 1 75 ? -21.697 -54.134 16.566 1.00 54.74 73 GLU C C 1
ATOM 5508 O O . GLU C 1 75 ? -22.677 -54.785 16.203 1.00 50.82 73 GLU C O 1
ATOM 5514 N N . ASN C 1 76 ? -21.292 -54.024 17.829 1.00 58.84 74 ASN C N 1
ATOM 5515 C CA . ASN C 1 76 ? -21.991 -54.833 18.855 1.00 71.72 74 ASN C CA 1
ATOM 5516 C C . ASN C 1 76 ? -23.428 -54.349 18.912 1.00 78.87 74 ASN C C 1
ATOM 5517 O O . ASN C 1 76 ? -24.306 -55.063 18.407 1.00 84.67 74 ASN C O 1
ATOM 5522 N N . PRO C 1 77 ? -23.727 -53.175 19.479 1.00 71.23 75 PRO C N 1
ATOM 5523 C CA . PRO C 1 77 ? -25.074 -52.706 19.384 1.00 62.99 75 PRO C CA 1
ATOM 5524 C C . PRO C 1 77 ? -25.122 -52.168 17.951 1.00 61.39 75 PRO C C 1
ATOM 5525 O O . PRO C 1 77 ? -24.348 -51.298 17.658 1.00 54.59 75 PRO C O 1
ATOM 5529 N N . LEU C 1 78 ? -25.945 -52.744 17.078 1.00 52.87 76 LEU C N 1
ATOM 5530 C CA . LEU C 1 78 ? -26.138 -52.124 15.745 1.00 52.07 76 LEU C CA 1
ATOM 5531 C C . LEU C 1 78 ? -26.706 -50.727 16.018 1.00 52.36 76 LEU C C 1
ATOM 5532 O O . LEU C 1 78 ? -27.484 -50.612 16.968 1.00 53.98 76 LEU C O 1
ATOM 5537 N N . GLN C 1 79 ? -26.353 -49.711 15.226 1.00 47.74 77 GLN C N 1
ATOM 5538 C CA . GLN C 1 79 ? -26.732 -48.341 15.553 1.00 42.96 77 GLN C CA 1
ATOM 5539 C C . GLN C 1 79 ? -27.789 -47.849 14.573 1.00 46.48 77 GLN C C 1
ATOM 5540 O O . GLN C 1 79 ? -27.569 -47.850 13.356 1.00 38.86 77 GLN C O 1
ATOM 5546 N N . PHE C 1 80 ? -28.926 -47.413 15.106 1.00 47.41 78 PHE C N 1
ATOM 5547 C CA . PHE C 1 80 ? -29.988 -46.838 14.301 1.00 41.77 78 PHE C CA 1
ATOM 5548 C C . PHE C 1 80 ? -30.359 -45.471 14.845 1.00 42.21 78 PHE C C 1
ATOM 5549 O O . PHE C 1 80 ? -30.350 -45.248 16.060 1.00 41.53 78 PHE C O 1
ATOM 5557 N N . LYS C 1 81 ? -30.680 -44.556 13.940 1.00 45.62 79 LYS C N 1
ATOM 5558 C CA . LYS C 1 81 ? -31.217 -43.254 14.308 1.00 42.48 79 LYS C CA 1
ATOM 5559 C C . LYS C 1 81 ? -32.670 -43.191 13.866 1.00 44.26 79 LYS C C 1
ATOM 5560 O O . LYS C 1 81 ? -32.966 -43.349 12.676 1.00 43.92 79 LYS C O 1
ATOM 5566 N N . PHE C 1 82 ? -33.565 -42.964 14.826 1.00 42.80 80 PHE C N 1
ATOM 5567 C CA . PHE C 1 82 ? -34.985 -42.752 14.561 1.00 41.11 80 PHE C CA 1
ATOM 5568 C C . PHE C 1 82 ? -35.186 -41.278 14.217 1.00 44.28 80 PHE C C 1
ATOM 5569 O O . PHE C 1 82 ? -34.993 -40.407 15.072 1.00 42.11 80 PHE C O 1
ATOM 5577 N N . ARG C 1 83 ? -35.557 -40.992 12.965 1.00 39.06 81 ARG C N 1
ATOM 5578 C CA . ARG C 1 83 ? -35.624 -39.613 12.490 1.00 43.27 81 ARG C CA 1
ATOM 5579 C C . ARG C 1 83 ? -36.796 -39.442 11.539 1.00 43.69 81 ARG C C 1
ATOM 5580 O O . ARG C 1 83 ? -37.227 -40.391 10.878 1.00 38.77 81 ARG C O 1
ATOM 5588 N N . ALA C 1 84 ? -37.286 -38.209 11.449 1.00 41.76 82 ALA C N 1
ATOM 5589 C CA . ALA C 1 84 ? -38.317 -37.898 10.471 1.00 40.18 82 ALA C CA 1
ATOM 5590 C C . ALA C 1 84 ? -37.739 -37.919 9.058 1.00 44.27 82 ALA C C 1
ATOM 5591 O O . ALA C 1 84 ? -36.754 -37.238 8.767 1.00 41.87 82 ALA C O 1
ATOM 5593 N N . LYS C 1 85 ? -38.361 -38.701 8.181 1.00 44.81 83 LYS C N 1
ATOM 5594 C CA . LYS C 1 85 ? -38.044 -38.712 6.758 1.00 37.50 83 LYS C CA 1
ATOM 5595 C C . LYS C 1 85 ? -38.960 -37.818 5.935 1.00 40.74 83 LYS C C 1
ATOM 5596 O O . LYS C 1 85 ? -38.542 -37.318 4.886 1.00 35.95 83 LYS C O 1
ATOM 5602 N N . PHE C 1 86 ? -40.211 -37.636 6.365 1.00 39.70 84 PHE C N 1
ATOM 5603 C CA . PHE C 1 86 ? -41.178 -36.801 5.666 1.00 40.11 84 PHE C CA 1
ATOM 5604 C C . PHE C 1 86 ? -41.666 -35.703 6.601 1.00 36.76 84 PHE C C 1
ATOM 5605 O O . PHE C 1 86 ? -41.756 -35.904 7.816 1.00 35.64 84 PHE C O 1
ATOM 5613 N N . PHE C 1 87 ? -41.946 -34.528 6.039 1.00 32.54 85 PHE C N 1
ATOM 5614 C CA . PHE C 1 87 ? -42.352 -33.413 6.873 1.00 41.02 85 PHE C CA 1
ATOM 5615 C C . PHE C 1 87 ? -43.769 -32.970 6.523 1.00 37.85 85 PHE C C 1
ATOM 5616 O O . PHE C 1 87 ? -44.163 -33.000 5.351 1.00 36.96 85 PHE C O 1
ATOM 5624 N N . PRO C 1 88 ? -44.563 -32.588 7.515 1.00 32.84 86 PRO C N 1
ATOM 5625 C CA . PRO C 1 88 ? -45.960 -32.239 7.244 1.00 39.94 86 PRO C CA 1
ATOM 5626 C C . PRO C 1 88 ? -46.073 -30.956 6.438 1.00 43.68 86 PRO C C 1
ATOM 5627 O O . PRO C 1 88 ? -45.159 -30.128 6.389 1.00 40.36 86 PRO C O 1
ATOM 5631 N N . GLU C 1 89 ? -47.220 -30.814 5.770 1.00 42.58 87 GLU C N 1
ATOM 5632 C CA . GLU C 1 89 ? -47.513 -29.558 5.086 1.00 45.18 87 GLU C CA 1
ATOM 5633 C C . GLU C 1 89 ? -47.881 -28.458 6.073 1.00 43.24 87 GLU C C 1
ATOM 5634 O O . GLU C 1 89 ? -47.681 -27.276 5.782 1.00 41.98 87 GLU C O 1
ATOM 5640 N N . ASP C 1 90 ? -48.411 -28.821 7.236 1.00 36.12 88 ASP C N 1
ATOM 5641 C CA . ASP C 1 90 ? -48.723 -27.849 8.279 1.00 47.92 88 ASP C CA 1
ATOM 5642 C C . ASP C 1 90 ? -48.539 -28.527 9.626 1.00 48.66 88 ASP C C 1
ATOM 5643 O O . ASP C 1 90 ? -49.283 -29.456 9.950 1.00 45.54 88 ASP C O 1
ATOM 5648 N N . VAL C 1 91 ? -47.567 -28.059 10.419 1.00 44.01 89 VAL C N 1
ATOM 5649 C CA . VAL C 1 91 ? -47.262 -28.739 11.678 1.00 40.73 89 VAL C CA 1
ATOM 5650 C C . VAL C 1 91 ? -48.416 -28.634 12.678 1.00 47.90 89 VAL C C 1
ATOM 5651 O O . VAL C 1 91 ? -48.558 -29.486 13.561 1.00 51.72 89 VAL C O 1
ATOM 5655 N N . SER C 1 92 ? -49.250 -27.598 12.574 1.00 46.76 90 SER C N 1
ATOM 5656 C CA . SER C 1 92 ? -50.340 -27.447 13.537 1.00 52.22 90 SER C CA 1
ATOM 5657 C C . SER C 1 92 ? -51.445 -28.459 13.279 1.00 51.14 90 SER C C 1
ATOM 5658 O O . SER C 1 92 ? -52.016 -29.022 14.222 1.00 51.10 90 SER C O 1
ATOM 5661 N N . GLU C 1 93 ? -51.759 -28.705 12.010 1.00 46.27 91 GLU C N 1
ATOM 5662 C CA . GLU C 1 93 ? -52.815 -29.651 11.677 1.00 52.44 91 GLU C CA 1
ATOM 5663 C C . GLU C 1 93 ? -52.379 -31.088 11.902 1.00 54.48 91 GLU C C 1
ATOM 5664 O O . GLU C 1 93 ? -53.206 -31.930 12.258 1.00 53.26 91 GLU C O 1
ATOM 5670 N N . GLU C 1 94 ? -51.096 -31.393 11.714 1.00 52.50 92 GLU C N 1
ATOM 5671 C CA . GLU C 1 94 ? -50.689 -32.776 11.538 1.00 48.08 92 GLU C CA 1
ATOM 5672 C C . GLU C 1 94 ? -49.926 -33.380 12.709 1.00 52.87 92 GLU C C 1
ATOM 5673 O O . GLU C 1 94 ? -49.847 -34.608 12.790 1.00 49.14 92 GLU C O 1
ATOM 5679 N N . LEU C 1 95 ? -49.386 -32.574 13.621 1.00 44.53 93 LEU C N 1
ATOM 5680 C CA . LEU C 1 95 ? -48.581 -33.076 14.736 1.00 50.95 93 LEU C CA 1
ATOM 5681 C C . LEU C 1 95 ? -49.417 -32.938 16.001 1.00 52.22 93 LEU C C 1
ATOM 5682 O O . LEU C 1 95 ? -49.502 -31.850 16.581 1.00 48.61 93 LEU C O 1
ATOM 5687 N N . ILE C 1 96 ? -50.028 -34.040 16.427 1.00 53.03 94 ILE C N 1
ATOM 5688 C CA . ILE C 1 96 ? -50.985 -34.026 17.530 1.00 51.61 94 ILE C CA 1
ATOM 5689 C C . ILE C 1 96 ? -50.338 -34.442 18.845 1.00 51.84 94 ILE C C 1
ATOM 5690 O O . ILE C 1 96 ? -50.466 -33.746 19.852 1.00 55.54 94 ILE C O 1
ATOM 5695 N N . GLN C 1 97 ? -49.640 -35.575 18.862 1.00 50.03 95 GLN C N 1
ATOM 5696 C CA . GLN C 1 97 ? -49.002 -36.022 20.093 1.00 47.20 95 GLN C CA 1
ATOM 5697 C C . GLN C 1 97 ? -47.892 -35.069 20.502 1.00 51.68 95 GLN C C 1
ATOM 5698 O O . GLN C 1 97 ? -47.214 -34.472 19.661 1.00 56.39 95 GLN C O 1
ATOM 5704 N N . GLU C 1 98 ? -47.686 -34.956 21.816 1.00 48.38 96 GLU C N 1
ATOM 5705 C CA . GLU C 1 98 ? -46.605 -34.114 22.312 1.00 54.99 96 GLU C CA 1
ATOM 5706 C C . GLU C 1 98 ? -45.244 -34.664 21.899 1.00 53.64 96 GLU C C 1
ATOM 5707 O O . GLU C 1 98 ? -44.345 -33.899 21.531 1.00 59.72 96 GLU C O 1
ATOM 5713 N N . ILE C 1 99 ? -45.079 -35.988 21.927 1.00 53.38 97 ILE C N 1
ATOM 5714 C CA . ILE C 1 99 ? -43.787 -36.569 21.581 1.00 55.87 97 ILE C CA 1
ATOM 5715 C C . ILE C 1 99 ? -43.485 -36.363 20.101 1.00 53.00 97 ILE C C 1
ATOM 5716 O O . ILE C 1 99 ? -42.338 -36.106 19.718 1.00 50.71 97 ILE C O 1
ATOM 5721 N N . THR C 1 100 ? -44.502 -36.463 19.245 1.00 53.59 98 THR C N 1
ATOM 5722 C CA . THR C 1 100 ? -44.292 -36.201 17.826 1.00 51.01 98 THR C CA 1
ATOM 5723 C C . THR C 1 100 ? -43.886 -34.751 17.597 1.00 55.27 98 THR C C 1
ATOM 5724 O O . THR C 1 100 ? -42.955 -34.468 16.831 1.00 46.38 98 THR C O 1
ATOM 5728 N N . GLN C 1 101 ? -44.568 -33.818 18.265 1.00 54.15 99 GLN C N 1
ATOM 5729 C CA . GLN C 1 101 ? -44.199 -32.411 18.156 1.00 49.97 99 GLN C CA 1
ATOM 5730 C C . GLN C 1 101 ? -42.799 -32.169 18.699 1.00 46.93 99 GLN C C 1
ATOM 5731 O O . GLN C 1 101 ? -42.033 -31.378 18.137 1.00 47.76 99 GLN C O 1
ATOM 5737 N N . ARG C 1 102 ? -42.452 -32.830 19.803 1.00 49.18 100 ARG C N 1
ATOM 5738 C CA . ARG C 1 102 ? -41.137 -32.623 20.402 1.00 43.53 100 ARG C CA 1
ATOM 5739 C C . ARG C 1 102 ? -40.034 -33.229 19.539 1.00 54.32 100 ARG C C 1
ATOM 5740 O O . ARG C 1 102 ? -38.939 -32.662 19.432 1.00 50.58 100 ARG C O 1
ATOM 5748 N N . LEU C 1 103 ? -40.304 -34.378 18.911 1.00 41.64 101 LEU C N 1
ATOM 5749 C CA . LEU C 1 103 ? -39.301 -34.995 18.049 1.00 47.80 101 LEU C CA 1
ATOM 5750 C C . LEU C 1 103 ? -39.019 -34.128 16.825 1.00 47.26 101 LEU C C 1
ATOM 5751 O O . LEU C 1 103 ? -37.858 -33.957 16.433 1.00 43.36 101 LEU C O 1
ATOM 5756 N N . PHE C 1 104 ? -40.060 -33.552 16.220 1.00 40.33 102 PHE C N 1
ATOM 5757 C CA . PHE C 1 104 ? -39.842 -32.651 15.092 1.00 43.12 102 PHE C CA 1
ATOM 5758 C C . PHE C 1 104 ? -39.133 -31.382 15.538 1.00 44.54 102 PHE C C 1
ATOM 5759 O O . PHE C 1 104 ? -38.267 -30.861 14.825 1.00 44.07 102 PHE C O 1
ATOM 5767 N N . PHE C 1 105 ? -39.488 -30.870 16.717 1.00 44.44 103 PHE C N 1
ATOM 5768 C CA . PHE C 1 105 ? -38.875 -29.640 17.196 1.00 45.29 103 PHE C CA 1
ATOM 5769 C C . PHE C 1 105 ? -37.373 -29.818 17.358 1.00 46.55 103 PHE C C 1
ATOM 5770 O O . PHE C 1 105 ? -36.581 -28.983 16.905 1.00 41.87 103 PHE C O 1
ATOM 5778 N N . LEU C 1 106 ? -36.963 -30.926 17.974 1.00 42.27 104 LEU C N 1
ATOM 5779 C CA . LEU C 1 106 ? -35.545 -31.143 18.217 1.00 51.48 104 LEU C CA 1
ATOM 5780 C C . LEU C 1 106 ? -34.797 -31.370 16.911 1.00 49.88 104 LEU C C 1
ATOM 5781 O O . LEU C 1 106 ? -33.674 -30.878 16.740 1.00 49.93 104 LEU C O 1
ATOM 5786 N N . GLN C 1 107 ? -35.420 -32.070 15.961 1.00 50.99 105 GLN C N 1
ATOM 5787 C CA . GLN C 1 107 ? -34.743 -32.348 14.698 1.00 54.92 105 GLN C CA 1
ATOM 5788 C C . GLN C 1 107 ? -34.667 -31.100 13.825 1.00 50.22 105 GLN C C 1
ATOM 5789 O O . GLN C 1 107 ? -33.619 -30.818 13.234 1.00 40.07 105 GLN C O 1
ATOM 5795 N N . VAL C 1 108 ? -35.760 -30.334 13.736 1.00 48.05 106 VAL C N 1
ATOM 5796 C CA . VAL C 1 108 ? -35.733 -29.130 12.910 1.00 35.30 106 VAL C CA 1
ATOM 5797 C C . VAL C 1 108 ? -34.750 -28.108 13.478 1.00 44.04 106 VAL C C 1
ATOM 5798 O O . VAL C 1 108 ? -33.980 -27.488 12.732 1.00 42.27 106 VAL C O 1
ATOM 5802 N N . LYS C 1 109 ? -34.747 -27.917 14.799 1.00 46.00 107 LYS C N 1
ATOM 5803 C CA . LYS C 1 109 ? -33.790 -26.986 15.394 1.00 46.37 107 LYS C CA 1
ATOM 5804 C C . LYS C 1 109 ? -32.358 -27.444 15.151 1.00 46.01 107 LYS C C 1
ATOM 5805 O O . LYS C 1 109 ? -31.463 -26.622 14.910 1.00 39.24 107 LYS C O 1
ATOM 5811 N N . GLU C 1 110 ? -32.128 -28.759 15.197 1.00 47.92 108 GLU C N 1
ATOM 5812 C CA . GLU C 1 110 ? -30.801 -29.290 14.905 1.00 46.06 108 GLU C CA 1
ATOM 5813 C C . GLU C 1 110 ? -30.361 -28.925 13.494 1.00 48.03 108 GLU C C 1
ATOM 5814 O O . GLU C 1 110 ? -29.192 -28.592 13.272 1.00 50.38 108 GLU C O 1
ATOM 58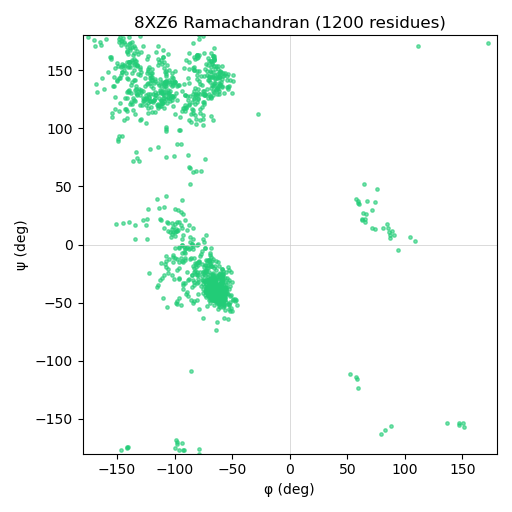20 N N . ALA C 1 111 ? -31.284 -28.966 12.530 1.00 42.48 109 ALA C N 1
ATOM 5821 C CA . ALA C 1 111 ? -30.934 -28.604 11.159 1.00 42.12 109 ALA C CA 1
ATOM 5822 C C . ALA C 1 111 ? -30.632 -27.118 11.047 1.00 45.82 109 ALA C C 1
ATOM 5823 O O . ALA C 1 111 ? -29.655 -26.721 10.403 1.00 52.60 109 ALA C O 1
ATOM 5825 N N . ILE C 1 112 ? -31.468 -26.280 11.662 1.00 48.34 110 ILE C N 1
ATOM 5826 C CA . ILE C 1 112 ? -31.270 -24.834 11.576 1.00 48.09 110 ILE C CA 1
ATOM 5827 C C . ILE C 1 112 ? -29.928 -24.446 12.178 1.00 43.34 110 ILE C C 1
ATOM 5828 O O . ILE C 1 112 ? -29.145 -23.704 11.572 1.00 47.07 110 ILE C O 1
ATOM 5833 N N . LEU C 1 113 ? -29.640 -24.948 13.380 1.00 47.86 111 LEU C N 1
ATOM 5834 C CA . LEU C 1 113 ? -28.386 -24.627 14.046 1.00 51.51 111 LEU C CA 1
ATOM 5835 C C . LEU C 1 113 ? -27.181 -25.256 13.363 1.00 51.67 111 LEU C C 1
ATOM 5836 O O . LEU C 1 113 ? -26.052 -24.843 13.643 1.00 55.95 111 LEU C O 1
ATOM 5841 N N . ASN C 1 114 ? -27.393 -26.227 12.478 1.00 48.63 112 ASN C N 1
ATOM 5842 C CA . ASN C 1 114 ? -26.341 -26.804 11.656 1.00 47.37 112 ASN C CA 1
ATOM 5843 C C . ASN C 1 114 ? -26.202 -26.119 10.302 1.00 48.46 112 ASN C C 1
ATOM 5844 O O . ASN C 1 114 ? -25.469 -26.621 9.444 1.00 50.72 112 ASN C O 1
ATOM 5849 N N . ASP C 1 115 ? -26.903 -25.005 10.086 1.00 44.35 113 ASP C N 1
ATOM 5850 C CA . ASP C 1 115 ? -26.875 -24.244 8.835 1.00 49.77 113 ASP C CA 1
ATOM 5851 C C . ASP C 1 115 ? -27.397 -25.045 7.639 1.00 51.62 113 ASP C C 1
ATOM 5852 O O . ASP C 1 115 ? -27.094 -24.715 6.487 1.00 46.79 113 ASP C O 1
ATOM 5857 N N . GLU C 1 116 ? -28.199 -26.088 7.875 1.00 50.48 114 GLU C N 1
ATOM 5858 C CA . GLU C 1 116 ? -28.776 -26.830 6.757 1.00 45.08 114 GLU C CA 1
ATOM 5859 C C . GLU C 1 116 ? -29.870 -26.032 6.063 1.00 47.26 114 GLU C C 1
ATOM 5860 O O . GLU C 1 116 ? -30.071 -26.174 4.851 1.00 50.88 114 GLU C O 1
ATOM 5866 N N . ILE C 1 117 ? -30.585 -25.198 6.809 1.00 41.78 115 ILE C N 1
ATOM 5867 C CA . ILE C 1 117 ? -31.656 -24.367 6.279 1.00 50.47 115 ILE C CA 1
ATOM 5868 C C . ILE C 1 117 ? -31.204 -22.917 6.342 1.00 55.41 115 ILE C C 1
ATOM 5869 O O . ILE C 1 117 ? -30.738 -22.452 7.390 1.00 55.25 115 ILE C O 1
ATOM 5874 N N . TYR C 1 118 ? -31.339 -22.205 5.227 1.00 48.57 116 TYR C N 1
ATOM 5875 C CA . TYR C 1 118 ? -31.140 -20.768 5.266 1.00 48.73 116 TYR C CA 1
ATOM 5876 C C . TYR C 1 118 ? -32.147 -20.142 6.216 1.00 57.82 116 TYR C C 1
ATOM 5877 O O . TYR C 1 118 ? -33.329 -20.501 6.216 1.00 58.29 116 TYR C O 1
ATOM 5886 N N . CYS C 1 119 ? -31.677 -19.192 7.024 1.00 54.20 117 CYS C N 1
ATOM 5887 C CA . CYS C 1 119 ? -32.540 -18.501 7.960 1.00 49.76 117 CYS C CA 1
ATOM 5888 C C . CYS C 1 119 ? -32.148 -17.031 8.085 1.00 55.69 117 CYS C C 1
ATOM 5889 O O . CYS C 1 119 ? -30.975 -16.731 8.373 1.00 56.85 117 CYS C O 1
ATOM 5892 N N . PRO C 1 120 ? -33.087 -16.106 7.884 1.00 63.91 118 PRO C N 1
ATOM 5893 C CA . PRO C 1 120 ? -32.777 -14.697 8.114 1.00 53.48 118 PRO C CA 1
ATOM 5894 C C . PRO C 1 120 ? -32.379 -14.473 9.545 1.00 59.29 118 PRO C C 1
ATOM 5895 O O . PRO C 1 120 ? -32.845 -15.179 10.468 1.00 56.30 118 PRO C O 1
ATOM 5899 N N . PRO C 1 121 ? -31.488 -13.509 9.808 1.00 55.08 119 PRO C N 1
ATOM 5900 C CA . PRO C 1 121 ? -31.037 -13.282 11.189 1.00 58.18 119 PRO C CA 1
ATOM 5901 C C . PRO C 1 121 ? -32.158 -12.924 12.153 1.00 50.55 119 PRO C C 1
ATOM 5902 O O . PRO C 1 121 ? -32.153 -13.408 13.291 1.00 50.12 119 PRO C O 1
ATOM 5906 N N . GLU C 1 122 ? -33.118 -12.089 11.736 1.00 50.62 120 GLU C N 1
ATOM 5907 C CA . GLU C 1 122 ? -34.247 -11.772 12.610 1.00 54.90 120 GLU C CA 1
ATOM 5908 C C . GLU C 1 122 ? -35.014 -13.033 12.986 1.00 59.42 120 GLU C C 1
ATOM 5909 O O . GLU C 1 122 ? -35.401 -13.215 14.148 1.00 51.65 120 GLU C O 1
ATOM 5915 N N . THR C 1 123 ? -35.227 -13.924 12.017 1.00 53.73 121 THR C N 1
ATOM 5916 C CA . THR C 1 123 ? -35.945 -15.161 12.293 1.00 44.44 121 THR C CA 1
ATOM 5917 C C . THR C 1 123 ? -35.156 -16.057 13.239 1.00 46.52 121 THR C C 1
ATOM 5918 O O . THR C 1 123 ? -35.734 -16.679 14.138 1.00 50.87 121 THR C O 1
ATOM 5922 N N . ALA C 1 124 ? -33.833 -16.123 13.058 1.00 50.12 122 ALA C N 1
ATOM 5923 C CA . ALA C 1 124 ? -32.996 -16.949 13.926 1.00 44.72 122 ALA C CA 1
ATOM 5924 C C . ALA C 1 124 ? -33.058 -16.481 15.374 1.00 49.80 122 ALA C C 1
ATOM 5925 O O . ALA C 1 124 ? -33.019 -17.298 16.302 1.00 48.60 122 ALA C O 1
ATOM 5927 N N . VAL C 1 125 ? -33.136 -15.166 15.589 1.00 53.66 123 VAL C N 1
ATOM 5928 C CA . VAL C 1 125 ? -33.306 -14.650 16.944 1.00 57.68 123 VAL C CA 1
ATOM 5929 C C . VAL C 1 125 ? -34.666 -15.064 17.499 1.00 46.19 123 VAL C C 1
ATOM 5930 O O . VAL C 1 125 ? -34.771 -15.563 18.625 1.00 50.49 123 VAL C O 1
ATOM 5934 N N . LEU C 1 126 ? -35.724 -14.880 16.710 1.00 41.65 124 LEU C N 1
ATOM 5935 C CA . LEU C 1 126 ? -37.059 -15.229 17.183 1.00 51.91 124 LEU C CA 1
ATOM 5936 C C . LEU C 1 126 ? -37.188 -16.727 17.417 1.00 55.93 124 LEU C C 1
ATOM 5937 O O . LEU C 1 126 ? -37.820 -17.161 18.389 1.00 56.54 124 LEU C O 1
ATOM 5942 N N . LEU C 1 127 ? -36.599 -17.534 16.531 1.00 57.74 125 LEU C N 1
ATOM 5943 C CA . LEU C 1 127 ? -36.596 -18.978 16.730 1.00 50.44 125 LEU C CA 1
ATOM 5944 C C . LEU C 1 127 ? -35.934 -19.339 18.052 1.00 50.59 125 LEU C C 1
ATOM 5945 O O . LEU C 1 127 ? -36.488 -20.106 18.849 1.00 47.58 125 LEU C O 1
ATOM 5950 N N . ALA C 1 128 ? -34.749 -18.773 18.309 1.00 52.88 126 ALA C N 1
ATOM 5951 C CA . ALA C 1 128 ? -34.025 -19.071 19.541 1.00 52.09 126 ALA C CA 1
ATOM 5952 C C . ALA C 1 128 ? -34.786 -18.606 20.776 1.00 49.38 126 ALA C C 1
ATOM 5953 O O . ALA C 1 128 ? -34.657 -19.210 21.847 1.00 53.60 126 ALA C O 1
ATOM 5955 N N . SER C 1 129 ? -35.576 -17.538 20.651 1.00 52.39 127 SER C N 1
ATOM 5956 C CA . SER C 1 129 ? -36.379 -17.083 21.782 1.00 56.46 127 SER C CA 1
ATOM 5957 C C . SER C 1 129 ? -37.438 -18.110 22.150 1.00 53.59 127 SER C C 1
ATOM 5958 O O . SER C 1 129 ? -37.720 -18.329 23.334 1.00 55.49 127 SER C O 1
ATOM 5961 N N . TYR C 1 130 ? -38.034 -18.756 21.152 1.00 55.54 128 TYR C N 1
ATOM 5962 C CA . TYR C 1 130 ? -38.991 -19.805 21.469 1.00 56.14 128 TYR C CA 1
ATOM 5963 C C . TYR C 1 130 ? -38.294 -21.025 22.045 1.00 56.45 128 TYR C C 1
ATOM 5964 O O . TYR C 1 130 ? -38.878 -21.736 22.868 1.00 56.00 128 TYR C O 1
ATOM 5973 N N . ALA C 1 131 ? -37.042 -21.263 21.650 1.00 50.71 129 ALA C N 1
ATOM 5974 C CA . ALA C 1 131 ? -36.326 -22.438 22.137 1.00 60.49 129 ALA C CA 1
ATOM 5975 C C . ALA C 1 131 ? -35.972 -22.301 23.615 1.00 57.98 129 ALA C C 1
ATOM 5976 O O . ALA C 1 131 ? -35.997 -23.292 24.356 1.00 64.81 129 ALA C O 1
ATOM 5978 N N . VAL C 1 132 ? -35.652 -21.085 24.069 1.00 58.56 130 VAL C N 1
ATOM 5979 C CA . VAL C 1 132 ? -35.305 -20.907 25.478 1.00 67.36 130 VAL C CA 1
ATOM 5980 C C . VAL C 1 132 ? -36.561 -20.843 26.350 1.00 67.85 130 VAL C C 1
ATOM 5981 O O . VAL C 1 132 ? -36.524 -21.240 27.522 1.00 68.54 130 VAL C O 1
ATOM 5985 N N . GLN C 1 133 ? -37.683 -20.354 25.812 1.00 58.61 131 GLN C N 1
ATOM 5986 C CA . GLN C 1 133 ? -38.939 -20.448 26.546 1.00 64.73 131 GLN C CA 1
ATOM 5987 C C . GLN C 1 133 ? -39.324 -21.902 26.774 1.00 66.89 131 GLN C C 1
ATOM 5988 O O . GLN C 1 133 ? -39.884 -22.241 27.822 1.00 68.52 131 GLN C O 1
ATOM 5994 N N . ALA C 1 134 ? -39.011 -22.778 25.817 1.00 64.38 132 ALA C N 1
ATOM 5995 C CA . ALA C 1 134 ? -39.286 -24.196 26.007 1.00 63.67 132 ALA C CA 1
ATOM 5996 C C . ALA C 1 134 ? -38.279 -24.840 26.947 1.00 71.09 132 ALA C C 1
ATOM 5997 O O . ALA C 1 134 ? -38.621 -25.789 27.659 1.00 75.83 132 ALA C O 1
ATOM 5999 N N . LYS C 1 135 ? -37.041 -24.339 26.970 1.00 64.25 133 LYS C N 1
ATOM 6000 C CA . LYS C 1 135 ? -36.016 -24.918 27.831 1.00 71.24 133 LYS C CA 1
ATOM 6001 C C . LYS C 1 135 ? -36.089 -24.360 29.249 1.00 73.09 133 LYS C C 1
ATOM 6002 O O . LYS C 1 135 ? -36.104 -25.121 30.223 1.00 72.98 133 LYS C O 1
ATOM 6008 N N . TYR C 1 136 ? -36.136 -23.035 29.385 1.00 70.65 134 TYR C N 1
ATOM 6009 C CA . TYR C 1 136 ? -36.079 -22.397 30.693 1.00 76.39 134 TYR C CA 1
ATOM 6010 C C . TYR C 1 136 ? -37.441 -22.041 31.270 1.00 72.12 134 TYR C C 1
ATOM 6011 O O . TYR C 1 136 ? -37.545 -21.850 32.486 1.00 77.74 134 TYR C O 1
ATOM 6020 N N . GLY C 1 137 ? -38.474 -21.936 30.447 1.00 70.07 135 GLY C N 1
ATOM 6021 C CA . GLY C 1 137 ? -39.748 -21.434 30.920 1.00 69.74 135 GLY C CA 1
ATOM 6022 C C . GLY C 1 137 ? -39.816 -19.921 30.825 1.00 72.36 135 GLY C C 1
ATOM 6023 O O . GLY C 1 137 ? -39.110 -19.283 30.038 1.00 70.35 135 GLY C O 1
ATOM 6024 N N . ASP C 1 138 ? -40.686 -19.340 31.650 1.00 71.44 136 ASP C N 1
ATOM 6025 C CA . ASP C 1 138 ? -40.864 -17.894 31.647 1.00 76.20 136 ASP C CA 1
ATOM 6026 C C . ASP C 1 138 ? -39.571 -17.190 32.033 1.00 79.03 136 ASP C C 1
ATOM 6027 O O . ASP C 1 138 ? -38.725 -17.743 32.739 1.00 82.16 136 ASP C O 1
ATOM 6032 N N . TYR C 1 139 ? -39.418 -15.950 31.571 1.00 75.04 137 TYR C N 1
ATOM 6033 C CA . TYR C 1 139 ? -38.283 -15.152 32.012 1.00 83.01 137 TYR C CA 1
ATOM 6034 C C . TYR C 1 139 ? -38.531 -14.659 33.429 1.00 87.37 137 TYR C C 1
ATOM 6035 O O . TYR C 1 139 ? -39.587 -14.087 33.723 1.00 79.94 137 TYR C O 1
ATOM 6044 N N . ASN C 1 140 ? -37.547 -14.866 34.298 1.00 90.36 138 ASN C N 1
ATOM 6045 C CA . ASN C 1 140 ? -37.651 -14.475 35.699 1.00 91.90 138 ASN C CA 1
ATOM 6046 C C . ASN C 1 140 ? -36.297 -13.943 36.154 1.00 94.08 138 ASN C C 1
ATOM 6047 O O . ASN C 1 140 ? -35.345 -14.719 36.309 1.00 91.59 138 ASN C O 1
ATOM 6052 N N . LYS C 1 141 ? -36.223 -12.622 36.361 1.00 91.85 139 LYS C N 1
ATOM 6053 C CA . LYS C 1 141 ? -35.005 -11.984 36.852 1.00 91.97 139 LYS C CA 1
ATOM 6054 C C . LYS C 1 141 ? -34.481 -12.636 38.132 1.00 94.51 139 LYS C C 1
ATOM 6055 O O . LYS C 1 141 ? -33.288 -12.522 38.432 1.00 93.00 139 LYS C O 1
ATOM 6061 N N . GLU C 1 142 ? -35.345 -13.327 38.878 1.00 94.28 140 GLU C N 1
ATOM 6062 C CA . GLU C 1 142 ? -34.937 -13.895 40.161 1.00 98.34 140 GLU C CA 1
ATOM 6063 C C . GLU C 1 142 ? -33.963 -15.053 39.994 1.00 101.49 140 GLU C C 1
ATOM 6064 O O . GLU C 1 142 ? -33.079 -15.247 40.837 1.00 104.04 140 GLU C O 1
ATOM 6070 N N . ILE C 1 143 ? -34.106 -15.826 38.914 1.00 99.91 141 ILE C N 1
ATOM 6071 C CA . ILE C 1 143 ? -33.259 -16.980 38.644 1.00 93.36 141 ILE C CA 1
ATOM 6072 C C . ILE C 1 143 ? -32.428 -16.792 37.381 1.00 91.25 141 ILE C C 1
ATOM 6073 O O . ILE C 1 143 ? -31.269 -17.215 37.329 1.00 92.46 141 ILE C O 1
ATOM 6078 N N . HIS C 1 144 ? -32.995 -16.142 36.361 1.00 92.76 142 HIS C N 1
ATOM 6079 C CA . HIS C 1 144 ? -32.321 -15.942 35.074 1.00 92.42 142 HIS C CA 1
ATOM 6080 C C . HIS C 1 144 ? -31.511 -14.651 35.136 1.00 88.33 142 HIS C C 1
ATOM 6081 O O . HIS C 1 144 ? -31.883 -13.609 34.591 1.00 89.30 142 HIS C O 1
ATOM 6088 N N . LYS C 1 145 ? -30.362 -14.733 35.801 1.00 92.02 143 LYS C N 1
ATOM 6089 C CA . LYS C 1 145 ? -29.529 -13.563 35.990 1.00 92.12 143 LYS C CA 1
ATOM 6090 C C . LYS C 1 145 ? -28.704 -13.320 34.724 1.00 94.52 143 LYS C C 1
ATOM 6091 O O . LYS C 1 145 ? -28.543 -14.226 33.908 1.00 93.29 143 LYS C O 1
ATOM 6097 N N . PRO C 1 146 ? -28.180 -12.100 34.532 1.00 93.99 144 PRO C N 1
ATOM 6098 C CA . PRO C 1 146 ? -27.541 -11.757 33.249 1.00 94.94 144 PRO C CA 1
ATOM 6099 C C . PRO C 1 146 ? -26.524 -12.792 32.788 1.00 93.38 144 PRO C C 1
ATOM 6100 O O . PRO C 1 146 ? -25.753 -13.335 33.584 1.00 86.50 144 PRO C O 1
ATOM 6104 N N . GLY C 1 147 ? -26.515 -13.047 31.481 1.00 94.14 145 GLY C N 1
ATOM 6105 C CA . GLY C 1 147 ? -25.702 -14.118 30.944 1.00 88.17 145 GLY C CA 1
ATOM 6106 C C . GLY C 1 147 ? -26.210 -15.502 31.276 1.00 91.04 145 GLY C C 1
ATOM 6107 O O . GLY C 1 147 ? -25.423 -16.451 31.294 1.00 90.46 145 GLY C O 1
ATOM 6108 N N . TYR C 1 148 ? -27.530 -15.635 31.442 1.00 86.48 146 TYR C N 1
ATOM 6109 C CA . TYR C 1 148 ? -28.137 -16.944 31.790 1.00 82.79 146 TYR C CA 1
ATOM 6110 C C . TYR C 1 148 ? -28.130 -17.895 30.593 1.00 80.83 146 TYR C C 1
ATOM 6111 O O . TYR C 1 148 ? -28.506 -19.051 30.774 1.00 76.51 146 TYR C O 1
ATOM 6120 N N . LEU C 1 149 ? -27.660 -17.442 29.437 1.00 79.01 147 LEU C N 1
ATOM 6121 C CA . LEU C 1 149 ? -27.735 -18.287 28.219 1.00 80.46 147 LEU C CA 1
ATOM 6122 C C . LEU C 1 149 ? -26.354 -18.482 27.602 1.00 84.46 147 LEU C C 1
ATOM 6123 O O . LEU C 1 149 ? -26.284 -19.101 26.535 1.00 89.75 147 LEU C O 1
ATOM 6128 N N . ALA C 1 150 ? -25.299 -17.990 28.234 1.00 85.86 148 ALA C N 1
ATOM 6129 C CA . ALA C 1 150 ? -23.958 -18.009 27.606 1.00 83.80 148 ALA C CA 1
ATOM 6130 C C . ALA C 1 150 ? -23.503 -19.416 27.225 1.00 81.89 148 ALA C C 1
ATOM 6131 O O . ALA C 1 150 ? -22.704 -19.542 26.299 1.00 87.41 148 ALA C O 1
ATOM 6133 N N . ASN C 1 151 ? -23.954 -20.419 27.954 1.00 83.80 149 ASN C N 1
ATOM 6134 C CA . ASN C 1 151 ? -23.605 -21.799 27.648 1.00 84.98 149 ASN C CA 1
ATOM 6135 C C . ASN C 1 151 ? -24.660 -22.473 26.778 1.00 86.85 149 ASN C C 1
ATOM 6136 O O . ASN C 1 151 ? -24.820 -23.696 26.836 1.00 91.35 149 ASN C O 1
ATOM 6141 N N . ASP C 1 152 ? -25.380 -21.701 25.967 1.00 82.86 150 ASP C N 1
ATOM 6142 C CA . ASP C 1 152 ? -26.423 -22.239 25.104 1.00 78.99 150 ASP C CA 1
ATOM 6143 C C . ASP C 1 152 ? -26.081 -21.965 23.647 1.00 74.44 150 ASP C C 1
ATOM 6144 O O . ASP C 1 152 ? -25.760 -20.830 23.281 1.00 76.39 150 ASP C O 1
ATOM 6149 N N . ARG C 1 153 ? -26.139 -23.011 22.824 1.00 70.07 151 ARG C N 1
ATOM 6150 C CA . ARG C 1 153 ? -26.061 -22.855 21.378 1.00 59.92 151 ARG C CA 1
ATOM 6151 C C . ARG C 1 153 ? -27.422 -22.381 20.886 1.00 68.45 151 ARG C C 1
ATOM 6152 O O . ARG C 1 153 ? -28.413 -23.117 20.970 1.00 63.37 151 ARG C O 1
ATOM 6160 N N . LEU C 1 154 ? -27.475 -21.151 20.377 1.00 63.18 152 LEU C N 1
ATOM 6161 C CA . LEU C 1 154 ? -28.737 -20.488 20.099 1.00 52.45 152 LEU C CA 1
ATOM 6162 C C . LEU C 1 154 ? -28.909 -20.047 18.658 1.00 52.32 152 LEU C C 1
ATOM 6163 O O . LEU C 1 154 ? -30.052 -19.904 18.213 1.00 48.55 152 LEU C O 1
ATOM 6168 N N . LEU C 1 155 ? -27.827 -19.824 17.923 1.00 48.58 153 LEU C N 1
ATOM 6169 C CA . LEU C 1 155 ? -27.924 -19.279 16.581 1.00 47.44 153 LEU C CA 1
ATOM 6170 C C . LEU C 1 155 ? -27.064 -20.083 15.618 1.00 51.83 153 LEU C C 1
ATOM 6171 O O . LEU C 1 155 ? -26.059 -20.676 16.022 1.00 54.80 153 LEU C O 1
ATOM 6176 N N . PRO C 1 156 ? -27.429 -20.063 14.319 1.00 50.96 154 PRO C N 1
ATOM 6177 C CA . PRO C 1 156 ? -26.603 -20.685 13.302 1.00 62.27 154 PRO C CA 1
ATOM 6178 C C . PRO C 1 156 ? -25.327 -19.869 13.046 1.00 58.20 154 PRO C C 1
ATOM 6179 O O . PRO C 1 156 ? -25.376 -18.678 13.153 1.00 51.43 154 PRO C O 1
ATOM 6183 N N . GLN C 1 157 ? -24.223 -20.546 12.737 1.00 61.75 155 GLN C N 1
ATOM 6184 C CA . GLN C 1 157 ? -22.927 -19.866 12.488 1.00 61.49 155 GLN C CA 1
ATOM 6185 C C . GLN C 1 157 ? -23.063 -18.886 11.327 1.00 65.67 155 GLN C C 1
ATOM 6186 O O . GLN C 1 157 ? -22.676 -17.729 11.487 1.00 61.79 155 GLN C O 1
ATOM 6192 N N . ARG C 1 158 ? -23.604 -19.343 10.204 1.00 57.30 156 ARG C N 1
ATOM 6193 C CA . ARG C 1 158 ? -23.687 -18.455 9.027 1.00 63.95 156 ARG C CA 1
ATOM 6194 C C . ARG C 1 158 ? -24.365 -17.145 9.444 1.00 71.09 156 ARG C C 1
ATOM 6195 O O . ARG C 1 158 ? -24.028 -16.108 8.867 1.00 67.72 156 ARG C O 1
ATOM 6197 N N . VAL C 1 159 ? -25.266 -17.193 10.426 1.00 63.23 157 VAL C N 1
ATOM 6198 C CA . VAL C 1 159 ? -25.904 -15.948 10.943 1.00 64.03 157 VAL C CA 1
ATOM 6199 C C . VAL C 1 159 ? -24.840 -15.168 11.704 1.00 70.48 157 VAL C C 1
ATOM 6200 O O . VAL C 1 159 ? -24.692 -13.971 11.457 1.00 65.52 157 VAL C O 1
ATOM 6204 N N . LEU C 1 160 ? -24.117 -15.859 12.569 1.00 68.84 158 LEU C N 1
ATOM 6205 C CA . LEU C 1 160 ? -23.078 -15.207 13.394 1.00 70.00 158 LEU C CA 1
ATOM 6206 C C . LEU C 1 160 ? -21.946 -14.752 12.476 1.00 79.49 158 LEU C C 1
ATOM 6207 O O . LEU C 1 160 ? -21.264 -13.782 12.826 1.00 85.59 158 LEU C O 1
ATOM 6212 N N . GLU C 1 161 ? -21.776 -15.424 11.341 1.00 80.69 159 GLU C N 1
ATOM 6213 C CA . GLU C 1 161 ? -20.659 -15.111 10.415 1.00 79.41 159 GLU C CA 1
ATOM 6214 C C . GLU C 1 161 ? -21.039 -13.891 9.586 1.00 83.49 159 GLU C C 1
ATOM 6215 O O . GLU C 1 161 ? -20.140 -13.122 9.226 1.00 89.50 159 GLU C O 1
ATOM 6221 N N . GLN C 1 162 ? -22.322 -13.741 9.291 1.00 78.18 160 GLN C N 1
ATOM 6222 C CA . GLN C 1 162 ? -22.769 -12.541 8.574 1.00 82.12 160 GLN C CA 1
ATOM 6223 C C . GLN C 1 162 ? -23.020 -11.461 9.618 1.00 89.80 160 GLN C C 1
ATOM 6224 O O . GLN C 1 162 ? -22.052 -10.989 10.223 1.00 96.41 160 GLN C O 1
ATOM 6226 N N . HIS C 1 163 ? -24.288 -11.127 9.844 1.00 91.75 161 HIS C N 1
ATOM 6227 C CA . HIS C 1 163 ? -24.621 -10.103 10.866 1.00 92.26 161 HIS C CA 1
ATOM 6228 C C . HIS C 1 163 ? -23.521 -10.113 11.923 1.00 98.48 161 HIS C C 1
ATOM 6229 O O . HIS C 1 163 ? -23.383 -11.120 12.641 1.00 93.37 161 HIS C O 1
ATOM 6236 N N . LYS C 1 164 ? -22.737 -9.038 12.004 1.00 101.25 162 LYS C N 1
ATOM 6237 C CA . LYS C 1 164 ? -21.723 -8.956 13.087 1.00 97.35 162 LYS C CA 1
ATOM 6238 C C . LYS C 1 164 ? -22.423 -8.432 14.343 1.00 101.15 162 LYS C C 1
ATOM 6239 O O . LYS C 1 164 ? -23.389 -7.665 14.198 1.00 106.15 162 LYS C O 1
ATOM 6245 N N . LEU C 1 165 ? -21.941 -8.826 15.518 1.00 93.64 163 LEU C N 1
ATOM 6246 C CA . LEU C 1 165 ? -22.609 -8.436 16.774 1.00 91.94 163 LEU C CA 1
ATOM 6247 C C . LEU C 1 165 ? -21.907 -9.225 17.865 1.00 80.21 163 LEU C C 1
ATOM 6248 O O . LEU C 1 165 ? -21.098 -10.089 17.534 1.00 80.48 163 LEU C O 1
ATOM 6253 N N . THR C 1 166 ? -22.232 -8.957 19.113 1.00 80.64 164 THR C N 1
ATOM 6254 C CA . THR C 1 166 ? -21.485 -9.611 20.209 1.00 75.72 164 THR C CA 1
ATOM 6255 C C . THR C 1 166 ? -22.289 -10.764 20.793 1.00 74.97 164 THR C C 1
ATOM 6256 O O . THR C 1 166 ? -23.513 -10.661 20.837 1.00 76.62 164 THR C O 1
ATOM 6260 N N . LYS C 1 167 ? -21.592 -11.799 21.250 1.00 77.46 165 LYS C N 1
ATOM 6261 C CA . LYS C 1 167 ? -22.267 -12.945 21.898 1.00 77.35 165 LYS C CA 1
ATOM 6262 C C . LYS C 1 167 ? -23.293 -12.389 22.886 1.00 81.49 165 LYS C C 1
ATOM 6263 O O . LYS C 1 167 ? -24.461 -12.775 22.802 1.00 84.72 165 LYS C O 1
ATOM 6269 N N . GLU C 1 168 ? -22.865 -11.492 23.762 1.00 78.87 166 GLU C N 1
ATOM 6270 C CA . GLU C 1 168 ? -23.781 -10.930 24.780 1.00 78.05 166 GLU C CA 1
ATOM 6271 C C . GLU C 1 168 ? -24.850 -10.091 24.090 1.00 77.61 166 GLU C C 1
ATOM 6272 O O . GLU C 1 168 ? -25.989 -10.104 24.550 1.00 79.46 166 GLU C O 1
ATOM 6278 N N . GLN C 1 169 ? -24.475 -9.388 23.033 1.00 76.60 167 GLN C N 1
ATOM 6279 C CA . GLN C 1 169 ? -25.458 -8.574 22.289 1.00 76.01 167 GLN C CA 1
ATOM 6280 C C . GLN C 1 169 ? -26.526 -9.517 21.737 1.00 75.41 167 GLN C C 1
ATOM 6281 O O . GLN C 1 169 ? -27.715 -9.248 21.943 1.00 76.42 167 GLN C O 1
ATOM 6287 N N . TRP C 1 170 ? -26.101 -10.576 21.054 1.00 70.22 168 TRP C N 1
ATOM 6288 C CA . TRP C 1 170 ? -27.052 -11.582 20.520 1.00 76.16 168 TRP C CA 1
ATOM 6289 C C . TRP C 1 170 ? -27.866 -12.141 21.685 1.00 67.29 168 TRP C C 1
ATOM 6290 O O . TRP C 1 170 ? -29.087 -12.225 21.574 1.00 70.05 168 TRP C O 1
ATOM 6301 N N . GLU C 1 171 ? -27.185 -12.485 22.768 1.00 66.97 169 GLU C N 1
ATOM 6302 C CA . GLU C 1 171 ? -27.908 -13.023 23.915 1.00 72.73 169 GLU C CA 1
ATOM 6303 C C . GLU C 1 171 ? -28.903 -12.012 24.465 1.00 72.55 169 GLU C C 1
ATOM 6304 O O . GLU C 1 171 ? -30.031 -12.372 24.821 1.00 70.21 169 GLU C O 1
ATOM 6310 N N . GLU C 1 172 ? -28.498 -10.743 24.548 1.00 76.11 170 GLU C N 1
ATOM 6311 C CA . GLU C 1 172 ? -29.400 -9.708 25.041 1.00 80.59 170 GLU C CA 1
ATOM 6312 C C . GLU C 1 172 ? -30.630 -9.584 24.150 1.00 75.31 170 GLU C C 1
ATOM 6313 O O . GLU C 1 172 ? -31.757 -9.469 24.647 1.00 76.73 170 GLU C O 1
ATOM 6319 N N . ARG C 1 173 ? -30.433 -9.622 22.829 1.00 71.78 171 ARG C N 1
ATOM 6320 C CA . ARG C 1 173 ? -31.566 -9.511 21.919 1.00 75.47 171 ARG C CA 1
ATOM 6321 C C . ARG C 1 173 ? -32.475 -10.733 21.993 1.00 69.65 171 ARG C C 1
ATOM 6322 O O . ARG C 1 173 ? -33.685 -10.618 21.771 1.00 76.34 171 ARG C O 1
ATOM 6330 N N . ILE C 1 174 ? -31.924 -11.902 22.314 1.00 68.00 172 ILE C N 1
ATOM 6331 C CA . ILE C 1 174 ? -32.762 -13.090 22.428 1.00 67.65 172 ILE C CA 1
ATOM 6332 C C . ILE C 1 174 ? -33.563 -13.073 23.725 1.00 69.14 172 ILE C C 1
ATOM 6333 O O . ILE C 1 174 ? -34.744 -13.427 23.738 1.00 65.76 172 ILE C O 1
ATOM 6338 N N . GLN C 1 175 ? -32.937 -12.673 24.834 1.00 72.05 173 GLN C N 1
ATOM 6339 C CA . GLN C 1 175 ? -33.644 -12.680 26.110 1.00 74.29 173 GLN C CA 1
ATOM 6340 C C . GLN C 1 175 ? -34.770 -11.657 26.121 1.00 73.60 173 GLN C C 1
ATOM 6341 O O . GLN C 1 175 ? -35.780 -11.852 26.806 1.00 72.90 173 GLN C O 1
ATOM 6347 N N . ASN C 1 176 ? -34.618 -10.559 25.372 1.00 70.43 174 ASN C N 1
ATOM 6348 C CA . ASN C 1 176 ? -35.725 -9.624 25.197 1.00 75.98 174 ASN C CA 1
ATOM 6349 C C . ASN C 1 176 ? -36.933 -10.335 24.612 1.00 74.71 174 ASN C C 1
ATOM 6350 O O . ASN C 1 176 ? -38.039 -10.267 25.163 1.00 77.66 174 ASN C O 1
ATOM 6355 N N . TRP C 1 177 ? -36.735 -11.032 23.496 1.00 71.61 175 TRP C N 1
ATOM 6356 C CA . TRP C 1 177 ? -37.825 -11.786 22.893 1.00 71.92 175 TRP C CA 1
ATOM 6357 C C . TRP C 1 177 ? -38.327 -12.888 23.819 1.00 72.21 175 TRP C C 1
ATOM 6358 O O . TRP C 1 177 ? -39.525 -13.196 23.824 1.00 72.10 175 TRP C O 1
ATOM 6369 N N . HIS C 1 178 ? -37.427 -13.496 24.600 1.00 63.50 176 HIS C N 1
ATOM 6370 C CA . HIS C 1 178 ? -37.841 -14.480 25.598 1.00 70.71 176 HIS C CA 1
ATOM 6371 C C . HIS C 1 178 ? -38.840 -13.882 26.583 1.00 74.54 176 HIS C C 1
ATOM 6372 O O . HIS C 1 178 ? -39.816 -14.537 26.966 1.00 67.53 176 HIS C O 1
ATOM 6379 N N . GLU C 1 179 ? -38.613 -12.633 26.996 1.00 73.45 177 GLU C N 1
ATOM 6380 C CA . GLU C 1 179 ? -39.489 -11.997 27.976 1.00 76.87 177 GLU C CA 1
ATOM 6381 C C . GLU C 1 179 ? -40.926 -11.923 27.480 1.00 75.35 177 GLU C C 1
ATOM 6382 O O . GLU C 1 179 ? -41.869 -12.121 28.255 1.00 79.15 177 GLU C O 1
ATOM 6388 N N . GLU C 1 180 ? -41.116 -11.648 26.189 1.00 74.04 178 GLU C N 1
ATOM 6389 C CA . GLU C 1 180 ? -42.463 -11.471 25.659 1.00 70.08 178 GLU C CA 1
ATOM 6390 C C . GLU C 1 180 ? -43.270 -12.762 25.618 1.00 71.22 178 GLU C C 1
ATOM 6391 O O . GLU C 1 180 ? -44.477 -12.701 25.352 1.00 65.50 178 GLU C O 1
ATOM 6397 N N . HIS C 1 181 ? -42.656 -13.914 25.907 1.00 70.22 179 HIS C N 1
ATOM 6398 C CA . HIS C 1 181 ? -43.332 -15.207 25.886 1.00 62.81 179 HIS C CA 1
ATOM 6399 C C . HIS C 1 181 ? -43.742 -15.670 27.280 1.00 67.99 179 HIS C C 1
ATOM 6400 O O . HIS C 1 181 ? -43.810 -16.877 27.536 1.00 68.80 179 HIS C O 1
ATOM 6407 N N . ARG C 1 182 ? -44.034 -14.727 28.180 1.00 74.83 180 ARG C N 1
ATOM 6408 C CA . ARG C 1 182 ? -44.247 -15.037 29.592 1.00 72.65 180 ARG C CA 1
ATOM 6409 C C . ARG C 1 182 ? -45.429 -15.971 29.837 1.00 74.13 180 ARG C C 1
ATOM 6410 O O . ARG C 1 182 ? -45.447 -16.670 30.855 1.00 80.18 180 ARG C O 1
ATOM 6418 N N . GLY C 1 183 ? -46.417 -16.009 28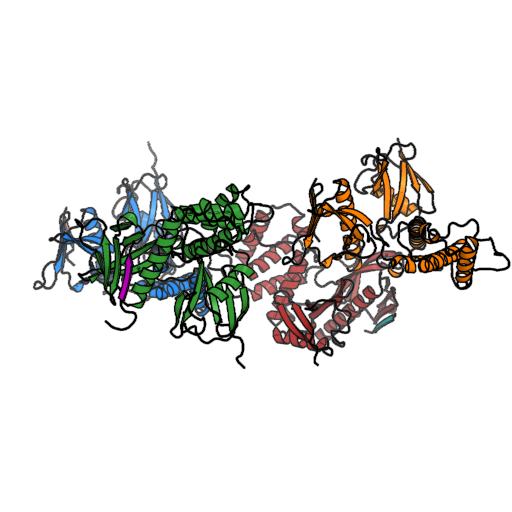.950 1.00 70.37 181 GLY C N 1
ATOM 6419 C CA . GLY C 1 183 ? -47.534 -16.909 29.179 1.00 71.90 181 GLY C CA 1
ATOM 6420 C C . GLY C 1 183 ? -47.491 -18.218 28.408 1.00 76.31 181 GLY C C 1
ATOM 6421 O O . GLY C 1 183 ? -48.512 -18.904 28.296 1.00 70.73 181 GLY C O 1
ATOM 6422 N N . MET C 1 184 ? -46.323 -18.593 27.889 1.00 71.78 182 MET C N 1
ATOM 6423 C CA . MET C 1 184 ? -46.213 -19.683 26.926 1.00 64.97 182 MET C CA 1
ATOM 6424 C C . MET C 1 184 ? -45.722 -20.955 27.605 1.00 64.14 182 MET C C 1
ATOM 6425 O O . MET C 1 184 ? -44.615 -20.985 28.154 1.00 64.27 182 MET C O 1
ATOM 6430 N N . LEU C 1 185 ? -46.543 -22.003 27.549 1.00 67.22 183 LEU C N 1
ATOM 6431 C CA . LEU C 1 185 ? -46.142 -23.320 28.017 1.00 60.72 183 LEU C CA 1
ATOM 6432 C C . LEU C 1 185 ? -45.042 -23.890 27.125 1.00 63.33 183 LEU C C 1
ATOM 6433 O O . LEU C 1 185 ? -44.834 -23.449 25.991 1.00 65.50 183 LEU C O 1
ATOM 6438 N N . ARG C 1 186 ? -44.347 -24.904 27.650 1.00 68.87 184 ARG C N 1
ATOM 6439 C CA . ARG C 1 186 ? -43.203 -25.474 26.943 1.00 63.90 184 ARG C CA 1
ATOM 6440 C C . ARG C 1 186 ? -43.618 -26.073 25.603 1.00 64.89 184 ARG C C 1
ATOM 6441 O O . ARG C 1 186 ? -42.970 -25.834 24.577 1.00 57.75 184 ARG C O 1
ATOM 6449 N N . GLU C 1 187 ? -44.702 -26.855 25.594 1.00 67.04 185 GLU C N 1
ATOM 6450 C CA . GLU C 1 187 ? -45.148 -27.491 24.357 1.00 60.03 185 GLU C CA 1
ATOM 6451 C C . GLU C 1 187 ? -45.640 -26.474 23.340 1.00 63.58 185 GLU C C 1
ATOM 6452 O O . GLU C 1 187 ? -45.466 -26.673 22.133 1.00 63.07 185 GLU C O 1
ATOM 6458 N N . ASP C 1 188 ? -46.260 -25.387 23.800 1.00 67.41 186 ASP C N 1
ATOM 6459 C CA . ASP C 1 188 ? -46.692 -24.351 22.872 1.00 61.21 186 ASP C CA 1
ATOM 6460 C C . ASP C 1 188 ? -45.507 -23.609 22.277 1.00 57.89 186 ASP C C 1
ATOM 6461 O O . ASP C 1 188 ? -45.572 -23.163 21.126 1.00 57.32 186 ASP C O 1
ATOM 6466 N N . SER C 1 189 ? -44.425 -23.463 23.045 1.00 63.04 187 SER C N 1
ATOM 6467 C CA . SER C 1 189 ? -43.243 -22.777 22.533 1.00 61.84 187 SER C CA 1
ATOM 6468 C C . SER C 1 189 ? -42.568 -23.591 21.436 1.00 56.61 187 SER C C 1
ATOM 6469 O O . SER C 1 189 ? -42.062 -23.025 20.460 1.00 49.03 187 SER C O 1
ATOM 6472 N N . MET C 1 190 ? -42.550 -24.921 21.580 1.00 58.88 188 MET C N 1
ATOM 6473 C CA . MET C 1 190 ? -42.005 -25.775 20.527 1.00 55.45 188 MET C CA 1
ATOM 6474 C C . MET C 1 190 ? -42.809 -25.646 19.243 1.00 58.07 188 MET C C 1
ATOM 6475 O O . MET C 1 190 ? -42.240 -25.628 18.145 1.00 56.29 188 MET C O 1
ATOM 6480 N N . MET C 1 191 ? -44.135 -25.556 19.357 1.00 55.96 189 MET C N 1
ATOM 6481 C CA . MET C 1 191 ? -44.955 -25.464 18.158 1.00 49.67 189 MET C CA 1
ATOM 6482 C C . MET C 1 191 ? -44.823 -24.114 17.465 1.00 45.31 189 MET C C 1
ATOM 6483 O O . MET C 1 191 ? -44.808 -24.065 16.230 1.00 42.67 189 MET C O 1
ATOM 6488 N N . GLU C 1 192 ? -44.721 -23.018 18.224 1.00 49.40 190 GLU C N 1
ATOM 6489 C CA . GLU C 1 192 ? -44.473 -21.720 17.601 1.00 52.84 190 GLU C CA 1
ATOM 6490 C C . GLU C 1 192 ? -43.143 -21.725 16.855 1.00 43.68 190 GLU C C 1
ATOM 6491 O O . GLU C 1 192 ? -43.028 -21.161 15.758 1.00 40.83 190 GLU C O 1
ATOM 6497 N N . TYR C 1 193 ? -42.122 -22.341 17.451 1.00 46.28 191 TYR C N 1
ATOM 6498 C CA . TYR C 1 193 ? -40.868 -22.565 16.743 1.00 46.98 191 TYR C CA 1
ATOM 6499 C C . TYR C 1 193 ? -41.125 -23.254 15.409 1.00 48.47 191 TYR C C 1
ATOM 6500 O O . TYR C 1 193 ? -40.703 -22.771 14.352 1.00 42.45 191 TYR C O 1
ATOM 6509 N N . LEU C 1 194 ? -41.872 -24.360 15.434 1.00 43.98 192 LEU C N 1
ATOM 6510 C CA . LEU C 1 194 ? -42.045 -25.157 14.220 1.00 46.24 192 LEU C CA 1
ATOM 6511 C C . LEU C 1 194 ? -42.832 -24.404 13.154 1.00 44.16 192 LEU C C 1
ATOM 6512 O O . LEU C 1 194 ? -42.558 -24.549 11.958 1.00 43.39 192 LEU C O 1
ATOM 6517 N N . LYS C 1 195 ? -43.830 -23.610 13.564 1.00 47.36 193 LYS C N 1
ATOM 6518 C CA . LYS C 1 195 ? -44.626 -22.872 12.593 1.00 43.74 193 LYS C CA 1
ATOM 6519 C C . LYS C 1 195 ? -43.813 -21.757 11.951 1.00 47.07 193 LYS C C 1
ATOM 6520 O O . LYS C 1 195 ? -44.036 -21.398 10.792 1.00 51.86 193 LYS C O 1
ATOM 6526 N N . ILE C 1 196 ? -42.870 -21.185 12.690 1.00 42.53 194 ILE C N 1
ATOM 6527 C CA . ILE C 1 196 ? -41.927 -20.267 12.058 1.00 48.73 194 ILE C CA 1
ATOM 6528 C C . ILE C 1 196 ? -41.042 -21.030 11.078 1.00 40.54 194 ILE C C 1
ATOM 6529 O O . ILE C 1 196 ? -40.862 -20.614 9.929 1.00 42.78 194 ILE C O 1
ATOM 6534 N N . ALA C 1 197 ? -40.490 -22.167 11.512 1.00 34.97 195 ALA C N 1
ATOM 6535 C CA . ALA C 1 197 ? -39.474 -22.837 10.698 1.00 35.84 195 ALA C CA 1
ATOM 6536 C C . ALA C 1 197 ? -40.058 -23.372 9.397 1.00 38.93 195 ALA C C 1
ATOM 6537 O O . ALA C 1 197 ? -39.387 -23.353 8.358 1.00 33.67 195 ALA C O 1
ATOM 6539 N N . GLN C 1 198 ? -41.307 -23.846 9.423 1.00 44.52 196 GLN C N 1
ATOM 6540 C CA . GLN C 1 198 ? -41.860 -24.503 8.244 1.00 41.25 196 GLN C CA 1
ATOM 6541 C C . GLN C 1 198 ? -42.119 -23.534 7.100 1.00 41.83 196 GLN C C 1
ATOM 6542 O O . GLN C 1 198 ? -42.321 -23.977 5.963 1.00 40.80 196 GLN C O 1
ATOM 6548 N N . ASP C 1 199 ? -42.088 -22.232 7.366 1.00 35.88 197 ASP C N 1
ATOM 6549 C CA . ASP C 1 199 ? -42.246 -21.228 6.323 1.00 44.57 197 ASP C CA 1
ATOM 6550 C C . ASP C 1 199 ? -40.942 -20.864 5.623 1.00 42.64 197 ASP C C 1
ATOM 6551 O O . ASP C 1 199 ? -40.987 -20.202 4.580 1.00 39.17 197 ASP C O 1
ATOM 6556 N N . LEU C 1 200 ? -39.794 -21.266 6.165 1.00 41.68 198 LEU C N 1
ATOM 6557 C CA . LEU C 1 200 ? -38.525 -21.012 5.497 1.00 40.64 198 LEU C CA 1
ATOM 6558 C C . LEU C 1 200 ? -38.452 -21.774 4.177 1.00 46.66 198 LEU C C 1
ATOM 6559 O O . LEU C 1 200 ? -38.929 -22.907 4.065 1.00 40.32 198 LEU C O 1
ATOM 6564 N N . GLU C 1 201 ? -37.830 -21.144 3.174 1.00 39.26 199 GLU C N 1
ATOM 6565 C CA . GLU C 1 201 ? -37.861 -21.687 1.816 1.00 44.75 199 GLU C CA 1
ATOM 6566 C C . GLU C 1 201 ? -37.203 -23.061 1.719 1.00 42.80 199 GLU C C 1
ATOM 6567 O O . GLU C 1 201 ? -37.673 -23.924 0.967 1.00 52.94 199 GLU C O 1
ATOM 6573 N N . MET C 1 202 ? -36.114 -23.283 2.448 1.00 37.22 200 MET C N 1
ATOM 6574 C CA . MET C 1 202 ? -35.392 -24.548 2.366 1.00 34.44 200 MET C CA 1
ATOM 6575 C C . MET C 1 202 ? -35.946 -25.620 3.295 1.00 43.18 200 MET C C 1
ATOM 6576 O O . MET C 1 202 ? -35.444 -26.750 3.278 1.00 33.60 200 MET C O 1
ATOM 6581 N N . TYR C 1 203 ? -36.958 -25.291 4.099 1.00 39.52 201 TYR C N 1
ATOM 6582 C CA . TYR C 1 203 ? -37.508 -26.232 5.065 1.00 37.18 201 TYR C CA 1
ATOM 6583 C C . TYR C 1 203 ? -38.176 -27.400 4.353 1.00 34.93 201 TYR C C 1
ATOM 6584 O O . TYR C 1 203 ? -38.899 -27.214 3.369 1.00 36.26 201 TYR C O 1
ATOM 6593 N N . GLY C 1 204 ? -37.942 -28.608 4.864 1.00 40.57 202 GLY C N 1
ATOM 6594 C CA . GLY C 1 204 ? -38.575 -29.795 4.316 1.00 35.78 202 GLY C CA 1
ATOM 6595 C C . GLY C 1 204 ? -38.226 -30.128 2.879 1.00 40.63 202 GLY C C 1
ATOM 6596 O O . GLY C 1 204 ? -38.979 -30.853 2.225 1.00 43.62 202 GLY C O 1
ATOM 6597 N N . VAL C 1 205 ? -37.101 -29.635 2.364 1.00 38.21 203 VAL C N 1
ATOM 6598 C CA . VAL C 1 205 ? -36.668 -29.918 0.999 1.00 35.67 203 VAL C CA 1
ATOM 6599 C C . VAL C 1 205 ? -35.456 -30.836 1.059 1.00 40.20 203 VAL C C 1
ATOM 6600 O O . VAL C 1 205 ? -34.477 -30.532 1.750 1.00 34.11 203 VAL C O 1
ATOM 6604 N N . ASN C 1 206 ? -35.535 -31.968 0.358 1.00 38.34 204 ASN C N 1
ATOM 6605 C CA . ASN C 1 206 ? -34.396 -32.856 0.152 1.00 35.01 204 ASN C CA 1
ATOM 6606 C C . ASN C 1 206 ? -33.676 -32.444 -1.125 1.00 30.32 204 ASN C C 1
ATOM 6607 O O . ASN C 1 206 ? -34.262 -32.497 -2.213 1.00 33.94 204 ASN C O 1
ATOM 6612 N N . TYR C 1 207 ? -32.410 -32.051 -0.997 1.00 34.16 205 TYR C N 1
ATOM 6613 C CA . TYR C 1 207 ? -31.624 -31.544 -2.111 1.00 34.56 205 TYR C CA 1
ATOM 6614 C C . TYR C 1 207 ? -30.677 -32.617 -2.635 1.00 36.71 205 TYR C C 1
ATOM 6615 O O . TYR C 1 207 ? -30.110 -33.395 -1.868 1.00 38.96 205 TYR C O 1
ATOM 6624 N N . PHE C 1 208 ? -30.497 -32.639 -3.953 1.00 35.53 206 PHE C N 1
ATOM 6625 C CA . PHE C 1 208 ? -29.574 -33.563 -4.597 1.00 33.77 206 PHE C CA 1
ATOM 6626 C C . PHE C 1 208 ? -28.869 -32.827 -5.723 1.00 39.18 206 PHE C C 1
ATOM 6627 O O . PHE C 1 208 ? -29.521 -32.141 -6.516 1.00 37.69 206 PHE C O 1
ATOM 6635 N N . GLU C 1 209 ? -27.544 -32.958 -5.777 1.00 32.66 207 GLU C N 1
ATOM 6636 C CA . GLU C 1 209 ? -26.763 -32.365 -6.857 1.00 43.76 207 GLU C CA 1
ATOM 6637 C C . GLU C 1 209 ? -26.953 -33.168 -8.132 1.00 42.14 207 GLU C C 1
ATOM 6638 O O . GLU C 1 209 ? -26.821 -34.396 -8.132 1.00 41.15 207 GLU C O 1
ATOM 6644 N N . ILE C 1 210 ? -27.227 -32.471 -9.228 1.00 32.94 208 ILE C N 1
ATOM 6645 C CA . ILE C 1 210 ? -27.611 -33.099 -10.484 1.00 41.15 208 ILE C CA 1
ATOM 6646 C C . ILE C 1 210 ? -27.097 -32.229 -11.623 1.00 41.94 208 ILE C C 1
ATOM 6647 O O . ILE C 1 210 ? -26.574 -31.133 -11.413 1.00 41.42 208 ILE C O 1
ATOM 6652 N N . LYS C 1 211 ? -27.268 -32.722 -12.845 1.00 46.96 209 LYS C N 1
ATOM 6653 C CA . LYS C 1 211 ? -26.897 -31.988 -14.043 1.00 48.28 209 LYS C CA 1
ATOM 6654 C C . LYS C 1 211 ? -27.976 -32.184 -15.096 1.00 46.20 209 LYS C C 1
ATOM 6655 O O . LYS C 1 211 ? -28.721 -33.168 -15.074 1.00 38.32 209 LYS C O 1
ATOM 6661 N N . ASN C 1 212 ? -28.044 -31.247 -16.033 1.00 51.80 210 ASN C N 1
ATOM 6662 C CA . ASN C 1 212 ? -28.929 -31.412 -17.169 1.00 55.48 210 ASN C CA 1
ATOM 6663 C C . ASN C 1 212 ? -28.136 -31.944 -18.361 1.00 54.74 210 ASN C C 1
ATOM 6664 O O . ASN C 1 212 ? -26.965 -32.313 -18.243 1.00 60.64 210 ASN C O 1
ATOM 6669 N N . LYS C 1 213 ? -28.789 -31.974 -19.524 1.00 63.54 211 LYS C N 1
ATOM 6670 C CA . LYS C 1 213 ? -28.208 -32.563 -20.728 1.00 65.72 211 LYS C CA 1
ATOM 6671 C C . LYS C 1 213 ? -26.858 -31.939 -21.065 1.00 66.16 211 LYS C C 1
ATOM 6672 O O . LYS C 1 213 ? -25.873 -32.649 -21.305 1.00 65.30 211 LYS C O 1
ATOM 6678 N N . LYS C 1 214 ? -26.792 -30.609 -21.089 1.00 72.44 212 LYS C N 1
ATOM 6679 C CA . LYS C 1 214 ? -25.548 -29.929 -21.432 1.00 63.71 212 LYS C CA 1
ATOM 6680 C C . LYS C 1 214 ? -24.503 -29.991 -20.326 1.00 65.60 212 LYS C C 1
ATOM 6681 O O . LYS C 1 214 ? -23.388 -29.499 -20.532 1.00 71.36 212 LYS C O 1
ATOM 6687 N N . GLY C 1 215 ? -24.820 -30.581 -19.175 1.00 63.57 213 GLY C N 1
ATOM 6688 C CA . GLY C 1 215 ? -23.873 -30.675 -18.082 1.00 63.02 213 GLY C CA 1
ATOM 6689 C C . GLY C 1 215 ? -23.910 -29.534 -17.090 1.00 58.86 213 GLY C C 1
ATOM 6690 O O . GLY C 1 215 ? -23.030 -29.460 -16.222 1.00 54.13 213 GLY C O 1
ATOM 6691 N N . THR C 1 216 ? -24.886 -28.637 -17.197 1.00 51.16 214 THR C N 1
ATOM 6692 C CA . THR C 1 216 ? -25.046 -27.571 -16.217 1.00 54.84 214 THR C CA 1
ATOM 6693 C C . THR C 1 216 ? -25.359 -28.161 -14.844 1.00 54.62 214 THR C C 1
ATOM 6694 O O . THR C 1 216 ? -26.262 -28.993 -14.707 1.00 54.69 214 THR C O 1
ATOM 6698 N N . GLU C 1 217 ? -24.605 -27.734 -13.829 1.00 54.73 215 GLU C N 1
ATOM 6699 C CA . GLU C 1 217 ? -24.818 -28.190 -12.459 1.00 45.53 215 GLU C CA 1
ATOM 6700 C C . GLU C 1 217 ? -26.080 -27.554 -11.875 1.00 47.82 215 GLU C C 1
ATOM 6701 O O . GLU C 1 217 ? -26.248 -26.332 -11.923 1.00 46.21 215 GLU C O 1
ATOM 6707 N N . LEU C 1 218 ? -26.961 -28.384 -11.316 1.00 44.07 216 LEU C N 1
ATOM 6708 C CA . LEU C 1 218 ? -28.235 -27.940 -10.774 1.00 37.74 216 LEU C CA 1
ATOM 6709 C C . LEU C 1 218 ? -28.483 -28.635 -9.444 1.00 47.67 216 LEU C C 1
ATOM 6710 O O . LEU C 1 218 ? -27.768 -29.565 -9.062 1.00 45.09 216 LEU C O 1
ATOM 6715 N N . TRP C 1 219 ? -29.513 -28.175 -8.732 1.00 43.04 217 TRP C N 1
ATOM 6716 C CA . TRP C 1 219 ? -30.022 -28.861 -7.548 1.00 39.85 217 TRP C CA 1
ATOM 6717 C C . TRP C 1 219 ? -31.414 -29.389 -7.852 1.00 43.19 217 TRP C C 1
ATOM 6718 O O . TRP C 1 219 ? -32.246 -28.662 -8.402 1.00 42.76 217 TRP C O 1
ATOM 6729 N N . LEU C 1 220 ? -31.654 -30.652 -7.509 1.00 38.86 218 LEU C N 1
ATOM 6730 C CA . LEU C 1 220 ? -32.983 -31.238 -7.524 1.00 37.12 218 LEU C CA 1
ATOM 6731 C C . LEU C 1 220 ? -33.518 -31.208 -6.101 1.00 45.95 218 LEU C C 1
ATOM 6732 O O . LEU C 1 220 ? -32.814 -31.611 -5.168 1.00 43.25 218 LEU C O 1
ATOM 6737 N N . GLY C 1 221 ? -34.738 -30.702 -5.936 1.00 36.57 219 GLY C N 1
ATOM 6738 C CA . GLY C 1 221 ? -35.407 -30.689 -4.643 1.00 33.49 219 GLY C CA 1
ATOM 6739 C C . GLY C 1 221 ? -36.633 -31.585 -4.661 1.00 36.93 219 GLY C C 1
ATOM 6740 O O . GLY C 1 221 ? -37.357 -31.638 -5.658 1.00 32.03 219 GLY C O 1
ATOM 6741 N N . VAL C 1 222 ? -36.834 -32.324 -3.570 1.00 31.41 220 VAL C N 1
ATOM 6742 C CA . VAL C 1 222 ? -38.036 -33.123 -3.346 1.00 35.71 220 VAL C CA 1
ATOM 6743 C C . VAL C 1 222 ? -38.621 -32.704 -2.011 1.00 37.50 220 VAL C C 1
ATOM 6744 O O . VAL C 1 222 ? -37.914 -32.710 -0.996 1.00 31.03 220 VAL C O 1
ATOM 6748 N N . ASP C 1 223 ? -39.902 -32.333 -2.011 1.00 33.31 221 ASP C N 1
ATOM 6749 C CA . ASP C 1 223 ? -40.586 -31.963 -0.783 1.00 31.98 221 ASP C CA 1
ATOM 6750 C C . ASP C 1 223 ? -42.002 -32.527 -0.825 1.00 36.61 221 ASP C C 1
ATOM 6751 O O . ASP C 1 223 ? -42.385 -33.254 -1.747 1.00 34.06 221 ASP C O 1
ATOM 6756 N N . ALA C 1 224 ? -42.789 -32.167 0.187 1.00 30.78 222 ALA C N 1
ATOM 6757 C CA . ALA C 1 224 ? -44.139 -32.694 0.322 1.00 37.77 222 ALA C CA 1
ATOM 6758 C C . ALA C 1 224 ? -45.018 -32.392 -0.886 1.00 32.63 222 ALA C C 1
ATOM 6759 O O . ALA C 1 224 ? -45.954 -33.152 -1.153 1.00 36.85 222 ALA C O 1
ATOM 6761 N N . LEU C 1 225 ? -44.726 -31.327 -1.637 1.00 34.50 223 LEU C N 1
ATOM 6762 C CA . LEU C 1 225 ? -45.624 -30.846 -2.679 1.00 36.63 223 LEU C CA 1
ATOM 6763 C C . LEU C 1 225 ? -45.213 -31.248 -4.088 1.00 40.80 223 LEU C C 1
ATOM 6764 O O . LEU C 1 225 ? -46.007 -31.065 -5.021 1.00 36.57 223 LEU C O 1
ATOM 6769 N N . GLY C 1 226 ? -44.019 -31.779 -4.270 1.00 36.12 224 GLY C N 1
ATOM 6770 C CA . GLY C 1 226 ? -43.542 -32.094 -5.601 1.00 35.11 224 GLY C CA 1
ATOM 6771 C C . GLY C 1 226 ? -42.028 -31.996 -5.648 1.00 41.55 224 GLY C C 1
ATOM 6772 O O . GLY C 1 226 ? -41.360 -32.107 -4.622 1.00 38.31 224 GLY C O 1
ATOM 6773 N N . LEU C 1 227 ? -41.528 -31.796 -6.864 1.00 37.40 225 LEU C N 1
ATOM 6774 C CA . LEU C 1 227 ? -40.115 -31.621 -7.155 1.00 40.51 225 LEU C CA 1
ATOM 6775 C C . LEU C 1 227 ? -39.847 -30.198 -7.622 1.00 42.97 225 LEU C C 1
ATOM 6776 O O . LEU C 1 227 ? -40.742 -29.497 -8.104 1.00 40.60 225 LEU C O 1
ATOM 6781 N N . ASN C 1 228 ? -38.585 -29.793 -7.494 1.00 35.01 226 ASN C N 1
ATOM 6782 C CA . ASN C 1 228 ? -38.143 -28.487 -7.947 1.00 38.48 226 ASN C CA 1
ATOM 6783 C C . ASN C 1 228 ? -36.718 -28.593 -8.460 1.00 39.46 226 ASN C C 1
ATOM 6784 O O . ASN C 1 228 ? -35.932 -29.417 -7.983 1.00 42.71 226 ASN C O 1
ATOM 6789 N N . ILE C 1 229 ? -36.401 -27.757 -9.447 1.00 42.64 227 ILE C N 1
ATOM 6790 C CA . ILE C 1 229 ? -35.046 -27.584 -9.957 1.00 42.69 227 ILE C CA 1
ATOM 6791 C C . ILE C 1 229 ? -34.552 -26.212 -9.526 1.00 46.32 227 ILE C C 1
ATOM 6792 O O . ILE C 1 229 ? -35.258 -25.210 -9.700 1.00 40.34 227 ILE C O 1
ATOM 6797 N N . TYR C 1 230 ? -33.341 -26.164 -8.973 1.00 40.44 228 TYR C N 1
ATOM 6798 C CA . TYR C 1 230 ? -32.716 -24.918 -8.553 1.00 39.88 228 TYR C CA 1
ATOM 6799 C C . TYR C 1 230 ? -31.412 -24.718 -9.314 1.00 47.12 228 TYR C C 1
ATOM 6800 O O . TYR C 1 230 ? -30.692 -25.684 -9.582 1.00 42.74 228 TYR C O 1
ATOM 6809 N N . GLU C 1 231 ? -31.100 -23.465 -9.653 1.00 40.26 229 GLU C N 1
ATOM 6810 C CA . GLU C 1 231 ? -29.770 -23.172 -10.169 1.00 43.25 229 GLU C CA 1
ATOM 6811 C C . GLU C 1 231 ? -28.734 -23.404 -9.075 1.00 45.93 229 GLU C C 1
ATOM 6812 O O . GLU C 1 231 ? -29.048 -23.407 -7.879 1.00 39.77 229 GLU C O 1
ATOM 6818 N N . HIS C 1 232 ? -27.481 -23.613 -9.500 1.00 51.12 230 HIS C N 1
ATOM 6819 C CA . HIS C 1 232 ? -26.472 -24.137 -8.580 1.00 45.79 230 HIS C CA 1
ATOM 6820 C C . HIS C 1 232 ? -26.260 -23.220 -7.386 1.00 47.40 230 HIS C C 1
ATOM 6821 O O . HIS C 1 232 ? -26.005 -23.700 -6.275 1.00 47.39 230 HIS C O 1
ATOM 6828 N N . ASP C 1 233 ? -26.402 -21.911 -7.582 1.00 46.55 231 ASP C N 1
ATOM 6829 C CA . ASP C 1 233 ? -26.124 -20.919 -6.555 1.00 48.18 231 ASP C CA 1
ATOM 6830 C C . ASP C 1 233 ? -27.385 -20.380 -5.879 1.00 48.40 231 ASP C C 1
ATOM 6831 O O . ASP C 1 233 ? -27.322 -19.347 -5.206 1.00 46.52 231 ASP C O 1
ATOM 6836 N N . ASP C 1 234 ? -28.531 -21.042 -6.038 1.00 45.28 232 ASP C N 1
ATOM 6837 C CA . ASP C 1 234 ? -29.738 -20.516 -5.392 1.00 48.63 232 ASP C CA 1
ATOM 6838 C C . ASP C 1 234 ? -30.671 -21.678 -5.039 1.00 45.55 232 ASP C C 1
ATOM 6839 O O . ASP C 1 234 ? -31.563 -22.031 -5.812 1.00 35.86 232 ASP C O 1
ATOM 6844 N N . LYS C 1 235 ? -30.482 -22.221 -3.840 1.00 48.12 233 LYS C N 1
ATOM 6845 C CA . LYS C 1 235 ? -31.324 -23.283 -3.311 1.00 43.55 233 LYS C CA 1
ATOM 6846 C C . LYS C 1 235 ? -32.583 -22.752 -2.648 1.00 47.66 233 LYS C C 1
ATOM 6847 O O . LYS C 1 235 ? -33.354 -23.538 -2.086 1.00 43.97 233 LYS C O 1
ATOM 6853 N N . LEU C 1 236 ? -32.813 -21.442 -2.703 1.00 46.14 234 LEU C N 1
ATOM 6854 C CA . LEU C 1 236 ? -33.976 -20.840 -2.064 1.00 45.71 234 LEU C CA 1
ATOM 6855 C C . LEU C 1 236 ? -35.189 -20.828 -2.982 1.00 44.34 234 LEU C C 1
ATOM 6856 O O . LEU C 1 236 ? -36.300 -21.142 -2.549 1.00 41.90 234 LEU C O 1
ATOM 6861 N N . THR C 1 237 ? -34.998 -20.455 -4.243 1.00 41.87 235 THR C N 1
ATOM 6862 C CA . THR C 1 237 ? -36.106 -20.196 -5.147 1.00 43.69 235 THR C CA 1
ATOM 6863 C C . THR C 1 237 ? -36.003 -21.125 -6.34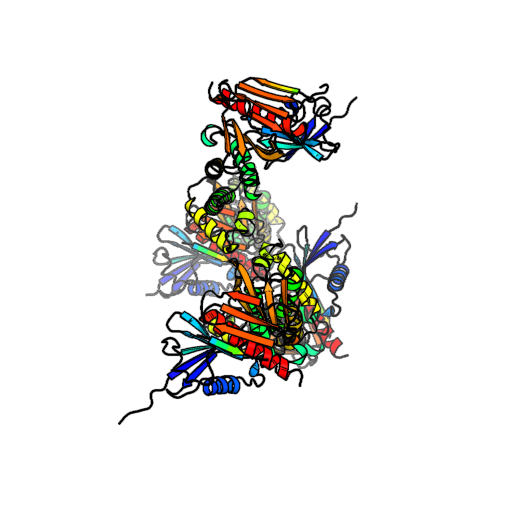4 1.00 42.30 235 THR C C 1
ATOM 6864 O O . THR C 1 237 ? -35.006 -21.060 -7.089 1.00 35.54 235 THR C O 1
ATOM 6868 N N . PRO C 1 238 ? -36.992 -21.995 -6.562 1.00 41.98 236 PRO C N 1
ATOM 6869 C CA . PRO C 1 238 ? -36.930 -22.916 -7.701 1.00 37.89 236 PRO C CA 1
ATOM 6870 C C . PRO C 1 238 ? -36.897 -22.156 -9.013 1.00 40.03 236 PRO C C 1
ATOM 6871 O O . PRO C 1 238 ? -37.507 -21.094 -9.160 1.00 49.50 236 PRO C O 1
ATOM 6875 N N . LYS C 1 239 ? -36.165 -22.713 -9.970 1.00 41.26 237 LYS C N 1
ATOM 6876 C CA . LYS C 1 239 ? -36.216 -22.241 -11.344 1.00 36.64 237 LYS C CA 1
ATOM 6877 C C . LYS C 1 239 ? -37.329 -22.914 -12.135 1.00 46.67 237 LYS C C 1
ATOM 6878 O O . LYS C 1 239 ? -37.867 -22.312 -13.070 1.00 49.28 237 LYS C O 1
ATOM 6884 N N . ILE C 1 240 ? -37.673 -24.156 -11.787 1.00 47.30 238 ILE C N 1
ATOM 6885 C CA . ILE C 1 240 ? -38.731 -24.922 -12.441 1.00 48.88 238 ILE C CA 1
ATOM 6886 C C . ILE C 1 240 ? -39.478 -25.699 -11.369 1.00 45.78 238 ILE C C 1
ATOM 6887 O O . ILE C 1 240 ? -38.855 -26.376 -10.541 1.00 46.11 238 ILE C O 1
ATOM 6892 N N . GLY C 1 241 ? -40.803 -25.621 -11.393 1.00 42.60 239 GLY C N 1
ATOM 6893 C CA . GLY C 1 241 ? -41.638 -26.299 -10.417 1.00 40.55 239 GLY C CA 1
ATOM 6894 C C . GLY C 1 241 ? -42.294 -27.518 -11.042 1.00 46.20 239 GLY C C 1
ATOM 6895 O O . GLY C 1 241 ? -42.698 -27.490 -12.206 1.00 47.59 239 GLY C O 1
ATOM 6896 N N . PHE C 1 242 ? -42.381 -28.592 -10.259 1.00 43.75 240 PHE C N 1
ATOM 6897 C CA . PHE C 1 242 ? -43.023 -29.838 -10.679 1.00 38.42 240 PHE C CA 1
ATOM 6898 C C . PHE C 1 242 ? -43.991 -30.285 -9.592 1.00 37.89 240 PHE C C 1
ATOM 6899 O O . PHE C 1 242 ? -43.729 -31.257 -8.872 1.00 43.20 240 PHE C O 1
ATOM 6907 N N . PRO C 1 243 ? -45.116 -29.587 -9.434 1.00 43.44 241 PRO C N 1
ATOM 6908 C CA . PRO C 1 243 ? -46.136 -30.057 -8.493 1.00 38.42 241 PRO C CA 1
ATOM 6909 C C . PRO C 1 243 ? -46.649 -31.425 -8.915 1.00 33.73 241 PRO C C 1
ATOM 6910 O O . PRO C 1 243 ? -46.688 -31.744 -10.106 1.00 35.68 241 PRO C O 1
ATOM 6914 N N . TRP C 1 244 ? -47.016 -32.244 -7.918 1.00 39.10 242 TRP C N 1
ATOM 6915 C CA . TRP C 1 244 ? -47.524 -33.593 -8.187 1.00 43.93 242 TRP C CA 1
ATOM 6916 C C . TRP C 1 244 ? -48.586 -33.579 -9.282 1.00 46.90 242 TRP C C 1
ATOM 6917 O O . TRP C 1 244 ? -48.507 -34.343 -10.252 1.00 44.31 242 TRP C O 1
ATOM 6928 N N . SER C 1 245 ? -49.570 -32.678 -9.157 1.00 42.67 243 SER C N 1
ATOM 6929 C CA . SER C 1 245 ? -50.715 -32.635 -10.064 1.00 48.59 243 SER C CA 1
ATOM 6930 C C . SER C 1 245 ? -50.314 -32.511 -11.526 1.00 48.75 243 SER C C 1
ATOM 6931 O O . SER C 1 245 ? -51.092 -32.896 -12.405 1.00 54.64 243 SER C O 1
ATOM 6934 N N . GLU C 1 246 ? -49.125 -31.994 -11.811 1.00 49.49 244 GLU C N 1
ATOM 6935 C CA . GLU C 1 246 ? -48.670 -31.824 -13.181 1.00 49.05 244 GLU C CA 1
ATOM 6936 C C . GLU C 1 246 ? -47.793 -32.971 -13.657 1.00 52.70 244 GLU C C 1
ATOM 6937 O O . GLU C 1 246 ? -47.401 -32.991 -14.828 1.00 50.51 244 GLU C O 1
ATOM 6943 N N . ILE C 1 247 ? -47.487 -33.931 -12.793 1.00 48.17 245 ILE C N 1
ATOM 6944 C CA . ILE C 1 247 ? -46.582 -35.021 -13.132 1.00 46.50 245 ILE C CA 1
ATOM 6945 C C . ILE C 1 247 ? -47.401 -36.268 -13.435 1.00 47.02 245 ILE C C 1
ATOM 6946 O O . ILE C 1 247 ? -48.252 -36.671 -12.633 1.00 52.92 245 ILE C O 1
ATOM 6951 N N . ARG C 1 248 ? -47.140 -36.878 -14.590 1.00 47.21 246 ARG C N 1
ATOM 6952 C CA . ARG C 1 248 ? -47.771 -38.127 -14.995 1.00 54.57 246 ARG C CA 1
ATOM 6953 C C . ARG C 1 248 ? -46.998 -39.360 -14.526 1.00 56.26 246 ARG C C 1
ATOM 6954 O O . ARG C 1 248 ? -47.608 -40.338 -14.079 1.00 53.81 246 ARG C O 1
ATOM 6962 N N . ASN C 1 249 ? -45.665 -39.339 -14.606 1.00 60.62 247 ASN C N 1
ATOM 6963 C CA . ASN C 1 249 ? -44.853 -40.484 -14.205 1.00 47.23 247 ASN C CA 1
ATOM 6964 C C . ASN C 1 249 ? -43.416 -40.022 -14.009 1.00 51.31 247 ASN C C 1
ATOM 6965 O O . ASN C 1 249 ? -42.932 -39.165 -14.753 1.00 51.26 247 ASN C O 1
ATOM 6970 N N . ILE C 1 250 ? -42.738 -40.591 -13.013 1.00 44.37 248 ILE C N 1
ATOM 6971 C CA . ILE C 1 250 ? -41.316 -40.349 -12.803 1.00 52.58 248 ILE C CA 1
ATOM 6972 C C . ILE C 1 250 ? -40.579 -41.678 -12.888 1.00 54.16 248 ILE C C 1
ATOM 6973 O O . ILE C 1 250 ? -41.034 -42.688 -12.342 1.00 46.11 248 ILE C O 1
ATOM 6978 N N . SER C 1 251 ? -39.443 -41.671 -13.577 1.00 48.83 249 SER C N 1
ATOM 6979 C CA . SER C 1 251 ? -38.663 -42.882 -13.776 1.00 50.57 249 SER C CA 1
ATOM 6980 C C . SER C 1 251 ? -37.185 -42.544 -13.687 1.00 51.16 249 SER C C 1
ATOM 6981 O O . SER C 1 251 ? -36.789 -41.374 -13.676 1.00 53.19 249 SER C O 1
ATOM 6984 N N . PHE C 1 252 ? -36.392 -43.616 -13.645 1.00 45.29 250 PHE C N 1
ATOM 6985 C CA . PHE C 1 252 ? -34.919 -43.495 -13.664 1.00 52.63 250 PHE C CA 1
ATOM 6986 C C . PHE C 1 252 ? -34.336 -44.767 -14.287 1.00 54.28 250 PHE C C 1
ATOM 6987 O O . PHE C 1 252 ? -34.849 -45.854 -13.998 1.00 49.75 250 PHE C O 1
ATOM 6995 N N . ASN C 1 253 ? -33.354 -44.624 -15.172 1.00 47.74 251 ASN C N 1
ATOM 6996 C CA . ASN C 1 253 ? -32.618 -45.795 -15.708 1.00 54.57 251 ASN C CA 1
ATOM 6997 C C . ASN C 1 253 ? -31.144 -45.469 -15.515 1.00 56.13 251 ASN C C 1
ATOM 6998 O O . ASN C 1 253 ? -30.650 -44.573 -16.204 1.00 54.85 251 ASN C O 1
ATOM 7003 N N . ASP C 1 254 ? -30.510 -46.148 -14.567 1.00 53.67 252 ASP C N 1
ATOM 7004 C CA . ASP C 1 254 ? -29.107 -45.856 -14.236 1.00 55.84 252 ASP C CA 1
ATOM 7005 C C . ASP C 1 254 ? -29.239 -44.391 -13.827 1.00 47.66 252 ASP C C 1
ATOM 7006 O O . ASP C 1 254 ? -30.042 -44.099 -12.949 1.00 49.29 252 ASP C O 1
ATOM 7008 N N . LYS C 1 255 ? -28.492 -43.516 -14.474 1.00 51.78 253 LYS C N 1
ATOM 7009 C CA . LYS C 1 255 ? -28.261 -42.146 -13.968 1.00 52.26 253 LYS C CA 1
ATOM 7010 C C . LYS C 1 255 ? -29.279 -41.174 -14.559 1.00 51.67 253 LYS C C 1
ATOM 7011 O O . LYS C 1 255 ? -29.392 -40.070 -14.027 1.00 51.95 253 LYS C O 1
ATOM 7017 N N . LYS C 1 256 ? -29.987 -41.577 -15.607 1.00 52.61 254 LYS C N 1
ATOM 7018 C CA . LYS C 1 256 ? -30.908 -40.646 -16.245 1.00 57.06 254 LYS C CA 1
ATOM 7019 C C . LYS C 1 256 ? -32.276 -40.779 -15.594 1.00 56.89 254 LYS C C 1
ATOM 7020 O O . LYS C 1 256 ? -32.929 -41.822 -15.696 1.00 46.04 254 LYS C O 1
ATOM 7026 N N . PHE C 1 257 ? -32.704 -39.713 -14.930 1.00 50.04 255 PHE C N 1
ATOM 7027 C CA . PHE C 1 257 ? -34.024 -39.602 -14.324 1.00 45.87 255 PHE C CA 1
ATOM 7028 C C . PHE C 1 257 ? -34.908 -38.785 -15.262 1.00 51.77 255 PHE C C 1
ATOM 7029 O O . PHE C 1 257 ? -34.438 -37.812 -15.868 1.00 51.26 255 PHE C O 1
ATOM 7037 N N . VAL C 1 258 ? -36.168 -39.179 -15.415 1.00 48.00 256 VAL C N 1
ATOM 7038 C CA . VAL C 1 258 ? -37.062 -38.482 -16.337 1.00 52.34 256 VAL C CA 1
ATOM 7039 C C . VAL C 1 258 ? -38.402 -38.205 -15.664 1.00 53.32 256 VAL C C 1
ATOM 7040 O O . VAL C 1 258 ? -39.005 -39.104 -15.069 1.00 48.18 256 VAL C O 1
ATOM 7044 N N . ILE C 1 259 ? -38.858 -36.952 -15.751 1.00 43.99 257 ILE C N 1
ATOM 7045 C CA . ILE C 1 259 ? -40.149 -36.519 -15.222 1.00 54.62 257 ILE C CA 1
ATOM 7046 C C . ILE C 1 259 ? -41.050 -36.230 -16.410 1.00 61.25 257 ILE C C 1
ATOM 7047 O O . ILE C 1 259 ? -40.748 -35.344 -17.220 1.00 57.79 257 ILE C O 1
ATOM 7052 N N . LYS C 1 260 ? -42.156 -36.978 -16.528 1.00 57.78 258 LYS C N 1
ATOM 7053 C CA . LYS C 1 260 ? -42.986 -36.655 -17.676 1.00 57.16 258 LYS C CA 1
ATOM 7054 C C . LYS C 1 260 ? -44.318 -36.067 -17.229 1.00 48.98 258 LYS C C 1
ATOM 7055 O O . LYS C 1 260 ? -44.874 -36.491 -16.213 1.00 50.08 258 LYS C O 1
ATOM 7061 N N . PRO C 1 261 ? -44.831 -35.083 -17.953 1.00 54.96 259 PRO C N 1
ATOM 7062 C CA . PRO C 1 261 ? -45.998 -34.338 -17.482 1.00 58.71 259 PRO C CA 1
ATOM 7063 C C . PRO C 1 261 ? -47.313 -34.954 -17.938 1.00 58.36 259 PRO C C 1
ATOM 7064 O O . PRO C 1 261 ? -47.381 -35.712 -18.907 1.00 57.19 259 PRO C O 1
ATOM 7068 N N . ILE C 1 262 ? -48.373 -34.615 -17.206 1.00 56.65 260 ILE C N 1
ATOM 7069 C CA . ILE C 1 262 ? -49.707 -35.011 -17.638 1.00 54.78 260 ILE C CA 1
ATOM 7070 C C . ILE C 1 262 ? -50.060 -34.330 -18.959 1.00 68.89 260 ILE C C 1
ATOM 7071 O O . ILE C 1 262 ? -50.660 -34.945 -19.848 1.00 73.47 260 ILE C O 1
ATOM 7076 N N . ASP C 1 263 ? -49.677 -33.061 -19.119 1.00 66.79 261 ASP C N 1
ATOM 7077 C CA . ASP C 1 263 ? -49.865 -32.344 -20.375 1.00 64.73 261 ASP C CA 1
ATOM 7078 C C . ASP C 1 263 ? -48.824 -32.809 -21.387 1.00 71.18 261 ASP C C 1
ATOM 7079 O O . ASP C 1 263 ? -47.621 -32.638 -21.171 1.00 74.82 261 ASP C O 1
ATOM 7084 N N . LYS C 1 264 ? -49.287 -33.383 -22.501 1.00 76.35 262 LYS C N 1
ATOM 7085 C CA . LYS C 1 264 ? -48.388 -33.861 -23.545 1.00 78.96 262 LYS C CA 1
ATOM 7086 C C . LYS C 1 264 ? -47.865 -32.745 -24.438 1.00 79.78 262 LYS C C 1
ATOM 7087 O O . LYS C 1 264 ? -46.909 -32.973 -25.185 1.00 75.59 262 LYS C O 1
ATOM 7093 N N . LYS C 1 265 ? -48.465 -31.554 -24.383 1.00 84.82 263 LYS C N 1
ATOM 7094 C CA . LYS C 1 265 ? -47.929 -30.407 -25.105 1.00 84.38 263 LYS C CA 1
ATOM 7095 C C . LYS C 1 265 ? -46.578 -29.951 -24.566 1.00 86.56 263 LYS C C 1
ATOM 7096 O O . LYS C 1 265 ? -45.912 -29.145 -25.224 1.00 94.35 263 LYS C O 1
ATOM 7098 N N . ALA C 1 266 ? -46.159 -30.445 -23.383 1.00 82.48 264 ALA C N 1
ATOM 7099 C CA . ALA C 1 266 ? -44.893 -30.094 -22.759 1.00 81.63 264 ALA C CA 1
ATOM 7100 C C . ALA C 1 266 ? -43.907 -31.251 -22.849 1.00 74.98 264 ALA C C 1
ATOM 7101 O O . ALA C 1 266 ? -44.300 -32.416 -22.697 1.00 70.29 264 ALA C O 1
ATOM 7103 N N . PRO C 1 267 ? -42.629 -30.977 -23.094 1.00 72.15 265 PRO C N 1
ATOM 7104 C CA . PRO C 1 267 ? -41.648 -32.064 -23.151 1.00 69.32 265 PRO C CA 1
ATOM 7105 C C . PRO C 1 267 ? -41.360 -32.625 -21.767 1.00 60.65 265 PRO C C 1
ATOM 7106 O O . PRO C 1 267 ? -41.544 -31.965 -20.741 1.00 60.40 265 PRO C O 1
ATOM 7110 N N . ASP C 1 268 ? -40.914 -33.881 -21.747 1.00 60.35 266 ASP C N 1
ATOM 7111 C CA . ASP C 1 268 ? -40.383 -34.440 -20.511 1.00 60.29 266 ASP C CA 1
ATOM 7112 C C . ASP C 1 268 ? -39.206 -33.600 -20.032 1.00 60.92 266 ASP C C 1
ATOM 7113 O O . ASP C 1 268 ? -38.522 -32.940 -20.818 1.00 55.13 266 ASP C O 1
ATOM 7118 N N . PHE C 1 269 ? -38.971 -33.625 -18.726 1.00 55.86 267 PHE C N 1
ATOM 7119 C CA . PHE C 1 269 ? -37.764 -33.050 -18.156 1.00 56.64 267 PHE C CA 1
ATOM 7120 C C . PHE C 1 269 ? -36.803 -34.172 -17.783 1.00 56.15 267 PHE C C 1
ATOM 7121 O O . PHE C 1 269 ? -37.201 -35.152 -17.141 1.00 51.30 267 PHE C O 1
ATOM 7129 N N . VAL C 1 270 ? -35.545 -34.016 -18.186 1.00 51.67 268 VAL C N 1
ATOM 7130 C CA . VAL C 1 270 ? -34.506 -35.023 -18.019 1.00 50.74 268 VAL C CA 1
ATOM 7131 C C . VAL C 1 270 ? -33.376 -34.410 -17.205 1.00 59.68 268 VAL C C 1
ATOM 7132 O O . VAL C 1 270 ? -32.890 -33.323 -17.536 1.00 55.40 268 VAL C O 1
ATOM 7136 N N . PHE C 1 271 ? -32.948 -35.102 -16.151 1.00 46.97 269 PHE C N 1
ATOM 7137 C CA . PHE C 1 271 ? -31.726 -34.720 -15.458 1.00 46.94 269 PHE C CA 1
ATOM 7138 C C . PHE C 1 271 ? -30.902 -35.968 -15.183 1.00 48.84 269 PHE C C 1
ATOM 7139 O O . PHE C 1 271 ? -31.390 -37.094 -15.279 1.00 47.30 269 PHE C O 1
ATOM 7147 N N . TYR C 1 272 ? -29.634 -35.752 -14.850 1.00 55.83 270 TYR C N 1
ATOM 7148 C CA . TYR C 1 272 ? -28.679 -36.837 -14.680 1.00 46.45 270 TYR C CA 1
ATOM 7149 C C . TYR C 1 272 ? -28.120 -36.792 -13.268 1.00 40.45 270 TYR C C 1
ATOM 7150 O O . TYR C 1 272 ? -27.592 -35.762 -12.835 1.00 50.16 270 TYR C O 1
ATOM 7159 N N . ALA C 1 273 ? -28.266 -37.902 -12.550 1.00 42.69 271 ALA C N 1
ATOM 7160 C CA . ALA C 1 273 ? -27.679 -38.103 -11.238 1.00 50.16 271 ALA C CA 1
ATOM 7161 C C . ALA C 1 273 ? -26.229 -38.556 -11.382 1.00 45.52 271 ALA C C 1
ATOM 7162 O O . ALA C 1 273 ? -25.867 -39.171 -12.387 1.00 49.88 271 ALA C O 1
ATOM 7164 N N . PRO C 1 274 ? -25.384 -38.268 -10.386 1.00 44.86 272 PRO C N 1
ATOM 7165 C CA . PRO C 1 274 ? -23.999 -38.769 -10.439 1.00 52.29 272 PRO C CA 1
ATOM 7166 C C . PRO C 1 274 ? -23.886 -40.269 -10.219 1.00 49.77 272 PRO C C 1
ATOM 7167 O O . PRO C 1 274 ? -22.950 -40.887 -10.741 1.00 47.93 272 PRO C O 1
ATOM 7171 N N . ARG C 1 275 ? -24.787 -40.868 -9.437 1.00 52.64 273 ARG C N 1
ATOM 7172 C CA . ARG C 1 275 ? -24.751 -42.293 -9.128 1.00 47.12 273 ARG C CA 1
ATOM 7173 C C . ARG C 1 275 ? -26.175 -42.827 -9.107 1.00 51.94 273 ARG C C 1
ATOM 7174 O O . ARG C 1 275 ? -27.136 -42.085 -8.892 1.00 46.27 273 ARG C O 1
ATOM 7182 N N . LEU C 1 276 ? -26.302 -44.139 -9.321 1.00 49.08 274 LEU C N 1
ATOM 7183 C CA . LEU C 1 276 ? -27.620 -44.761 -9.319 1.00 44.65 274 LEU C CA 1
ATOM 7184 C C . LEU C 1 276 ? -28.251 -44.693 -7.930 1.00 47.68 274 LEU C C 1
ATOM 7185 O O . LEU C 1 276 ? -29.468 -44.519 -7.798 1.00 51.67 274 LEU C O 1
ATOM 7190 N N . ARG C 1 277 ? -27.430 -44.812 -6.882 1.00 37.66 275 ARG C N 1
ATOM 7191 C CA . ARG C 1 277 ? -27.927 -44.709 -5.512 1.00 43.11 275 ARG C CA 1
ATOM 7192 C C . ARG C 1 277 ? -28.671 -43.395 -5.286 1.00 48.33 275 ARG C C 1
ATOM 7193 O O . ARG C 1 277 ? -29.698 -43.368 -4.598 1.00 45.99 275 ARG C O 1
ATOM 7201 N N . ILE C 1 278 ? -28.174 -42.296 -5.865 1.00 49.53 276 ILE C N 1
ATOM 7202 C CA . ILE C 1 278 ? -28.860 -41.011 -5.725 1.00 43.22 276 ILE C CA 1
ATOM 7203 C C . ILE C 1 278 ? -30.266 -41.090 -6.315 1.00 45.10 276 ILE C C 1
ATOM 7204 O O . ILE C 1 278 ? -31.242 -40.664 -5.686 1.00 41.48 276 ILE C O 1
ATOM 7209 N N . ASN C 1 279 ? -30.398 -41.663 -7.516 1.00 43.65 277 ASN C N 1
ATOM 7210 C CA . ASN C 1 279 ? -31.694 -41.682 -8.188 1.00 41.05 277 ASN C CA 1
ATOM 7211 C C . ASN C 1 279 ? -32.719 -42.515 -7.423 1.00 47.64 277 ASN C C 1
ATOM 7212 O O . ASN C 1 279 ? -33.899 -42.150 -7.369 1.00 44.37 277 ASN C O 1
ATOM 7217 N N . LYS C 1 280 ? -32.305 -43.635 -6.828 1.00 39.46 278 LYS C N 1
ATOM 7218 C CA . LYS C 1 280 ? -33.263 -44.386 -6.021 1.00 44.74 278 LYS C CA 1
ATOM 7219 C C . LYS C 1 280 ? -33.557 -43.676 -4.713 1.00 43.17 278 LYS C C 1
ATOM 7220 O O . LYS C 1 280 ? -34.656 -43.815 -4.167 1.00 38.13 278 LYS C O 1
ATOM 7226 N N . ARG C 1 281 ? -32.594 -42.925 -4.188 1.00 38.69 279 ARG C N 1
ATOM 7227 C CA . ARG C 1 281 ? -32.901 -42.067 -3.053 1.00 46.22 279 ARG C CA 1
ATOM 7228 C C . ARG C 1 281 ? -33.965 -41.053 -3.445 1.00 39.63 279 ARG C C 1
ATOM 7229 O O . ARG C 1 281 ? -34.936 -40.834 -2.710 1.00 33.18 279 ARG C O 1
ATOM 7237 N N . ILE C 1 282 ? -33.825 -40.461 -4.632 1.00 36.65 280 ILE C N 1
ATOM 7238 C CA . ILE C 1 282 ? -34.789 -39.457 -5.064 1.00 39.21 280 ILE C CA 1
ATOM 7239 C C . ILE C 1 282 ? -36.168 -40.082 -5.200 1.00 42.57 280 ILE C C 1
ATOM 7240 O O . ILE C 1 282 ? -37.172 -39.520 -4.746 1.00 39.69 280 ILE C O 1
ATOM 7245 N N . LEU C 1 283 ? -36.230 -41.273 -5.802 1.00 40.30 281 LEU C N 1
ATOM 7246 C CA . LEU C 1 283 ? -37.517 -41.885 -6.113 1.00 37.39 281 LEU C CA 1
ATOM 7247 C C . LEU C 1 283 ? -38.233 -42.352 -4.853 1.00 40.77 281 LEU C C 1
ATOM 7248 O O . LEU C 1 283 ? -39.452 -42.183 -4.728 1.00 43.32 281 LEU C O 1
ATOM 7253 N N . ALA C 1 284 ? -37.502 -42.954 -3.911 1.00 41.35 282 ALA C N 1
ATOM 7254 C CA . ALA C 1 284 ? -38.124 -43.331 -2.645 1.00 44.54 282 ALA C CA 1
ATOM 7255 C C . ALA C 1 284 ? -38.719 -42.116 -1.938 1.00 43.79 282 ALA C C 1
ATOM 7256 O O . ALA C 1 284 ? -39.805 -42.198 -1.352 1.00 41.86 282 ALA C O 1
ATOM 7258 N N . LEU C 1 285 ? -38.031 -40.973 -1.996 1.00 44.38 283 LEU C N 1
ATOM 7259 C CA . LEU C 1 285 ? -38.552 -39.769 -1.348 1.00 39.19 283 LEU C CA 1
ATOM 7260 C C . LEU C 1 285 ? -39.774 -39.228 -2.079 1.00 35.45 283 LEU C C 1
ATOM 7261 O O . LEU C 1 285 ? -40.711 -38.724 -1.449 1.00 36.55 283 LEU C O 1
ATOM 7266 N N . CYS C 1 286 ? -39.774 -39.301 -3.412 1.00 38.09 284 CYS C N 1
ATOM 7267 C CA . CYS C 1 286 ? -40.941 -38.877 -4.173 1.00 36.84 284 CYS C CA 1
ATOM 7268 C C . CYS C 1 286 ? -42.143 -39.751 -3.847 1.00 39.09 284 CYS C C 1
ATOM 7269 O O . CYS C 1 286 ? -43.257 -39.255 -3.649 1.00 39.27 284 CYS C O 1
ATOM 7272 N N . MET C 1 287 ? -41.945 -41.069 -3.853 1.00 39.61 285 MET C N 1
ATOM 7273 C CA . MET C 1 287 ? -43.071 -41.968 -3.640 1.00 40.20 285 MET C CA 1
ATOM 7274 C C . MET C 1 287 ? -43.619 -41.818 -2.233 1.00 41.01 285 MET C C 1
ATOM 7275 O O . MET C 1 287 ? -44.839 -41.816 -2.032 1.00 36.49 285 MET C O 1
ATOM 7280 N N . GLY C 1 288 ? -42.732 -41.677 -1.248 1.00 37.03 286 GLY C N 1
ATOM 7281 C CA . GLY C 1 288 ? -43.192 -41.448 0.111 1.00 35.30 286 GLY C CA 1
ATOM 7282 C C . GLY C 1 288 ? -43.924 -40.128 0.251 1.00 38.56 286 GLY C C 1
ATOM 7283 O O . GLY C 1 288 ? -44.998 -40.057 0.852 1.00 38.05 286 GLY C O 1
ATOM 7284 N N . ASN C 1 289 ? -43.362 -39.063 -0.324 1.00 38.25 287 ASN C N 1
ATOM 7285 C CA . ASN C 1 289 ? -43.996 -37.755 -0.203 1.00 29.23 287 ASN C CA 1
ATOM 7286 C C . ASN C 1 289 ? -45.322 -37.707 -0.952 1.00 39.48 287 ASN C C 1
ATOM 7287 O O . ASN C 1 289 ? -46.312 -37.178 -0.439 1.00 35.82 287 ASN C O 1
ATOM 7292 N N . HIS C 1 290 ? -45.356 -38.236 -2.179 1.00 42.74 288 HIS C N 1
ATOM 7293 C CA . HIS C 1 290 ? -46.600 -38.231 -2.939 1.00 42.68 288 HIS C CA 1
ATOM 7294 C C . HIS C 1 290 ? -47.673 -39.036 -2.215 1.00 47.32 288 HIS C C 1
ATOM 7295 O O . HIS C 1 290 ? -48.849 -38.644 -2.187 1.00 41.47 288 HIS C O 1
ATOM 7302 N N . GLU C 1 291 ? -47.272 -40.143 -1.586 1.00 38.77 289 GLU C N 1
ATOM 7303 C CA . GLU C 1 291 ? -48.221 -40.971 -0.850 1.00 43.69 289 GLU C CA 1
ATOM 7304 C C . GLU C 1 291 ? -48.870 -40.189 0.285 1.00 44.71 289 GLU C C 1
ATOM 7305 O O . GLU C 1 291 ? -50.091 -40.241 0.469 1.00 42.34 289 GLU C O 1
ATOM 7311 N N . LEU C 1 292 ? -48.069 -39.454 1.061 1.00 37.34 290 LEU C N 1
ATOM 7312 C CA . LEU C 1 292 ? -48.647 -38.677 2.154 1.00 46.88 290 LEU C CA 1
ATOM 7313 C C . LEU C 1 292 ? -49.502 -37.535 1.619 1.00 43.88 290 LEU C C 1
ATOM 7314 O O . LEU C 1 292 ? -50.533 -37.197 2.211 1.00 47.38 290 LEU C O 1
ATOM 7319 N N . TYR C 1 293 ? -49.089 -36.936 0.499 1.00 40.59 291 TYR C N 1
ATOM 7320 C CA . TYR C 1 293 ? -49.881 -35.893 -0.146 1.00 37.70 291 TYR C CA 1
ATOM 7321 C C . TYR C 1 293 ? -51.274 -36.403 -0.503 1.00 44.42 291 TYR C C 1
ATOM 7322 O O . TYR C 1 293 ? -52.287 -35.752 -0.208 1.00 39.18 291 TYR C O 1
ATOM 7331 N N . MET C 1 294 ? -51.341 -37.574 -1.136 1.00 42.69 292 MET C N 1
ATOM 7332 C CA . MET C 1 294 ? -52.632 -38.136 -1.531 1.00 45.26 292 MET C CA 1
ATOM 7333 C C . MET C 1 294 ? -53.497 -38.466 -0.326 1.00 47.32 292 MET C C 1
ATOM 7334 O O . MET C 1 294 ? -54.703 -38.186 -0.322 1.00 49.49 292 MET C O 1
ATOM 7339 N N . ARG C 1 295 ? -52.907 -39.060 0.713 1.00 39.74 293 ARG C N 1
ATOM 7340 C CA . ARG C 1 295 ? -53.710 -39.427 1.872 1.00 47.88 293 ARG C CA 1
ATOM 7341 C C . ARG C 1 295 ? -54.257 -38.197 2.585 1.00 55.15 293 ARG C C 1
ATOM 7342 O O . ARG C 1 295 ? -55.339 -38.259 3.184 1.00 45.38 293 ARG C O 1
ATOM 7350 N N . ARG C 1 296 ? -53.548 -37.060 2.516 1.00 39.54 294 ARG C N 1
ATOM 7351 C CA . ARG C 1 296 ? -54.082 -35.826 3.095 1.00 43.87 294 ARG C CA 1
ATOM 7352 C C . ARG C 1 296 ? -55.368 -35.393 2.400 1.00 42.91 294 ARG C C 1
ATOM 7353 O O . ARG C 1 296 ? -56.210 -34.727 3.014 1.00 42.32 294 ARG C O 1
ATOM 7361 N N . ARG C 1 297 ? -55.521 -35.778 1.144 1.00 36.21 295 ARG C N 1
ATOM 7362 C CA . ARG C 1 297 ? -56.651 -35.242 0.360 1.00 40.98 295 ARG C CA 1
ATOM 7363 C C . ARG C 1 297 ? -57.689 -36.316 0.037 1.00 53.83 295 ARG C C 1
ATOM 7364 O O . ARG C 1 297 ? -58.455 -36.099 -0.902 1.00 62.44 295 ARG C O 1
ATOM 7372 N N . LYS C 1 298 ? -57.727 -37.406 0.795 1.00 51.99 296 LYS C N 1
ATOM 7373 C CA . LYS C 1 298 ? -58.659 -38.506 0.454 1.00 69.40 296 LYS C CA 1
ATOM 7374 C C . LYS C 1 298 ? -60.044 -38.256 1.070 1.00 63.14 296 LYS C C 1
ATOM 7375 O O . LYS C 1 298 ? -60.212 -37.231 1.753 1.00 55.32 296 LYS C O 1
ATOM 7377 N N . MET D 1 3 ? -9.719 -57.752 47.740 1.00 62.92 1 MET D N 1
ATOM 7378 C CA . MET D 1 3 ? -10.784 -57.010 48.453 1.00 74.65 1 MET D CA 1
ATOM 7379 C C . MET D 1 3 ? -10.291 -55.657 49.022 1.00 59.75 1 MET D C 1
ATOM 7380 O O . MET D 1 3 ? -10.633 -55.356 50.166 1.00 56.71 1 MET D O 1
ATOM 7385 N N . PRO D 1 4 ? -9.540 -54.810 48.290 1.00 64.41 2 PRO D N 1
ATOM 7386 C CA . PRO D 1 4 ? -9.018 -53.550 48.838 1.00 63.97 2 PRO D CA 1
ATOM 7387 C C . PRO D 1 4 ? -10.076 -52.430 48.881 1.00 56.68 2 PRO D C 1
ATOM 7388 O O . PRO D 1 4 ? -10.838 -52.327 47.960 1.00 52.98 2 PRO D O 1
ATOM 7392 N N . LYS D 1 5 ? -10.092 -51.628 49.946 1.00 55.51 3 LYS D N 1
ATOM 7393 C CA . LYS D 1 5 ? -11.141 -50.594 50.127 1.00 55.99 3 LYS D CA 1
ATOM 7394 C C . LYS D 1 5 ? -10.571 -49.172 50.242 1.00 56.39 3 LYS D C 1
ATOM 7395 O O . LYS D 1 5 ? -10.459 -48.661 51.354 1.00 48.66 3 LYS D O 1
ATOM 7397 N N . PRO D 1 6 ? -10.268 -48.504 49.120 1.00 54.99 4 PRO D N 1
ATOM 7398 C CA . PRO D 1 6 ? -9.686 -47.159 49.147 1.00 60.19 4 PRO D CA 1
ATOM 7399 C C . PRO D 1 6 ? -10.707 -46.121 49.595 1.00 54.53 4 PRO D C 1
ATOM 7400 O O . PRO D 1 6 ? -11.921 -46.337 49.564 1.00 53.65 4 PRO D O 1
ATOM 7404 N N . ILE D 1 7 ? -10.187 -44.976 50.029 1.00 55.15 5 ILE D N 1
ATOM 7405 C CA . ILE D 1 7 ? -11.003 -43.902 50.583 1.00 46.22 5 ILE D CA 1
ATOM 7406 C C . ILE D 1 7 ? -10.615 -42.607 49.883 1.00 49.81 5 ILE D C 1
ATOM 7407 O O . ILE D 1 7 ? -9.447 -42.199 49.921 1.00 51.40 5 ILE D O 1
ATOM 7412 N N . ASN D 1 8 ? -11.582 -41.983 49.222 1.00 47.42 6 ASN D N 1
ATOM 7413 C CA . ASN D 1 8 ? -11.330 -40.760 48.481 1.00 52.05 6 ASN D CA 1
ATOM 7414 C C . ASN D 1 8 ? -11.175 -39.599 49.448 1.00 50.10 6 ASN D C 1
ATOM 7415 O O . ASN D 1 8 ? -11.971 -39.441 50.379 1.00 43.17 6 ASN D O 1
ATOM 7420 N N . VAL D 1 9 ? -10.131 -38.806 49.242 1.00 43.30 7 VAL D N 1
ATOM 7421 C CA . VAL D 1 9 ? -9.926 -37.589 50.007 1.00 47.29 7 VAL D CA 1
ATOM 7422 C C . VAL D 1 9 ? -9.809 -36.441 49.021 1.00 49.68 7 VAL D C 1
ATOM 7423 O O . VAL D 1 9 ? -9.544 -36.632 47.831 1.00 51.85 7 VAL D O 1
ATOM 7427 N N . ARG D 1 10 ? -10.036 -35.237 49.539 1.00 45.59 8 ARG D N 1
ATOM 7428 C CA . ARG D 1 10 ? -9.874 -33.999 48.795 1.00 41.57 8 ARG D CA 1
ATOM 7429 C C . ARG D 1 10 ? -9.203 -33.004 49.725 1.00 41.64 8 ARG D C 1
ATOM 7430 O O . ARG D 1 10 ? -9.712 -32.737 50.820 1.00 37.40 8 ARG D O 1
ATOM 7438 N N . VAL D 1 11 ? -8.056 -32.481 49.298 1.00 38.04 9 VAL D N 1
ATOM 7439 C CA . VAL D 1 11 ? -7.282 -31.505 50.059 1.00 42.05 9 VAL D CA 1
ATOM 7440 C C . VAL D 1 11 ? -7.231 -30.213 49.260 1.00 42.26 9 VAL D C 1
ATOM 7441 O O . VAL D 1 11 ? -6.873 -30.226 48.076 1.00 46.67 9 VAL D O 1
ATOM 7445 N N . THR D 1 12 ? -7.587 -29.105 49.903 1.00 41.59 10 THR D N 1
ATOM 7446 C CA . THR D 1 12 ? -7.479 -27.779 49.314 1.00 38.92 10 THR D CA 1
ATOM 7447 C C . THR D 1 12 ? -6.353 -26.992 49.978 1.00 42.91 10 THR D C 1
ATOM 7448 O O . THR D 1 12 ? -6.196 -27.021 51.204 1.00 39.39 10 THR D O 1
ATOM 7452 N N . THR D 1 13 ? -5.557 -26.314 49.163 1.00 40.29 11 THR D N 1
ATOM 7453 C CA . THR D 1 13 ? -4.780 -25.185 49.636 1.00 42.26 11 THR D CA 1
ATOM 7454 C C . THR D 1 13 ? -5.593 -23.919 49.383 1.00 39.11 11 THR D C 1
ATOM 7455 O O . THR D 1 13 ? -6.768 -23.975 49.006 1.00 46.78 11 THR D O 1
ATOM 7459 N N . MET D 1 14 ? -4.958 -22.759 49.580 1.00 42.92 12 MET D N 1
ATOM 7460 C CA . MET D 1 14 ? -5.621 -21.482 49.330 1.00 46.10 12 MET D CA 1
ATOM 7461 C C . MET D 1 14 ? -5.985 -21.299 47.859 1.00 43.21 12 MET D C 1
ATOM 7462 O O . MET D 1 14 ? -6.932 -20.569 47.544 1.00 50.17 12 MET D O 1
ATOM 7467 N N . ASP D 1 15 ? -5.253 -21.945 46.943 1.00 44.89 13 ASP D N 1
ATOM 7468 C CA . ASP D 1 15 ? -5.520 -21.756 45.523 1.00 44.64 13 ASP D CA 1
ATOM 7469 C C . ASP D 1 15 ? -5.426 -23.047 44.713 1.00 46.69 13 ASP D C 1
ATOM 7470 O O . ASP D 1 15 ? -5.261 -22.984 43.488 1.00 51.97 13 ASP D O 1
ATOM 7475 N N . ALA D 1 16 ? -5.521 -24.215 45.341 1.00 52.78 14 ALA D N 1
ATOM 7476 C CA . ALA D 1 16 ? -5.327 -25.453 44.603 1.00 49.43 14 ALA D CA 1
ATOM 7477 C C . ALA D 1 16 ? -6.176 -26.555 45.216 1.00 53.08 14 ALA D C 1
ATOM 7478 O O . ALA D 1 16 ? -6.495 -26.529 46.408 1.00 48.55 14 ALA D O 1
ATOM 7480 N N . GLU D 1 17 ? -6.529 -27.531 44.381 1.00 54.88 15 GLU D N 1
ATOM 7481 C CA . GLU D 1 17 ? -7.411 -28.629 44.758 1.00 52.16 15 GLU D CA 1
ATOM 7482 C C . GLU D 1 17 ? -6.711 -29.938 44.433 1.00 46.07 15 GLU D C 1
ATOM 7483 O O . GLU D 1 17 ? -6.279 -30.144 43.294 1.00 46.82 15 GLU D O 1
ATOM 7489 N N . LEU D 1 18 ? -6.588 -30.813 45.430 1.00 48.10 16 LEU D N 1
ATOM 7490 C CA . LEU D 1 18 ? -5.991 -32.131 45.263 1.00 41.76 16 LEU D CA 1
ATOM 7491 C C . LEU D 1 18 ? -7.007 -33.219 45.591 1.00 50.93 16 LEU D C 1
ATOM 7492 O O . LEU D 1 18 ? -7.706 -33.146 46.606 1.00 47.10 16 LEU D O 1
ATOM 7497 N N . GLU D 1 19 ? -7.079 -34.232 44.731 1.00 45.69 17 GLU D N 1
ATOM 7498 C CA . GLU D 1 19 ? -7.948 -35.385 44.951 1.00 50.42 17 GLU D CA 1
ATOM 7499 C C . GLU D 1 19 ? -7.153 -36.649 44.671 1.00 60.90 17 GLU D C 1
ATOM 7500 O O . GLU D 1 19 ? -6.436 -36.720 43.668 1.00 59.82 17 GLU D O 1
ATOM 7506 N N . PHE D 1 20 ? -7.264 -37.632 45.560 1.00 62.06 18 PHE D N 1
ATOM 7507 C CA . PHE D 1 20 ? -6.582 -38.912 45.392 1.00 60.87 18 PHE D CA 1
ATOM 7508 C C . PHE D 1 20 ? -7.141 -39.884 46.421 1.00 53.26 18 PHE D C 1
ATOM 7509 O O . PHE D 1 20 ? -7.887 -39.499 47.325 1.00 49.95 18 PHE D O 1
ATOM 7517 N N . ALA D 1 21 ? -6.758 -41.150 46.280 1.00 51.21 19 ALA D N 1
ATOM 7518 C CA . ALA D 1 21 ? -7.275 -42.220 47.121 1.00 57.70 19 ALA D CA 1
ATOM 7519 C C . ALA D 1 21 ? -6.283 -42.569 48.221 1.00 54.07 19 ALA D C 1
ATOM 7520 O O . ALA D 1 21 ? -5.071 -42.614 47.991 1.00 57.07 19 ALA D O 1
ATOM 7522 N N . ILE D 1 22 ? -6.807 -42.809 49.415 1.00 49.27 20 ILE D N 1
ATOM 7523 C CA . ILE D 1 22 ? -6.034 -43.268 50.557 1.00 45.52 20 ILE D CA 1
ATOM 7524 C C . ILE D 1 22 ? -6.481 -44.677 50.927 1.00 51.14 20 ILE D C 1
ATOM 7525 O O . ILE D 1 22 ? -7.482 -45.190 50.417 1.00 54.49 20 ILE D O 1
ATOM 7527 N N . GLN D 1 23 ? -5.737 -45.302 51.828 1.00 45.67 21 GLN D N 1
ATOM 7528 C CA . GLN D 1 23 ? -6.051 -46.650 52.280 1.00 44.85 21 GLN D CA 1
ATOM 7529 C C . GLN D 1 23 ? -6.530 -46.635 53.728 1.00 48.33 21 GLN D C 1
ATOM 7530 O O . GLN D 1 23 ? -6.299 -45.665 54.455 1.00 44.68 21 GLN D O 1
ATOM 7536 N N . PRO D 1 24 ? -7.207 -47.697 54.185 1.00 53.46 22 PRO D N 1
ATOM 7537 C CA . PRO D 1 24 ? -7.635 -47.737 55.596 1.00 48.32 22 PRO D CA 1
ATOM 7538 C C . PRO D 1 24 ? -6.513 -47.525 56.598 1.00 45.86 22 PRO D C 1
ATOM 7539 O O . PRO D 1 24 ? -6.768 -46.996 57.691 1.00 40.48 22 PRO D O 1
ATOM 7543 N N . ASN D 1 25 ? -5.277 -47.896 56.262 1.00 39.19 23 ASN D N 1
ATOM 7544 C CA . ASN D 1 25 ? -4.154 -47.767 57.182 1.00 44.00 23 ASN D CA 1
ATOM 7545 C C . ASN D 1 25 ? -3.286 -46.534 56.923 1.00 46.26 23 ASN D C 1
ATOM 7546 O O . ASN D 1 25 ? -2.231 -46.400 57.549 1.00 44.49 23 ASN D O 1
ATOM 7551 N N . THR D 1 26 ? -3.690 -45.635 56.027 1.00 38.16 24 THR D N 1
ATOM 7552 C CA . THR D 1 26 ? -2.874 -44.454 55.756 1.00 36.95 24 THR D CA 1
ATOM 7553 C C . THR D 1 26 ? -2.858 -43.513 56.957 1.00 34.76 24 THR D C 1
ATOM 7554 O O . THR D 1 26 ? -3.910 -43.094 57.446 1.00 37.18 24 THR D O 1
ATOM 7558 N N . THR D 1 27 ? -1.664 -43.156 57.417 1.00 42.90 25 THR D N 1
ATOM 7559 C CA . THR D 1 27 ? -1.546 -42.211 58.518 1.00 37.92 25 THR D CA 1
ATOM 7560 C C . THR D 1 27 ? -1.710 -40.778 58.018 1.00 36.78 25 THR D C 1
ATOM 7561 O O . THR D 1 27 ? -1.587 -40.491 56.823 1.00 33.54 25 THR D O 1
ATOM 7565 N N . GLY D 1 28 ? -1.979 -39.866 58.957 1.00 38.09 26 GLY D N 1
ATOM 7566 C CA . GLY D 1 28 ? -2.008 -38.455 58.605 1.00 37.72 26 GLY D CA 1
ATOM 7567 C C . GLY D 1 28 ? -0.681 -37.968 58.056 1.00 40.14 26 GLY D C 1
ATOM 7568 O O . GLY D 1 28 ? -0.637 -37.163 57.120 1.00 35.71 26 GLY D O 1
ATOM 7569 N N . LYS D 1 29 ? 0.421 -38.469 58.613 1.00 39.59 27 LYS D N 1
ATOM 7570 C CA . LYS D 1 29 ? 1.731 -38.072 58.111 1.00 41.62 27 LYS D CA 1
ATOM 7571 C C . LYS D 1 29 ? 1.906 -38.466 56.648 1.00 41.26 27 LYS D C 1
ATOM 7572 O O . LYS D 1 29 ? 2.438 -37.686 55.846 1.00 37.59 27 LYS D O 1
ATOM 7578 N N . GLN D 1 30 ? 1.443 -39.661 56.272 1.00 40.42 28 GLN D N 1
ATOM 7579 C CA . GLN D 1 30 ? 1.564 -40.087 54.881 1.00 34.67 28 GLN D CA 1
ATOM 7580 C C . GLN D 1 30 ? 0.699 -39.226 53.968 1.00 43.10 28 GLN D C 1
ATOM 7581 O O . GLN D 1 30 ? 1.122 -38.849 52.871 1.00 48.78 28 GLN D O 1
ATOM 7587 N N . LEU D 1 31 ? -0.522 -38.906 54.404 1.00 45.18 29 LEU D N 1
ATOM 7588 C CA . LEU D 1 31 ? -1.361 -38.004 53.623 1.00 42.62 29 LEU D CA 1
ATOM 7589 C C . LEU D 1 31 ? -0.727 -36.621 53.544 1.00 37.54 29 LEU D C 1
ATOM 7590 O O . LEU D 1 31 ? -0.654 -36.021 52.465 1.00 36.80 29 LEU D O 1
ATOM 7595 N N . PHE D 1 32 ? -0.226 -36.121 54.676 1.00 36.62 30 PHE D N 1
ATOM 7596 C CA . PHE D 1 32 ? 0.475 -34.838 54.684 1.00 41.94 30 PHE D CA 1
ATOM 7597 C C . PHE D 1 32 ? 1.663 -34.843 53.721 1.00 41.10 30 PHE D C 1
ATOM 7598 O O . PHE D 1 32 ? 1.865 -33.884 52.965 1.00 40.58 30 PHE D O 1
ATOM 7606 N N . ASP D 1 33 ? 2.455 -35.921 53.716 1.00 42.76 31 ASP D N 1
ATOM 7607 C CA . ASP D 1 33 ? 3.638 -35.944 52.854 1.00 44.67 31 ASP D CA 1
ATOM 7608 C C . ASP D 1 33 ? 3.273 -36.003 51.378 1.00 46.08 31 ASP D C 1
ATOM 7609 O O . ASP D 1 33 ? 3.985 -35.431 50.545 1.00 43.60 31 ASP D O 1
ATOM 7614 N N . GLN D 1 34 ? 2.180 -36.689 51.035 1.00 40.51 32 GLN D N 1
ATOM 7615 C CA . GLN D 1 34 ? 1.736 -36.726 49.645 1.00 45.96 32 GLN D CA 1
ATOM 7616 C C . GLN D 1 34 ? 1.243 -35.355 49.181 1.00 46.95 32 GLN D C 1
ATOM 7617 O O . GLN D 1 34 ? 1.514 -34.941 48.047 1.00 49.83 32 GLN D O 1
ATOM 7623 N N . VAL D 1 35 ? 0.529 -34.628 50.045 1.00 40.16 33 VAL D N 1
ATOM 7624 C CA . VAL D 1 35 ? 0.067 -33.286 49.679 1.00 44.05 33 VAL D CA 1
ATOM 7625 C C . VAL D 1 35 ? 1.252 -32.364 49.384 1.00 44.21 33 VAL D C 1
ATOM 7626 O O . VAL D 1 35 ? 1.325 -31.732 48.324 1.00 38.39 33 VAL D O 1
ATOM 7630 N N . VAL D 1 36 ? 2.198 -32.272 50.320 1.00 36.21 34 VAL D N 1
ATOM 7631 C CA . VAL D 1 36 ? 3.291 -31.313 50.168 1.00 43.09 34 VAL D CA 1
ATOM 7632 C C . VAL D 1 36 ? 4.314 -31.737 49.116 1.00 53.21 34 VAL D C 1
ATOM 7633 O O . VAL D 1 36 ? 5.100 -30.899 48.652 1.00 51.13 34 VAL D O 1
ATOM 7637 N N . LYS D 1 37 ? 4.334 -33.011 48.717 1.00 46.74 35 LYS D N 1
ATOM 7638 C CA . LYS D 1 37 ? 5.101 -33.400 47.538 1.00 51.50 35 LYS D CA 1
ATOM 7639 C C . LYS D 1 37 ? 4.424 -32.927 46.255 1.00 51.06 35 LYS D C 1
ATOM 7640 O O . LYS D 1 37 ? 5.090 -32.386 45.364 1.00 53.03 35 LYS D O 1
ATOM 7646 N N . THR D 1 38 ? 3.104 -33.117 46.152 1.00 49.80 36 THR D N 1
ATOM 7647 C CA . THR D 1 38 ? 2.359 -32.718 44.960 1.00 49.64 36 THR D CA 1
ATOM 7648 C C . THR D 1 38 ? 2.478 -31.219 44.694 1.00 53.67 36 THR D C 1
ATOM 7649 O O . THR D 1 38 ? 2.498 -30.783 43.534 1.00 51.90 36 THR D O 1
ATOM 7653 N N . VAL D 1 39 ? 2.546 -30.407 45.751 1.00 52.50 37 VAL D N 1
ATOM 7654 C CA . VAL D 1 39 ? 2.648 -28.960 45.580 1.00 51.72 37 VAL D CA 1
ATOM 7655 C C . VAL D 1 39 ? 4.083 -28.465 45.650 1.00 47.87 37 VAL D C 1
ATOM 7656 O O . VAL D 1 39 ? 4.315 -27.256 45.512 1.00 51.35 37 VAL D O 1
ATOM 7660 N N . GLY D 1 40 ? 5.047 -29.347 45.897 1.00 53.78 38 GLY D N 1
ATOM 7661 C CA . GLY D 1 40 ? 6.445 -28.947 45.952 1.00 50.02 38 GLY D CA 1
ATOM 7662 C C . GLY D 1 40 ? 6.816 -28.036 47.104 1.00 49.67 38 GLY D C 1
ATOM 7663 O O . GLY D 1 40 ? 7.652 -27.136 46.934 1.00 46.22 38 GLY D O 1
ATOM 7664 N N . LEU D 1 41 ? 6.233 -28.254 48.279 1.00 42.15 39 LEU D N 1
ATOM 7665 C CA . LEU D 1 41 ? 6.495 -27.423 49.448 1.00 46.13 39 LEU D CA 1
ATOM 7666 C C . LEU D 1 41 ? 7.455 -28.143 50.387 1.00 42.29 39 LEU D C 1
ATOM 7667 O O . LEU D 1 41 ? 7.182 -29.271 50.812 1.00 41.07 39 LEU D O 1
ATOM 7672 N N . ARG D 1 42 ? 8.577 -27.492 50.715 1.00 34.93 40 ARG D N 1
ATOM 7673 C CA . ARG D 1 42 ? 9.536 -28.065 51.655 1.00 42.04 40 ARG D CA 1
ATOM 7674 C C . ARG D 1 42 ? 9.521 -27.402 53.027 1.00 41.15 40 ARG D C 1
ATOM 7675 O O . ARG D 1 42 ? 9.957 -28.028 53.999 1.00 41.60 40 ARG D O 1
ATOM 7677 N N . GLU D 1 43 ? 9.013 -26.175 53.137 1.00 43.36 41 GLU D N 1
ATOM 7678 C CA . GLU D 1 43 ? 8.881 -25.491 54.426 1.00 37.27 41 GLU D CA 1
ATOM 7679 C C . GLU D 1 43 ? 7.580 -25.908 55.122 1.00 47.59 41 GLU D C 1
ATOM 7680 O O . GLU D 1 43 ? 6.690 -25.108 55.412 1.00 38.29 41 GLU D O 1
ATOM 7686 N N . VAL D 1 44 ? 7.513 -27.210 55.420 1.00 38.38 42 VAL D N 1
ATOM 7687 C CA . VAL D 1 44 ? 6.289 -27.863 55.881 1.00 35.63 42 VAL D CA 1
ATOM 7688 C C . VAL D 1 44 ? 5.979 -27.653 57.355 1.00 37.48 42 VAL D C 1
ATOM 7689 O O . VAL D 1 44 ? 4.844 -27.922 57.772 1.00 37.67 42 VAL D O 1
ATOM 7693 N N . TRP D 1 45 ? 6.940 -27.192 58.162 1.00 31.37 43 TRP D N 1
ATOM 7694 C CA . TRP D 1 45 ? 6.726 -27.153 59.607 1.00 33.46 43 TRP D CA 1
ATOM 7695 C C . TRP D 1 45 ? 5.701 -26.100 60.032 1.00 37.96 43 TRP D C 1
ATOM 7696 O O . TRP D 1 45 ? 5.239 -26.139 61.177 1.00 32.62 43 TRP D O 1
ATOM 7707 N N . PHE D 1 46 ? 5.340 -25.159 59.153 1.00 33.73 44 PHE D N 1
ATOM 7708 C CA . PHE D 1 46 ? 4.306 -24.179 59.490 1.00 37.48 44 PHE D CA 1
ATOM 7709 C C . PHE D 1 46 ? 2.889 -24.727 59.346 1.00 40.80 44 PHE D C 1
ATOM 7710 O O . PHE D 1 46 ? 1.948 -24.140 59.898 1.00 33.23 44 PHE D O 1
ATOM 7718 N N . PHE D 1 47 ? 2.714 -25.824 58.619 1.00 26.70 45 PHE D N 1
ATOM 7719 C CA . PHE D 1 47 ? 1.426 -26.193 58.059 1.00 31.37 45 PHE D CA 1
ATOM 7720 C C . PHE D 1 47 ? 0.845 -27.419 58.746 1.00 32.28 45 PHE D C 1
ATOM 7721 O O . PHE D 1 47 ? 1.514 -28.139 59.487 1.00 33.02 45 PHE D O 1
ATOM 7729 N N . GLY D 1 48 ? -0.429 -27.645 58.465 1.00 35.11 46 GLY D N 1
ATOM 7730 C CA . GLY D 1 48 ? -1.148 -28.800 58.960 1.00 32.45 46 GLY D CA 1
ATOM 7731 C C . GLY D 1 48 ? -2.359 -29.008 58.082 1.00 41.89 46 GLY D C 1
ATOM 7732 O O . GLY D 1 48 ? -2.627 -28.226 57.164 1.00 31.17 46 GLY D O 1
ATOM 7733 N N . LEU D 1 49 ? -3.083 -30.086 58.376 1.00 32.70 47 LEU D N 1
ATOM 7734 C CA . LEU D 1 49 ? -4.330 -30.417 57.697 1.00 36.01 47 LEU D CA 1
ATOM 7735 C C . LEU D 1 49 ? -5.475 -30.256 58.683 1.00 38.66 47 LEU D C 1
ATOM 7736 O O . LEU D 1 49 ? -5.520 -30.946 59.714 1.00 33.53 47 LEU D O 1
ATOM 7741 N N . GLN D 1 50 ? -6.399 -29.366 58.366 1.00 30.78 48 GLN D N 1
ATOM 7742 C CA . GLN D 1 50 ? -7.564 -29.186 59.206 1.00 36.30 48 GLN D CA 1
ATOM 7743 C C . GLN D 1 50 ? -8.759 -29.873 58.562 1.00 37.85 48 GLN D C 1
ATOM 7744 O O . GLN D 1 50 ? -8.888 -29.929 57.335 1.00 40.17 48 GLN D O 1
ATOM 7750 N N . TYR D 1 51 ? -9.610 -30.442 59.407 1.00 34.47 49 TYR D N 1
ATOM 7751 C CA . TYR D 1 51 ? -10.803 -31.131 58.947 1.00 36.03 49 TYR D CA 1
ATOM 7752 C C . TYR D 1 51 ? -11.946 -30.797 59.886 1.00 34.75 49 TYR D C 1
ATOM 7753 O O . TYR D 1 51 ? -11.767 -30.106 60.890 1.00 36.19 49 TYR D O 1
ATOM 7762 N N . VAL D 1 52 ? -13.119 -31.333 59.568 1.00 31.96 50 VAL D N 1
ATOM 7763 C CA . VAL D 1 52 ? -14.319 -31.192 60.378 1.00 34.87 50 VAL D CA 1
ATOM 7764 C C . VAL D 1 52 ? -14.722 -32.585 60.867 1.00 30.27 50 VAL D C 1
ATOM 7765 O O . VAL D 1 52 ? -14.859 -33.506 60.056 1.00 31.79 50 VAL D O 1
ATOM 7769 N N . ASP D 1 53 ? -14.936 -32.708 62.166 1.00 29.26 51 ASP D N 1
ATOM 7770 C CA . ASP D 1 53 ? -15.373 -33.993 62.759 1.00 33.99 51 ASP D CA 1
ATOM 7771 C C . ASP D 1 53 ? -16.875 -34.230 62.555 1.00 42.78 51 ASP D C 1
ATOM 7772 O O . ASP D 1 53 ? -17.560 -33.389 61.963 1.00 34.38 51 ASP D O 1
ATOM 7777 N N . SER D 1 54 ? -17.320 -35.371 63.069 1.00 40.84 52 SER D N 1
ATOM 7778 C CA . SER D 1 54 ? -18.715 -35.869 63.016 1.00 46.54 52 SER D CA 1
ATOM 7779 C C . SER D 1 54 ? -19.704 -34.794 63.481 1.00 51.95 52 SER D C 1
ATOM 7780 O O . SER D 1 54 ? -20.793 -34.751 62.919 1.00 45.73 52 SER D O 1
ATOM 7783 N N . LYS D 1 55 ? -19.312 -33.934 64.419 1.00 44.77 53 LYS D N 1
ATOM 7784 C CA . LYS D 1 55 ? -20.243 -32.953 65.027 1.00 38.09 53 LYS D CA 1
ATOM 7785 C C . LYS D 1 55 ? -19.942 -31.523 64.578 1.00 44.04 53 LYS D C 1
ATOM 7786 O O . LYS D 1 55 ? -20.406 -30.608 65.245 1.00 60.35 53 LYS D O 1
ATOM 7792 N N . GLY D 1 56 ? -19.148 -31.346 63.532 1.00 46.40 54 GLY D N 1
ATOM 7793 C CA . GLY D 1 56 ? -18.919 -30.051 62.940 1.00 37.48 54 GLY D CA 1
ATOM 7794 C C . GLY D 1 56 ? -17.811 -29.218 63.546 1.00 35.99 54 GLY D C 1
ATOM 7795 O O . GLY D 1 56 ? -17.706 -28.036 63.208 1.00 39.77 54 GLY D O 1
ATOM 7796 N N . TYR D 1 57 ? -16.982 -29.787 64.426 1.00 30.12 55 TYR D N 1
ATOM 7797 C CA . TYR D 1 57 ? -15.880 -29.056 65.048 1.00 38.00 55 TYR D CA 1
ATOM 7798 C C . TYR D 1 57 ? -14.637 -29.112 64.166 1.00 42.02 55 TYR D C 1
ATOM 7799 O O . TYR D 1 57 ? -14.202 -30.199 63.769 1.00 35.56 55 TYR D O 1
ATOM 7808 N N . SER D 1 58 ? -14.065 -27.945 63.871 1.00 38.67 56 SER D N 1
ATOM 7809 C CA . SER D 1 58 ? -12.822 -27.899 63.108 1.00 36.61 56 SER D CA 1
ATOM 7810 C C . SER D 1 58 ? -11.642 -28.386 63.935 1.00 27.22 56 SER D C 1
ATOM 7811 O O . SER D 1 58 ? -11.462 -27.999 65.091 1.00 28.81 56 SER D O 1
ATOM 7812 N N . THR D 1 59 ? -10.823 -29.239 63.327 1.00 31.48 57 THR D N 1
ATOM 7813 C CA . THR D 1 59 ? -9.808 -30.002 64.041 1.00 30.11 57 THR D CA 1
ATOM 7814 C C . THR D 1 59 ? -8.547 -30.069 63.199 1.00 30.76 57 THR D C 1
ATOM 7815 O O . THR D 1 59 ? -8.622 -30.196 61.974 1.00 32.28 57 THR D O 1
ATOM 7819 N N . TRP D 1 60 ? -7.388 -29.992 63.856 1.00 31.74 58 TRP D N 1
ATOM 7820 C CA . TRP D 1 60 ? -6.129 -30.289 63.189 1.00 35.40 58 TRP D CA 1
ATOM 7821 C C . TRP D 1 60 ? -5.904 -31.800 63.151 1.00 30.63 58 TRP D C 1
ATOM 7822 O O . TRP D 1 60 ? -5.984 -32.477 64.181 1.00 32.14 58 TRP D O 1
ATOM 7833 N N . LEU D 1 61 ? -5.606 -32.326 61.970 1.00 30.71 59 LEU D N 1
ATOM 7834 C CA . LEU D 1 61 ? -5.368 -33.761 61.845 1.00 33.97 59 LEU D CA 1
ATOM 7835 C C . LEU D 1 61 ? -4.066 -34.158 62.542 1.00 36.55 59 LEU D C 1
ATOM 7836 O O . LEU D 1 61 ? -3.014 -33.555 62.305 1.00 30.51 59 LEU D O 1
ATOM 7841 N N . LYS D 1 62 ? -4.136 -35.157 63.426 1.00 33.64 60 LYS D N 1
ATOM 7842 C CA . LYS D 1 62 ? -2.917 -35.696 64.016 1.00 38.98 60 LYS D CA 1
ATOM 7843 C C . LYS D 1 62 ? -2.187 -36.533 62.979 1.00 39.80 60 LYS D C 1
ATOM 7844 O O . LYS D 1 62 ? -2.783 -37.414 62.346 1.00 34.13 60 LYS D O 1
ATOM 7850 N N . LEU D 1 63 ? -0.897 -36.249 62.787 1.00 41.38 61 LEU D N 1
ATOM 7851 C CA . LEU D 1 63 ? -0.133 -36.936 61.750 1.00 36.77 61 LEU D CA 1
ATOM 7852 C C . LEU D 1 63 ? 0.347 -38.310 62.183 1.00 43.61 61 LEU D C 1
ATOM 7853 O O . LEU D 1 63 ? 0.600 -39.165 61.327 1.00 37.61 61 LEU D O 1
ATOM 7858 N N . ASN D 1 64 ? 0.467 -38.542 63.486 1.00 43.05 62 ASN D N 1
ATOM 7859 C CA . ASN D 1 64 ? 0.891 -39.826 64.020 1.00 49.01 62 ASN D CA 1
ATOM 7860 C C . ASN D 1 64 ? -0.260 -40.818 64.149 1.00 48.44 62 ASN D C 1
ATOM 7861 O O . ASN D 1 64 ? -0.111 -41.825 64.847 1.00 41.63 62 ASN D O 1
ATOM 7866 N N . LYS D 1 65 ? -1.407 -40.542 63.521 1.00 55.00 63 LYS D N 1
ATOM 7867 C CA . LYS D 1 65 ? -2.590 -41.386 63.641 1.00 35.92 63 LYS D CA 1
ATOM 7868 C C . LYS D 1 65 ? -3.197 -41.617 62.259 1.00 36.68 63 LYS D C 1
ATOM 7869 O O . LYS D 1 65 ? -2.957 -40.854 61.321 1.00 35.87 63 LYS D O 1
ATOM 7875 N N . LYS D 1 66 ? -3.972 -42.701 62.141 1.00 36.15 64 LYS D N 1
ATOM 7876 C CA . LYS D 1 66 ? -4.637 -43.032 60.882 1.00 35.36 64 LYS D CA 1
ATOM 7877 C C . LYS D 1 66 ? -5.672 -41.976 60.520 1.00 39.24 64 LYS D C 1
ATOM 7878 O O . LYS D 1 66 ? -6.421 -41.498 61.376 1.00 34.55 64 LYS D O 1
ATOM 7884 N N . VAL D 1 67 ? -5.726 -41.633 59.232 1.00 32.73 65 VAL D N 1
ATOM 7885 C CA . VAL D 1 67 ? -6.683 -40.638 58.768 1.00 33.57 65 VAL D CA 1
ATOM 7886 C C . VAL D 1 67 ? -8.101 -41.062 59.110 1.00 40.57 65 VAL D C 1
ATOM 7887 O O . VAL D 1 67 ? -8.908 -40.255 59.587 1.00 35.85 65 VAL D O 1
ATOM 7891 N N . THR D 1 68 ? -8.422 -42.338 58.900 1.00 34.37 66 THR D N 1
ATOM 7892 C CA . THR D 1 68 ? -9.773 -42.828 59.129 1.00 31.99 66 THR D CA 1
ATOM 7893 C C . THR D 1 68 ? -10.073 -43.088 60.598 1.00 34.11 66 THR D C 1
ATOM 7894 O O . THR D 1 68 ? -11.188 -43.513 60.917 1.00 38.32 66 THR D O 1
ATOM 7898 N N . GLN D 1 69 ? -9.126 -42.844 61.505 1.00 33.29 67 GLN D N 1
ATOM 7899 C CA . GLN D 1 69 ? -9.356 -43.107 62.924 1.00 39.97 67 GLN D CA 1
ATOM 7900 C C . GLN D 1 69 ? -9.375 -41.825 63.758 1.00 42.10 67 GLN D C 1
ATOM 7901 O O . GLN D 1 69 ? -9.084 -41.843 64.956 1.00 37.48 67 GLN D O 1
ATOM 7907 N N . GLN D 1 70 ? -9.819 -40.716 63.158 1.00 39.58 68 GLN D N 1
ATOM 7908 C CA . GLN D 1 70 ? -9.823 -39.411 63.880 1.00 38.73 68 GLN D CA 1
ATOM 7909 C C . GLN D 1 70 ? -11.209 -38.744 63.837 1.00 42.63 68 GLN D C 1
ATOM 7910 O O . GLN D 1 70 ? -11.267 -37.536 64.075 1.00 38.96 68 GLN D O 1
ATOM 7916 N N . ASP D 1 71 ? -12.277 -39.507 63.596 1.00 40.59 69 ASP D N 1
ATOM 7917 C CA . ASP D 1 71 ? -13.684 -39.013 63.576 1.00 31.98 69 ASP D CA 1
ATOM 7918 C C . ASP D 1 71 ? -13.865 -37.920 62.523 1.00 38.72 69 ASP D C 1
ATOM 7919 O O . ASP D 1 71 ? -14.647 -37.013 62.754 1.00 35.42 69 ASP D O 1
ATOM 7924 N N . VAL D 1 72 ? -13.173 -38.046 61.403 1.00 43.98 70 VAL D N 1
ATOM 7925 C CA . VAL D 1 72 ? -13.397 -37.120 60.265 1.00 39.18 70 VAL D CA 1
ATOM 7926 C C . VAL D 1 72 ? -14.815 -37.423 59.783 1.00 48.82 70 VAL D C 1
ATOM 7927 O O . VAL D 1 72 ? -15.282 -38.523 60.061 1.00 62.25 70 VAL D O 1
ATOM 7931 N N . LYS D 1 73 ? -15.444 -36.542 59.021 1.00 59.46 71 LYS D N 1
ATOM 7932 C CA . LYS D 1 73 ? -16.885 -36.692 58.688 1.00 44.44 71 LYS D CA 1
ATOM 7933 C C . LYS D 1 73 ? -17.303 -37.681 57.598 1.00 49.66 71 LYS D C 1
ATOM 7934 O O . LYS D 1 73 ? -16.519 -38.536 57.282 1.00 53.90 71 LYS D O 1
ATOM 7940 N N . LYS D 1 74 ? -18.574 -37.738 57.265 1.00 48.42 72 LYS D N 1
ATOM 7941 C CA . LYS D 1 74 ? -19.060 -38.743 56.305 1.00 47.67 72 LYS D CA 1
ATOM 7942 C C . LYS D 1 74 ? -19.114 -38.140 54.925 1.00 39.05 72 LYS D C 1
ATOM 7943 O O . LYS D 1 74 ? -20.104 -37.468 54.627 1.00 50.38 72 LYS D O 1
ATOM 7945 N N . GLU D 1 75 ? -18.114 -38.388 54.116 1.00 58.51 73 GLU D N 1
ATOM 7946 C CA . GLU D 1 75 ? -18.283 -37.781 52.785 1.00 59.50 73 GLU D CA 1
ATOM 7947 C C . GLU D 1 75 ? -17.492 -38.609 51.776 1.00 48.03 73 GLU D C 1
ATOM 7948 O O . GLU D 1 75 ? -16.394 -39.033 52.119 1.00 43.81 73 GLU D O 1
ATOM 7954 N N . ASN D 1 76 ? -18.094 -38.879 50.618 1.00 66.03 74 ASN D N 1
ATOM 7955 C CA . ASN D 1 76 ? -17.387 -39.772 49.676 1.00 56.76 74 ASN D CA 1
ATOM 7956 C C . ASN D 1 76 ? -16.018 -39.142 49.618 1.00 72.91 74 ASN D C 1
ATOM 7957 O O . ASN D 1 76 ? -15.034 -39.837 49.918 1.00 77.98 74 ASN D O 1
ATOM 7962 N N . PRO D 1 77 ? -15.900 -37.855 49.250 1.00 64.97 75 PRO D N 1
ATOM 7963 C CA . PRO D 1 77 ? -14.603 -37.250 49.370 1.00 56.74 75 PRO D CA 1
ATOM 7964 C C . PRO D 1 77 ? -14.373 -36.687 50.778 1.00 51.00 75 PRO D C 1
ATOM 7965 O O . PRO D 1 77 ? -15.015 -35.734 51.093 1.00 45.09 75 PRO D O 1
ATOM 7969 N N . LEU D 1 78 ? -13.560 -37.346 51.623 1.00 42.75 76 LEU D N 1
ATOM 7970 C CA . LEU D 1 78 ? -13.177 -36.645 52.841 1.00 51.26 76 LEU D CA 1
ATOM 7971 C C . LEU D 1 78 ? -12.561 -35.296 52.473 1.00 45.84 76 LEU D C 1
ATOM 7972 O O . LEU D 1 78 ? -11.829 -35.186 51.487 1.00 39.63 76 LEU D O 1
ATOM 7977 N N . GLN D 1 79 ? -12.858 -34.268 53.273 1.00 43.48 77 GLN D N 1
ATOM 7978 C CA . GLN D 1 79 ? -12.494 -32.883 52.966 1.00 39.68 77 GLN D CA 1
ATOM 7979 C C . GLN D 1 79 ? -11.433 -32.382 53.945 1.00 40.06 77 GLN D C 1
ATOM 7980 O O . GLN D 1 79 ? -11.651 -32.398 55.160 1.00 41.62 77 GLN D O 1
ATOM 7986 N N . PHE D 1 80 ? -10.293 -31.929 53.420 1.00 43.43 78 PHE D N 1
ATOM 7987 C CA . PHE D 1 80 ? -9.222 -31.373 54.239 1.00 39.69 78 PHE D CA 1
ATOM 7988 C C . PHE D 1 80 ? -8.800 -30.019 53.687 1.00 39.57 78 PHE D C 1
ATOM 7989 O O . PHE D 1 80 ? -8.849 -29.781 52.476 1.00 36.01 78 PHE D O 1
ATOM 7997 N N . LYS D 1 81 ? -8.365 -29.139 54.588 1.00 39.71 79 LYS D N 1
ATOM 7998 C CA . LYS D 1 81 ? -7.788 -27.849 54.219 1.00 38.00 79 LYS D CA 1
ATOM 7999 C C . LYS D 1 81 ? -6.329 -27.826 54.651 1.00 33.66 79 LYS D C 1
ATOM 8000 O O . LYS D 1 81 ? -6.026 -27.986 55.839 1.00 34.16 79 LYS D O 1
ATOM 8006 N N . PHE D 1 82 ? -5.427 -27.649 53.691 1.00 35.90 80 PHE D N 1
ATOM 8007 C CA . PHE D 1 82 ? -4.008 -27.492 53.994 1.00 31.59 80 PHE D CA 1
ATOM 8008 C C . PHE D 1 82 ? -3.779 -26.023 54.334 1.00 33.56 80 PHE D C 1
ATOM 8009 O O . PHE D 1 82 ? -3.998 -25.149 53.492 1.00 37.26 80 PHE D O 1
ATOM 8017 N N . ARG D 1 83 ? -3.383 -25.741 55.576 1.00 33.25 81 ARG D N 1
ATOM 8018 C CA . ARG D 1 83 ? -3.352 -24.372 56.074 1.00 29.83 81 ARG D CA 1
ATOM 8019 C C . ARG D 1 83 ? -2.188 -24.197 57.026 1.00 41.02 81 ARG D C 1
ATOM 8020 O O . ARG D 1 83 ? -1.720 -25.150 57.661 1.00 30.61 81 ARG D O 1
ATOM 8028 N N . ALA D 1 84 ? -1.749 -22.947 57.142 1.00 34.53 82 ALA D N 1
ATOM 8029 C CA . ALA D 1 84 ? -0.700 -22.622 58.094 1.00 34.26 82 ALA D CA 1
ATOM 8030 C C . ALA D 1 84 ? -1.261 -22.638 59.510 1.00 35.31 82 ALA D C 1
ATOM 8031 O O . ALA D 1 84 ? -2.274 -22.000 59.800 1.00 34.77 82 ALA D O 1
ATOM 8033 N N . LYS D 1 85 ? -0.597 -23.372 60.388 1.00 32.68 83 LYS D N 1
ATOM 8034 C CA . LYS D 1 85 ? -0.930 -23.417 61.802 1.00 26.89 83 LYS D CA 1
ATOM 8035 C C . LYS D 1 85 ? -0.017 -22.539 62.636 1.00 30.96 83 LYS D C 1
ATOM 8036 O O . LYS D 1 85 ? -0.427 -22.043 63.696 1.00 30.43 83 LYS D O 1
ATOM 8042 N N . PHE D 1 86 ? 1.218 -22.358 62.187 1.00 28.66 84 PHE D N 1
ATOM 8043 C CA . PHE D 1 86 ? 2.191 -21.539 62.882 1.00 35.25 84 PHE D CA 1
ATOM 8044 C C . PHE D 1 86 ? 2.676 -20.460 61.928 1.00 36.65 84 PHE D C 1
ATOM 8045 O O . PHE D 1 86 ? 2.681 -20.648 60.707 1.00 34.26 84 PHE D O 1
ATOM 8053 N N . PHE D 1 87 ? 3.061 -19.320 62.491 1.00 33.32 85 PHE D N 1
ATOM 8054 C CA . PHE D 1 87 ? 3.420 -18.186 61.657 1.00 30.88 85 PHE D CA 1
ATOM 8055 C C . PHE D 1 87 ? 4.824 -17.710 61.997 1.00 30.33 85 PHE D C 1
ATOM 8056 O O . PHE D 1 87 ? 5.202 -17.672 63.175 1.00 32.71 85 PHE D O 1
ATOM 8064 N N . PRO D 1 88 ? 5.625 -17.375 60.992 1.00 32.39 86 PRO D N 1
ATOM 8065 C CA . PRO D 1 88 ? 7.021 -17.025 61.258 1.00 37.67 86 PRO D CA 1
ATOM 8066 C C . PRO D 1 88 ? 7.114 -15.746 62.074 1.00 35.76 86 PRO D C 1
ATOM 8067 O O . PRO D 1 88 ? 6.164 -14.962 62.166 1.00 34.69 86 PRO D O 1
ATOM 8071 N N . GLU D 1 89 ? 8.268 -15.564 62.722 1.00 41.94 87 GLU D N 1
ATOM 8072 C CA . GLU D 1 89 ? 8.522 -14.288 63.380 1.00 38.69 87 GLU D CA 1
ATOM 8073 C C . GLU D 1 89 ? 8.863 -13.208 62.363 1.00 37.39 87 GLU D C 1
ATOM 8074 O O . GLU D 1 89 ? 8.657 -12.019 62.634 1.00 31.60 87 GLU D O 1
ATOM 8080 N N . ASP D 1 90 ? 9.353 -13.597 61.186 1.00 37.68 88 ASP D N 1
ATOM 8081 C CA . ASP D 1 90 ? 9.708 -12.626 60.150 1.00 37.86 88 ASP D CA 1
ATOM 8082 C C . ASP D 1 90 ? 9.620 -13.295 58.788 1.00 35.48 88 ASP D C 1
ATOM 8083 O O . ASP D 1 90 ? 10.436 -14.167 58.474 1.00 43.11 88 ASP D O 1
ATOM 8088 N N . VAL D 1 91 ? 8.667 -12.853 57.966 1.00 36.59 89 VAL D N 1
ATOM 8089 C CA . VAL D 1 91 ? 8.435 -13.502 56.679 1.00 39.70 89 VAL D CA 1
ATOM 8090 C C . VAL D 1 91 ? 9.665 -13.395 55.788 1.00 43.68 89 VAL D C 1
ATOM 8091 O O . VAL D 1 91 ? 9.982 -14.323 55.035 1.00 38.96 89 VAL D O 1
ATOM 8095 N N . SER D 1 92 ? 10.370 -12.260 55.854 1.00 41.15 90 SER D N 1
ATOM 8096 C CA . SER D 1 92 ? 11.508 -12.020 54.968 1.00 52.39 90 SER D CA 1
ATOM 8097 C C . SER D 1 92 ? 12.576 -13.092 55.134 1.00 45.95 90 SER D C 1
ATOM 8098 O O . SER D 1 92 ? 13.135 -13.583 54.146 1.00 49.03 90 SER D O 1
ATOM 8101 N N . GLU D 1 93 ? 12.854 -13.482 56.375 1.00 43.05 91 GLU D N 1
ATOM 8102 C CA . GLU D 1 93 ? 13.899 -14.448 56.675 1.00 44.87 91 GLU D CA 1
ATOM 8103 C C . GLU D 1 93 ? 13.448 -15.898 56.569 1.00 45.64 91 GLU D C 1
ATOM 8104 O O . GLU D 1 93 ? 14.285 -16.768 56.324 1.00 47.31 91 GLU D O 1
ATOM 8110 N N . GLU D 1 94 ? 12.159 -16.186 56.749 1.00 46.51 92 GLU D N 1
ATOM 8111 C CA . GLU D 1 94 ? 11.717 -17.560 56.954 1.00 37.47 92 GLU D CA 1
ATOM 8112 C C . GLU D 1 94 ? 10.946 -18.155 55.789 1.00 39.69 92 GLU D C 1
ATOM 8113 O O . GLU D 1 94 ? 10.958 -19.376 55.632 1.00 42.59 92 GLU D O 1
ATOM 8119 N N . LEU D 1 95 ? 10.281 -17.341 54.971 1.00 38.88 93 LEU D N 1
ATOM 8120 C CA . LEU D 1 95 ? 9.531 -17.835 53.817 1.00 40.42 93 LEU D CA 1
ATOM 8121 C C . LEU D 1 95 ? 10.429 -17.710 52.592 1.00 40.78 93 LEU D C 1
ATOM 8122 O O . LEU D 1 95 ? 10.541 -16.634 51.998 1.00 43.03 93 LEU D O 1
ATOM 8127 N N . ILE D 1 96 ? 11.069 -18.816 52.220 1.00 42.06 94 ILE D N 1
ATOM 8128 C CA . ILE D 1 96 ? 12.058 -18.837 51.140 1.00 42.25 94 ILE D CA 1
ATOM 8129 C C . ILE D 1 96 ? 11.438 -19.275 49.817 1.00 40.37 94 ILE D C 1
ATOM 8130 O O . ILE D 1 96 ? 11.682 -18.663 48.779 1.00 42.46 94 ILE D O 1
ATOM 8135 N N . GLN D 1 97 ? 10.638 -20.339 49.827 1.00 36.55 95 GLN D N 1
ATOM 8136 C CA . GLN D 1 97 ? 10.005 -20.801 48.601 1.00 43.64 95 GLN D CA 1
ATOM 8137 C C . GLN D 1 97 ? 8.880 -19.863 48.185 1.00 47.88 95 GLN D C 1
ATOM 8138 O O . GLN D 1 97 ? 8.217 -19.243 49.020 1.00 44.92 95 GLN D O 1
ATOM 8144 N N . GLU D 1 98 ? 8.641 -19.794 46.873 1.00 49.40 96 GLU D N 1
ATOM 8145 C CA . GLU D 1 98 ? 7.547 -18.967 46.375 1.00 50.13 96 GLU D CA 1
ATOM 8146 C C . GLU D 1 98 ? 6.192 -19.557 46.749 1.00 42.68 96 GLU D C 1
ATOM 8147 O O . GLU D 1 98 ? 5.272 -18.812 47.110 1.00 39.21 96 GLU D O 1
ATOM 8153 N N . ILE D 1 99 ? 6.049 -20.890 46.689 1.00 52.11 97 ILE D N 1
ATOM 8154 C CA . ILE D 1 99 ? 4.780 -21.513 47.079 1.00 45.84 97 ILE D CA 1
ATOM 8155 C C . ILE D 1 99 ? 4.458 -21.202 48.538 1.00 38.82 97 ILE D C 1
ATOM 8156 O O . ILE D 1 99 ? 3.309 -20.907 48.885 1.00 44.10 97 ILE D O 1
ATOM 8161 N N . THR D 1 100 ? 5.473 -21.231 49.406 1.00 42.33 98 THR D N 1
ATOM 8162 C CA . THR D 1 100 ? 5.273 -20.932 50.822 1.00 42.71 98 THR D CA 1
ATOM 8163 C C . THR D 1 100 ? 4.833 -19.484 51.020 1.00 44.75 98 THR D C 1
ATOM 8164 O O . THR D 1 100 ? 3.878 -19.206 51.756 1.00 38.95 98 THR D O 1
ATOM 8168 N N . GLN D 1 101 ? 5.520 -18.546 50.358 1.00 40.29 99 GLN D N 1
ATOM 8169 C CA . GLN D 1 101 ? 5.133 -17.140 50.427 1.00 36.57 99 GLN D CA 1
ATOM 8170 C C . GLN D 1 101 ? 3.714 -16.931 49.927 1.00 36.93 99 GLN D C 1
ATOM 8171 O O . GLN D 1 101 ? 2.933 -16.194 50.544 1.00 36.62 99 GLN D O 1
ATOM 8177 N N . ARG D 1 102 ? 3.360 -17.558 48.801 1.00 34.92 100 ARG D N 1
ATOM 8178 C CA . ARG D 1 102 ? 2.029 -17.334 48.253 1.00 39.77 100 ARG D CA 1
ATOM 8179 C C . ARG D 1 102 ? 0.949 -17.872 49.183 1.00 40.52 100 ARG D C 1
ATOM 8180 O O . ARG D 1 102 ? -0.077 -17.210 49.401 1.00 36.94 100 ARG D O 1
ATOM 8188 N N . LEU D 1 103 ? 1.159 -19.066 49.744 1.00 39.96 101 LEU D N 1
ATOM 8189 C CA . LEU D 1 103 ? 0.128 -19.656 50.595 1.00 39.51 101 LEU D CA 1
ATOM 8190 C C . LEU D 1 103 ? -0.086 -18.820 51.852 1.00 34.26 101 LEU D C 1
ATOM 8191 O O . LEU D 1 103 ? -1.221 -18.654 52.310 1.00 32.68 101 LEU D O 1
ATOM 8196 N N . PHE D 1 104 ? 0.990 -18.275 52.415 1.00 29.99 102 PHE D N 1
ATOM 8197 C CA . PHE D 1 104 ? 0.844 -17.372 53.551 1.00 37.00 102 PHE D CA 1
ATOM 8198 C C . PHE D 1 104 ? 0.159 -16.074 53.137 1.00 36.09 102 PHE D C 1
ATOM 8199 O O . PHE D 1 104 ? -0.752 -15.602 53.826 1.00 36.89 102 PHE D O 1
ATOM 8207 N N . PHE D 1 105 ? 0.580 -15.492 52.010 1.00 37.85 103 PHE D N 1
ATOM 8208 C CA . PHE D 1 105 ? -0.060 -14.281 51.508 1.00 36.32 103 PHE D CA 1
ATOM 8209 C C . PHE D 1 105 ? -1.567 -14.465 51.392 1.00 38.17 103 PHE D C 1
ATOM 8210 O O . PHE D 1 105 ? -2.346 -13.660 51.912 1.00 36.19 103 PHE D O 1
ATOM 8218 N N . LEU D 1 106 ? -1.991 -15.532 50.713 1.00 33.12 104 LEU D N 1
ATOM 8219 C CA . LEU D 1 106 ? -3.416 -15.757 50.514 1.00 41.09 104 LEU D CA 1
ATOM 8220 C C . LEU D 1 106 ? -4.132 -15.946 51.843 1.00 34.49 104 LEU D C 1
ATOM 8221 O O . LEU D 1 106 ? -5.197 -15.359 52.072 1.00 35.70 104 LEU D O 1
ATOM 8226 N N . GLN D 1 107 ? -3.544 -16.735 52.744 1.00 39.36 105 GLN D N 1
ATOM 8227 C CA . GLN D 1 107 ? -4.199 -17.010 54.017 1.00 38.72 105 GLN D CA 1
ATOM 8228 C C . GLN D 1 107 ? -4.257 -15.763 54.888 1.00 34.31 105 GLN D C 1
ATOM 8229 O O . GLN D 1 107 ? -5.287 -15.490 55.510 1.00 34.47 105 GLN D O 1
ATOM 8235 N N . VAL D 1 108 ? -3.166 -14.986 54.936 1.00 27.99 106 VAL D N 1
ATOM 8236 C CA . VAL D 1 108 ? -3.172 -13.763 55.731 1.00 32.00 106 VAL D CA 1
ATOM 8237 C C . VAL D 1 108 ? -4.148 -12.752 55.139 1.00 32.18 106 VAL D C 1
ATOM 8238 O O . VAL D 1 108 ? -4.895 -12.081 55.866 1.00 37.27 106 VAL D O 1
ATOM 8242 N N . LYS D 1 109 ? -4.171 -12.632 53.809 1.00 32.70 107 LYS D N 1
ATOM 8243 C CA . LYS D 1 109 ? -5.108 -11.702 53.184 1.00 34.51 107 LYS D CA 1
ATOM 8244 C C . LYS D 1 109 ? -6.554 -12.106 53.458 1.00 39.02 107 LYS D C 1
ATOM 8245 O O . LYS D 1 109 ? -7.406 -11.251 53.727 1.00 37.99 107 LYS D O 1
ATOM 8251 N N . GLU D 1 110 ? -6.853 -13.404 53.393 1.00 37.49 108 GLU D N 1
ATOM 8252 C CA . GLU D 1 110 ? -8.191 -13.863 53.763 1.00 42.38 108 GLU D CA 1
ATOM 8253 C C . GLU D 1 110 ? -8.542 -13.444 55.188 1.00 43.20 108 GLU D C 1
ATOM 8254 O O . GLU D 1 110 ? -9.650 -12.951 55.440 1.00 39.37 108 GLU D O 1
ATOM 8260 N N . ALA D 1 111 ? -7.604 -13.606 56.127 1.00 32.22 109 ALA D N 1
ATOM 8261 C CA . ALA D 1 111 ? -7.874 -13.235 57.516 1.00 42.51 109 ALA D CA 1
ATOM 8262 C C . ALA D 1 111 ? -8.154 -11.744 57.659 1.00 38.86 109 ALA D C 1
ATOM 8263 O O . ALA D 1 111 ? -9.047 -11.345 58.414 1.00 44.69 109 ALA D O 1
ATOM 8265 N N . ILE D 1 112 ? -7.376 -10.903 56.976 1.00 40.47 110 ILE D N 1
ATOM 8266 C CA . ILE D 1 112 ? -7.555 -9.460 57.109 1.00 37.23 110 ILE D CA 1
ATOM 8267 C C . ILE D 1 112 ? -8.890 -9.034 56.520 1.00 37.06 110 ILE D C 1
ATOM 8268 O O . ILE D 1 112 ? -9.635 -8.252 57.122 1.00 40.49 110 ILE D O 1
ATOM 8273 N N . LEU D 1 113 ? -9.204 -9.534 55.328 1.00 36.22 111 LEU D N 1
ATOM 8274 C CA . LEU D 1 113 ? -10.442 -9.148 54.669 1.00 40.72 111 LEU D CA 1
ATOM 8275 C C . LEU D 1 113 ? -11.663 -9.616 55.452 1.00 42.65 111 LEU D C 1
ATOM 8276 O O . LEU D 1 113 ? -12.703 -8.961 55.414 1.00 45.67 111 LEU D O 1
ATOM 8281 N N . ASN D 1 114 ? -11.551 -10.734 56.166 1.00 46.08 112 ASN D N 1
ATOM 8282 C CA . ASN D 1 114 ? -12.625 -11.223 57.016 1.00 47.95 112 ASN D CA 1
ATOM 8283 C C . ASN D 1 114 ? -12.572 -10.634 58.427 1.00 42.34 112 ASN D C 1
ATOM 8284 O O . ASN D 1 114 ? -13.205 -11.174 59.338 1.00 41.72 112 ASN D O 1
ATOM 8289 N N . ASP D 1 115 ? -11.829 -9.541 58.618 1.00 42.12 113 ASP D N 1
ATOM 8290 C CA . ASP D 1 115 ? -11.858 -8.738 59.848 1.00 40.99 113 ASP D CA 1
ATOM 8291 C C . ASP D 1 115 ? -11.311 -9.488 61.064 1.00 42.87 113 ASP D C 1
ATOM 8292 O O . ASP D 1 115 ? -11.651 -9.167 62.205 1.00 39.78 113 ASP D O 1
ATOM 8297 N N . GLU D 1 116 ? -10.432 -10.469 60.846 1.00 46.83 114 GLU D N 1
ATOM 8298 C CA . GLU D 1 116 ? -9.806 -11.159 61.973 1.00 43.00 114 GLU D CA 1
ATOM 8299 C C . GLU D 1 116 ? -8.656 -10.354 62.567 1.00 42.10 114 GLU D C 1
ATOM 8300 O O . GLU D 1 116 ? -8.347 -10.495 63.754 1.00 40.89 114 GLU D O 1
ATOM 8306 N N . ILE D 1 117 ? -8.016 -9.505 61.777 1.00 36.81 115 ILE D N 1
ATOM 8307 C CA . ILE D 1 117 ? -6.879 -8.727 62.236 1.00 39.33 115 ILE D CA 1
ATOM 8308 C C . ILE D 1 117 ? -7.250 -7.263 62.091 1.00 43.55 115 ILE D C 1
ATOM 8309 O O . ILE D 1 117 ? -7.427 -6.774 60.968 1.00 42.63 115 ILE D O 1
ATOM 8314 N N . TYR D 1 118 ? -7.373 -6.558 63.215 1.00 38.03 116 TYR D N 1
ATOM 8315 C CA . TYR D 1 118 ? -7.674 -5.137 63.127 1.00 40.90 116 TYR D CA 1
ATOM 8316 C C . TYR D 1 118 ? -6.594 -4.428 62.321 1.00 52.05 116 TYR D C 1
ATOM 8317 O O . TYR D 1 118 ? -5.396 -4.660 62.511 1.00 44.74 116 TYR D O 1
ATOM 8326 N N . CYS D 1 119 ? -7.023 -3.551 61.433 1.00 47.03 117 CYS D N 1
ATOM 8327 C CA . CYS D 1 119 ? -6.100 -2.948 60.492 1.00 42.89 117 CYS D CA 1
ATOM 8328 C C . CYS D 1 119 ? -6.446 -1.481 60.262 1.00 49.17 117 CYS D C 1
ATOM 8329 O O . CYS D 1 119 ? -7.531 -1.189 59.750 1.00 48.32 117 CYS D O 1
ATOM 8332 N N . PRO D 1 120 ? -5.564 -0.543 60.614 1.00 52.55 118 PRO D N 1
ATOM 8333 C CA . PRO D 1 120 ? -5.890 0.872 60.438 1.00 48.11 118 PRO D CA 1
ATOM 8334 C C . PRO D 1 120 ? -6.203 1.179 58.988 1.00 47.72 118 PRO D C 1
ATOM 8335 O O . PRO D 1 120 ? -5.633 0.564 58.068 1.00 43.26 118 PRO D O 1
ATOM 8339 N N . PRO D 1 121 ? -7.106 2.140 58.732 1.00 58.64 119 PRO D N 1
ATOM 8340 C CA . PRO D 1 121 ? -7.581 2.358 57.348 1.00 49.95 119 PRO D CA 1
ATOM 8341 C C . PRO D 1 121 ? -6.474 2.653 56.346 1.00 47.00 119 PRO D C 1
ATOM 8342 O O . PRO D 1 121 ? -6.532 2.175 55.205 1.00 50.38 119 PRO D O 1
ATOM 8346 N N . GLU D 1 122 ? -5.463 3.429 56.733 1.00 40.49 120 GLU D N 1
ATOM 8347 C CA . GLU D 1 122 ? -4.362 3.692 55.812 1.00 51.86 120 GLU D CA 1
ATOM 8348 C C . GLU D 1 122 ? -3.517 2.443 55.575 1.00 50.64 120 GLU D C 1
ATOM 8349 O O . GLU D 1 122 ? -3.010 2.240 54.465 1.00 48.90 120 GLU D O 1
ATOM 8355 N N . THR D 1 123 ? -3.356 1.591 56.590 1.00 48.53 121 THR D N 1
ATOM 8356 C CA . THR D 1 123 ? -2.647 0.336 56.362 1.00 40.98 121 THR D CA 1
ATOM 8357 C C . THR D 1 123 ? -3.460 -0.577 55.453 1.00 38.02 121 THR D C 1
ATOM 8358 O O . THR D 1 123 ? -2.908 -1.219 54.552 1.00 43.47 121 THR D O 1
ATOM 8362 N N . ALA D 1 124 ? -4.781 -0.602 55.643 1.00 43.71 122 ALA D N 1
ATOM 8363 C CA . ALA D 1 124 ? -5.640 -1.457 54.829 1.00 38.63 122 ALA D CA 1
ATOM 8364 C C . ALA D 1 124 ? -5.545 -1.114 53.343 1.00 51.18 122 ALA D C 1
ATOM 8365 O O . ALA D 1 124 ? -5.477 -2.019 52.501 1.00 48.72 122 ALA D O 1
ATOM 8367 N N . VAL D 1 125 ? -5.554 0.181 52.992 1.00 45.75 123 VAL D N 1
ATOM 8368 C CA . VAL D 1 125 ? -5.489 0.535 51.575 1.00 35.21 123 VAL D CA 1
ATOM 8369 C C . VAL D 1 125 ? -4.103 0.224 51.011 1.00 32.08 123 VAL D C 1
ATOM 8370 O O . VAL D 1 125 ? -3.970 -0.178 49.850 1.00 37.20 123 VAL D O 1
ATOM 8374 N N . LEU D 1 126 ? -3.050 0.390 51.816 1.00 31.99 124 LEU D N 1
ATOM 8375 C CA . LEU D 1 126 ? -1.716 0.032 51.328 1.00 32.60 124 LEU D CA 1
ATOM 8376 C C . LEU D 1 126 ? -1.600 -1.476 51.130 1.00 46.06 124 LEU D C 1
ATOM 8377 O O . LEU D 1 126 ? -1.012 -1.939 50.143 1.00 40.14 124 LEU D O 1
ATOM 8382 N N . LEU D 1 127 ? -2.187 -2.255 52.045 1.00 44.36 125 LEU D N 1
ATOM 8383 C CA . LEU D 1 127 ? -2.257 -3.701 51.862 1.00 42.76 125 LEU D CA 1
ATOM 8384 C C . LEU D 1 127 ? -2.990 -4.052 50.573 1.00 41.95 125 LEU D C 1
ATOM 8385 O O . LEU D 1 127 ? -2.485 -4.827 49.750 1.00 35.59 125 LEU D O 1
ATOM 8390 N N . ALA D 1 128 ? -4.180 -3.474 50.369 1.00 37.89 126 ALA D N 1
ATOM 8391 C CA . ALA D 1 128 ? -4.957 -3.781 49.171 1.00 42.23 126 ALA D CA 1
ATOM 8392 C C . ALA D 1 128 ? -4.199 -3.429 47.893 1.00 38.42 126 ALA D C 1
ATOM 8393 O O . ALA D 1 128 ? -4.348 -4.117 46.876 1.00 39.31 126 ALA D O 1
ATOM 8395 N N . SER D 1 129 ? -3.377 -2.378 47.924 1.00 37.38 127 SER D N 1
ATOM 8396 C CA . SER D 1 129 ? -2.664 -1.977 46.714 1.00 40.14 127 SER D CA 1
ATOM 8397 C C . SER D 1 129 ? -1.569 -2.974 46.358 1.00 39.50 127 SER D C 1
ATOM 8398 O O . SER D 1 129 ? -1.319 -3.231 45.173 1.00 39.18 127 SER D O 1
ATOM 8401 N N . TYR D 1 130 ? -0.894 -3.540 47.364 1.00 41.15 128 TYR D N 1
ATOM 8402 C CA . TYR D 1 130 ? 0.040 -4.629 47.083 1.00 41.96 128 TYR D CA 1
ATOM 8403 C C . TYR D 1 130 ? -0.689 -5.875 46.586 1.00 37.83 128 TYR D C 1
ATOM 8404 O O . TYR D 1 130 ? -0.157 -6.601 45.739 1.00 48.24 128 TYR D O 1
ATOM 8413 N N . ALA D 1 131 ? -1.900 -6.146 47.095 1.00 38.72 129 ALA D N 1
ATOM 8414 C CA . ALA D 1 131 ? -2.703 -7.245 46.553 1.00 36.47 129 ALA D CA 1
ATOM 8415 C C . ALA D 1 131 ? -3.160 -6.947 45.136 1.00 40.33 129 ALA D C 1
ATOM 8416 O O . ALA D 1 131 ? -3.315 -7.865 44.322 1.00 37.81 129 ALA D O 1
ATOM 8418 N N . VAL D 1 132 ? -3.408 -5.672 44.837 1.00 43.69 130 VAL D N 1
ATOM 8419 C CA . VAL D 1 132 ? -3.732 -5.269 43.475 1.00 44.15 130 VAL D CA 1
ATOM 8420 C C . VAL D 1 132 ? -2.537 -5.501 42.562 1.00 42.66 130 VAL D C 1
ATOM 8421 O O . VAL D 1 132 ? -2.654 -6.131 41.502 1.00 38.52 130 VAL D O 1
ATOM 8425 N N . GLN D 1 133 ? -1.370 -4.985 42.954 1.00 37.92 131 GLN D N 1
ATOM 8426 C CA . GLN D 1 133 ? -0.180 -5.147 42.129 1.00 43.07 131 GLN D CA 1
ATOM 8427 C C . GLN D 1 133 ? 0.107 -6.620 41.873 1.00 46.89 131 GLN D C 1
ATOM 8428 O O . GLN D 1 133 ? 0.503 -6.999 40.767 1.00 46.90 131 GLN D O 1
ATOM 8434 N N . ALA D 1 134 ? -0.118 -7.470 42.877 1.00 44.94 132 ALA D N 1
ATOM 8435 C CA . ALA D 1 134 ? 0.149 -8.893 42.703 1.00 48.26 132 ALA D CA 1
ATOM 8436 C C . ALA D 1 134 ? -0.820 -9.524 41.707 1.00 41.35 132 ALA D C 1
ATOM 8437 O O . ALA D 1 134 ? -0.422 -10.366 40.893 1.00 46.99 132 ALA D O 1
ATOM 8439 N N . LYS D 1 135 ? -2.090 -9.114 41.738 1.00 43.68 133 LYS D N 1
ATOM 8440 C CA . LYS D 1 135 ? -3.094 -9.733 40.877 1.00 42.31 133 LYS D CA 1
ATOM 8441 C C . LYS D 1 135 ? -3.043 -9.194 39.449 1.00 53.43 133 LYS D C 1
ATOM 8442 O O . LYS D 1 135 ? -3.150 -9.965 38.488 1.00 47.94 133 LYS D O 1
ATOM 8448 N N . TYR D 1 136 ? -2.892 -7.876 39.291 1.00 51.24 134 TYR D N 1
ATOM 8449 C CA . TYR D 1 136 ? -2.964 -7.236 37.985 1.00 47.51 134 TYR D CA 1
ATOM 8450 C C . TYR D 1 136 ? -1.605 -6.970 37.350 1.00 54.20 134 TYR D C 1
ATOM 8451 O O . TYR D 1 136 ? -1.527 -6.828 36.124 1.00 51.59 134 TYR D O 1
ATOM 8460 N N . GLY D 1 137 ? -0.542 -6.900 38.134 1.00 49.16 135 GLY D N 1
ATOM 8461 C CA . GLY D 1 137 ? 0.702 -6.415 37.589 1.00 49.59 135 GLY D CA 1
ATOM 8462 C C . GLY D 1 137 ? 0.680 -4.899 37.518 1.00 55.53 135 GLY D C 1
ATOM 8463 O O . GLY D 1 137 ? -0.139 -4.229 38.162 1.00 49.81 135 GLY D O 1
ATOM 8464 N N . ASP D 1 138 ? 1.598 -4.357 36.717 1.00 62.36 136 ASP D N 1
ATOM 8465 C CA . ASP D 1 138 ? 1.738 -2.911 36.590 1.00 54.38 136 ASP D CA 1
ATOM 8466 C C . ASP D 1 138 ? 0.431 -2.271 36.146 1.00 49.29 136 ASP D C 1
ATOM 8467 O O . ASP D 1 138 ? -0.194 -2.712 35.176 1.00 44.08 136 ASP D O 1
ATOM 8472 N N . TYR D 1 139 ? 0.017 -1.231 36.864 1.00 47.99 137 TYR D N 1
ATOM 8473 C CA . TYR D 1 139 ? -1.111 -0.430 36.409 1.00 56.47 137 TYR D CA 1
ATOM 8474 C C . TYR D 1 139 ? -0.797 0.192 35.054 1.00 59.21 137 TYR D C 1
ATOM 8475 O O . TYR D 1 139 ? 0.319 0.666 34.812 1.00 49.42 137 TYR D O 1
ATOM 8484 N N . ASN D 1 140 ? -1.790 0.176 34.165 1.00 62.74 138 ASN D N 1
ATOM 8485 C CA . ASN D 1 140 ? -1.637 0.735 32.830 1.00 67.06 138 ASN D CA 1
ATOM 8486 C C . ASN D 1 140 ? -2.987 1.217 32.319 1.00 64.82 138 ASN D C 1
ATOM 8487 O O . ASN D 1 140 ? -3.960 0.456 32.294 1.00 63.82 138 ASN D O 1
ATOM 8492 N N . LYS D 1 141 ? -3.005 2.483 31.896 1.00 67.94 139 LYS D N 1
ATOM 8493 C CA . LYS D 1 141 ? -4.218 3.160 31.447 1.00 67.34 139 LYS D CA 1
ATOM 8494 C C . LYS D 1 141 ? -4.897 2.406 30.317 1.00 61.68 139 LYS D C 1
ATOM 8495 O O . LYS D 1 141 ? -6.127 2.374 30.248 1.00 68.35 139 LYS D O 1
ATOM 8501 N N . GLU D 1 142 ? -4.114 1.826 29.415 1.00 64.34 140 GLU D N 1
ATOM 8502 C CA . GLU D 1 142 ? -4.684 1.112 28.287 1.00 60.86 140 GLU D CA 1
ATOM 8503 C C . GLU D 1 142 ? -5.189 -0.273 28.664 1.00 70.45 140 GLU D C 1
ATOM 8504 O O . GLU D 1 142 ? -5.866 -0.909 27.849 1.00 70.90 140 GLU D O 1
ATOM 8510 N N . ILE D 1 143 ? -4.880 -0.749 29.870 1.00 68.63 141 ILE D N 1
ATOM 8511 C CA . ILE D 1 143 ? -5.408 -2.005 30.387 1.00 63.12 141 ILE D CA 1
ATOM 8512 C C . ILE D 1 143 ? -6.462 -1.761 31.457 1.00 55.76 141 ILE D C 1
ATOM 8513 O O . ILE D 1 143 ? -7.582 -2.260 31.365 1.00 58.24 141 ILE D O 1
ATOM 8518 N N . HIS D 1 144 ? -6.121 -0.983 32.475 1.00 59.32 142 HIS D N 1
ATOM 8519 C CA . HIS D 1 144 ? -6.965 -0.823 33.655 1.00 62.78 142 HIS D CA 1
ATOM 8520 C C . HIS D 1 144 ? -7.777 0.460 33.504 1.00 64.15 142 HIS D C 1
ATOM 8521 O O . HIS D 1 144 ? -7.384 1.531 33.969 1.00 67.37 142 HIS D O 1
ATOM 8528 N N . LYS D 1 145 ? -8.923 0.341 32.836 1.00 64.46 143 LYS D N 1
ATOM 8529 C CA . LYS D 1 145 ? -9.844 1.453 32.679 1.00 68.90 143 LYS D CA 1
ATOM 8530 C C . LYS D 1 145 ? -10.454 1.829 34.029 1.00 69.35 143 LYS D C 1
ATOM 8531 O O . LYS D 1 145 ? -10.509 1.001 34.943 1.00 70.09 143 LYS D O 1
ATOM 8537 N N . PRO D 1 146 ? -10.911 3.075 34.183 1.00 69.45 144 PRO D N 1
ATOM 8538 C CA . PRO D 1 146 ? -11.479 3.497 35.472 1.00 73.32 144 PRO D CA 1
ATOM 8539 C C . PRO D 1 146 ? -12.605 2.574 35.916 1.00 69.70 144 PRO D C 1
ATOM 8540 O O . PRO D 1 146 ? -13.462 2.176 35.123 1.00 71.99 144 PRO D O 1
ATOM 8544 N N . GLY D 1 147 ? -12.585 2.216 37.196 1.00 66.54 145 GLY D N 1
ATOM 8545 C CA . GLY D 1 147 ? -13.505 1.217 37.695 1.00 59.49 145 GLY D CA 1
ATOM 8546 C C . GLY D 1 147 ? -13.040 -0.208 37.505 1.00 70.59 145 GLY D C 1
ATOM 8547 O O . GLY D 1 147 ? -13.859 -1.129 37.576 1.00 61.93 145 GLY D O 1
ATOM 8548 N N . TYR D 1 148 ? -11.745 -0.422 37.253 1.00 71.20 146 TYR D N 1
ATOM 8549 C CA . TYR D 1 148 ? -11.225 -1.777 37.113 1.00 56.59 146 TYR D CA 1
ATOM 8550 C C . TYR D 1 148 ? -11.182 -2.512 38.444 1.00 50.76 146 TYR D C 1
ATOM 8551 O O . TYR D 1 148 ? -11.142 -3.745 38.455 1.00 56.17 146 TYR D O 1
ATOM 8560 N N . LEU D 1 149 ? -11.202 -1.782 39.557 1.00 54.46 147 LEU D N 1
ATOM 8561 C CA . LEU D 1 149 ? -11.233 -2.356 40.893 1.00 55.53 147 LEU D CA 1
ATOM 8562 C C . LEU D 1 149 ? -12.643 -2.502 41.446 1.00 64.53 147 LEU D C 1
ATOM 8563 O O . LEU D 1 149 ? -12.795 -2.901 42.605 1.00 68.65 147 LEU D O 1
ATOM 8568 N N . ALA D 1 150 ? -13.670 -2.201 40.645 1.00 70.01 148 ALA D N 1
ATOM 8569 C CA . ALA D 1 150 ? -15.039 -2.143 41.155 1.00 67.29 148 ALA D CA 1
ATOM 8570 C C . ALA D 1 150 ? -15.501 -3.488 41.695 1.00 68.37 148 ALA D C 1
ATOM 8571 O O . ALA D 1 150 ? -16.218 -3.545 42.699 1.00 73.00 148 ALA D O 1
ATOM 8573 N N . ASN D 1 151 ? -15.109 -4.577 41.043 1.00 68.07 149 ASN D N 1
ATOM 8574 C CA . ASN D 1 151 ? -15.572 -5.909 41.398 1.00 65.28 149 ASN D CA 1
ATOM 8575 C C . ASN D 1 151 ? -14.581 -6.671 42.263 1.00 64.52 149 ASN D C 1
ATOM 8576 O O . ASN D 1 151 ? -14.739 -7.881 42.443 1.00 76.98 149 ASN D O 1
ATOM 8581 N N . ASP D 1 152 ? -13.564 -6.002 42.792 1.00 66.32 150 ASP D N 1
ATOM 8582 C CA . ASP D 1 152 ? -12.572 -6.643 43.642 1.00 64.31 150 ASP D CA 1
ATOM 8583 C C . ASP D 1 152 ? -12.915 -6.417 45.108 1.00 62.55 150 ASP D C 1
ATOM 8584 O O . ASP D 1 152 ? -13.283 -5.309 45.509 1.00 63.21 150 ASP D O 1
ATOM 8589 N N . ARG D 1 153 ? -12.783 -7.473 45.907 1.00 59.74 151 ARG D N 1
ATOM 8590 C CA . ARG D 1 153 ? -12.884 -7.357 47.359 1.00 53.64 151 ARG D CA 1
ATOM 8591 C C . ARG D 1 153 ? -11.540 -6.867 47.891 1.00 52.20 151 ARG D C 1
ATOM 8592 O O . ARG D 1 153 ? -10.560 -7.620 47.909 1.00 59.50 151 ARG D O 1
ATOM 8600 N N . LEU D 1 154 ? -11.486 -5.608 48.329 1.00 44.63 152 LEU D N 1
ATOM 8601 C CA . LEU D 1 154 ? -10.218 -4.956 48.625 1.00 49.27 152 LEU D CA 1
ATOM 8602 C C . LEU D 1 154 ? -10.001 -4.639 50.093 1.00 41.46 152 LEU D C 1
ATOM 8603 O O . LEU D 1 154 ? -8.855 -4.626 50.540 1.00 37.73 152 LEU D O 1
ATOM 8608 N N . LEU D 1 155 ? -11.058 -4.371 50.848 1.00 41.82 153 LEU D N 1
ATOM 8609 C CA . LEU D 1 155 ? -10.898 -3.824 52.184 1.00 38.17 153 LEU D CA 1
ATOM 8610 C C . LEU D 1 155 ? -11.716 -4.621 53.183 1.00 34.61 153 LEU D C 1
ATOM 8611 O O . LEU D 1 155 ? -12.739 -5.212 52.825 1.00 49.28 153 LEU D O 1
ATOM 8616 N N . PRO D 1 156 ? -11.274 -4.676 54.434 1.00 37.61 154 PRO D N 1
ATOM 8617 C CA . PRO D 1 156 ? -12.092 -5.310 55.469 1.00 44.49 154 PRO D CA 1
ATOM 8618 C C . PRO D 1 156 ? -13.313 -4.459 55.765 1.00 50.72 154 PRO D C 1
ATOM 8619 O O . PRO D 1 156 ? -13.263 -3.227 55.725 1.00 46.61 154 PRO D O 1
ATOM 8623 N N . GLN D 1 157 ? -14.424 -5.138 56.059 1.00 46.85 155 GLN D N 1
ATOM 8624 C CA . GLN D 1 157 ? -15.692 -4.438 56.225 1.00 49.81 155 GLN D CA 1
ATOM 8625 C C . GLN D 1 157 ? -15.677 -3.496 57.423 1.00 55.12 155 GLN D C 1
ATOM 8626 O O . GLN D 1 157 ? -16.317 -2.439 57.380 1.00 56.83 155 GLN D O 1
ATOM 8632 N N . ARG D 1 158 ? -14.958 -3.843 58.492 1.00 46.20 156 ARG D N 1
ATOM 8633 C CA . ARG D 1 158 ? -14.912 -2.946 59.642 1.00 52.37 156 ARG D CA 1
ATOM 8634 C C . ARG D 1 158 ? -14.113 -1.680 59.348 1.00 62.48 156 ARG D C 1
ATOM 8635 O O . ARG D 1 158 ? -14.339 -0.654 60.001 1.00 60.95 156 ARG D O 1
ATOM 8643 N N . VAL D 1 159 ? -13.199 -1.723 58.375 1.00 53.42 157 VAL D N 1
ATOM 8644 C CA . VAL D 1 159 ? -12.539 -0.499 57.929 1.00 62.18 157 VAL D CA 1
ATOM 8645 C C . VAL D 1 159 ? -13.534 0.393 57.196 1.00 62.24 157 VAL D C 1
ATOM 8646 O O . VAL D 1 159 ? -13.620 1.599 57.450 1.00 56.70 157 VAL D O 1
ATOM 8650 N N . LEU D 1 160 ? -14.310 -0.195 56.283 1.00 58.79 158 LEU D N 1
ATOM 8651 C CA . LEU D 1 160 ? -15.335 0.569 55.580 1.00 60.41 158 LEU D CA 1
ATOM 8652 C C . LEU D 1 160 ? -16.319 1.204 56.553 1.00 70.99 158 LEU D C 1
ATOM 8653 O O . LEU D 1 160 ? -16.921 2.238 56.245 1.00 67.88 158 LEU D O 1
ATOM 8658 N N . GLU D 1 161 ? -16.476 0.618 57.733 1.00 63.64 159 GLU D N 1
ATOM 8659 C CA . GLU D 1 161 ? -17.375 1.143 58.743 1.00 69.08 159 GLU D CA 1
ATOM 8660 C C . GLU D 1 161 ? -16.851 2.429 59.417 1.00 71.56 159 GLU D C 1
ATOM 8661 O O . GLU D 1 161 ? -17.450 2.861 60.405 1.00 74.50 159 GLU D O 1
ATOM 8667 N N . GLN D 1 162 ? -15.759 3.042 58.953 1.00 81.28 160 GLN D N 1
ATOM 8668 C CA . GLN D 1 162 ? -15.559 4.486 59.117 1.00 81.93 160 GLN D CA 1
ATOM 8669 C C . GLN D 1 162 ? -15.942 5.117 57.775 1.00 89.38 160 GLN D C 1
ATOM 8670 O O . GLN D 1 162 ? -15.108 5.497 56.963 1.00 80.72 160 GLN D O 1
ATOM 8676 N N . HIS D 1 163 ? -17.247 5.209 57.536 1.00 91.26 161 HIS D N 1
ATOM 8677 C CA . HIS D 1 163 ? -17.747 5.494 56.193 1.00 90.68 161 HIS D CA 1
ATOM 8678 C C . HIS D 1 163 ? -17.510 6.998 56.061 1.00 86.81 161 HIS D C 1
ATOM 8679 O O . HIS D 1 163 ? -18.468 7.756 55.884 1.00 90.98 161 HIS D O 1
ATOM 8686 N N . LYS D 1 164 ? -16.249 7.439 56.101 1.00 81.58 162 LYS D N 1
ATOM 8687 C CA . LYS D 1 164 ? -15.867 8.789 55.690 1.00 90.11 162 LYS D CA 1
ATOM 8688 C C . LYS D 1 164 ? -15.670 8.916 54.183 1.00 88.31 162 LYS D C 1
ATOM 8689 O O . LYS D 1 164 ? -15.731 10.033 53.654 1.00 94.70 162 LYS D O 1
ATOM 8695 N N . LEU D 1 165 ? -15.444 7.806 53.483 1.00 80.61 163 LEU D N 1
ATOM 8696 C CA . LEU D 1 165 ? -15.208 7.814 52.049 1.00 75.66 163 LEU D CA 1
ATOM 8697 C C . LEU D 1 165 ? -16.240 6.941 51.353 1.00 62.88 163 LEU D C 1
ATOM 8698 O O . LEU D 1 165 ? -16.785 6.001 51.942 1.00 65.85 163 LEU D O 1
ATOM 8703 N N . THR D 1 166 ? -16.519 7.270 50.099 1.00 68.26 164 THR D N 1
ATOM 8704 C CA . THR D 1 166 ? -17.409 6.449 49.299 1.00 69.56 164 THR D CA 1
ATOM 8705 C C . THR D 1 166 ? -16.638 5.290 48.684 1.00 68.62 164 THR D C 1
ATOM 8706 O O . THR D 1 166 ? -15.410 5.206 48.777 1.00 66.63 164 THR D O 1
ATOM 8710 N N . LYS D 1 167 ? -17.387 4.389 48.044 1.00 67.53 165 LYS D N 1
ATOM 8711 C CA . LYS D 1 167 ? -16.776 3.254 47.365 1.00 60.97 165 LYS D CA 1
ATOM 8712 C C . LYS D 1 167 ? -15.675 3.709 46.416 1.00 77.36 165 LYS D C 1
ATOM 8713 O O . LYS D 1 167 ? -14.576 3.140 46.404 1.00 69.95 165 LYS D O 1
ATOM 8719 N N . GLU D 1 168 ? -15.934 4.764 45.644 1.00 70.88 166 GLU D N 1
ATOM 8720 C CA . GLU D 1 168 ? -15.036 5.094 44.547 1.00 72.71 166 GLU D CA 1
ATOM 8721 C C . GLU D 1 168 ? -13.837 5.906 45.010 1.00 69.94 166 GLU D C 1
ATOM 8722 O O . GLU D 1 168 ? -12.785 5.876 44.358 1.00 69.14 166 GLU D O 1
ATOM 8728 N N . GLN D 1 169 ? -13.947 6.608 46.140 1.00 58.53 167 GLN D N 1
ATOM 8729 C CA . GLN D 1 169 ? -12.761 7.217 46.719 1.00 72.79 167 GLN D CA 1
ATOM 8730 C C . GLN D 1 169 ? -11.852 6.157 47.330 1.00 64.22 167 GLN D C 1
ATOM 8731 O O . GLN D 1 169 ? -10.622 6.257 47.237 1.00 64.02 167 GLN D O 1
ATOM 8737 N N . TRP D 1 170 ? -12.441 5.140 47.967 1.00 65.05 168 TRP D N 1
ATOM 8738 C CA . TRP D 1 170 ? -11.671 3.988 48.434 1.00 69.27 168 TRP D CA 1
ATOM 8739 C C . TRP D 1 170 ? -10.834 3.412 47.301 1.00 58.15 168 TRP D C 1
ATOM 8740 O O . TRP D 1 170 ? -9.605 3.324 47.393 1.00 54.48 168 TRP D O 1
ATOM 8751 N N . GLU D 1 171 ? -11.500 3.026 46.212 1.00 54.75 169 GLU D N 1
ATOM 8752 C CA . GLU D 1 171 ? -10.805 2.422 45.083 1.00 59.36 169 GLU D CA 1
ATOM 8753 C C . GLU D 1 171 ? -9.767 3.356 44.477 1.00 66.28 169 GLU D C 1
ATOM 8754 O O . GLU D 1 171 ? -8.701 2.898 44.048 1.00 57.15 169 GLU D O 1
ATOM 8760 N N . GLU D 1 172 ? -10.041 4.663 44.443 1.00 59.25 170 GLU D N 1
ATOM 8761 C CA . GLU D 1 172 ? -9.112 5.572 43.783 1.00 60.13 170 GLU D CA 1
ATOM 8762 C C . GLU D 1 172 ? -7.846 5.765 44.612 1.00 56.10 170 GLU D C 1
ATOM 8763 O O . GLU D 1 172 ? -6.748 5.884 44.057 1.00 60.90 170 GLU D O 1
ATOM 8769 N N . ARG D 1 173 ? -7.971 5.814 45.943 1.00 56.68 171 ARG D N 1
ATOM 8770 C CA . ARG D 1 173 ? -6.766 5.851 46.769 1.00 58.96 171 ARG D CA 1
ATOM 8771 C C . ARG D 1 173 ? -5.960 4.568 46.635 1.00 56.93 171 ARG D C 1
ATOM 8772 O O . ARG D 1 173 ? -4.728 4.601 46.724 1.00 56.10 171 ARG D O 1
ATOM 8780 N N . ILE D 1 174 ? -6.631 3.433 46.432 1.00 55.94 172 ILE D N 1
ATOM 8781 C CA . ILE D 1 174 ? -5.922 2.185 46.174 1.00 54.98 172 ILE D CA 1
ATOM 8782 C C . ILE D 1 174 ? -5.198 2.255 44.833 1.00 54.04 172 ILE D C 1
ATOM 8783 O O . ILE D 1 174 ? -4.027 1.866 44.722 1.00 51.14 172 ILE D O 1
ATOM 8788 N N . GLN D 1 175 ? -5.874 2.764 43.798 1.00 58.63 173 GLN D N 1
ATOM 8789 C CA . GLN D 1 175 ? -5.231 2.894 42.492 1.00 61.37 173 GLN D CA 1
ATOM 8790 C C . GLN D 1 175 ? -4.004 3.792 42.567 1.00 61.85 173 GLN D C 1
ATOM 8791 O O . GLN D 1 175 ? -2.970 3.495 41.955 1.00 59.72 173 GLN D O 1
ATOM 8797 N N . ASN D 1 176 ? -4.096 4.891 43.321 1.00 53.55 174 ASN D N 1
ATOM 8798 C CA . ASN D 1 176 ? -2.951 5.787 43.452 1.00 55.04 174 ASN D CA 1
ATOM 8799 C C . ASN D 1 176 ? -1.740 5.050 44.002 1.00 57.17 174 ASN D C 1
ATOM 8800 O O . ASN D 1 176 ? -0.618 5.226 43.513 1.00 60.17 174 ASN D O 1
ATOM 8805 N N . TRP D 1 177 ? -1.947 4.214 45.019 1.00 51.88 175 TRP D N 1
ATOM 8806 C CA . TRP D 1 177 ? -0.855 3.393 45.529 1.00 59.04 175 TRP D CA 1
ATOM 8807 C C . TRP D 1 177 ? -0.441 2.331 44.515 1.00 45.06 175 TRP D C 1
ATOM 8808 O O . TRP D 1 177 ? 0.746 2.003 44.402 1.00 47.24 175 TRP D O 1
ATOM 8819 N N . HIS D 1 178 ? -1.409 1.773 43.784 1.00 46.48 176 HIS D N 1
ATOM 8820 C CA . HIS D 1 178 ? -1.094 0.787 42.754 1.00 50.13 176 HIS D CA 1
ATOM 8821 C C . HIS D 1 178 ? -0.119 1.354 41.734 1.00 51.81 176 HIS D C 1
ATOM 8822 O O . HIS D 1 178 ? 0.853 0.690 41.357 1.00 46.92 176 HIS D O 1
ATOM 8829 N N . GLU D 1 179 ? -0.359 2.589 41.284 1.00 53.50 177 GLU D N 1
ATOM 8830 C CA . GLU D 1 179 ? 0.553 3.230 40.342 1.00 53.53 177 GLU D CA 1
ATOM 8831 C C . GLU D 1 179 ? 1.951 3.360 40.929 1.00 48.33 177 GLU D C 1
ATOM 8832 O O . GLU D 1 179 ? 2.950 3.250 40.208 1.00 56.17 177 GLU D O 1
ATOM 8838 N N . GLU D 1 180 ? 2.042 3.598 42.237 1.00 50.37 178 GLU D N 1
ATOM 8839 C CA . GLU D 1 180 ? 3.335 3.766 42.887 1.00 52.77 178 GLU D CA 1
ATOM 8840 C C . GLU D 1 180 ? 4.176 2.494 42.858 1.00 55.80 178 GLU D C 1
ATOM 8841 O O . GLU D 1 180 ? 5.398 2.575 43.028 1.00 55.34 178 GLU D O 1
ATOM 8847 N N . HIS D 1 181 ? 3.562 1.326 42.629 1.00 50.29 179 HIS D N 1
ATOM 8848 C CA . HIS D 1 181 ? 4.270 0.048 42.628 1.00 49.40 179 HIS D CA 1
ATOM 8849 C C . HIS D 1 181 ? 4.754 -0.370 41.242 1.00 56.29 179 HIS D C 1
ATOM 8850 O O . HIS D 1 181 ? 4.933 -1.573 41.003 1.00 59.33 179 HIS D O 1
ATOM 8857 N N . ARG D 1 182 ? 4.992 0.584 40.335 1.00 56.24 180 ARG D N 1
ATOM 8858 C CA . ARG D 1 182 ? 5.225 0.258 38.925 1.00 57.70 180 ARG D CA 1
ATOM 8859 C C . ARG D 1 182 ? 6.312 -0.798 38.716 1.00 62.13 180 ARG D C 1
ATOM 8860 O O . ARG D 1 182 ? 6.200 -1.632 37.811 1.00 60.98 180 ARG D O 1
ATOM 8868 N N . GLY D 1 183 ? 7.359 -0.803 39.532 1.00 62.08 181 GLY D N 1
ATOM 8869 C CA . GLY D 1 183 ? 8.393 -1.797 39.289 1.00 65.83 181 GLY D CA 1
ATOM 8870 C C . GLY D 1 183 ? 8.178 -3.180 39.883 1.00 66.47 181 GLY D C 1
ATOM 8871 O O . GLY D 1 183 ? 8.973 -4.086 39.611 1.00 58.43 181 GLY D O 1
ATOM 8872 N N . MET D 1 184 ? 7.113 -3.387 40.654 1.00 54.70 182 MET D N 1
ATOM 8873 C CA . MET D 1 184 ? 7.070 -4.495 41.605 1.00 55.82 182 MET D CA 1
ATOM 8874 C C . MET D 1 184 ? 6.664 -5.812 40.946 1.00 53.75 182 MET D C 1
ATOM 8875 O O . MET D 1 184 ? 5.564 -5.931 40.394 1.00 47.90 182 MET D O 1
ATOM 8880 N N . LEU D 1 185 ? 7.537 -6.813 41.043 1.00 48.04 183 LEU D N 1
ATOM 8881 C CA . LEU D 1 185 ? 7.192 -8.158 40.602 1.00 50.62 183 LEU D CA 1
ATOM 8882 C C . LEU D 1 185 ? 6.132 -8.773 41.515 1.00 43.50 183 LEU D C 1
ATOM 8883 O O . LEU D 1 185 ? 6.025 -8.443 42.698 1.00 41.79 183 LEU D O 1
ATOM 8888 N N . ARG D 1 186 ? 5.356 -9.693 40.945 1.00 50.09 184 ARG D N 1
ATOM 8889 C CA . ARG D 1 186 ? 4.230 -10.281 41.663 1.00 49.75 184 ARG D CA 1
ATOM 8890 C C . ARG D 1 186 ? 4.668 -10.911 42.981 1.00 48.96 184 ARG D C 1
ATOM 8891 O O . ARG D 1 186 ? 4.007 -10.728 44.010 1.00 40.88 184 ARG D O 1
ATOM 8899 N N . GLU D 1 187 ? 5.794 -11.635 42.975 1.00 45.61 185 GLU D N 1
ATOM 8900 C CA . GLU D 1 187 ? 6.252 -12.298 44.192 1.00 42.69 185 GLU D CA 1
ATOM 8901 C C . GLU D 1 187 ? 6.707 -11.290 45.237 1.00 44.12 185 GLU D C 1
ATOM 8902 O O . GLU D 1 187 ? 6.516 -11.504 46.441 1.00 38.93 185 GLU D O 1
ATOM 8908 N N . ASP D 1 188 ? 7.316 -10.189 44.799 1.00 43.76 186 ASP D N 1
ATOM 8909 C CA . ASP D 1 188 ? 7.780 -9.179 45.744 1.00 44.61 186 ASP D CA 1
ATOM 8910 C C . ASP D 1 188 ? 6.615 -8.433 46.379 1.00 43.03 186 ASP D C 1
ATOM 8911 O O . ASP D 1 188 ? 6.668 -8.079 47.563 1.00 41.65 186 ASP D O 1
ATOM 8916 N N . SER D 1 189 ? 5.563 -8.171 45.603 1.00 40.52 187 SER D N 1
ATOM 8917 C CA . SER D 1 189 ? 4.412 -7.454 46.140 1.00 40.93 187 SER D CA 1
ATOM 8918 C C . SER D 1 189 ? 3.731 -8.258 47.246 1.00 42.07 187 SER D C 1
ATOM 8919 O O . SER D 1 189 ? 3.299 -7.697 48.260 1.00 41.96 187 SER D O 1
ATOM 8922 N N . MET D 1 190 ? 3.650 -9.578 47.083 1.00 39.04 188 MET D N 1
ATOM 8923 C CA . MET D 1 190 ? 3.024 -10.402 48.117 1.00 43.94 188 MET D CA 1
ATOM 8924 C C . MET D 1 190 ? 3.846 -10.437 49.394 1.00 39.98 188 MET D C 1
ATOM 8925 O O . MET D 1 190 ? 3.275 -10.532 50.487 1.00 39.69 188 MET D O 1
ATOM 8930 N N . MET D 1 191 ? 5.176 -10.333 49.280 1.00 38.83 189 MET D N 1
ATOM 8931 C CA . MET D 1 191 ? 6.029 -10.251 50.463 1.00 37.61 189 MET D CA 1
ATOM 8932 C C . MET D 1 191 ? 5.919 -8.889 51.147 1.00 37.56 189 MET D C 1
ATOM 8933 O O . MET D 1 191 ? 5.924 -8.811 52.382 1.00 32.44 189 MET D O 1
ATOM 8938 N N . GLU D 1 192 ? 5.841 -7.799 50.372 1.00 39.31 190 GLU D N 1
ATOM 8939 C CA . GLU D 1 192 ? 5.586 -6.495 50.982 1.00 41.12 190 GLU D CA 1
ATOM 8940 C C . GLU D 1 192 ? 4.246 -6.494 51.707 1.00 38.98 190 GLU D C 1
ATOM 8941 O O . GLU D 1 192 ? 4.116 -5.929 52.800 1.00 38.05 190 GLU D O 1
ATOM 8947 N N . TYR D 1 193 ? 3.232 -7.115 51.107 1.00 36.19 191 TYR D N 1
ATOM 8948 C CA . TYR D 1 193 ? 1.979 -7.313 51.820 1.00 32.82 191 TYR D CA 1
ATOM 8949 C C . TYR D 1 193 ? 2.241 -7.985 53.165 1.00 38.76 191 TYR D C 1
ATOM 8950 O O . TYR D 1 193 ? 1.909 -7.436 54.222 1.00 32.29 191 TYR D O 1
ATOM 8959 N N . LEU D 1 194 ? 2.904 -9.149 53.145 1.00 41.48 192 LEU D N 1
ATOM 8960 C CA . LEU D 1 194 ? 3.171 -9.871 54.388 1.00 40.74 192 LEU D CA 1
ATOM 8961 C C . LEU D 1 194 ? 4.003 -9.035 55.351 1.00 37.35 192 LEU D C 1
ATOM 8962 O O . LEU D 1 194 ? 3.765 -9.056 56.566 1.00 34.12 192 LEU D O 1
ATOM 8967 N N . LYS D 1 195 ? 4.982 -8.283 54.833 1.00 32.34 193 LYS D N 1
ATOM 8968 C CA . LYS D 1 195 ? 5.820 -7.478 55.719 1.00 45.22 193 LYS D CA 1
ATOM 8969 C C . LYS D 1 195 ? 4.995 -6.434 56.463 1.00 36.29 193 LYS D C 1
ATOM 8970 O O . LYS D 1 195 ? 5.265 -6.141 57.633 1.00 39.60 193 LYS D O 1
ATOM 8976 N N . ILE D 1 196 ? 3.971 -5.878 55.807 1.00 41.61 194 ILE D N 1
ATOM 8977 C CA . ILE D 1 196 ? 3.055 -4.958 56.479 1.00 39.44 194 ILE D CA 1
ATOM 8978 C C . ILE D 1 196 ? 2.200 -5.699 57.496 1.00 33.05 194 ILE D C 1
ATOM 8979 O O . ILE D 1 196 ? 2.064 -5.279 58.651 1.00 34.81 194 ILE D O 1
ATOM 8984 N N . ALA D 1 197 ? 1.586 -6.797 57.068 1.00 31.84 195 ALA D N 1
ATOM 8985 C CA . ALA D 1 197 ? 0.594 -7.465 57.901 1.00 29.96 195 ALA D CA 1
ATOM 8986 C C . ALA D 1 197 ? 1.211 -8.016 59.180 1.00 35.16 195 ALA D C 1
ATOM 8987 O O . ALA D 1 197 ? 0.579 -7.976 60.244 1.00 32.96 195 ALA D O 1
ATOM 8989 N N . GLN D 1 198 ? 2.453 -8.510 59.112 1.00 32.89 196 GLN D N 1
ATOM 8990 C CA . GLN D 1 198 ? 3.033 -9.193 60.267 1.00 30.54 196 GLN D CA 1
ATOM 8991 C C . GLN D 1 198 ? 3.334 -8.243 61.422 1.00 35.62 196 GLN D C 1
ATOM 8992 O O . GLN D 1 198 ? 3.508 -8.711 62.554 1.00 37.88 196 GLN D O 1
ATOM 8998 N N . ASP D 1 199 ? 3.380 -6.929 61.179 1.00 30.29 197 ASP D N 1
ATOM 8999 C CA . ASP D 1 199 ? 3.549 -5.970 62.265 1.00 32.79 197 ASP D CA 1
ATOM 9000 C C . ASP D 1 199 ? 2.233 -5.579 62.929 1.00 34.68 197 ASP D C 1
ATOM 9001 O O . ASP D 1 199 ? 2.255 -4.954 63.992 1.00 38.97 197 ASP D O 1
ATOM 9006 N N . LEU D 1 200 ? 1.096 -5.924 62.338 1.00 37.04 198 LEU D N 1
ATOM 9007 C CA . LEU D 1 200 ? -0.179 -5.665 62.989 1.00 36.75 198 LEU D CA 1
ATOM 9008 C C . LEU D 1 200 ? -0.269 -6.418 64.313 1.00 38.14 198 LEU D C 1
ATOM 9009 O O . LEU D 1 200 ? 0.194 -7.553 64.440 1.00 39.90 198 LEU D O 1
ATOM 9014 N N . GLU D 1 201 ? -0.893 -5.774 65.302 1.00 35.09 199 GLU D N 1
ATOM 9015 C CA . GLU D 1 201 ? -0.916 -6.302 66.665 1.00 40.30 199 GLU D CA 1
ATOM 9016 C C . GLU D 1 201 ? -1.573 -7.683 66.747 1.00 37.50 199 GLU D C 1
ATOM 9017 O O . GLU D 1 201 ? -1.108 -8.546 67.499 1.00 39.63 199 GLU D O 1
ATOM 9023 N N . MET D 1 202 ? -2.666 -7.910 66.010 1.00 33.03 200 MET D N 1
ATOM 9024 C CA . MET D 1 202 ? -3.394 -9.173 66.122 1.00 37.39 200 MET D CA 1
ATOM 9025 C C . MET D 1 202 ? -2.876 -10.245 65.171 1.00 36.36 200 MET D C 1
ATOM 9026 O O . MET D 1 202 ? -3.382 -11.375 65.190 1.00 34.24 200 MET D O 1
ATOM 9031 N N . TYR D 1 203 ? -1.886 -9.916 64.349 1.00 34.78 201 TYR D N 1
ATOM 9032 C CA . TYR D 1 203 ? -1.356 -10.865 63.385 1.00 31.89 201 TYR D CA 1
ATOM 9033 C C . TYR D 1 203 ? -0.718 -12.038 64.108 1.00 40.00 201 TYR D C 1
ATOM 9034 O O . TYR D 1 203 ? 0.069 -11.855 65.043 1.00 30.88 201 TYR D O 1
ATOM 9043 N N . GLY D 1 204 ? -1.054 -13.244 63.659 1.00 35.14 202 GLY D N 1
ATOM 9044 C CA . GLY D 1 204 ? -0.417 -14.429 64.185 1.00 35.00 202 GLY D CA 1
ATOM 9045 C C . GLY D 1 204 ? -0.801 -14.791 65.600 1.00 34.11 202 GLY D C 1
ATOM 9046 O O . GLY D 1 204 ? -0.134 -15.625 66.218 1.00 32.60 202 GLY D O 1
ATOM 9047 N N . VAL D 1 205 ? -1.864 -14.200 66.136 1.00 36.31 203 VAL D N 1
ATOM 9048 C CA . VAL D 1 205 ? -2.319 -14.501 67.486 1.00 32.00 203 VAL D CA 1
ATOM 9049 C C . VAL D 1 205 ? -3.520 -15.431 67.409 1.00 35.60 203 VAL D C 1
ATOM 9050 O O . VAL D 1 205 ? -4.481 -15.152 66.682 1.00 33.12 203 VAL D O 1
ATOM 9054 N N . ASN D 1 206 ? -3.447 -16.552 68.139 1.00 32.52 204 ASN D N 1
ATOM 9055 C CA . ASN D 1 206 ? -4.580 -17.455 68.337 1.00 35.55 204 ASN D CA 1
ATOM 9056 C C . ASN D 1 206 ? -5.314 -17.061 69.610 1.00 29.81 204 ASN D C 1
ATOM 9057 O O . ASN D 1 206 ? -4.745 -17.145 70.704 1.00 29.65 204 ASN D O 1
ATOM 9062 N N . TYR D 1 207 ? -6.581 -16.666 69.468 1.00 29.78 205 TYR D N 1
ATOM 9063 C CA . TYR D 1 207 ? -7.366 -16.088 70.550 1.00 33.94 205 TYR D CA 1
ATOM 9064 C C . TYR D 1 207 ? -8.334 -17.117 71.125 1.00 35.45 205 TYR D C 1
ATOM 9065 O O . TYR D 1 207 ? -9.009 -17.829 70.381 1.00 31.69 205 TYR D O 1
ATOM 9074 N N . PHE D 1 208 ? -8.423 -17.167 72.450 1.00 29.90 206 PHE D N 1
ATOM 9075 C CA . PHE D 1 208 ? -9.367 -18.047 73.131 1.00 35.01 206 PHE D CA 1
ATOM 9076 C C . PHE D 1 208 ? -10.083 -17.267 74.224 1.00 36.86 206 PHE D C 1
ATOM 9077 O O . PHE D 1 208 ? -9.445 -16.508 74.967 1.00 31.97 206 PHE D O 1
ATOM 9085 N N . GLU D 1 209 ? -11.401 -17.458 74.325 1.00 28.71 207 GLU D N 1
ATOM 9086 C CA . GLU D 1 209 ? -12.187 -16.839 75.384 1.00 35.39 207 GLU D CA 1
ATOM 9087 C C . GLU D 1 209 ? -12.021 -17.638 76.671 1.00 34.52 207 GLU D C 1
ATOM 9088 O O . GLU D 1 209 ? -12.205 -18.856 76.685 1.00 40.88 207 GLU D O 1
ATOM 9094 N N . ILE D 1 210 ? -11.711 -16.944 77.758 1.00 33.17 208 ILE D N 1
ATOM 9095 C CA . ILE D 1 210 ? -11.370 -17.556 79.029 1.00 34.04 208 ILE D CA 1
ATOM 9096 C C . ILE D 1 210 ? -11.885 -16.652 80.144 1.00 32.60 208 ILE D C 1
ATOM 9097 O O . ILE D 1 210 ? -12.378 -15.547 79.902 1.00 38.72 208 ILE D O 1
ATOM 9102 N N . LYS D 1 211 ? -11.732 -17.122 81.380 1.00 41.57 209 LYS D N 1
ATOM 9103 C CA . LYS D 1 211 ? -12.049 -16.351 82.572 1.00 39.07 209 LYS D CA 1
ATOM 9104 C C . LYS D 1 211 ? -10.973 -16.601 83.618 1.00 44.22 209 LYS D C 1
ATOM 9105 O O . LYS D 1 211 ? -10.288 -17.628 83.591 1.00 37.10 209 LYS D O 1
ATOM 9111 N N . ASN D 1 212 ? -10.834 -15.657 84.552 1.00 42.73 210 ASN D N 1
ATOM 9112 C CA . ASN D 1 212 ? -9.956 -15.874 85.692 1.00 46.38 210 ASN D CA 1
ATOM 9113 C C . ASN D 1 212 ? -10.753 -16.482 86.846 1.00 48.68 210 ASN D C 1
ATOM 9114 O O . ASN D 1 212 ? -11.939 -16.788 86.716 1.00 51.16 210 ASN D O 1
ATOM 9119 N N . LYS D 1 213 ? -10.089 -16.674 87.990 1.00 57.75 211 LYS D N 1
ATOM 9120 C CA . LYS D 1 213 ? -10.759 -17.277 89.141 1.00 56.36 211 LYS D CA 1
ATOM 9121 C C . LYS D 1 213 ? -11.962 -16.451 89.582 1.00 60.13 211 LYS D C 1
ATOM 9122 O O . LYS D 1 213 ? -13.008 -17.009 89.936 1.00 66.26 211 LYS D O 1
ATOM 9128 N N . LYS D 1 214 ? -11.843 -15.119 89.545 1.00 62.28 212 LYS D N 1
ATOM 9129 C CA . LYS D 1 214 ? -12.958 -14.263 89.941 1.00 57.17 212 LYS D CA 1
ATOM 9130 C C . LYS D 1 214 ? -14.133 -14.389 88.979 1.00 60.14 212 LYS D C 1
ATOM 9131 O O . LYS D 1 214 ? -15.283 -14.137 89.362 1.00 63.62 212 LYS D O 1
ATOM 9137 N N . GLY D 1 215 ? -13.878 -14.789 87.736 1.00 53.85 213 GLY D N 1
ATOM 9138 C CA . GLY D 1 215 ? -14.922 -14.906 86.738 1.00 48.01 213 GLY D CA 1
ATOM 9139 C C . GLY D 1 215 ? -14.948 -13.809 85.697 1.00 50.49 213 GLY D C 1
ATOM 9140 O O . GLY D 1 215 ? -15.888 -13.761 84.896 1.00 47.48 213 GLY D O 1
ATOM 9141 N N . THR D 1 216 ? -13.960 -12.922 85.690 1.00 47.18 214 THR D N 1
ATOM 9142 C CA . THR D 1 216 ? -13.861 -11.907 84.652 1.00 39.05 214 THR D CA 1
ATOM 9143 C C . THR D 1 216 ? -13.528 -12.552 83.311 1.00 40.10 214 THR D C 1
ATOM 9144 O O . THR D 1 216 ? -12.640 -13.405 83.228 1.00 45.86 214 THR D O 1
ATOM 9148 N N . GLU D 1 217 ? -14.235 -12.142 82.259 1.00 43.34 215 GLU D N 1
ATOM 9149 C CA . GLU D 1 217 ? -13.992 -12.674 80.924 1.00 39.72 215 GLU D CA 1
ATOM 9150 C C . GLU D 1 217 ? -12.752 -12.018 80.336 1.00 39.55 215 GLU D C 1
ATOM 9151 O O . GLU D 1 217 ? -12.629 -10.789 80.340 1.00 41.97 215 GLU D O 1
ATOM 9157 N N . LEU D 1 218 ? -11.836 -12.838 79.835 1.00 39.25 216 LEU D N 1
ATOM 9158 C CA . LEU D 1 218 ? -10.591 -12.363 79.261 1.00 34.61 216 LEU D CA 1
ATOM 9159 C C . LEU D 1 218 ? -10.352 -13.082 77.943 1.00 39.78 216 LEU D C 1
ATOM 9160 O O . LEU D 1 218 ? -11.027 -14.060 77.610 1.00 36.97 216 LEU D O 1
ATOM 9165 N N . TRP D 1 219 ? -9.373 -12.584 77.191 1.00 35.84 217 TRP D N 1
ATOM 9166 C CA . TRP D 1 219 ? -8.855 -13.276 76.021 1.00 38.22 217 TRP D CA 1
ATOM 9167 C C . TRP D 1 219 ? -7.469 -13.823 76.328 1.00 36.48 217 TRP D C 1
ATOM 9168 O O . TRP D 1 219 ? -6.653 -13.159 76.978 1.00 34.32 217 TRP D O 1
ATOM 9179 N N . LEU D 1 220 ? -7.226 -15.041 75.869 1.00 30.29 218 LEU D N 1
ATOM 9180 C CA . LEU D 1 220 ? -5.915 -15.665 75.888 1.00 35.80 218 LEU D CA 1
ATOM 9181 C C . LEU D 1 220 ? -5.382 -15.640 74.467 1.00 39.61 218 LEU D C 1
ATOM 9182 O O . LEU D 1 220 ? -6.102 -16.004 73.530 1.00 37.38 218 LEU D O 1
ATOM 9187 N N . GLY D 1 221 ? -4.148 -15.171 74.301 1.00 33.78 219 GLY D N 1
ATOM 9188 C CA . GLY D 1 221 ? -3.472 -15.188 73.014 1.00 31.19 219 GLY D CA 1
ATOM 9189 C C . GLY D 1 221 ? -2.281 -16.130 73.062 1.00 29.41 219 GLY D C 1
ATOM 9190 O O . GLY D 1 221 ? -1.531 -16.141 74.043 1.00 36.29 219 GLY D O 1
ATOM 9191 N N . VAL D 1 222 ? -2.111 -16.915 71.999 1.00 28.73 220 VAL D N 1
ATOM 9192 C CA . VAL D 1 222 ? -0.924 -17.739 71.781 1.00 29.51 220 VAL D CA 1
ATOM 9193 C C . VAL D 1 222 ? -0.320 -17.320 70.452 1.00 28.72 220 VAL D C 1
ATOM 9194 O O . VAL D 1 222 ? -1.016 -17.314 69.433 1.00 31.63 220 VAL D O 1
ATOM 9198 N N . ASP D 1 223 ? 0.969 -16.978 70.453 1.00 28.17 221 ASP D N 1
ATOM 9199 C CA . ASP D 1 223 ? 1.630 -16.605 69.213 1.00 35.61 221 ASP D CA 1
ATOM 9200 C C . ASP D 1 223 ? 3.042 -17.178 69.224 1.00 31.70 221 ASP D C 1
ATOM 9201 O O . ASP D 1 223 ? 3.429 -17.931 70.123 1.00 31.40 221 ASP D O 1
ATOM 9206 N N . ALA D 1 224 ? 3.816 -16.812 68.207 1.00 33.26 222 ALA D N 1
ATOM 9207 C CA . ALA D 1 224 ? 5.156 -17.354 68.060 1.00 30.20 222 ALA D CA 1
ATOM 9208 C C . ALA D 1 224 ? 6.044 -17.027 69.252 1.00 38.35 222 ALA D C 1
ATOM 9209 O O . ALA D 1 224 ? 7.002 -17.769 69.519 1.00 35.31 222 ALA D O 1
ATOM 9211 N N . LEU D 1 225 ? 5.737 -15.956 69.988 1.00 28.89 223 LEU D N 1
ATOM 9212 C CA . LEU D 1 225 ? 6.607 -15.464 71.042 1.00 27.12 223 LEU D CA 1
ATOM 9213 C C . LEU D 1 225 ? 6.166 -15.856 72.446 1.00 30.91 223 LEU D C 1
ATOM 9214 O O . LEU D 1 225 ? 6.918 -15.614 73.399 1.00 35.94 223 LEU D O 1
ATOM 9219 N N . GLY D 1 226 ? 4.989 -16.432 72.614 1.00 31.08 224 GLY D N 1
ATOM 9220 C CA . GLY D 1 226 ? 4.538 -16.735 73.960 1.00 29.45 224 GLY D CA 1
ATOM 9221 C C . GLY D 1 226 ? 3.027 -16.606 74.061 1.00 36.38 224 GLY D C 1
ATOM 9222 O O . GLY D 1 226 ? 2.314 -16.755 73.070 1.00 40.44 224 GLY D O 1
ATOM 9223 N N . LEU D 1 227 ? 2.569 -16.351 75.283 1.00 34.35 225 LEU D N 1
ATOM 9224 C CA . LEU D 1 227 ? 1.163 -16.170 75.582 1.00 36.78 225 LEU D CA 1
ATOM 9225 C C . LEU D 1 227 ? 0.927 -14.739 76.041 1.00 34.42 225 LEU D C 1
ATOM 9226 O O . LEU D 1 227 ? 1.850 -14.042 76.469 1.00 33.98 225 LEU D O 1
ATOM 9231 N N . ASN D 1 228 ? -0.330 -14.318 75.938 1.00 33.58 226 ASN D N 1
ATOM 9232 C CA . ASN D 1 228 ? -0.751 -12.995 76.363 1.00 35.58 226 ASN D CA 1
ATOM 9233 C C . ASN D 1 228 ? -2.174 -13.067 76.893 1.00 37.25 226 ASN D C 1
ATOM 9234 O O . ASN D 1 228 ? -3.000 -13.847 76.402 1.00 35.17 226 ASN D O 1
ATOM 9239 N N . ILE D 1 229 ? -2.445 -12.244 77.905 1.00 33.45 227 ILE D N 1
ATOM 9240 C CA . ILE D 1 229 ? -3.790 -12.020 78.426 1.00 31.66 227 ILE D CA 1
ATOM 9241 C C . ILE D 1 229 ? -4.263 -10.641 77.972 1.00 34.44 227 ILE D C 1
ATOM 9242 O O . ILE D 1 229 ? -3.547 -9.645 78.139 1.00 31.34 227 ILE D O 1
ATOM 9247 N N . TYR D 1 230 ? -5.466 -10.587 77.401 1.00 32.71 228 TYR D N 1
ATOM 9248 C CA . TYR D 1 230 ? -6.119 -9.362 76.966 1.00 34.77 228 TYR D CA 1
ATOM 9249 C C . TYR D 1 230 ? -7.434 -9.179 77.710 1.00 41.08 228 TYR D C 1
ATOM 9250 O O . TYR D 1 230 ? -8.118 -10.155 78.038 1.00 35.25 228 TYR D O 1
ATOM 9259 N N . GLU D 1 231 ? -7.801 -7.920 77.949 1.00 38.20 229 GLU D N 1
ATOM 9260 C CA . GLU D 1 231 ? -9.125 -7.636 78.481 1.00 35.29 229 GLU D CA 1
ATOM 9261 C C . GLU D 1 231 ? -10.172 -7.890 77.406 1.00 42.04 229 GLU D C 1
ATOM 9262 O O . GLU D 1 231 ? -9.881 -7.843 76.206 1.00 33.68 229 GLU D O 1
ATOM 9268 N N . HIS D 1 232 ? -11.403 -8.182 77.851 1.00 40.74 230 HIS D N 1
ATOM 9269 C CA . HIS D 1 232 ? -12.437 -8.649 76.929 1.00 37.52 230 HIS D CA 1
ATOM 9270 C C . HIS D 1 232 ? -12.661 -7.680 75.772 1.00 44.39 230 HIS D C 1
ATOM 9271 O O . HIS D 1 232 ? -12.907 -8.120 74.644 1.00 45.50 230 HIS D O 1
ATOM 9278 N N . ASP D 1 233 ? -12.543 -6.371 76.013 1.00 40.49 231 ASP D N 1
ATOM 9279 C CA . ASP D 1 233 ? -12.815 -5.361 74.995 1.00 42.77 231 ASP D CA 1
ATOM 9280 C C . ASP D 1 233 ? -11.563 -4.853 74.272 1.00 42.16 231 ASP D C 1
ATOM 9281 O O . ASP D 1 233 ? -11.643 -3.845 73.564 1.00 38.80 231 ASP D O 1
ATOM 9286 N N . ASP D 1 234 ? -10.411 -5.518 74.414 1.00 41.24 232 ASP D N 1
ATOM 9287 C CA . ASP D 1 234 ? -9.213 -5.042 73.706 1.00 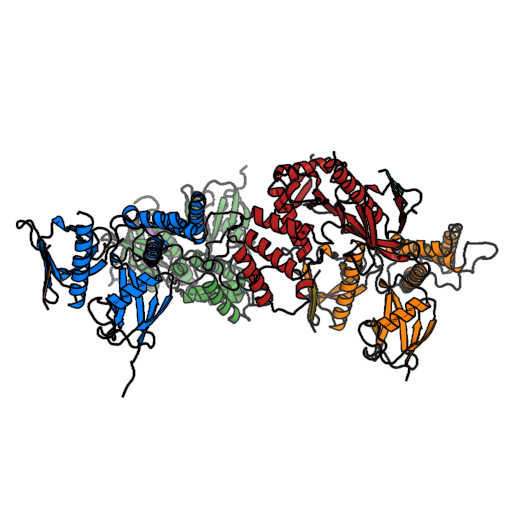42.20 232 ASP D CA 1
ATOM 9288 C C . ASP D 1 234 ? -8.340 -6.248 73.346 1.00 39.60 232 ASP D C 1
ATOM 9289 O O . ASP D 1 234 ? -7.495 -6.670 74.136 1.00 34.10 232 ASP D O 1
ATOM 9294 N N . LYS D 1 235 ? -8.531 -6.766 72.132 1.00 35.52 233 LYS D N 1
ATOM 9295 C CA . LYS D 1 235 ? -7.712 -7.852 71.608 1.00 39.86 233 LYS D CA 1
ATOM 9296 C C . LYS D 1 235 ? -6.442 -7.358 70.926 1.00 40.42 233 LYS D C 1
ATOM 9297 O O . LYS D 1 235 ? -5.674 -8.176 70.403 1.00 37.01 233 LYS D O 1
ATOM 9303 N N . LEU D 1 236 ? -6.202 -6.046 70.920 1.00 34.04 234 LEU D N 1
ATOM 9304 C CA . LEU D 1 236 ? -5.031 -5.485 70.254 1.00 34.76 234 LEU D CA 1
ATOM 9305 C C . LEU D 1 236 ? -3.794 -5.555 71.140 1.00 35.48 234 LEU D C 1
ATOM 9306 O O . LEU D 1 236 ? -2.733 -6.002 70.699 1.00 37.64 234 LEU D O 1
ATOM 9311 N N . THR D 1 237 ? -3.918 -5.125 72.394 1.00 35.68 235 THR D N 1
ATOM 9312 C CA . THR D 1 237 ? -2.777 -4.840 73.249 1.00 37.85 235 THR D CA 1
ATOM 9313 C C . THR D 1 237 ? -2.848 -5.671 74.521 1.00 36.95 235 THR D C 1
ATOM 9314 O O . THR D 1 237 ? -3.793 -5.499 75.313 1.00 35.13 235 THR D O 1
ATOM 9318 N N . PRO D 1 238 ? -1.879 -6.556 74.768 1.00 33.70 236 PRO D N 1
ATOM 9319 C CA . PRO D 1 238 ? -1.914 -7.384 75.981 1.00 33.72 236 PRO D CA 1
ATOM 9320 C C . PRO D 1 238 ? -1.959 -6.545 77.249 1.00 37.81 236 PRO D C 1
ATOM 9321 O O . PRO D 1 238 ? -1.353 -5.475 77.338 1.00 36.76 236 PRO D O 1
ATOM 9325 N N . LYS D 1 239 ? -2.683 -7.050 78.238 1.00 33.84 237 LYS D N 1
ATOM 9326 C CA . LYS D 1 239 ? -2.580 -6.511 79.581 1.00 40.11 237 LYS D CA 1
ATOM 9327 C C . LYS D 1 239 ? -1.518 -7.230 80.397 1.00 43.63 237 LYS D C 1
ATOM 9328 O O . LYS D 1 239 ? -0.863 -6.609 81.241 1.00 43.37 237 LYS D O 1
ATOM 9334 N N . ILE D 1 240 ? -1.324 -8.523 80.163 1.00 40.54 238 ILE D N 1
ATOM 9335 C CA . ILE D 1 240 ? -0.249 -9.285 80.789 1.00 39.33 238 ILE D CA 1
ATOM 9336 C C . ILE D 1 240 ? 0.405 -10.119 79.700 1.00 40.37 238 ILE D C 1
ATOM 9337 O O . ILE D 1 240 ? -0.294 -10.761 78.909 1.00 39.39 238 ILE D O 1
ATOM 9342 N N . GLY D 1 241 ? 1.734 -10.100 79.644 1.00 38.09 239 GLY D N 1
ATOM 9343 C CA . GLY D 1 241 ? 2.483 -10.864 78.663 1.00 38.08 239 GLY D CA 1
ATOM 9344 C C . GLY D 1 241 ? 3.203 -12.030 79.314 1.00 37.61 239 GLY D C 1
ATOM 9345 O O . GLY D 1 241 ? 3.606 -11.947 80.470 1.00 39.80 239 GLY D O 1
ATOM 9346 N N . PHE D 1 242 ? 3.367 -13.125 78.565 1.00 37.72 240 PHE D N 1
ATOM 9347 C CA . PHE D 1 242 ? 4.085 -14.315 79.039 1.00 37.48 240 PHE D CA 1
ATOM 9348 C C . PHE D 1 242 ? 5.063 -14.777 77.965 1.00 35.20 240 PHE D C 1
ATOM 9349 O O . PHE D 1 242 ? 4.780 -15.726 77.217 1.00 32.67 240 PHE D O 1
ATOM 9357 N N . PRO D 1 243 ? 6.224 -14.125 77.856 1.00 39.71 241 PRO D N 1
ATOM 9358 C CA . PRO D 1 243 ? 7.255 -14.604 76.927 1.00 34.59 241 PRO D CA 1
ATOM 9359 C C . PRO D 1 243 ? 7.737 -15.990 77.329 1.00 32.92 241 PRO D C 1
ATOM 9360 O O . PRO D 1 243 ? 7.783 -16.329 78.514 1.00 32.90 241 PRO D O 1
ATOM 9364 N N . TRP D 1 244 ? 8.089 -16.798 76.321 1.00 29.91 242 TRP D N 1
ATOM 9365 C CA . TRP D 1 244 ? 8.596 -18.145 76.588 1.00 37.76 242 TRP D CA 1
ATOM 9366 C C . TRP D 1 244 ? 9.677 -18.137 77.665 1.00 41.05 242 TRP D C 1
ATOM 9367 O O . TRP D 1 244 ? 9.623 -18.933 78.611 1.00 36.57 242 TRP D O 1
ATOM 9378 N N . SER D 1 245 ? 10.647 -17.214 77.554 1.00 42.25 243 SER D N 1
ATOM 9379 C CA . SER D 1 245 ? 11.799 -17.154 78.456 1.00 38.20 243 SER D CA 1
ATOM 9380 C C . SER D 1 245 ? 11.421 -16.969 79.924 1.00 40.14 243 SER D C 1
ATOM 9381 O O . SER D 1 245 ? 12.240 -17.261 80.799 1.00 47.71 243 SER D O 1
ATOM 9384 N N . GLU D 1 246 ? 10.229 -16.461 80.216 1.00 43.22 244 GLU D N 1
ATOM 9385 C CA . GLU D 1 246 ? 9.794 -16.289 81.598 1.00 44.74 244 GLU D CA 1
ATOM 9386 C C . GLU D 1 246 ? 8.981 -17.467 82.116 1.00 47.05 244 GLU D C 1
ATOM 9387 O O . GLU D 1 246 ? 8.685 -17.516 83.315 1.00 43.32 244 GLU D O 1
ATOM 9393 N N . ILE D 1 247 ? 8.633 -18.418 81.251 1.00 37.22 245 ILE D N 1
ATOM 9394 C CA . ILE D 1 247 ? 7.719 -19.505 81.588 1.00 43.15 245 ILE D CA 1
ATOM 9395 C C . ILE D 1 247 ? 8.517 -20.767 81.891 1.00 45.75 245 ILE D C 1
ATOM 9396 O O . ILE D 1 247 ? 9.346 -21.199 81.080 1.00 43.94 245 ILE D O 1
ATOM 9401 N N . ARG D 1 248 ? 8.240 -21.374 83.044 1.00 46.64 246 ARG D N 1
ATOM 9402 C CA . ARG D 1 248 ? 8.836 -22.645 83.436 1.00 52.37 246 ARG D CA 1
ATOM 9403 C C . ARG D 1 248 ? 7.986 -23.846 83.026 1.00 52.18 246 ARG D C 1
ATOM 9404 O O . ARG D 1 248 ? 8.538 -24.870 82.610 1.00 45.80 246 ARG D O 1
ATOM 9412 N N . ASN D 1 249 ? 6.657 -23.739 83.117 1.00 46.30 247 ASN D N 1
ATOM 9413 C CA . ASN D 1 249 ? 5.769 -24.878 82.918 1.00 41.69 247 ASN D CA 1
ATOM 9414 C C . ASN D 1 249 ? 4.352 -24.390 82.630 1.00 45.10 247 ASN D C 1
ATOM 9415 O O . ASN D 1 249 ? 3.837 -23.525 83.339 1.00 46.77 247 ASN D O 1
ATOM 9420 N N . ILE D 1 250 ? 3.713 -24.970 81.616 1.00 34.70 248 ILE D N 1
ATOM 9421 C CA . ILE D 1 250 ? 2.286 -24.780 81.388 1.00 44.19 248 ILE D CA 1
ATOM 9422 C C . ILE D 1 250 ? 1.589 -26.127 81.518 1.00 46.17 248 ILE D C 1
ATOM 9423 O O . ILE D 1 250 ? 2.114 -27.159 81.080 1.00 42.14 248 ILE D O 1
ATOM 9428 N N . SER D 1 251 ? 0.407 -26.118 82.127 1.00 49.79 249 SER D N 1
ATOM 9429 C CA . SER D 1 251 ? -0.324 -27.359 82.351 1.00 47.31 249 SER D CA 1
ATOM 9430 C C . SER D 1 251 ? -1.807 -27.053 82.466 1.00 45.92 249 SER D C 1
ATOM 9431 O O . SER D 1 251 ? -2.209 -25.911 82.711 1.00 48.94 249 SER D O 1
ATOM 9434 N N . PHE D 1 252 ? -2.621 -28.090 82.294 1.00 35.46 250 PHE D N 1
ATOM 9435 C CA . PHE D 1 252 ? -4.052 -27.952 82.497 1.00 45.09 250 PHE D CA 1
ATOM 9436 C C . PHE D 1 252 ? -4.611 -29.243 83.068 1.00 51.48 250 PHE D C 1
ATOM 9437 O O . PHE D 1 252 ? -4.112 -30.335 82.786 1.00 48.67 250 PHE D O 1
ATOM 9445 N N . ASN D 1 253 ? -5.649 -29.102 83.883 1.00 43.54 251 ASN D N 1
ATOM 9446 C CA . ASN D 1 253 ? -6.423 -30.234 84.372 1.00 51.36 251 ASN D CA 1
ATOM 9447 C C . ASN D 1 253 ? -7.883 -29.909 84.114 1.00 48.60 251 ASN D C 1
ATOM 9448 O O . ASN D 1 253 ? -8.454 -29.042 84.783 1.00 49.86 251 ASN D O 1
ATOM 9453 N N . ASP D 1 254 ? -8.475 -30.587 83.133 1.00 46.89 252 ASP D N 1
ATOM 9454 C CA . ASP D 1 254 ? -9.848 -30.330 82.694 1.00 47.03 252 ASP D CA 1
ATOM 9455 C C . ASP D 1 254 ? -9.917 -28.871 82.256 1.00 50.71 252 ASP D C 1
ATOM 9456 O O . ASP D 1 254 ? -9.223 -28.505 81.290 1.00 46.17 252 ASP D O 1
ATOM 9461 N N . LYS D 1 255 ? -10.691 -28.013 82.915 1.00 44.71 253 LYS D N 1
ATOM 9462 C CA . LYS D 1 255 ? -10.870 -26.636 82.474 1.00 46.79 253 LYS D CA 1
ATOM 9463 C C . LYS D 1 255 ? -9.859 -25.664 83.080 1.00 41.89 253 LYS D C 1
ATOM 9464 O O . LYS D 1 255 ? -9.764 -24.524 82.610 1.00 41.88 253 LYS D O 1
ATOM 9470 N N . LYS D 1 256 ? -9.095 -26.082 84.086 1.00 42.82 254 LYS D N 1
ATOM 9471 C CA . LYS D 1 256 ? -8.166 -25.197 84.779 1.00 48.61 254 LYS D CA 1
ATOM 9472 C C . LYS D 1 256 ? -6.795 -25.249 84.110 1.00 50.05 254 LYS D C 1
ATOM 9473 O O . LYS D 1 256 ? -6.171 -26.312 84.042 1.00 47.07 254 LYS D O 1
ATOM 9479 N N . PHE D 1 257 ? -6.332 -24.100 83.622 1.00 44.48 255 PHE D N 1
ATOM 9480 C CA . PHE D 1 257 ? -5.028 -23.952 82.993 1.00 41.26 255 PHE D CA 1
ATOM 9481 C C . PHE D 1 257 ? -4.127 -23.120 83.903 1.00 47.59 255 PHE D C 1
ATOM 9482 O O . PHE D 1 257 ? -4.574 -22.136 84.503 1.00 45.11 255 PHE D O 1
ATOM 9490 N N . VAL D 1 258 ? -2.858 -23.518 84.015 1.00 43.12 256 VAL D N 1
ATOM 9491 C CA . VAL D 1 258 ? -1.906 -22.854 84.904 1.00 43.08 256 VAL D CA 1
ATOM 9492 C C . VAL D 1 258 ? -0.641 -22.528 84.128 1.00 43.86 256 VAL D C 1
ATOM 9493 O O . VAL D 1 258 ? -0.095 -23.394 83.439 1.00 40.14 256 VAL D O 1
ATOM 9497 N N . ILE D 1 259 ? -0.172 -21.288 84.249 1.00 42.42 257 ILE D N 1
ATOM 9498 C CA . ILE D 1 259 ? 1.111 -20.868 83.692 1.00 47.06 257 ILE D CA 1
ATOM 9499 C C . ILE D 1 259 ? 2.048 -20.597 84.858 1.00 45.81 257 ILE D C 1
ATOM 9500 O O . ILE D 1 259 ? 1.755 -19.751 85.712 1.00 47.87 257 ILE D O 1
ATOM 9505 N N . LYS D 1 260 ? 3.178 -21.310 84.894 1.00 40.83 258 LYS D N 1
ATOM 9506 C CA . LYS D 1 260 ? 4.097 -21.146 86.010 1.00 49.11 258 LYS D CA 1
ATOM 9507 C C . LYS D 1 260 ? 5.368 -20.435 85.564 1.00 46.92 258 LYS D C 1
ATOM 9508 O O . LYS D 1 260 ? 5.896 -20.719 84.483 1.00 43.82 258 LYS D O 1
ATOM 9514 N N . PRO D 1 261 ? 5.864 -19.496 86.362 1.00 43.24 259 PRO D N 1
ATOM 9515 C CA . PRO D 1 261 ? 7.037 -18.717 85.961 1.00 47.30 259 PRO D CA 1
ATOM 9516 C C . PRO D 1 261 ? 8.349 -19.325 86.430 1.00 47.37 259 PRO D C 1
ATOM 9517 O O . PRO D 1 261 ? 8.425 -20.030 87.437 1.00 50.89 259 PRO D O 1
ATOM 9521 N N . ILE D 1 262 ? 9.398 -19.050 85.652 1.00 47.56 260 ILE D N 1
ATOM 9522 C CA . ILE D 1 262 ? 10.759 -19.342 86.098 1.00 52.58 260 ILE D CA 1
ATOM 9523 C C . ILE D 1 262 ? 11.070 -18.572 87.379 1.00 54.45 260 ILE D C 1
ATOM 9524 O O . ILE D 1 262 ? 11.584 -19.135 88.353 1.00 56.70 260 ILE D O 1
ATOM 9529 N N . ASP D 1 263 ? 10.733 -17.281 87.413 1.00 59.44 261 ASP D N 1
ATOM 9530 C CA . ASP D 1 263 ? 10.915 -16.479 88.621 1.00 51.73 261 ASP D CA 1
ATOM 9531 C C . ASP D 1 263 ? 9.951 -16.959 89.697 1.00 56.67 261 ASP D C 1
ATOM 9532 O O . ASP D 1 263 ? 8.737 -16.760 89.585 1.00 66.79 261 ASP D O 1
ATOM 9537 N N . LYS D 1 264 ? 10.487 -17.576 90.752 1.00 62.54 262 LYS D N 1
ATOM 9538 C CA . LYS D 1 264 ? 9.632 -18.112 91.808 1.00 63.03 262 LYS D CA 1
ATOM 9539 C C . LYS D 1 264 ? 8.989 -17.015 92.645 1.00 66.54 262 LYS D C 1
ATOM 9540 O O . LYS D 1 264 ? 7.981 -17.271 93.312 1.00 66.33 262 LYS D O 1
ATOM 9546 N N . LYS D 1 265 ? 9.548 -15.803 92.632 1.00 61.20 263 LYS D N 1
ATOM 9547 C CA . LYS D 1 265 ? 8.906 -14.691 93.317 1.00 64.06 263 LYS D CA 1
ATOM 9548 C C . LYS D 1 265 ? 7.653 -14.208 92.597 1.00 63.31 263 LYS D C 1
ATOM 9549 O O . LYS D 1 265 ? 6.872 -13.458 93.192 1.00 56.34 263 LYS D O 1
ATOM 9551 N N . ALA D 1 266 ? 7.445 -14.614 91.339 1.00 65.70 264 ALA D N 1
ATOM 9552 C CA . ALA D 1 266 ? 6.245 -14.269 90.582 1.00 67.04 264 ALA D CA 1
ATOM 9553 C C . ALA D 1 266 ? 5.151 -15.307 90.826 1.00 61.46 264 ALA D C 1
ATOM 9554 O O . ALA D 1 266 ? 5.445 -16.500 90.965 1.00 62.84 264 ALA D O 1
ATOM 9556 N N . PRO D 1 267 ? 3.893 -14.882 90.903 1.00 62.07 265 PRO D N 1
ATOM 9557 C CA . PRO D 1 267 ? 2.805 -15.840 91.102 1.00 54.41 265 PRO D CA 1
ATOM 9558 C C . PRO D 1 267 ? 2.404 -16.515 89.803 1.00 56.93 265 PRO D C 1
ATOM 9559 O O . PRO D 1 267 ? 2.467 -15.926 88.719 1.00 50.13 265 PRO D O 1
ATOM 9563 N N . ASP D 1 268 ? 2.010 -17.784 89.931 1.00 47.85 266 ASP D N 1
ATOM 9564 C CA . ASP D 1 268 ? 1.412 -18.506 88.815 1.00 51.85 266 ASP D CA 1
ATOM 9565 C C . ASP D 1 268 ? 0.190 -17.758 88.299 1.00 52.61 266 ASP D C 1
ATOM 9566 O O . ASP D 1 268 ? -0.537 -17.113 89.061 1.00 47.22 266 ASP D O 1
ATOM 9571 N N . PHE D 1 269 ? -0.056 -17.868 86.997 1.00 41.32 267 PHE D N 1
ATOM 9572 C CA . PHE D 1 269 ? -1.286 -17.347 86.418 1.00 47.69 267 PHE D CA 1
ATOM 9573 C C . PHE D 1 269 ? -2.259 -18.486 86.131 1.00 42.17 267 PHE D C 1
ATOM 9574 O O . PHE D 1 269 ? -1.912 -19.455 85.444 1.00 42.85 267 PHE D O 1
ATOM 9582 N N . VAL D 1 270 ? -3.483 -18.349 86.632 1.00 37.58 268 VAL D N 1
ATOM 9583 C CA . VAL D 1 270 ? -4.509 -19.376 86.517 1.00 43.34 268 VAL D CA 1
ATOM 9584 C C . VAL D 1 270 ? -5.666 -18.814 85.710 1.00 44.20 268 VAL D C 1
ATOM 9585 O O . VAL D 1 270 ? -6.134 -17.701 85.980 1.00 44.57 268 VAL D O 1
ATOM 9589 N N . PHE D 1 271 ? -6.127 -19.575 84.718 1.00 37.27 269 PHE D N 1
ATOM 9590 C CA . PHE D 1 271 ? -7.381 -19.239 84.053 1.00 44.02 269 PHE D CA 1
ATOM 9591 C C . PHE D 1 271 ? -8.183 -20.507 83.794 1.00 39.01 269 PHE D C 1
ATOM 9592 O O . PHE D 1 271 ? -7.680 -21.627 83.914 1.00 39.86 269 PHE D O 1
ATOM 9600 N N . TYR D 1 272 ? -9.450 -20.318 83.435 1.00 43.31 270 TYR D N 1
ATOM 9601 C CA . TYR D 1 272 ? -10.381 -21.417 83.223 1.00 43.06 270 TYR D CA 1
ATOM 9602 C C . TYR D 1 272 ? -10.933 -21.344 81.806 1.00 39.34 270 TYR D C 1
ATOM 9603 O O . TYR D 1 272 ? -11.431 -20.299 81.378 1.00 41.06 270 TYR D O 1
ATOM 9612 N N . ALA D 1 273 ? -10.816 -22.443 81.079 1.00 35.96 271 ALA D N 1
ATOM 9613 C CA . ALA D 1 273 ? -11.403 -22.542 79.754 1.00 42.29 271 ALA D CA 1
ATOM 9614 C C . ALA D 1 273 ? -12.842 -23.026 79.863 1.00 37.35 271 ALA D C 1
ATOM 9615 O O . ALA D 1 273 ? -13.259 -23.521 80.915 1.00 46.43 271 ALA D O 1
ATOM 9617 N N . PRO D 1 274 ? -13.642 -22.881 78.804 1.00 37.47 272 PRO D N 1
ATOM 9618 C CA . PRO D 1 274 ? -15.021 -23.400 78.857 1.00 41.15 272 PRO D CA 1
ATOM 9619 C C . PRO D 1 274 ? -15.102 -24.911 78.682 1.00 43.79 272 PRO D C 1
ATOM 9620 O O . PRO D 1 274 ? -15.940 -25.563 79.310 1.00 50.48 272 PRO D O 1
ATOM 9624 N N . ARG D 1 275 ? -14.237 -25.483 77.846 1.00 50.37 273 ARG D N 1
ATOM 9625 C CA . ARG D 1 275 ? -14.240 -26.912 77.559 1.00 41.95 273 ARG D CA 1
ATOM 9626 C C . ARG D 1 275 ? -12.822 -27.464 77.597 1.00 49.63 273 ARG D C 1
ATOM 9627 O O . ARG D 1 275 ? -11.847 -26.748 77.358 1.00 41.23 273 ARG D O 1
ATOM 9635 N N . LEU D 1 276 ? -12.724 -28.767 77.879 1.00 51.38 274 LEU D N 1
ATOM 9636 C CA . LEU D 1 276 ? -11.429 -29.441 77.851 1.00 47.85 274 LEU D CA 1
ATOM 9637 C C . LEU D 1 276 ? -10.761 -29.293 76.490 1.00 45.67 274 LEU D C 1
ATOM 9638 O O . LEU D 1 276 ? -9.549 -29.049 76.407 1.00 41.88 274 LEU D O 1
ATOM 9643 N N . ARG D 1 277 ? -11.541 -29.427 75.415 1.00 37.23 275 ARG D N 1
ATOM 9644 C CA . ARG D 1 277 ? -11.003 -29.308 74.064 1.00 40.61 275 ARG D CA 1
ATOM 9645 C C . ARG D 1 277 ? -10.281 -27.975 73.857 1.00 43.89 275 ARG D C 1
ATOM 9646 O O . ARG D 1 277 ? -9.263 -27.919 73.157 1.00 40.01 275 ARG D O 1
ATOM 9654 N N . ILE D 1 278 ? -10.787 -26.893 74.463 1.00 50.05 276 ILE D N 1
ATOM 9655 C CA . ILE D 1 278 ? -10.138 -25.588 74.329 1.00 37.91 276 ILE D CA 1
ATOM 9656 C C . ILE D 1 278 ? -8.739 -25.634 74.930 1.00 48.79 276 ILE D C 1
ATOM 9657 O O . ILE D 1 278 ? -7.758 -25.217 74.300 1.00 47.03 276 ILE D O 1
ATOM 9662 N N . ASN D 1 279 ? -8.624 -26.151 76.159 1.00 41.55 277 ASN D N 1
ATOM 9663 C CA . ASN D 1 279 ? -7.315 -26.234 76.802 1.00 41.89 277 ASN D CA 1
ATOM 9664 C C . ASN D 1 279 ? -6.369 -27.147 76.034 1.00 43.51 277 ASN D C 1
ATOM 9665 O O . ASN D 1 279 ? -5.157 -26.892 75.990 1.00 39.19 277 ASN D O 1
ATOM 9670 N N . LYS D 1 280 ? -6.894 -28.205 75.413 1.00 40.79 278 LYS D N 1
ATOM 9671 C CA . LYS D 1 280 ? -6.043 -29.047 74.576 1.00 39.84 278 LYS D CA 1
ATOM 9672 C C . LYS D 1 280 ? -5.550 -28.282 73.356 1.00 37.47 278 LYS D C 1
ATOM 9673 O O . LYS D 1 280 ? -4.391 -28.420 72.954 1.00 33.56 278 LYS D O 1
ATOM 9679 N N . ARG D 1 281 ? -6.414 -27.465 72.754 1.00 38.04 279 ARG D N 1
ATOM 9680 C CA . ARG D 1 281 ? -5.987 -26.691 71.596 1.00 38.40 279 ARG D CA 1
ATOM 9681 C C . ARG D 1 281 ? -4.949 -25.656 71.997 1.00 37.18 279 ARG D C 1
ATOM 9682 O O . ARG D 1 281 ? -3.950 -25.458 71.291 1.00 36.18 279 ARG D O 1
ATOM 9690 N N . ILE D 1 282 ? -5.147 -25.017 73.152 1.00 38.20 280 ILE D N 1
ATOM 9691 C CA . ILE D 1 282 ? -4.183 -24.027 73.623 1.00 41.42 280 ILE D CA 1
ATOM 9692 C C . ILE D 1 282 ? -2.822 -24.674 73.832 1.00 39.28 280 ILE D C 1
ATOM 9693 O O . ILE D 1 282 ? -1.791 -24.137 73.411 1.00 39.16 280 ILE D O 1
ATOM 9698 N N . LEU D 1 283 ? -2.797 -25.851 74.458 1.00 42.88 281 LEU D N 1
ATOM 9699 C CA . LEU D 1 283 ? -1.522 -26.510 74.722 1.00 39.12 281 LEU D CA 1
ATOM 9700 C C . LEU D 1 283 ? -0.844 -26.956 73.434 1.00 33.99 281 LEU D C 1
ATOM 9701 O O . LEU D 1 283 ? 0.380 -26.810 73.286 1.00 34.03 281 LEU D O 1
ATOM 9706 N N . ALA D 1 284 ? -1.599 -27.527 72.495 1.00 28.67 282 ALA D N 1
ATOM 9707 C CA . ALA D 1 284 ? -0.961 -27.912 71.238 1.00 29.97 282 ALA D CA 1
ATOM 9708 C C . ALA D 1 284 ? -0.328 -26.703 70.556 1.00 33.03 282 ALA D C 1
ATOM 9709 O O . ALA D 1 284 ? 0.779 -26.793 70.023 1.00 33.87 282 ALA D O 1
ATOM 9711 N N . LEU D 1 285 ? -0.996 -25.551 70.584 1.00 30.84 283 LEU D N 1
ATOM 9712 C CA . LEU D 1 285 ? -0.413 -24.388 69.921 1.00 35.77 283 LEU D CA 1
ATOM 9713 C C . LEU D 1 285 ? 0.779 -23.850 70.698 1.00 28.32 283 LEU D C 1
ATOM 9714 O O . LEU D 1 285 ? 1.709 -23.287 70.107 1.00 32.97 283 LEU D O 1
ATOM 9719 N N . CYS D 1 286 ? 0.754 -23.990 72.020 1.00 31.11 284 CYS D N 1
ATOM 9720 C CA . CYS D 1 286 ? 1.865 -23.535 72.841 1.00 34.80 284 CYS D CA 1
ATOM 9721 C C . CYS D 1 286 ? 3.113 -24.370 72.579 1.00 34.92 284 CYS D C 1
ATOM 9722 O O . CYS D 1 286 ? 4.208 -23.831 72.382 1.00 32.69 284 CYS D O 1
ATOM 9725 N N . MET D 1 287 ? 2.964 -25.696 72.578 1.00 31.47 285 MET D N 1
ATOM 9726 C CA . MET D 1 287 ? 4.115 -26.565 72.367 1.00 32.34 285 MET D CA 1
ATOM 9727 C C . MET D 1 287 ? 4.668 -26.410 70.961 1.00 33.50 285 MET D C 1
ATOM 9728 O O . MET D 1 287 ? 5.887 -26.408 70.770 1.00 37.71 285 MET D O 1
ATOM 9733 N N . GLY D 1 288 ? 3.793 -26.277 69.964 1.00 31.02 286 GLY D N 1
ATOM 9734 C CA . GLY D 1 288 ? 4.275 -26.085 68.605 1.00 34.86 286 GLY D CA 1
ATOM 9735 C C . GLY D 1 288 ? 4.992 -24.759 68.421 1.00 33.98 286 GLY D C 1
ATOM 9736 O O . GLY D 1 288 ? 6.019 -24.684 67.745 1.00 35.48 286 GLY D O 1
ATOM 9737 N N . ASN D 1 289 ? 4.466 -23.691 69.014 1.00 34.55 287 ASN D N 1
ATOM 9738 C CA . ASN D 1 289 ? 5.127 -22.405 68.825 1.00 31.76 287 ASN D CA 1
ATOM 9739 C C . ASN D 1 289 ? 6.456 -22.358 69.569 1.00 32.19 287 ASN D C 1
ATOM 9740 O O . ASN D 1 289 ? 7.461 -21.899 69.019 1.00 30.26 287 ASN D O 1
ATOM 9745 N N . HIS D 1 290 ? 6.486 -22.845 70.812 1.00 32.28 288 HIS D N 1
ATOM 9746 C CA . HIS D 1 290 ? 7.732 -22.848 71.576 1.00 36.09 288 HIS D CA 1
ATOM 9747 C C . HIS D 1 290 ? 8.813 -23.668 70.880 1.00 30.82 288 HIS D C 1
ATOM 9748 O O . HIS D 1 290 ? 9.995 -23.304 70.918 1.00 37.48 288 HIS D O 1
ATOM 9755 N N . GLU D 1 291 ? 8.434 -24.779 70.236 1.00 34.12 289 GLU D N 1
ATOM 9756 C CA . GLU D 1 291 ? 9.436 -25.582 69.548 1.00 43.85 289 GLU D CA 1
ATOM 9757 C C . GLU D 1 291 ? 10.021 -24.816 68.365 1.00 38.91 289 GLU D C 1
ATOM 9758 O O . GLU D 1 291 ? 11.236 -24.799 68.157 1.00 39.71 289 GLU D O 1
ATOM 9764 N N . LEU D 1 292 ? 9.165 -24.175 67.570 1.00 37.99 290 LEU D N 1
ATOM 9765 C CA . LEU D 1 292 ? 9.677 -23.397 66.444 1.00 32.36 290 LEU D CA 1
ATOM 9766 C C . LEU D 1 292 ? 10.497 -22.212 66.931 1.00 38.64 290 LEU D C 1
ATOM 9767 O O . LEU D 1 292 ? 11.491 -21.836 66.298 1.00 37.08 290 LEU D O 1
ATOM 9772 N N . TYR D 1 293 ? 10.082 -21.604 68.044 1.00 37.84 291 TYR D N 1
ATOM 9773 C CA . TYR D 1 293 ? 10.844 -20.511 68.638 1.00 36.68 291 TYR D CA 1
ATOM 9774 C C . TYR D 1 293 ? 12.250 -20.975 68.977 1.00 40.99 291 TYR D C 1
ATOM 9775 O O . TYR D 1 293 ? 13.242 -20.319 68.631 1.00 35.67 291 TYR D O 1
ATOM 9784 N N . MET D 1 294 ? 12.347 -22.126 69.639 1.00 35.26 292 MET D N 1
ATOM 9785 C CA . MET D 1 294 ? 13.646 -22.658 70.026 1.00 42.31 292 MET D CA 1
ATOM 9786 C C . MET D 1 294 ? 14.494 -23.018 68.814 1.00 38.16 292 MET D C 1
ATOM 9787 O O . MET D 1 294 ? 15.699 -22.744 68.796 1.00 39.27 292 MET D O 1
ATOM 9792 N N . ARG D 1 295 ? 13.888 -23.614 67.783 1.00 37.40 293 ARG D N 1
ATOM 9793 C CA . ARG D 1 295 ? 14.672 -24.023 66.622 1.00 40.83 293 ARG D CA 1
ATOM 9794 C C . ARG D 1 295 ? 15.299 -22.828 65.917 1.00 44.63 293 ARG D C 1
ATOM 9795 O O . ARG D 1 295 ? 16.409 -22.932 65.382 1.00 40.40 293 ARG D O 1
ATOM 9803 N N . ARG D 1 296 ? 14.603 -21.687 65.897 1.00 44.03 294 ARG D N 1
ATOM 9804 C CA . ARG D 1 296 ? 15.165 -20.481 65.304 1.00 42.84 294 ARG D CA 1
ATOM 9805 C C . ARG D 1 296 ? 16.405 -20.013 66.047 1.00 36.79 294 ARG D C 1
ATOM 9806 O O . ARG D 1 296 ? 17.252 -19.337 65.455 1.00 34.29 294 ARG D O 1
ATOM 9814 N N . ARG D 1 297 ? 16.486 -20.327 67.331 1.00 36.56 295 ARG D N 1
ATOM 9815 C CA . ARG D 1 297 ? 17.564 -19.767 68.185 1.00 44.78 295 ARG D CA 1
ATOM 9816 C C . ARG D 1 297 ? 18.691 -20.777 68.439 1.00 52.50 295 ARG D C 1
ATOM 9817 O O . ARG D 1 297 ? 19.471 -20.562 69.368 1.00 50.47 295 ARG D O 1
ATOM 9825 N N . LYS D 1 298 ? 18.780 -21.814 67.618 1.00 49.04 296 LYS D N 1
ATOM 9826 C CA . LYS D 1 298 ? 19.874 -22.789 67.753 1.00 65.19 296 LYS D CA 1
ATOM 9827 C C . LYS D 1 298 ? 20.981 -22.399 66.770 1.00 61.45 296 LYS D C 1
ATOM 9828 O O . LYS D 1 298 ? 22.105 -22.221 67.232 1.00 69.25 296 LYS D O 1
ATOM 9830 N N . ARG E 2 2 ? -28.538 -53.216 -18.595 1.00 70.50 1335 ARG E N 1
ATOM 9831 C CA . ARG E 2 2 ? -29.914 -52.876 -18.179 1.00 80.03 1335 ARG E CA 1
ATOM 9832 C C . ARG E 2 2 ? -30.339 -53.814 -17.051 1.00 88.34 1335 ARG E C 1
ATOM 9833 O O . ARG E 2 2 ? -31.475 -53.685 -16.585 1.00 96.47 1335 ARG E O 1
ATOM 9835 N N . CYS E 2 3 ? -29.458 -54.734 -16.656 1.00 90.75 1336 CYS E N 1
ATOM 9836 C CA . CYS E 2 3 ? -29.806 -55.728 -15.616 1.00 88.78 1336 CYS E CA 1
ATOM 9837 C C . CYS E 2 3 ? -29.230 -55.283 -14.278 1.00 92.44 1336 CYS E C 1
ATOM 9838 O O . CYS E 2 3 ? -28.128 -54.721 -14.340 1.00 96.69 1336 CYS E O 1
ATOM 9840 N N . CYS E 2 4 ? -29.888 -55.619 -13.164 1.00 93.02 1337 CYS E N 1
ATOM 9841 C CA . CYS E 2 4 ? -29.551 -55.147 -11.798 1.00 88.77 1337 CYS E CA 1
ATOM 9842 C C . CYS E 2 4 ? -30.707 -54.230 -11.406 1.00 90.50 1337 CYS E C 1
ATOM 9843 O O . CYS E 2 4 ? -31.549 -53.966 -12.267 1.00 107.17 1337 CYS E O 1
ATOM 9845 N N . ASP E 2 5 ? -30.792 -53.786 -10.159 1.00 82.05 1338 ASP E N 1
ATOM 9846 C CA . ASP E 2 5 ? -31.875 -52.829 -9.865 1.00 69.93 1338 ASP E CA 1
ATOM 9847 C C . ASP E 2 5 ? -31.470 -51.496 -10.488 1.00 73.94 1338 ASP E C 1
ATOM 9848 O O . ASP E 2 5 ? -31.072 -50.600 -9.734 1.00 71.11 1338 ASP E O 1
ATOM 9850 N N . ARG E 2 6 ? -31.545 -51.394 -11.818 1.00 72.21 1339 ARG E N 1
ATOM 9851 C CA . ARG E 2 6 ? -31.065 -50.171 -12.511 1.00 67.37 1339 ARG E CA 1
ATOM 9852 C C . ARG E 2 6 ? -32.239 -49.339 -13.034 1.00 64.89 1339 ARG E C 1
ATOM 9853 O O . ARG E 2 6 ? -31.994 -48.223 -13.509 1.00 53.54 1339 ARG E O 1
ATOM 9861 N N . TYR E 2 7 ? -33.453 -49.875 -13.003 1.00 50.90 1340 TYR E N 1
ATOM 9862 C CA . TYR E 2 7 ? -34.584 -49.114 -13.590 1.00 63.29 1340 TYR E CA 1
ATOM 9863 C C . TYR E 2 7 ? -35.794 -49.170 -12.663 1.00 62.43 1340 TYR E C 1
ATOM 9864 O O . TYR E 2 7 ? -36.051 -50.220 -12.067 1.00 58.05 1340 TYR E O 1
ATOM 9873 N N . GLU E 2 8 ? -36.508 -48.054 -12.563 1.00 60.55 1341 GLU E N 1
ATOM 9874 C CA . GLU E 2 8 ? -37.712 -48.037 -11.744 1.00 56.59 1341 GLU E CA 1
ATOM 9875 C C . GLU E 2 8 ? -38.607 -46.895 -12.199 1.00 51.23 1341 GLU E C 1
ATOM 9876 O O . GLU E 2 8 ? -38.126 -45.859 -12.667 1.00 51.93 1341 GLU E O 1
ATOM 9882 N N . GLU E 2 9 ? -39.916 -47.100 -12.065 1.00 51.40 1342 GLU E N 1
ATOM 9883 C CA . GLU E 2 9 ? -40.906 -46.076 -12.360 1.00 57.71 1342 GLU E CA 1
ATOM 9884 C C . GLU E 2 9 ? -41.951 -46.082 -11.258 1.00 62.32 1342 GLU E C 1
ATOM 9885 O O . GLU E 2 9 ? -42.050 -47.035 -10.479 1.00 57.28 1342 GLU E O 1
ATOM 9891 N N . TYR E 2 10 ? -42.683 -44.971 -11.228 1.00 52.70 1343 TYR E N 1
ATOM 9892 C CA . TYR E 2 10 ? -43.780 -44.774 -10.269 1.00 56.01 1343 TYR E CA 1
ATOM 9893 C C . TYR E 2 10 ? -44.795 -43.929 -11.029 1.00 68.09 1343 TYR E C 1
ATOM 9894 O O . TYR E 2 10 ? -44.425 -42.862 -11.530 1.00 69.40 1343 TYR E O 1
ATOM 9903 N N . ASP E 2 11 ? -46.011 -44.427 -11.178 1.00 63.42 1344 ASP E N 1
ATOM 9904 C CA . ASP E 2 11 ? -46.993 -43.679 -11.987 1.00 65.28 1344 ASP E CA 1
ATOM 9905 C C . ASP E 2 11 ? -47.885 -42.929 -11.010 1.00 64.83 1344 ASP E C 1
ATOM 9906 O O . ASP E 2 11 ? -48.197 -43.487 -9.968 1.00 57.12 1344 ASP E O 1
ATOM 9911 N N . LEU E 2 12 ? -48.231 -41.696 -11.353 1.00 63.00 1345 LEU E N 1
ATOM 9912 C CA . LEU E 2 12 ? -49.137 -40.900 -10.497 1.00 61.02 1345 LEU E CA 1
ATOM 9913 C C . LEU E 2 12 ? -50.553 -40.958 -11.083 1.00 51.01 1345 LEU E C 1
ATOM 9914 O O . LEU E 2 12 ? -50.683 -41.452 -12.210 1.00 52.04 1345 LEU E O 1
ATOM 9919 N N . ARG F 2 6 ? -9.128 -34.498 81.446 1.00 49.71 1339 ARG F N 1
ATOM 9920 C CA . ARG F 2 6 ? -7.858 -35.070 81.882 1.00 50.53 1339 ARG F CA 1
ATOM 9921 C C . ARG F 2 6 ? -6.795 -33.979 82.086 1.00 63.75 1339 ARG F C 1
ATOM 9922 O O . ARG F 2 6 ? -7.104 -32.781 82.076 1.00 53.10 1339 ARG F O 1
ATOM 9924 N N . TYR F 2 7 ? -5.546 -34.403 82.280 1.00 55.67 1340 TYR F N 1
ATOM 9925 C CA . TYR F 2 7 ? -4.457 -33.517 82.666 1.00 55.56 1340 TYR F CA 1
ATOM 9926 C C . TYR F 2 7 ? -3.302 -33.644 81.683 1.00 59.29 1340 TYR F C 1
ATOM 9927 O O . TYR F 2 7 ? -2.926 -34.754 81.289 1.00 59.18 1340 TYR F O 1
ATOM 9936 N N . GLU F 2 8 ? -2.731 -32.504 81.299 1.00 53.09 1341 GLU F N 1
ATOM 9937 C CA . GLU F 2 8 ? -1.568 -32.487 80.427 1.00 50.03 1341 GLU F CA 1
ATOM 9938 C C . GLU F 2 8 ? -0.612 -31.399 80.892 1.00 54.74 1341 GLU F C 1
ATOM 9939 O O . GLU F 2 8 ? -1.024 -30.404 81.492 1.00 52.77 1341 GLU F O 1
ATOM 9945 N N . GLU F 2 9 ? 0.671 -31.598 80.600 1.00 54.11 1342 GLU F N 1
ATOM 9946 C CA . GLU F 2 9 ? 1.718 -30.719 81.098 1.00 48.38 1342 GLU F CA 1
ATOM 9947 C C . GLU F 2 9 ? 2.846 -30.654 80.079 1.00 57.39 1342 GLU F C 1
ATOM 9948 O O . GLU F 2 9 ? 3.158 -31.651 79.420 1.00 48.61 1342 GLU F O 1
ATOM 9954 N N . TYR F 2 10 ? 3.444 -29.471 79.952 1.00 48.85 1343 TYR F N 1
ATOM 9955 C CA . TYR F 2 10 ? 4.566 -29.242 79.052 1.00 44.44 1343 TYR F CA 1
ATOM 9956 C C . TYR F 2 10 ? 5.609 -28.422 79.792 1.00 50.46 1343 TYR F C 1
ATOM 9957 O O . TYR F 2 10 ? 5.353 -27.269 80.157 1.00 44.23 1343 TYR F O 1
ATOM 9966 N N . ASP F 2 11 ? 6.776 -29.016 80.012 1.00 58.75 1344 ASP F N 1
ATOM 9967 C CA . ASP F 2 11 ? 7.851 -28.362 80.740 1.00 58.11 1344 ASP F CA 1
ATOM 9968 C C . ASP F 2 11 ? 8.790 -27.664 79.767 1.00 53.15 1344 ASP F C 1
ATOM 9969 O O . ASP F 2 11 ? 9.203 -28.251 78.762 1.00 51.85 1344 ASP F O 1
ATOM 9974 N N . LEU F 2 12 ? 9.110 -26.411 80.063 1.00 42.93 1345 LEU F N 1
ATOM 9975 C CA . LEU F 2 12 ? 10.021 -25.634 79.238 1.00 47.51 1345 LEU F CA 1
ATOM 9976 C C . LEU F 2 12 ? 11.427 -25.681 79.827 1.00 50.14 1345 LEU F C 1
ATOM 9977 O O . LEU F 2 12 ? 12.372 -25.158 79.238 1.00 59.53 1345 LEU F O 1
ATOM 9982 N N . ARG G 2 6 ? -44.152 -9.338 54.109 1.00 56.51 1339 ARG G N 1
ATOM 9983 C CA . ARG G 2 6 ? -42.784 -8.857 54.272 1.00 51.98 1339 ARG G CA 1
ATOM 9984 C C . ARG G 2 6 ? -41.756 -9.962 53.978 1.00 63.48 1339 ARG G C 1
ATOM 9985 O O . ARG G 2 6 ? -42.063 -11.165 54.011 1.00 50.02 1339 ARG G O 1
ATOM 9987 N N . TYR G 2 7 ? -40.533 -9.548 53.668 1.00 57.03 1340 TYR G N 1
ATOM 9988 C CA . TYR G 2 7 ? -39.484 -10.438 53.195 1.00 64.97 1340 TYR G CA 1
ATOM 9989 C C . TYR G 2 7 ? -38.310 -10.367 54.160 1.00 61.53 1340 TYR G C 1
ATOM 9990 O O . TYR G 2 7 ? -37.995 -9.299 54.689 1.00 52.08 1340 TYR G O 1
ATOM 9999 N N . GLU G 2 8 ? -37.687 -11.517 54.410 1.00 52.96 1341 GLU G N 1
ATOM 10000 C CA . GLU G 2 8 ? -36.515 -11.565 55.270 1.00 53.81 1341 GLU G CA 1
ATOM 10001 C C . GLU G 2 8 ? -35.573 -12.643 54.759 1.00 52.44 1341 GLU G C 1
ATOM 10002 O O . GLU G 2 8 ? -35.996 -13.608 54.116 1.00 47.72 1341 GLU G O 1
ATOM 10008 N N . GLU G 2 9 ? -34.292 -12.465 55.052 1.00 46.02 1342 GLU G N 1
ATOM 10009 C CA . GLU G 2 9 ? -33.259 -13.359 54.565 1.00 46.38 1342 GLU G CA 1
ATOM 10010 C C . GLU G 2 9 ? -32.195 -13.503 55.638 1.00 54.60 1342 GLU G C 1
ATOM 10011 O O . GLU G 2 9 ? -31.968 -12.587 56.434 1.00 55.10 1342 GLU G O 1
ATOM 10017 N N . TYR G 2 10 ? -31.550 -14.667 55.656 1.00 43.81 1343 TYR G N 1
ATOM 10018 C CA . TYR G 2 10 ? -30.480 -14.950 56.603 1.00 42.51 1343 TYR G CA 1
ATOM 10019 C C . TYR G 2 10 ? -29.433 -15.787 55.887 1.00 54.21 1343 TYR G C 1
ATOM 10020 O O . TYR G 2 10 ? -29.718 -16.911 55.456 1.00 42.68 1343 TYR G O 1
ATOM 10029 N N . ASP G 2 11 ? -28.232 -15.234 55.753 1.00 50.78 1344 ASP G N 1
ATOM 10030 C CA . ASP G 2 11 ? -27.134 -15.921 55.097 1.00 50.36 1344 ASP G CA 1
ATOM 10031 C C . ASP G 2 11 ? -26.320 -16.693 56.122 1.00 47.26 1344 ASP G C 1
ATOM 10032 O O . ASP G 2 11 ? -26.049 -16.192 57.215 1.00 49.19 1344 ASP G O 1
ATOM 10037 N N . LEU G 2 12 ? -25.927 -17.911 55.762 1.00 50.60 1345 LEU G N 1
ATOM 10038 C CA . LEU G 2 12 ? -25.175 -18.765 56.676 1.00 55.88 1345 LEU G CA 1
ATOM 10039 C C . LEU G 2 12 ? -23.697 -18.825 56.304 1.00 51.83 1345 LEU G C 1
ATOM 10040 O O . LEU G 2 12 ? -23.245 -18.094 55.425 1.00 57.49 1345 LEU G O 1
ATOM 10045 N N . ARG H 2 6 ? -5.057 21.896 -13.620 1.00 64.01 1339 ARG H N 1
ATOM 10046 C CA . ARG H 2 6 ? -4.059 22.349 -14.583 1.00 72.62 1339 ARG H CA 1
ATOM 10047 C C . ARG H 2 6 ? -2.974 21.285 -14.813 1.00 65.72 1339 ARG H C 1
ATOM 10048 O O . ARG H 2 6 ? -3.276 20.097 -14.954 1.00 62.00 1339 ARG H O 1
ATOM 10050 N N . TYR H 2 7 ? -1.714 21.712 -14.844 1.00 63.12 1340 TYR H N 1
ATOM 10051 C CA . TYR H 2 7 ? -0.627 20.860 -15.305 1.00 63.35 1340 TYR H CA 1
ATOM 10052 C C . TYR H 2 7 ? 0.586 21.023 -14.399 1.00 63.46 1340 TYR H C 1
ATOM 10053 O O . TYR H 2 7 ? 0.929 22.143 -14.009 1.00 65.06 1340 TYR H O 1
ATOM 10062 N N . GLU H 2 8 ? 1.232 19.904 -14.057 1.00 56.27 1341 GLU H N 1
ATOM 10063 C CA . GLU H 2 8 ? 2.515 19.942 -13.364 1.00 60.55 1341 GLU H CA 1
ATOM 10064 C C . GLU H 2 8 ? 3.446 18.855 -13.884 1.00 67.53 1341 GLU H C 1
ATOM 10065 O O . GLU H 2 8 ? 3.031 17.898 -14.543 1.00 61.61 1341 GLU H O 1
ATOM 10071 N N . GLU H 2 9 ? 4.730 18.981 -13.527 1.00 60.94 1342 GLU H N 1
ATOM 10072 C CA . GLU H 2 9 ? 5.784 18.028 -13.958 1.00 63.60 1342 GLU H CA 1
ATOM 10073 C C . GLU H 2 9 ? 6.817 17.918 -12.830 1.00 70.82 1342 GLU H C 1
ATOM 10074 O O . GLU H 2 9 ? 6.949 18.893 -12.082 1.00 65.17 1342 GLU H O 1
ATOM 10080 N N . TYR H 2 10 ? 7.478 16.764 -12.764 1.00 55.99 1343 TYR H N 1
ATOM 10081 C CA . TYR H 2 10 ? 8.610 16.520 -11.852 1.00 54.50 1343 TYR H CA 1
ATOM 10082 C C . TYR H 2 10 ? 9.572 15.751 -12.755 1.00 70.70 1343 TYR H C 1
ATOM 10083 O O . TYR H 2 10 ? 9.126 14.779 -13.390 1.00 79.77 1343 TYR H O 1
ATOM 10092 N N . ASP H 2 11 ? 10.833 16.156 -12.819 1.00 57.30 1344 ASP H N 1
ATOM 10093 C CA . ASP H 2 11 ? 11.743 15.555 -13.828 1.00 68.09 1344 ASP H CA 1
ATOM 10094 C C . ASP H 2 11 ? 12.702 14.497 -13.271 1.00 60.81 1344 ASP H C 1
ATOM 10095 O O . ASP H 2 11 ? 13.320 13.816 -14.073 1.00 59.33 1344 ASP H O 1
ATOM 10100 N N . LEU H 2 12 ? 12.895 14.393 -11.977 1.00 53.08 1345 LEU H N 1
ATOM 10101 C CA . LEU H 2 12 ? 13.768 13.281 -11.507 1.00 63.43 1345 LEU H CA 1
ATOM 10102 C C . LEU H 2 12 ? 15.162 13.406 -12.132 1.00 58.57 1345 LEU H C 1
ATOM 10103 O O . LEU H 2 12 ? 15.867 12.391 -12.169 1.00 63.31 1345 LEU H O 1
#

Nearest PDB structures (foldseek):
  2d2q-assembly2_B  TM=9.954E-01  e=1.786E-51  Mus musculus
  8cir-assembly1_A  TM=9.841E-01  e=2.801E-50  Homo sapiens
  4yl8-assembly1_A  TM=9.920E-01  e=6.880E-50  Mus musculus
  8cis-assembly1_A  TM=9.809E-01  e=3.923E-50  Homo sapiens
  4rma-assembly1_A  TM=9.928E-01  e=1.690E-49  Homo sapiens

GO terms:
  GO:0005515 protein binding (F, IPI)
  GO:0005925 focal adhesion (C, IDA)
  GO:0045296 cadherin binding (F, HDA)
  GO:0005886 plasma membrane (C, IDA)
  GO:0071944 cell periphery (C, IDA)
  GO:0016324 apical plasma membrane (C, IDA)
  GO:0003779 actin binding (F, IDA)
  GO:0045732 positive regulation of protein catabolic process (P, IGI)
  GO:0010628 positive regulation of gene expression (P, IGI)
  GO:2000643 positive regulation of early endosome to late endosome transport (P, IGI)
  GO:1902115 regulation of organelle assembly (P, IGI)
  GO:1902966 positive regulation of protein localization to early endosome (P, IGI)
  GO:0061028 establishment of endothelial barrier (P, IGI)
  GO:0070062 extracellular exosome (C, HDA)
  GO:0005576 extracellular region (C, HDA)
  GO:0005925 focal adhesion (C, HDA)
  GO:0003723 RNA binding (F, HDA)
  GO:1903391 regulation of adherens junction organization (P, IMP)
  GO:0072659 protein localization to plasma membrane (P, IMP)
  GO:0051117 ATPase binding (F, IPI)

Organism: Homo sapiens (NCBI:txid9606)

Radius of gyration: 44.29 Å; Cα contacts (8 Å, |Δi|>4): 2061; chains: 8; bounding box: 82×123×133 Å

B-factor: mean 51.59, std 14.56, range [24.83, 116.6]

Solvent-accessible surface area: 65624 Å² total; per-residue (Å²): 132,104,152,99,154,84,44,71,1,64,0,17,7,39,75,34,124,31,122,44,55,11,70,60,94,18,39,0,117,106,2,10,60,68,0,14,166,78,40,43,9,68,11,45,111,2,16,9,0,46,13,61,24,54,162,53,124,62,30,58,9,109,60,133,92,72,0,55,120,18,78,27,78,95,59,119,43,18,60,3,99,3,30,4,39,22,37,6,55,53,1,61,134,35,2,124,50,103,19,0,28,78,5,1,10,46,28,4,49,96,19,3,17,90,30,96,13,112,3,37,32,124,26,2,6,37,2,4,0,24,16,3,0,5,57,39,27,72,24,36,122,79,32,17,121,120,33,37,2,32,150,31,137,24,9,5,76,166,10,55,109,154,73,110,46,73,126,89,87,11,12,99,122,0,37,82,113,0,70,130,6,177,72,52,114,111,63,72,0,8,22,48,3,0,80,38,0,34,115,16,85,16,22,20,23,39,40,12,105,4,99,32,135,174,34,71,100,19,49,0,0,0,21,14,98,3,1,23,0,2,80,118,109,54,65,51,86,56,134,68,39,24,57,5,84,99,4,71,6,0,8,3,90,71,94,96,0,26,4,59,20,97,67,143,168,40,118,69,43,28,0,76,4,58,152,43,74,35,0,95,96,0,5,45,12,0,75,18,5,10,80,12,38,82,125,74,121,134,205,85,47,63,2,66,0,21,8,41,76,40,100,24,111,55,55,15,130,57,97,15,37,0,95,103,1,4,62,86,0,13,159,82,29,45,8,68,14,42,105,1,14,8,0,40,12,61,22,66,155,53,114,67,36,75,10,124,48,120,109,75,1,70,131,21,76,13,95,183,58,114,44,19,64,2,101,3,28,4,38,22,39,6,56,49,0,51,90,18,2,96,52,106,27,0,23,76,5,0,10,43,31,5,48,83,17,3,13,82,46,110,18,114,9,47,56,131,32,2,4,40,3,4,0,25,14,4,1,4,121,92,23,60,39,56,134,139,117,16,133,112,50,39,2,44,152,31,120,25,9,4,76,158,8,59,85,63,162,179,32,65,129,109,89,16,18,108,121,1,30,85,101,0,82,143,10,169,89,43,113,128,54,65,0,7,23,50,4,0,83,40,0,36,121,22,99,15,21,18,26,38,41,12,114,4,95,44,131,192,36,71,105,14,50,0,0,0,20,15,99,2,1,23,1,4,77,113,112,54,64,54,77,56,129,66,39,23,59,7,74,95,4,67,6,0,10,1,90,68,90,83,0,24,4,62,21,97,89,150,100,34,121,64,43,30,0,64,6,57,155,50,78,32,0,73,104,0,3,49,11,0,74,19,6,17,91,14,28,99,123,47,34,87,220,109,165,82,51,71,2,62,0,21,10,39,89,34,116,21,115,45,52,10,119,37,108,12,45,0,101,101,0,7,42,75,0,6,137,88,31,44,6,69,13,41,110,2,13,8,0,47,11,59,25,75,172,52,112,54,43,59,10,118,61,118,98,14,1,69,143,21,78,15,93,188,57,112,48,18,58,2,107,3,34,5,37,24,38,6,61,53,0,52,132,37,1,122,51,99,27,0,24,75,8,0,10,45,31,4,51,85,19,2,17,82,60,112,17,110,8,44,37,129,19,2,6,22,3,4,0,26,13,2,0,5,116,74,19,65,56,62,159,154,121,12,144,129,48,37,2,52,154,27,153,23,10,4,91,56,8,66,85,66,88,172,57,72,123,122,92,12,16,105,114,0,29,78,103,0,68,134,9,182,84,47,122,138,66,77,0,13,23,52,3,0,76,53,0,38,118,20,92,18,20,20,23,43,42,10,110,5,97,32,113,194,33,67,107,15,50,0,0,0,22,14,98,2,1,23,2,5,80,112,110,53,65,55,83,58,132,64,41,24,56,7,86,90,5,71,9,0,4,1,72,29,98,90,0,26,4,62,22,98,73,146,97,43,121,68,36,28,0,72,4,62,154,50,81,28,0,71,93,0,2,41,9,0,57,17,6,12,70,13,47,85,126,72,122,128,231,115,62,79,45,71,2,66,0,21,8,41,74,42,101,18,115,42,62,10,79,66,102,21,36,0,98,107,3,5,58,76,0,13,170,87,28,46,8,70,12,40,104,2,15,8,0,58,12,63,21,68,146,23,48,43,32,67,10,113,52,102,102,68,1,60,134,25,84,21,71,95,49,114,49,16,61,2,97,3,30,4,37,23,37,5,59,46,0,51,129,34,2,123,50,113,29,0,27,56,6,0,9,40,29,4,50,86,18,2,15,71,30,104,14,108,4,32,42,119,26,2,10,32,3,4,0,26,18,4,0,6,113,51,10,69,28,24,116,103,48,11,107,131,52,36,3,38,151,28,160,26,16,5,97,163,10,55,93,56,145,168,41,84,115,103,63,13,20,89,105,0,36,80,106,0,78,130,7,172,74,52,119,31,54,76,0,8,23,50,4,0,81,46,0,36,117,15,83,18,21,18,22,38,44,11,104,5,98,37,128,190,37,62,104,15,48,0,0,0,20,12,101,2,1,23,1,4,81,115,113,55,65,52,86,59,128,69,38,25,59,7,82,100,4,82,5,0,6,4,88,68,64,93,0,21,4,60,18,100,88,161,100,39,120,67,35,21,0,77,5,59,76,54,74,26,0,108,74,0,3,47,12,0,72,15,5,12,95,13,44,112,124,74,122,130,123,86,83,74,102,120,72,100,43,97,62,92,128,79,84,44,98,61,78,132,74,91,43,96,55,96,124,67,87,49,95,69

InterPro domains:
  IPR000299 FERM domain [PS50057] (5-295)
  IPR000798 Ezrin/radixin/moesin-like [PR00661] (17-36)
  IPR000798 Ezrin/radixin/moesin-like [PR00661] (69-88)
  IPR000798 Ezrin/radixin/moesin-like [PR00661] (113-134)
  IPR000798 Ezrin/radixin/moesin-like [PR00661] (159-176)
  IPR000798 Ezrin/radixin/moesin-like [PR00661] (209-229)
  IPR000798 Ezrin/radixin/moesin-like [PR00661] (284-303)
  IPR000798 Ezrin/radixin/moesin-like [PR00661] (538-559)
  IPR000798 Ezrin/radixin/moesin-like [PR00661] (560-581)
  IPR008954 Moesin tail domain superfamily [G3DSA:6.10.360.10] (508-582)
  IPR008954 Moesin tail domain superfamily [SSF48678] (496-583)
  IPR011174 Ezrin/radixin/moesin [PIRSF002305] (2-583)
  IPR011174 Ezrin/radixin/moesin [PTHR23281] (2-583)
  IPR011259 Ezrin/radixin/moesin, C-terminal [PF00769] (508-583)
  IPR011993 PH-like domain superfamily [G3DSA:2.30.29.30] (201-296)
  IPR014352 FERM/acyl-CoA-binding protein superfamily [G3DSA:1.20.80.10] (83-199)
  IPR018979 FERM, N-terminal [PF09379] (9-70)
  IPR018980 FERM, C-terminal PH-like domain [PF09380] (210-298)
  IPR018980 FERM, C-terminal PH-like domain [SM01196] (210-299)
  IPR019747 FERM conserved site [PS00660] (58-88)